Protein AF-0000000068111901 (afdb_homodimer)

Radius of gyration: 33.85 Å; Cα contacts (8 Å, |Δi|>4): 1714; chains: 2; bounding box: 136×102×77 Å

Sequence (1048 aa):
MKSIALYFLLSIFGVESARILGVFPMPSISHQVVFRALSMELARRGHELVIITTDPALPKNRPKDNITEIDISRSYQLLRKFDEYAEKTQPIQKRGVISGVEIMISEHAAGAMFMLMAEVFNSEEVNQLLQDKNQKFDLIISEAIMSFHLIIGKIFNAPVILFSSLYGLPETFETVGAVTRHPILYPHLFRNKFTDLTLFEKIREVYYEARLTLLYWGLQNAENNYLKSRFGENAPTVQQLRENVCMVFLNSFPLFDNNRPVPPNVVYLGALHLQPVKELPEDLKTYLDNSKRGVVYASLGTNVRASAMSKEFLETFIKAFEALPYDILWKIDGDDIKAFPKNVRVQKWFPQRDLLVHPNIVAFVTQGGLQSTDEAIDAGVPLVGIPLIADQWYNVNKYKELGIGISLDSFTVNAEELAQAVKTVATDKSFKNNIAKIKTLMHDQPLKPLERAVWWTEHVLRNGGSKHLRSPAANMNYSEYLMLDVVLALLFLFFTVISILALIAYKLFGILKKMTFSGKLKSSMKSIALYFLLSIFGVESARILGVFPMPSISHQVVFRALSMELARRGHELVIITTDPALPKNRPKDNITEIDISRSYQLLRKFDEYAEKTQPIQKRGVISGVEIMISEHAAGAMFMLMAEVFNSEEVNQLLQDKNQKFDLIISEAIMSFHLIIGKIFNAPVILFSSLYGLPETFETVGAVTRHPILYPHLFRNKFTDLTLFEKIREVYYEARLTLLYWGLQNAENNYLKSRFGENAPTVQQLRENVCMVFLNSFPLFDNNRPVPPNVVYLGALHLQPVKELPEDLKTYLDNSKRGVVYASLGTNVRASAMSKEFLETFIKAFEALPYDILWKIDGDDIKAFPKNVRVQKWFPQRDLLVHPNIVAFVTQGGLQSTDEAIDAGVPLVGIPLIADQWYNVNKYKELGIGISLDSFTVNAEELAQAVKTVATDKSFKNNIAKIKTLMHDQPLKPLERAVWWTEHVLRNGGSKHLRSPAANMNYSEYLMLDVVLALLFLFFTVISILALIAYKLFGILKKMTFSGKLKSS

Structure (mmCIF, N/CA/C/O backbone):
data_AF-0000000068111901-model_v1
#
loop_
_entity.id
_entity.type
_entity.pdbx_description
1 polymer UDP-glucuronosyltransferase
#
loop_
_atom_site.group_PDB
_atom_site.id
_atom_site.type_symbol
_atom_site.label_atom_id
_atom_site.label_alt_id
_atom_site.label_comp_id
_atom_site.label_asym_id
_atom_site.label_entity_id
_atom_site.label_seq_id
_atom_site.pdbx_PDB_ins_code
_atom_site.Cartn_x
_atom_site.Cartn_y
_atom_site.Cartn_z
_atom_site.occupancy
_atom_site.B_iso_or_equiv
_atom_site.auth_seq_id
_atom_site.auth_comp_id
_atom_site.auth_asym_id
_atom_site.auth_atom_id
_atom_site.pdbx_PDB_model_num
ATOM 1 N N . MET A 1 1 ? -57.781 -4.523 -1.981 1 27.86 1 MET A N 1
ATOM 2 C CA . MET A 1 1 ? -56.781 -3.498 -1.782 1 27.86 1 MET A CA 1
ATOM 3 C C . MET A 1 1 ? -55.719 -3.953 -0.757 1 27.86 1 MET A C 1
ATOM 5 O O . MET A 1 1 ? -55.781 -3.559 0.409 1 27.86 1 MET A O 1
ATOM 9 N N . LYS A 1 2 ? -55.312 -5.25 -0.807 1 28.86 2 LYS A N 1
ATOM 10 C CA . LYS A 1 2 ? -54.438 -5.887 0.169 1 28.86 2 LYS A CA 1
ATOM 11 C C . LYS A 1 2 ? -53.062 -5.219 0.192 1 28.86 2 LYS A C 1
ATOM 13 O O . LYS A 1 2 ? -52.469 -4.988 -0.858 1 28.86 2 LYS A O 1
ATOM 18 N N . SER A 1 3 ? -52.781 -4.379 1.289 1 30.41 3 SER A N 1
ATOM 19 C CA . SER A 1 3 ? -51.562 -3.674 1.663 1 30.41 3 SER A CA 1
ATOM 20 C C . SER A 1 3 ? -50.344 -4.598 1.612 1 30.41 3 SER A C 1
ATOM 22 O O . SER A 1 3 ? -50.312 -5.633 2.281 1 30.41 3 SER A O 1
ATOM 24 N N . ILE A 1 4 ? -49.688 -4.785 0.5 1 35.38 4 ILE A N 1
ATOM 25 C CA . ILE A 1 4 ? -48.438 -5.512 0.408 1 35.38 4 ILE A CA 1
ATOM 26 C C . ILE A 1 4 ? -47.406 -4.863 1.326 1 35.38 4 ILE A C 1
ATOM 28 O O . ILE A 1 4 ? -47 -3.721 1.104 1 35.38 4 ILE A O 1
ATOM 32 N N . ALA A 1 5 ? -47.406 -5.211 2.621 1 32.06 5 ALA A N 1
ATOM 33 C CA . ALA A 1 5 ? -46.344 -4.871 3.574 1 32.06 5 ALA A CA 1
ATOM 34 C C . ALA A 1 5 ? -45 -5.273 3.045 1 32.06 5 ALA A C 1
ATOM 36 O O . ALA A 1 5 ? -44.719 -6.461 2.861 1 32.06 5 ALA A O 1
ATOM 37 N N . LEU A 1 6 ? -44.406 -4.5 2.199 1 33.16 6 LEU A N 1
ATOM 38 C CA . LEU A 1 6 ? -43 -4.672 1.882 1 33.16 6 LEU A CA 1
ATOM 39 C C . LEU A 1 6 ? -42.156 -4.715 3.152 1 33.16 6 LEU A C 1
ATOM 41 O O . LEU A 1 6 ? -42.062 -3.717 3.871 1 33.16 6 LEU A O 1
ATOM 45 N N . TYR A 1 7 ? -42.031 -5.809 3.801 1 31.53 7 TYR A N 1
ATOM 46 C CA . TYR A 1 7 ? -41.031 -6.031 4.844 1 31.53 7 TYR A CA 1
ATOM 47 C C . TYR A 1 7 ? -39.625 -5.695 4.344 1 31.53 7 TYR A C 1
ATOM 49 O O . TYR A 1 7 ? -39.094 -6.359 3.443 1 31.53 7 TYR A O 1
ATOM 57 N N . PHE A 1 8 ? -39.312 -4.418 4.285 1 33.5 8 PHE A N 1
ATOM 58 C CA . PHE A 1 8 ? -37.906 -4.062 4.246 1 33.5 8 PHE A CA 1
ATOM 59 C C . PHE A 1 8 ? -37.125 -4.848 5.293 1 33.5 8 PHE A C 1
ATOM 61 O O . PHE A 1 8 ? -37.281 -4.613 6.492 1 33.5 8 PHE A O 1
ATOM 68 N N . LEU A 1 9 ? -36.875 -6.043 5.012 1 31.91 9 LEU A N 1
ATOM 69 C CA . LEU A 1 9 ? -35.844 -6.719 5.793 1 31.91 9 LEU A CA 1
ATOM 70 C C . LEU A 1 9 ? -34.562 -5.887 5.844 1 31.91 9 LEU A C 1
ATOM 72 O O . LEU A 1 9 ? -33.875 -5.773 4.844 1 31.91 9 LEU A O 1
ATOM 76 N N . LEU A 1 10 ? -34.531 -4.793 6.504 1 34.78 10 LEU A N 1
ATOM 77 C CA . LEU A 1 10 ? -33.281 -4.246 6.965 1 34.78 10 LEU A CA 1
ATOM 78 C C . LEU A 1 10 ? -32.344 -5.355 7.461 1 34.78 10 LEU A C 1
ATOM 80 O O . LEU A 1 10 ? -32.656 -6.027 8.453 1 34.78 10 LEU A O 1
ATOM 84 N N . SER A 1 11 ? -31.797 -6.086 6.641 1 36.03 11 SER A N 1
ATOM 85 C CA . SER A 1 11 ? -30.656 -6.863 7.133 1 36.03 11 SER A CA 1
ATOM 86 C C . SER A 1 11 ? -29.844 -6.062 8.133 1 36.03 11 SER A C 1
ATOM 88 O O . SER A 1 11 ? -29.109 -5.145 7.754 1 36.03 11 SER A O 1
ATOM 90 N N . ILE A 1 12 ? -30.344 -5.73 9.242 1 39.5 12 ILE A N 1
ATOM 91 C CA . ILE A 1 12 ? -29.578 -5.32 10.414 1 39.5 12 ILE A CA 1
ATOM 92 C C . ILE A 1 12 ? -28.344 -6.203 10.562 1 39.5 12 ILE A C 1
ATOM 94 O O . ILE A 1 12 ? -28.453 -7.387 10.891 1 39.5 12 ILE A O 1
ATOM 98 N N . PHE A 1 13 ? -27.422 -6.195 9.695 1 44.31 13 PHE A N 1
ATOM 99 C CA . PHE A 1 13 ? -26.156 -6.727 10.172 1 44.31 13 PHE A CA 1
ATOM 100 C C . PHE A 1 13 ? -25.906 -6.32 11.617 1 44.31 13 PHE A C 1
ATOM 102 O O . PHE A 1 13 ? -25.719 -5.137 11.914 1 44.31 13 PHE A O 1
ATOM 109 N N . GLY A 1 14 ? -26.625 -6.789 12.539 1 48.72 14 GLY A N 1
ATOM 110 C CA . GLY A 1 14 ? -26.406 -6.629 13.969 1 48.72 14 GLY A CA 1
ATOM 111 C C . GLY A 1 14 ? -24.938 -6.473 14.32 1 48.72 14 GLY A C 1
ATOM 112 O O . GLY A 1 14 ? -24.172 -7.445 14.305 1 48.72 14 GLY A O 1
ATOM 113 N N . VAL A 1 15 ? -24.328 -5.453 13.945 1 58.22 15 VAL A N 1
ATOM 114 C CA . VAL A 1 15 ? -23 -5.238 14.492 1 58.22 15 VAL A CA 1
ATOM 115 C C . VAL A 1 15 ? -23.031 -5.395 16.016 1 58.22 15 VAL A C 1
ATOM 117 O O . VAL A 1 15 ? -23.906 -4.836 16.672 1 58.22 15 VAL A O 1
ATOM 120 N N . GLU A 1 16 ? -22.516 -6.414 16.5 1 74.31 16 GLU A N 1
ATOM 121 C CA . GLU A 1 16 ? -22.312 -6.582 17.938 1 74.31 16 GLU A CA 1
ATOM 122 C C . GLU A 1 16 ? -21.625 -5.363 18.547 1 74.31 16 GLU A C 1
ATOM 124 O O . GLU A 1 16 ? -20.625 -4.887 18.031 1 74.31 16 GLU A O 1
ATOM 129 N N . SER A 1 17 ? -22.266 -4.629 19.359 1 91.25 17 SER A N 1
ATOM 130 C CA . SER A 1 17 ? -21.797 -3.449 20.078 1 91.25 17 SER A CA 1
ATOM 131 C C . SER A 1 17 ? -20.484 -3.742 20.812 1 91.25 17 SER A C 1
ATOM 133 O O . SER A 1 17 ? -20.375 -4.766 21.5 1 91.25 17 SER A O 1
ATOM 135 N N . ALA A 1 18 ? -19.453 -3.043 20.469 1 97.56 18 ALA A N 1
ATOM 136 C CA . ALA A 1 18 ? -18.156 -3.188 21.125 1 97.56 18 ALA A CA 1
ATOM 137 C C . ALA A 1 18 ? -17.875 -2.008 22.047 1 97.56 18 ALA A C 1
ATOM 139 O O . ALA A 1 18 ? -18.5 -0.955 21.938 1 97.56 18 ALA A O 1
ATOM 140 N N . ARG A 1 19 ? -17.109 -2.23 23.047 1 98.19 19 ARG A N 1
ATOM 141 C CA . ARG A 1 19 ? -16.609 -1.166 23.906 1 98.19 19 ARG A CA 1
ATOM 142 C C . ARG A 1 19 ? -15.211 -0.723 23.469 1 98.19 19 ARG A C 1
ATOM 144 O O . ARG A 1 19 ? -14.266 -1.516 23.5 1 98.19 19 ARG A O 1
ATOM 151 N N . ILE A 1 20 ? -15.047 0.535 23.062 1 98.69 20 ILE A N 1
ATOM 152 C CA . ILE A 1 20 ? -13.828 1.056 22.453 1 98.69 20 ILE A CA 1
ATOM 153 C C . ILE A 1 20 ? -13.266 2.191 23.297 1 98.69 20 ILE A C 1
ATOM 155 O O . ILE A 1 20 ? -14.008 3.061 23.766 1 98.69 20 ILE A O 1
ATOM 159 N N . LEU A 1 21 ? -11.969 2.16 23.562 1 98.75 21 LEU A N 1
ATOM 160 C CA . LEU A 1 21 ? -11.281 3.229 24.281 1 98.75 21 LEU A CA 1
ATOM 161 C C . LEU A 1 21 ? -10.461 4.086 23.312 1 98.75 21 LEU A C 1
ATOM 163 O O . LEU A 1 21 ? -9.602 3.57 22.594 1 98.75 21 LEU A O 1
ATOM 167 N N . GLY A 1 22 ? -10.781 5.359 23.25 1 98.62 22 GLY A N 1
ATOM 168 C CA . GLY A 1 22 ? -9.969 6.316 22.516 1 98.62 22 GLY A CA 1
ATOM 169 C C . GLY A 1 22 ? -8.977 7.059 23.391 1 98.62 22 GLY A C 1
ATOM 170 O O . GLY A 1 22 ? -9.344 7.57 24.453 1 98.62 22 GLY A O 1
ATOM 171 N N . VAL A 1 23 ? -7.688 7.09 23 1 98.56 23 VAL A N 1
ATOM 172 C CA . VAL A 1 23 ? -6.633 7.773 23.75 1 98.56 23 VAL A CA 1
ATOM 173 C C . VAL A 1 23 ? -6.02 8.875 22.875 1 98.56 23 VAL A C 1
ATOM 175 O O . VAL A 1 23 ? -5.109 8.609 22.094 1 98.56 23 VAL A O 1
ATOM 178 N N . PHE A 1 24 ? -6.438 10.109 23.141 1 98.19 24 PHE A N 1
ATOM 179 C CA . PHE A 1 24 ? -6.035 11.234 22.297 1 98.19 24 PHE A CA 1
ATOM 180 C C . PHE A 1 24 ? -5.469 12.367 23.141 1 98.19 24 PHE A C 1
ATOM 182 O O . PHE A 1 24 ? -6.133 13.383 23.344 1 98.19 24 PHE A O 1
ATOM 189 N N . PRO A 1 25 ? -4.195 12.328 23.469 1 97.06 25 PRO A N 1
ATOM 190 C CA . PRO A 1 25 ? -3.656 13.195 24.516 1 97.06 25 PRO A CA 1
ATOM 191 C C . PRO A 1 25 ? -3.154 14.531 23.984 1 97.06 25 PRO A C 1
ATOM 193 O O . PRO A 1 25 ? -2.891 15.453 24.766 1 97.06 25 PRO A O 1
ATOM 196 N N . MET A 1 26 ? -2.938 14.695 22.734 1 95.06 26 MET A N 1
ATOM 197 C CA . MET A 1 26 ? -2.355 15.93 22.234 1 95.06 26 MET A CA 1
ATOM 198 C C . MET A 1 26 ? -3.295 17.109 22.453 1 95.06 26 MET A C 1
ATOM 200 O O . MET A 1 26 ? -4.457 17.062 22.047 1 95.06 26 MET A O 1
ATOM 204 N N . PRO A 1 27 ? -2.803 18.156 23.156 1 94 27 PRO A N 1
ATOM 205 C CA . PRO A 1 27 ? -3.639 19.344 23.359 1 94 27 PRO A CA 1
ATOM 206 C C . PRO A 1 27 ? -3.707 20.234 22.109 1 94 27 PRO A C 1
ATOM 208 O O . PRO A 1 27 ? -3.098 21.297 22.078 1 94 27 PRO A O 1
ATOM 211 N N . SER A 1 28 ? -4.418 19.844 21.188 1 92.19 28 SER A N 1
ATOM 212 C CA . SER A 1 28 ? -4.656 20.516 19.922 1 92.19 28 SER A CA 1
ATOM 213 C C . SER A 1 28 ? -6.074 20.266 19.422 1 92.19 28 SER A C 1
ATOM 215 O O . SER A 1 28 ? -6.453 19.125 19.156 1 92.19 28 SER A O 1
ATOM 217 N N . ILE A 1 29 ? -6.758 21.344 19.281 1 91.12 29 ILE A N 1
ATOM 218 C CA . ILE A 1 29 ? -8.148 21.25 18.859 1 91.12 29 ILE A CA 1
ATOM 219 C C . ILE A 1 29 ? -8.234 20.609 17.484 1 91.12 29 ILE A C 1
ATOM 221 O O . ILE A 1 29 ? -9.125 19.797 17.219 1 91.12 29 ILE A O 1
ATOM 225 N N . SER A 1 30 ? -7.324 20.984 16.625 1 91.44 30 SER A N 1
ATOM 226 C CA . SER A 1 30 ? -7.324 20.453 15.258 1 91.44 30 SER A CA 1
ATOM 227 C C . SER A 1 30 ? -7.168 18.938 15.258 1 91.44 30 SER A C 1
ATOM 229 O O . SER A 1 30 ? -7.715 18.25 14.391 1 91.44 30 SER A O 1
ATOM 231 N N . HIS A 1 31 ? -6.438 18.375 16.219 1 95.56 31 HIS A N 1
ATOM 232 C CA . HIS A 1 31 ? -6.328 16.922 16.344 1 95.56 31 HIS A CA 1
ATOM 233 C C . HIS A 1 31 ? -7.641 16.312 16.828 1 95.56 31 HIS A C 1
ATOM 235 O O . HIS A 1 31 ? -8.133 15.344 16.234 1 95.56 31 HIS A O 1
ATOM 241 N N . GLN A 1 32 ? -8.156 16.953 17.828 1 96.31 32 GLN A N 1
ATOM 242 C CA . GLN A 1 32 ? -9.297 16.375 18.531 1 96.31 32 GLN A CA 1
ATOM 243 C C . GLN A 1 32 ? -10.531 16.328 17.641 1 96.31 32 GLN A C 1
ATOM 245 O O . GLN A 1 32 ? -11.344 15.406 17.75 1 96.31 32 GLN A O 1
ATOM 250 N N . VAL A 1 33 ? -10.688 17.297 16.719 1 95.25 33 VAL A N 1
ATOM 251 C CA . VAL A 1 33 ? -11.867 17.328 15.859 1 95.25 33 VAL A CA 1
ATOM 252 C C . VAL A 1 33 ? -11.859 16.109 14.945 1 95.25 33 VAL A C 1
ATOM 254 O O . VAL A 1 33 ? -12.914 15.562 14.617 1 95.25 33 VAL A O 1
ATOM 257 N N . VAL A 1 34 ? -10.727 15.656 14.547 1 97.69 34 VAL A N 1
ATOM 258 C CA . VAL A 1 34 ? -10.594 14.477 13.695 1 97.69 34 VAL A CA 1
ATOM 259 C C . VAL A 1 34 ? -10.992 13.227 14.477 1 97.69 34 VAL A C 1
ATOM 261 O O . VAL A 1 34 ? -11.789 12.422 14 1 97.69 34 VAL A O 1
ATOM 264 N N . PHE A 1 35 ? -10.469 13.078 15.656 1 98.38 35 PHE A N 1
ATOM 265 C CA . PHE A 1 35 ? -10.758 11.914 16.484 1 98.38 35 PHE A CA 1
ATOM 266 C C . PHE A 1 35 ? -12.234 11.875 16.859 1 98.38 35 PHE A C 1
ATOM 268 O O . PHE A 1 35 ? -12.844 10.797 16.891 1 98.38 35 PHE A O 1
ATOM 275 N N . ARG A 1 36 ? -12.773 13.031 17.078 1 97.12 36 ARG A N 1
ATOM 276 C CA . ARG A 1 36 ? -14.172 13.141 17.469 1 97.12 36 ARG A CA 1
ATOM 277 C C . ARG A 1 36 ? -15.094 12.672 16.359 1 97.12 36 ARG A C 1
ATOM 279 O O . ARG A 1 36 ? -16.109 12.031 16.609 1 97.12 36 ARG A O 1
ATOM 286 N N . ALA A 1 37 ? -14.766 12.992 15.148 1 97.06 37 ALA A N 1
ATOM 287 C CA . ALA A 1 37 ? -15.586 12.578 14.016 1 97.06 37 ALA A CA 1
ATOM 288 C C . ALA A 1 37 ? -15.773 11.062 13.992 1 97.06 37 ALA A C 1
ATOM 290 O O . ALA A 1 37 ? -16.891 10.57 13.867 1 97.06 37 ALA A O 1
ATOM 291 N N . LEU A 1 38 ? -14.719 10.32 14.141 1 98 38 LEU A N 1
ATOM 292 C CA . LEU A 1 38 ? -14.812 8.859 14.125 1 98 38 LEU A CA 1
ATOM 293 C C . LEU A 1 38 ? -15.516 8.352 15.375 1 98 38 LEU A C 1
ATOM 295 O O . LEU A 1 38 ? -16.375 7.461 15.289 1 98 38 LEU A O 1
ATOM 299 N N . SER A 1 39 ? -15.156 8.93 16.562 1 97.5 39 SER A N 1
ATOM 300 C CA . SER A 1 39 ? -15.742 8.469 17.828 1 97.5 39 SER A CA 1
ATOM 301 C C . SER A 1 39 ? -17.25 8.641 17.828 1 97.5 39 SER A C 1
ATOM 303 O O . SER A 1 39 ? -17.984 7.73 18.219 1 97.5 39 SER A O 1
ATOM 305 N N . MET A 1 40 ? -17.672 9.766 17.359 1 95.31 40 MET A N 1
ATOM 306 C CA . MET A 1 40 ? -19.094 10.031 17.344 1 95.31 40 MET A CA 1
ATOM 307 C C . MET A 1 40 ? -19.812 9.102 16.359 1 95.31 40 MET A C 1
ATOM 309 O O . MET A 1 40 ? -20.922 8.641 16.641 1 95.31 40 MET A O 1
ATOM 313 N N . GLU A 1 41 ? -19.219 8.852 15.211 1 96.25 41 GLU A N 1
ATOM 314 C CA . GLU A 1 41 ? -19.844 7.961 14.234 1 96.25 41 GLU A CA 1
ATOM 315 C C . GLU A 1 41 ? -19.922 6.531 14.758 1 96.25 41 GLU A C 1
ATOM 317 O O . GLU A 1 41 ? -20.922 5.844 14.555 1 96.25 41 GLU A O 1
ATOM 322 N N . LEU A 1 42 ? -18.875 6.047 15.438 1 97.75 42 LEU A N 1
ATOM 323 C CA . LEU A 1 42 ? -18.891 4.711 16.031 1 97.75 42 LEU A CA 1
ATOM 324 C C . LEU A 1 42 ? -19.969 4.605 17.094 1 97.75 42 LEU A C 1
ATOM 326 O O . LEU A 1 42 ? -20.656 3.584 17.203 1 97.75 42 LEU A O 1
ATOM 330 N N . ALA A 1 43 ? -20.156 5.676 17.891 1 96.38 43 ALA A N 1
ATOM 331 C CA . ALA A 1 43 ? -21.203 5.703 18.891 1 96.38 43 ALA A CA 1
ATOM 332 C C . ALA A 1 43 ? -22.594 5.652 18.25 1 96.38 43 ALA A C 1
ATOM 334 O O . ALA A 1 43 ? -23.484 4.945 18.719 1 96.38 43 ALA A O 1
ATOM 335 N N . ARG A 1 44 ? -22.734 6.438 17.234 1 95.19 44 ARG A N 1
ATOM 336 C CA . ARG A 1 44 ? -24 6.465 16.5 1 95.19 44 ARG A CA 1
ATOM 337 C C . ARG A 1 44 ? -24.359 5.082 15.977 1 95.19 44 ARG A C 1
ATOM 339 O O . ARG A 1 44 ? -25.531 4.727 15.898 1 95.19 44 ARG A O 1
ATOM 346 N N . ARG A 1 45 ? -23.375 4.297 15.68 1 94.81 45 ARG A N 1
ATOM 347 C CA . ARG A 1 45 ? -23.594 2.965 15.125 1 94.81 45 ARG A CA 1
ATOM 348 C C . ARG A 1 45 ? -23.781 1.934 16.234 1 94.81 45 ARG A C 1
ATOM 350 O O . ARG A 1 45 ? -23.875 0.735 15.961 1 94.81 45 ARG A O 1
ATOM 357 N N . GLY A 1 46 ? -23.688 2.32 17.453 1 95.62 46 GLY A N 1
ATOM 358 C CA . GLY A 1 46 ? -24.109 1.443 18.547 1 95.62 46 GLY A CA 1
ATOM 359 C C . GLY A 1 46 ? -22.953 1.007 19.438 1 95.62 46 GLY A C 1
ATOM 360 O O . GLY A 1 46 ? -23.172 0.317 20.438 1 95.62 46 GLY A O 1
ATOM 361 N N . HIS A 1 47 ? -21.75 1.447 19.203 1 97.81 47 HIS A N 1
ATOM 362 C CA . HIS A 1 47 ? -20.609 1.094 20.047 1 97.81 47 HIS A CA 1
ATOM 363 C C . HIS A 1 47 ? -20.562 1.973 21.297 1 97.81 47 HIS A C 1
ATOM 365 O O . HIS A 1 47 ? -21.094 3.082 21.297 1 97.81 47 HIS A O 1
ATOM 371 N N . GLU A 1 48 ? -20.031 1.428 22.359 1 97.69 48 GLU A N 1
ATOM 372 C CA . GLU A 1 48 ? -19.734 2.219 23.562 1 97.69 48 GLU A CA 1
ATOM 373 C C . GLU A 1 48 ? -18.328 2.803 23.516 1 97.69 48 GLU A C 1
ATOM 375 O O . GLU A 1 48 ? -17.359 2.076 23.297 1 97.69 48 GLU A O 1
ATOM 380 N N . LEU A 1 49 ? -18.266 4.09 23.734 1 97.62 49 LEU A N 1
ATOM 381 C CA . LEU A 1 49 ? -16.984 4.758 23.625 1 97.62 49 LEU A CA 1
ATOM 382 C C . LEU A 1 49 ? -16.578 5.391 24.953 1 97.62 49 LEU A C 1
ATOM 384 O O . LEU A 1 49 ? -17.391 6.055 25.594 1 97.62 49 LEU A O 1
ATOM 388 N N . VAL A 1 50 ? -15.398 5.125 25.406 1 97.69 50 VAL A N 1
ATOM 389 C CA . VAL A 1 50 ? -14.703 5.902 26.422 1 97.69 50 VAL A CA 1
ATOM 390 C C . VAL A 1 50 ? -13.539 6.664 25.781 1 97.69 50 VAL A C 1
ATOM 392 O O . VAL A 1 50 ? -12.633 6.055 25.203 1 97.69 50 VAL A O 1
ATOM 395 N N . ILE A 1 51 ? -13.555 7.973 25.891 1 98.19 51 ILE A N 1
ATOM 396 C CA . ILE A 1 51 ? -12.594 8.781 25.156 1 98.19 51 ILE A CA 1
ATOM 397 C C . ILE A 1 51 ? -11.781 9.633 26.109 1 98.19 51 ILE A C 1
ATOM 399 O O . ILE A 1 51 ? -12.328 10.492 26.812 1 98.19 51 ILE A O 1
ATOM 403 N N . ILE A 1 52 ? -10.516 9.398 26.156 1 98.19 52 ILE A N 1
ATOM 404 C CA . ILE A 1 52 ? -9.578 10.297 26.812 1 98.19 52 ILE A CA 1
ATOM 405 C C . ILE A 1 52 ? -9.195 11.43 25.875 1 98.19 52 ILE A C 1
ATOM 407 O O . ILE A 1 52 ? -8.555 11.203 24.844 1 98.19 52 ILE A O 1
ATOM 411 N N . THR A 1 53 ? -9.57 12.633 26.188 1 97.62 53 THR A N 1
ATOM 412 C CA . THR A 1 53 ? -9.453 13.727 25.234 1 97.62 53 THR A CA 1
ATOM 413 C C . THR A 1 53 ? -9.086 15.031 25.938 1 97.62 53 THR A C 1
ATOM 415 O O . THR A 1 53 ? -9.344 15.188 27.141 1 97.62 53 THR A O 1
ATOM 418 N N . THR A 1 54 ? -8.445 15.898 25.219 1 96.69 54 THR A N 1
ATOM 419 C CA . THR A 1 54 ? -8.109 17.219 25.75 1 96.69 54 THR A CA 1
ATOM 420 C C . THR A 1 54 ? -9.188 18.234 25.391 1 96.69 54 THR A C 1
ATOM 422 O O . THR A 1 54 ? -9.086 19.406 25.766 1 96.69 54 THR A O 1
ATOM 425 N N . ASP A 1 55 ? -10.18 17.797 24.672 1 95.06 55 ASP A N 1
ATOM 426 C CA . ASP A 1 55 ? -11.234 18.688 24.219 1 95.06 55 ASP A CA 1
ATOM 427 C C . ASP A 1 55 ? -12.602 18.016 24.312 1 95.06 55 ASP A C 1
ATOM 429 O O . ASP A 1 55 ? -13.258 17.766 23.297 1 95.06 55 ASP A O 1
ATOM 433 N N . PRO A 1 56 ? -13.047 17.875 25.516 1 94.38 56 PRO A N 1
ATOM 434 C CA . PRO A 1 56 ? -14.391 17.297 25.625 1 94.38 56 PRO A CA 1
ATOM 435 C C . PRO A 1 56 ? -15.453 18.125 24.922 1 94.38 56 PRO A C 1
ATOM 437 O O . PRO A 1 56 ? -15.414 19.359 24.969 1 94.38 56 PRO A O 1
ATOM 440 N N . ALA A 1 57 ? -16.281 17.469 24.234 1 88 57 ALA A N 1
ATOM 441 C CA . ALA A 1 57 ? -17.25 18.172 23.406 1 88 57 ALA A CA 1
ATOM 442 C C . ALA A 1 57 ? -18.656 18.016 23.953 1 88 57 ALA A C 1
ATOM 444 O O . ALA A 1 57 ? -19.562 18.766 23.594 1 88 57 ALA A O 1
ATOM 445 N N . LEU A 1 58 ? -18.875 17.047 24.797 1 86.38 58 LEU A N 1
ATOM 446 C CA . LEU A 1 58 ? -20.219 16.75 25.297 1 86.38 58 LEU A CA 1
ATOM 447 C C . LEU A 1 58 ? -20.438 17.375 26.672 1 86.38 58 LEU A C 1
ATOM 449 O O . LEU A 1 58 ? -19.531 17.375 27.516 1 86.38 58 LEU A O 1
ATOM 453 N N . PRO A 1 59 ? -21.656 17.828 26.75 1 81.25 59 PRO A N 1
ATOM 454 C CA . PRO A 1 59 ? -21.938 18.391 28.078 1 81.25 59 PRO A CA 1
ATOM 455 C C . PRO A 1 59 ? -21.875 17.328 29.172 1 81.25 59 PRO A C 1
ATOM 457 O O . PRO A 1 59 ? -22.297 16.188 28.969 1 81.25 59 PRO A O 1
ATOM 460 N N . LYS A 1 60 ? -21.359 17.719 30.234 1 74 60 LYS A N 1
ATOM 461 C CA . LYS A 1 60 ? -21.172 16.781 31.344 1 74 60 LYS A CA 1
ATOM 462 C C . LYS A 1 60 ? -22.5 16.344 31.922 1 74 60 LYS A C 1
ATOM 464 O O . LYS A 1 60 ? -22.641 15.211 32.406 1 74 60 LYS A O 1
ATOM 469 N N . ASN A 1 61 ? -23.5 17.203 31.844 1 75.38 61 ASN A N 1
ATOM 470 C CA . ASN A 1 61 ? -24.781 16.938 32.469 1 75.38 61 ASN A CA 1
ATOM 471 C C . ASN A 1 61 ? -25.75 16.266 31.5 1 75.38 61 ASN A C 1
ATOM 473 O O . ASN A 1 61 ? -26.953 16.172 31.781 1 75.38 61 ASN A O 1
ATOM 477 N N . ARG A 1 62 ? -25.219 15.703 30.5 1 77.12 62 ARG A N 1
ATOM 478 C CA . ARG A 1 62 ? -26.094 15.07 29.516 1 77.12 62 ARG A CA 1
ATOM 479 C C . ARG A 1 62 ? -26.531 13.688 29.984 1 77.12 62 ARG A C 1
ATOM 481 O O . ARG A 1 62 ? -25.875 13.086 30.844 1 77.12 62 ARG A O 1
ATOM 488 N N . PRO A 1 63 ? -27.703 13.227 29.562 1 74.75 63 PRO A N 1
ATOM 489 C CA . PRO A 1 63 ? -28.078 11.852 29.875 1 74.75 63 PRO A CA 1
ATOM 490 C C . PRO A 1 63 ? -27.031 10.828 29.469 1 74.75 63 PRO A C 1
ATOM 492 O O . PRO A 1 63 ? -26.344 11.016 28.453 1 74.75 63 PRO A O 1
ATOM 495 N N . LYS A 1 64 ? -27 9.938 30.438 1 76.25 64 LYS A N 1
ATOM 496 C CA . LYS A 1 64 ? -26.031 8.883 30.156 1 76.25 64 LYS A CA 1
ATOM 497 C C . LYS A 1 64 ? -26.312 8.219 28.797 1 76.25 64 LYS A C 1
ATOM 499 O O . LYS A 1 64 ? -27.469 7.918 28.484 1 76.25 64 LYS A O 1
ATOM 504 N N . ASP A 1 65 ? -25.266 8.188 27.969 1 87.62 65 ASP A N 1
ATOM 505 C CA . ASP A 1 65 ? -25.328 7.504 26.688 1 87.62 65 ASP A CA 1
ATOM 506 C C . ASP A 1 65 ? -24.125 6.566 26.516 1 87.62 65 ASP A C 1
ATOM 508 O O . ASP A 1 65 ? -23.578 6.055 27.5 1 87.62 65 ASP A O 1
ATOM 512 N N . ASN A 1 66 ? -23.875 6.242 25.375 1 93.19 66 ASN A N 1
ATOM 513 C CA . ASN A 1 66 ? -22.828 5.254 25.125 1 93.19 66 ASN A CA 1
ATOM 514 C C . ASN A 1 66 ? -21.469 5.914 24.906 1 93.19 66 ASN A C 1
ATOM 516 O O . ASN A 1 66 ? -20.547 5.293 24.375 1 93.19 66 ASN A O 1
ATOM 520 N N . ILE A 1 67 ? -21.328 7.238 25.328 1 95.5 67 ILE A N 1
ATOM 521 C CA . ILE A 1 67 ? -20.047 7.918 25.219 1 95.5 67 ILE A CA 1
ATOM 522 C C . ILE A 1 67 ? -19.641 8.477 26.578 1 95.5 67 ILE A C 1
ATOM 524 O O . ILE A 1 67 ? -20.406 9.203 27.219 1 95.5 67 ILE A O 1
ATOM 528 N N . THR A 1 68 ? -18.531 8.164 27.062 1 95.5 68 THR A N 1
ATOM 529 C CA . THR A 1 68 ? -17.906 8.742 28.25 1 95.5 68 THR A CA 1
ATOM 530 C C . THR A 1 68 ? -16.609 9.461 27.891 1 95.5 68 THR A C 1
ATOM 532 O O . THR A 1 68 ? -15.727 8.883 27.266 1 95.5 68 THR A O 1
ATOM 535 N N . GLU A 1 69 ? -16.5 10.703 28.234 1 96.62 69 GLU A N 1
ATOM 536 C CA . GLU A 1 69 ? -15.289 11.469 27.984 1 96.62 69 GLU A CA 1
ATOM 537 C C . GLU A 1 69 ? -14.5 11.695 29.266 1 96.62 69 GLU A C 1
ATOM 539 O O . GLU A 1 69 ? -15.07 12.07 30.297 1 96.62 69 GLU A O 1
ATOM 544 N N . ILE A 1 70 ? -13.289 11.375 29.234 1 96.38 70 ILE A N 1
ATOM 545 C CA . ILE A 1 70 ? -12.352 11.688 30.312 1 96.38 70 ILE A CA 1
ATOM 546 C C . ILE A 1 70 ? -11.516 12.906 29.938 1 96.38 70 ILE A C 1
ATOM 548 O O . ILE A 1 70 ? -10.742 12.852 28.969 1 96.38 70 ILE A O 1
ATOM 552 N N . ASP A 1 71 ? -11.656 13.945 30.734 1 96.06 71 ASP A N 1
ATOM 553 C CA . ASP A 1 71 ? -11.062 15.242 30.422 1 96.06 71 ASP A CA 1
ATOM 554 C C . ASP A 1 71 ? -9.617 15.32 30.906 1 96.06 71 ASP A C 1
ATOM 556 O O . ASP A 1 71 ? -9.359 15.25 32.094 1 96.06 71 ASP A O 1
ATOM 560 N N . ILE A 1 72 ? -8.688 15.508 29.969 1 96.5 72 ILE A N 1
ATOM 561 C CA . ILE A 1 72 ? -7.293 15.703 30.344 1 96.5 72 ILE A CA 1
ATOM 562 C C . ILE A 1 72 ? -6.793 17.031 29.766 1 96.5 72 ILE A C 1
ATOM 564 O O . ILE A 1 72 ? -5.656 17.125 29.297 1 96.5 72 ILE A O 1
ATOM 568 N N . SER A 1 73 ? -7.609 18.047 29.734 1 94.25 73 SER A N 1
ATOM 569 C CA . SER A 1 73 ? -7.332 19.344 29.094 1 94.25 73 SER A CA 1
ATOM 570 C C . SER A 1 73 ? -6.301 20.141 29.906 1 94.25 73 SER A C 1
ATOM 572 O O . SER A 1 73 ? -5.848 21.188 29.453 1 94.25 73 SER A O 1
ATOM 574 N N . ARG A 1 74 ? -5.867 19.625 31.078 1 91.44 74 ARG A N 1
ATOM 575 C CA . ARG A 1 74 ? -4.824 20.281 31.875 1 91.44 74 ARG A CA 1
ATOM 576 C C . ARG A 1 74 ? -3.549 20.453 31.047 1 91.44 74 ARG A C 1
ATOM 578 O O . ARG A 1 74 ? -2.752 21.359 31.312 1 91.44 74 ARG A O 1
ATOM 585 N N . SER A 1 75 ? -3.408 19.609 30.078 1 91.44 75 SER A N 1
ATOM 586 C CA . SER A 1 75 ? -2.223 19.656 29.219 1 91.44 75 SER A CA 1
ATOM 587 C C . SER A 1 75 ? -2.139 20.984 28.469 1 91.44 75 SER A C 1
ATOM 589 O O . SER A 1 75 ? -1.049 21.422 28.094 1 91.44 75 SER A O 1
ATOM 591 N N . TYR A 1 76 ? -3.26 21.672 28.297 1 90.5 76 TYR A N 1
ATOM 592 C CA . TYR A 1 76 ? -3.234 22.984 27.656 1 90.5 76 TYR A CA 1
ATOM 593 C C . TYR A 1 76 ? -2.504 24 28.531 1 90.5 76 TYR A C 1
ATOM 595 O O . TYR A 1 76 ? -1.853 24.922 28.016 1 90.5 76 TYR A O 1
ATOM 603 N N . GLN A 1 77 ? -2.65 23.844 29.812 1 89.44 77 GLN A N 1
ATOM 604 C CA . GLN A 1 77 ? -1.928 24.719 30.719 1 89.44 77 GLN A CA 1
ATOM 605 C C . GLN A 1 77 ? -0.42 24.531 30.594 1 89.44 77 GLN A C 1
ATOM 607 O O . GLN A 1 77 ? 0.341 25.5 30.594 1 89.44 77 GLN A O 1
ATOM 612 N N . LEU A 1 78 ? -0.053 23.328 30.516 1 88.06 78 LEU A N 1
ATOM 613 C CA . LEU A 1 78 ? 1.36 23.031 30.312 1 88.06 78 LEU A CA 1
ATOM 614 C C . LEU A 1 78 ? 1.855 23.594 29 1 88.06 78 LEU A C 1
ATOM 616 O O . LEU A 1 78 ? 2.973 24.109 28.906 1 88.06 78 LEU A O 1
ATOM 620 N N . LEU A 1 79 ? 1.072 23.469 28 1 86.44 79 LEU A N 1
ATOM 621 C CA . LEU A 1 79 ? 1.417 24.016 26.688 1 86.44 79 LEU A CA 1
ATOM 622 C C . LEU A 1 79 ? 1.632 25.516 26.766 1 86.44 79 LEU A C 1
ATOM 624 O O . LEU A 1 79 ? 2.58 26.047 26.172 1 86.44 79 LEU A O 1
ATOM 628 N N . ARG A 1 80 ? 0.776 26.156 27.453 1 83.38 80 ARG A N 1
ATOM 629 C CA . ARG A 1 80 ? 0.898 27.594 27.625 1 83.38 80 ARG A CA 1
ATOM 630 C C . ARG A 1 80 ? 2.199 27.953 28.328 1 83.38 80 ARG A C 1
ATOM 632 O O . ARG A 1 80 ? 2.854 28.938 27.969 1 83.38 80 ARG A O 1
ATOM 639 N N . LYS A 1 81 ? 2.559 27.203 29.266 1 82.19 81 LYS A N 1
ATOM 640 C CA . LYS A 1 81 ? 3.803 27.438 29.984 1 82.19 81 LYS A CA 1
ATOM 641 C C . LYS A 1 81 ? 5.016 27.25 29.078 1 82.19 81 LYS A C 1
ATOM 643 O O . LYS A 1 81 ? 5.969 28.031 29.141 1 82.19 81 LYS A O 1
ATOM 648 N N . PHE A 1 82 ? 4.926 26.266 28.281 1 77.75 82 PHE A N 1
ATOM 649 C CA . PHE A 1 82 ? 6.016 26.031 27.344 1 77.75 82 PHE A CA 1
ATOM 650 C C . PHE A 1 82 ? 6.129 27.172 26.328 1 77.75 82 PHE A C 1
ATOM 652 O O . PHE A 1 82 ? 7.234 27.578 25.984 1 77.75 82 PHE A O 1
ATOM 659 N N . ASP A 1 83 ? 5.012 27.641 25.891 1 75.25 83 ASP A N 1
ATOM 660 C CA . ASP A 1 83 ? 4.992 28.75 24.938 1 75.25 83 ASP A CA 1
ATOM 661 C C . ASP A 1 83 ? 5.586 30.016 25.562 1 75.25 83 ASP A C 1
ATOM 663 O O . ASP A 1 83 ? 6.348 30.719 24.906 1 75.25 83 ASP A O 1
ATOM 667 N N . GLU A 1 84 ? 5.223 30.203 26.734 1 74.75 84 GLU A N 1
ATOM 668 C CA . GLU A 1 84 ? 5.734 31.359 27.453 1 74.75 84 GLU A CA 1
ATOM 669 C C . GLU A 1 84 ? 7.246 31.266 27.641 1 74.75 84 GLU A C 1
ATOM 671 O O . GLU A 1 84 ? 7.957 32.25 27.5 1 74.75 84 GLU A O 1
ATOM 676 N N . TYR A 1 85 ? 7.629 30.125 27.984 1 71 85 TYR A N 1
ATOM 677 C CA . TYR A 1 85 ? 9.062 29.906 28.172 1 71 85 TYR A CA 1
ATOM 678 C C . TYR A 1 85 ? 9.82 30.094 26.875 1 71 85 TYR A C 1
ATOM 680 O O . TYR A 1 85 ? 10.891 30.703 26.844 1 71 85 TYR A O 1
ATOM 688 N N . ALA A 1 86 ? 9.297 29.562 25.828 1 69.75 86 ALA A N 1
ATOM 689 C CA . ALA A 1 86 ? 9.93 29.688 24.531 1 69.75 86 ALA A CA 1
ATOM 690 C C . ALA A 1 86 ? 10.016 31.141 24.094 1 69.75 86 ALA A C 1
ATOM 692 O O . ALA A 1 86 ? 11.008 31.578 23.516 1 69.75 86 ALA A O 1
ATOM 693 N N . GLU A 1 87 ? 8.984 31.844 24.328 1 68.5 87 GLU A N 1
ATOM 694 C CA . GLU A 1 87 ? 8.945 33.281 23.984 1 68.5 87 GLU A CA 1
ATOM 695 C C . GLU A 1 87 ? 10.039 34.031 24.719 1 68.5 87 GLU A C 1
ATOM 697 O O . GLU A 1 87 ? 10.617 34.969 24.172 1 68.5 87 GLU A O 1
ATOM 702 N N . LYS A 1 88 ? 10.305 33.562 25.875 1 65.81 88 LYS A N 1
ATOM 703 C CA . LYS A 1 88 ? 11.258 34.25 26.719 1 65.81 88 LYS A CA 1
ATOM 704 C C . LYS A 1 88 ? 12.695 33.844 26.422 1 65.81 88 LYS A C 1
ATOM 706 O O . LYS A 1 88 ? 13.625 34.625 26.516 1 65.81 88 LYS A O 1
ATOM 711 N N . THR A 1 89 ? 12.891 32.625 26.234 1 60.06 89 THR A N 1
ATOM 712 C CA . THR A 1 89 ? 14.25 32.094 26.234 1 60.06 89 THR A CA 1
ATOM 713 C C . THR A 1 89 ? 14.75 31.906 24.797 1 60.06 89 THR A C 1
ATOM 715 O O . THR A 1 89 ? 15.961 31.859 24.562 1 60.06 89 THR A O 1
ATOM 718 N N . GLN A 1 90 ? 13.938 31.531 23.984 1 56.31 90 GLN A N 1
ATOM 719 C CA . GLN A 1 90 ? 14.391 31.203 22.625 1 56.31 90 GLN A CA 1
ATOM 720 C C . GLN A 1 90 ? 13.75 32.125 21.594 1 56.31 90 GLN A C 1
ATOM 722 O O . GLN A 1 90 ? 12.836 31.734 20.875 1 56.31 90 GLN A O 1
ATOM 727 N N . PRO A 1 91 ? 14.055 33.281 21.875 1 58.75 91 PRO A N 1
ATOM 728 C CA . PRO A 1 91 ? 13.539 34.188 20.859 1 58.75 91 PRO A CA 1
ATOM 729 C C . PRO A 1 91 ? 13.82 33.719 19.438 1 58.75 91 PRO A C 1
ATOM 731 O O . PRO A 1 91 ? 14.328 34.469 18.625 1 58.75 91 PRO A O 1
ATOM 734 N N . ILE A 1 92 ? 13.797 32.344 19.328 1 61.88 92 ILE A N 1
ATOM 735 C CA . ILE A 1 92 ? 14.344 31.688 18.141 1 61.88 92 ILE A CA 1
ATOM 736 C C . ILE A 1 92 ? 13.289 31.688 17.031 1 61.88 92 ILE A C 1
ATOM 738 O O . ILE A 1 92 ? 13.625 31.516 15.852 1 61.88 92 ILE A O 1
ATOM 742 N N . GLN A 1 93 ? 12.086 32.094 17.5 1 76.38 93 GLN A N 1
ATOM 743 C CA . GLN A 1 93 ? 11.125 32.156 16.406 1 76.38 93 GLN A CA 1
ATOM 744 C C . GLN A 1 93 ? 11.391 33.375 15.516 1 76.38 93 GLN A C 1
ATOM 746 O O . GLN A 1 93 ? 11.469 34.5 15.992 1 76.38 93 GLN A O 1
ATOM 751 N N . LYS A 1 94 ? 11.539 33 14.391 1 80.31 94 LYS A N 1
ATOM 752 C CA . LYS A 1 94 ? 11.75 34.062 13.43 1 80.31 94 LYS A CA 1
ATOM 753 C C . LYS A 1 94 ? 10.453 34.844 13.172 1 80.31 94 LYS A C 1
ATOM 755 O O . LYS A 1 94 ? 9.375 34.25 13.133 1 80.31 94 LYS A O 1
ATOM 760 N N . ARG A 1 95 ? 10.609 36.094 13.156 1 88.06 95 ARG A N 1
ATOM 761 C CA . ARG A 1 95 ? 9.5 37 12.922 1 88.06 95 ARG A CA 1
ATOM 762 C C . ARG A 1 95 ? 8.398 36.812 13.969 1 88.06 95 ARG A C 1
ATOM 764 O O . ARG A 1 95 ? 7.219 37.031 13.68 1 88.06 95 ARG A O 1
ATOM 771 N N . GLY A 1 96 ? 8.797 36.188 15.078 1 81 96 GLY A N 1
ATOM 772 C CA . GLY A 1 96 ? 7.957 36.062 16.266 1 81 96 GLY A CA 1
ATOM 773 C C . GLY A 1 96 ? 7.145 34.781 16.281 1 81 96 GLY A C 1
ATOM 774 O O . GLY A 1 96 ? 6.727 34.312 17.344 1 81 96 GLY A O 1
ATOM 775 N N . VAL A 1 97 ? 6.855 34.219 15.156 1 84.38 97 VAL A N 1
ATOM 776 C CA . VAL A 1 97 ? 5.871 33.156 15.164 1 84.38 97 VAL A CA 1
ATOM 777 C C . VAL A 1 97 ? 6.395 31.969 14.352 1 84.38 97 VAL A C 1
ATOM 779 O O . VAL A 1 97 ? 5.793 30.891 14.359 1 84.38 97 VAL A O 1
ATOM 782 N N . ILE A 1 98 ? 7.516 32.156 13.641 1 83.56 98 ILE A N 1
ATOM 783 C CA . ILE A 1 98 ? 7.969 31.109 12.727 1 83.56 98 ILE A CA 1
ATOM 784 C C . ILE A 1 98 ? 8.867 30.125 13.461 1 83.56 98 ILE A C 1
ATOM 786 O O . ILE A 1 98 ? 9.906 30.516 14 1 83.56 98 ILE A O 1
ATOM 790 N N . SER A 1 99 ? 8.469 28.859 13.523 1 83.94 99 SER A N 1
ATOM 791 C CA . SER A 1 99 ? 9.273 27.766 14.055 1 83.94 99 SER A CA 1
ATOM 792 C C . SER A 1 99 ? 9.742 26.844 12.93 1 83.94 99 SER A C 1
ATOM 794 O O . SER A 1 99 ? 9.102 25.828 12.641 1 83.94 99 SER A O 1
ATOM 796 N N . GLY A 1 100 ? 10.867 27.156 12.438 1 80.38 100 GLY A N 1
ATOM 797 C CA . GLY A 1 100 ? 11.414 26.406 11.32 1 80.38 100 GLY A CA 1
ATOM 798 C C . GLY A 1 100 ? 11.969 25.047 11.719 1 80.38 100 GLY A C 1
ATOM 799 O O . GLY A 1 100 ? 11.688 24.562 12.812 1 80.38 100 GLY A O 1
ATOM 800 N N . VAL A 1 101 ? 12.719 24.375 10.852 1 84.75 101 VAL A N 1
ATOM 801 C CA . VAL A 1 101 ? 13.203 23.016 10.977 1 84.75 101 VAL A CA 1
ATOM 802 C C . VAL A 1 101 ? 14.133 22.906 12.18 1 84.75 101 VAL A C 1
ATOM 804 O O . VAL A 1 101 ? 14.117 21.906 12.898 1 84.75 101 VAL A O 1
ATOM 807 N N . GLU A 1 102 ? 14.867 23.906 12.477 1 84.19 102 GLU A N 1
ATOM 808 C CA . GLU A 1 102 ? 15.844 23.875 13.562 1 84.19 102 GLU A CA 1
ATOM 809 C C . GLU A 1 102 ? 15.164 23.703 14.914 1 84.19 102 GLU A C 1
ATOM 811 O O . GLU A 1 102 ? 15.703 23.062 15.82 1 84.19 102 GLU A O 1
ATOM 816 N N . ILE A 1 103 ? 14.031 24.328 15.031 1 82.69 103 ILE A N 1
ATOM 817 C CA . ILE A 1 103 ? 13.266 24.203 16.266 1 82.69 103 ILE A CA 1
ATOM 818 C C . ILE A 1 103 ? 12.648 22.812 16.359 1 82.69 103 ILE A C 1
ATOM 820 O O . ILE A 1 103 ? 12.688 22.172 17.406 1 82.69 103 ILE A O 1
ATOM 824 N N . MET A 1 104 ? 12.188 22.344 15.258 1 82.69 104 MET A N 1
ATOM 825 C CA . MET A 1 104 ? 11.484 21.062 15.234 1 82.69 104 MET A CA 1
ATOM 826 C C . MET A 1 104 ? 12.445 19.906 15.516 1 82.69 104 MET A C 1
ATOM 828 O O . MET A 1 104 ? 12.039 18.875 16.062 1 82.69 104 MET A O 1
ATOM 832 N N . ILE A 1 105 ? 13.719 20.094 15.18 1 85.19 105 ILE A N 1
ATOM 833 C CA . ILE A 1 105 ? 14.68 19.016 15.359 1 85.19 105 ILE A CA 1
ATOM 834 C C . ILE A 1 105 ? 15.422 19.203 16.688 1 85.19 105 ILE A C 1
ATOM 836 O O . ILE A 1 105 ? 16.422 18.531 16.938 1 85.19 105 ILE A O 1
ATOM 840 N N . SER A 1 106 ? 14.945 20.094 17.469 1 86.19 106 SER A N 1
ATOM 841 C CA . SER A 1 106 ? 15.617 20.328 18.75 1 86.19 106 SER A CA 1
ATOM 842 C C . SER A 1 106 ? 15.133 19.359 19.812 1 86.19 106 SER A C 1
ATOM 844 O O . SER A 1 106 ? 13.961 18.953 19.828 1 86.19 106 SER A O 1
ATOM 846 N N . GLU A 1 107 ? 16 19.016 20.719 1 86.25 107 GLU A N 1
ATOM 847 C CA . GLU A 1 107 ? 15.664 18.172 21.859 1 86.25 107 GLU A CA 1
ATOM 848 C C . GLU A 1 107 ? 14.641 18.828 22.766 1 86.25 107 GLU A C 1
ATOM 850 O O . GLU A 1 107 ? 13.812 18.156 23.375 1 86.25 107 GLU A O 1
ATOM 855 N N . HIS A 1 108 ? 14.703 20.109 22.766 1 83.88 108 HIS A N 1
ATOM 856 C CA . HIS A 1 108 ? 13.773 20.859 23.594 1 83.88 108 HIS A CA 1
ATOM 857 C C . HIS A 1 108 ? 12.336 20.672 23.109 1 83.88 108 HIS A C 1
ATOM 859 O O . HIS A 1 108 ? 11.43 20.453 23.906 1 83.88 108 HIS A O 1
ATOM 865 N N . ALA A 1 109 ? 12.172 20.844 21.844 1 84.56 109 ALA A N 1
ATOM 866 C CA . ALA A 1 109 ? 10.836 20.672 21.281 1 84.56 109 ALA A CA 1
ATOM 867 C C . ALA A 1 109 ? 10.344 19.234 21.484 1 84.56 109 ALA A C 1
ATOM 869 O O . ALA A 1 109 ? 9.18 19.016 21.828 1 84.56 109 ALA A O 1
ATOM 870 N N . ALA A 1 110 ? 11.219 18.312 21.266 1 87.62 110 ALA A N 1
ATOM 871 C CA . ALA A 1 110 ? 10.867 16.906 21.453 1 87.62 110 ALA A CA 1
ATOM 872 C C . ALA A 1 110 ? 10.531 16.625 22.906 1 87.62 110 ALA A C 1
ATOM 874 O O . ALA A 1 110 ? 9.578 15.891 23.203 1 87.62 110 ALA A O 1
ATOM 875 N N . GLY A 1 111 ? 11.352 17.156 23.781 1 87.31 111 GLY A N 1
ATOM 876 C CA . GLY A 1 111 ? 11.102 16.984 25.203 1 87.31 111 GLY A CA 1
ATOM 877 C C . GLY A 1 111 ? 9.781 17.578 25.656 1 87.31 111 GLY A C 1
ATOM 878 O O . GLY A 1 111 ? 9.07 16.984 26.484 1 87.31 111 GLY A O 1
ATOM 879 N N . ALA A 1 112 ? 9.461 18.75 25.156 1 87.06 112 ALA A N 1
ATOM 880 C CA . ALA A 1 112 ? 8.188 19.406 25.469 1 87.06 112 ALA A CA 1
ATOM 881 C C . ALA A 1 112 ? 7.008 18.547 25 1 87.06 112 ALA A C 1
ATOM 883 O O . ALA A 1 112 ? 6.035 18.375 25.734 1 87.06 112 ALA A O 1
ATOM 884 N N . MET A 1 113 ? 7.129 18.094 23.797 1 89 113 MET A N 1
ATOM 885 C CA . MET A 1 113 ? 6.078 17.219 23.266 1 89 113 MET A CA 1
ATOM 886 C C . MET A 1 113 ? 5.895 15.984 24.141 1 89 113 MET A C 1
ATOM 888 O O . MET A 1 113 ? 4.766 15.578 24.422 1 89 113 MET A O 1
ATOM 892 N N . PHE A 1 114 ? 6.969 15.406 24.547 1 92.31 114 PHE A N 1
ATOM 893 C CA . PHE A 1 114 ? 6.949 14.234 25.422 1 92.31 114 PHE A CA 1
ATOM 894 C C . PHE A 1 114 ? 6.207 14.547 26.719 1 92.31 114 PHE A C 1
ATOM 896 O O . PHE A 1 114 ? 5.34 13.781 27.141 1 92.31 114 PHE A O 1
ATOM 903 N N . MET A 1 115 ? 6.52 15.664 27.297 1 91 115 MET A N 1
ATOM 904 C CA . MET A 1 115 ? 5.91 16.047 28.578 1 91 115 MET A CA 1
ATOM 905 C C . MET A 1 115 ? 4.418 16.297 28.406 1 91 115 MET A C 1
ATOM 907 O O . MET A 1 115 ? 3.619 15.922 29.266 1 91 115 MET A O 1
ATOM 911 N N . LEU A 1 116 ? 4.07 16.938 27.328 1 92.75 116 LEU A N 1
ATOM 912 C CA . LEU A 1 116 ? 2.666 17.203 27.047 1 92.75 116 LEU A CA 1
ATOM 913 C C . LEU A 1 116 ? 1.87 15.914 26.938 1 92.75 116 LEU A C 1
ATOM 915 O O . LEU A 1 116 ? 0.795 15.789 27.516 1 92.75 116 LEU A O 1
ATOM 919 N N . MET A 1 117 ? 2.387 14.984 26.266 1 93.31 117 MET A N 1
ATOM 920 C CA . MET A 1 117 ? 1.679 13.734 26.016 1 93.31 117 MET A CA 1
ATOM 921 C C . MET A 1 117 ? 1.658 12.867 27.266 1 93.31 117 MET A C 1
ATOM 923 O O . MET A 1 117 ? 0.688 12.148 27.516 1 93.31 117 MET A O 1
ATOM 927 N N . ALA A 1 118 ? 2.693 12.977 28.062 1 93.81 118 ALA A N 1
ATOM 928 C CA . ALA A 1 118 ? 2.799 12.172 29.281 1 93.81 118 ALA A CA 1
ATOM 929 C C . ALA A 1 118 ? 1.76 12.602 30.312 1 93.81 118 ALA A C 1
ATOM 931 O O . ALA A 1 118 ? 1.464 11.859 31.25 1 93.81 118 ALA A O 1
ATOM 932 N N . GLU A 1 119 ? 1.154 13.734 30.094 1 93.5 119 GLU A N 1
ATOM 933 C CA . GLU A 1 119 ? 0.155 14.258 31.031 1 93.5 119 GLU A CA 1
ATOM 934 C C . GLU A 1 119 ? -1.042 13.312 31.141 1 93.5 119 GLU A C 1
ATOM 936 O O . GLU A 1 119 ? -1.758 13.328 32.125 1 93.5 119 GLU A O 1
ATOM 941 N N . VAL A 1 120 ? -1.22 12.508 30.141 1 95.25 120 VAL A N 1
ATOM 942 C CA . VAL A 1 120 ? -2.322 11.555 30.125 1 95.25 120 VAL A CA 1
ATOM 943 C C . VAL A 1 120 ? -2.25 10.672 31.375 1 95.25 120 VAL A C 1
ATOM 945 O O . VAL A 1 120 ? -3.275 10.367 31.984 1 95.25 120 VAL A O 1
ATOM 948 N N . PHE A 1 121 ? -1.097 10.32 31.844 1 96.25 121 PHE A N 1
ATOM 949 C CA . PHE A 1 121 ? -0.926 9.391 32.969 1 96.25 121 PHE A CA 1
ATOM 950 C C . PHE A 1 121 ? -0.899 10.133 34.281 1 96.25 121 PHE A C 1
ATOM 952 O O . PHE A 1 121 ? -0.808 9.516 35.344 1 96.25 121 PHE A O 1
ATOM 959 N N . ASN A 1 122 ? -1.007 11.438 34.281 1 95.12 122 ASN A N 1
ATOM 960 C CA . ASN A 1 122 ? -1.098 12.211 35.5 1 95.12 122 ASN A CA 1
ATOM 961 C C . ASN A 1 122 ? -2.549 12.477 35.906 1 95.12 122 ASN A C 1
ATOM 963 O O . ASN A 1 122 ? -2.822 12.992 36.969 1 95.12 122 ASN A O 1
ATOM 967 N N . SER A 1 123 ? -3.424 12.148 35.031 1 95.75 123 SER A N 1
ATOM 968 C CA . SER A 1 123 ? -4.848 12.281 35.312 1 95.75 123 SER A CA 1
ATOM 969 C C . SER A 1 123 ? -5.316 11.219 36.312 1 95.75 123 SER A C 1
ATOM 971 O O . SER A 1 123 ? -5.113 10.023 36.062 1 95.75 123 SER A O 1
ATOM 973 N N . GLU A 1 124 ? -6.023 11.672 37.344 1 96.62 124 GLU A N 1
ATOM 974 C CA . GLU A 1 124 ? -6.559 10.742 38.344 1 96.62 124 GLU A CA 1
ATOM 975 C C . GLU A 1 124 ? -7.613 9.828 37.719 1 96.62 124 GLU A C 1
ATOM 977 O O . GLU A 1 124 ? -7.648 8.625 38 1 96.62 124 GLU A O 1
ATOM 982 N N . GLU A 1 125 ? -8.406 10.398 36.906 1 96.5 125 GLU A N 1
ATOM 983 C CA . GLU A 1 125 ? -9.469 9.625 36.281 1 96.5 125 GLU A CA 1
ATOM 984 C C . GLU A 1 125 ? -8.898 8.555 35.344 1 96.5 125 GLU A C 1
ATOM 986 O O . GLU A 1 125 ? -9.414 7.441 35.281 1 96.5 125 GLU A O 1
ATOM 991 N N . VAL A 1 126 ? -7.875 8.891 34.625 1 97.75 126 VAL A N 1
ATOM 992 C CA . VAL A 1 126 ? -7.227 7.918 33.75 1 97.75 126 VAL A CA 1
ATOM 993 C C . VAL A 1 126 ? -6.613 6.793 34.562 1 97.75 126 VAL A C 1
ATOM 995 O O . VAL A 1 126 ? -6.754 5.617 34.25 1 97.75 126 VAL A O 1
ATOM 998 N N . ASN A 1 127 ? -5.969 7.191 35.656 1 97.12 127 ASN A N 1
ATOM 999 C CA . ASN A 1 127 ? -5.352 6.184 36.531 1 97.12 127 ASN A CA 1
ATOM 1000 C C . ASN A 1 127 ? -6.395 5.254 37.125 1 97.12 127 ASN A C 1
ATOM 1002 O O . ASN A 1 127 ? -6.16 4.051 37.25 1 97.12 127 ASN A O 1
ATOM 1006 N N . GLN A 1 128 ? -7.469 5.809 37.5 1 97.44 128 GLN A N 1
ATOM 1007 C CA . GLN A 1 128 ? -8.555 4.984 38.031 1 97.44 128 GLN A CA 1
ATOM 1008 C C . GLN A 1 128 ? -9.047 3.994 36.969 1 97.44 128 GLN A C 1
ATOM 1010 O O . GLN A 1 128 ? -9.289 2.824 37.281 1 97.44 128 GLN A O 1
ATOM 1015 N N . LEU A 1 129 ? -9.195 4.469 35.781 1 97.31 129 LEU A N 1
ATOM 1016 C CA . LEU A 1 129 ? -9.617 3.609 34.688 1 97.31 129 LEU A CA 1
ATOM 1017 C C . LEU A 1 129 ? -8.625 2.473 34.469 1 97.31 129 LEU A C 1
ATOM 1019 O O . LEU A 1 129 ? -9.023 1.317 34.312 1 97.31 129 LEU A O 1
ATOM 1023 N N . LEU A 1 130 ? -7.324 2.734 34.5 1 96.75 130 LEU A N 1
ATOM 1024 C CA . LEU A 1 130 ? -6.273 1.767 34.219 1 96.75 130 LEU A CA 1
ATOM 1025 C C . LEU A 1 130 ? -6.16 0.724 35.312 1 96.75 130 LEU A C 1
ATOM 1027 O O . LEU A 1 130 ? -5.738 -0.408 35.062 1 96.75 130 LEU A O 1
ATOM 1031 N N . GLN A 1 131 ? -6.586 1.1 36.5 1 95.44 131 GLN A N 1
ATOM 1032 C CA . GLN A 1 131 ? -6.441 0.214 37.656 1 95.44 131 GLN A CA 1
ATOM 1033 C C . GLN A 1 131 ? -7.703 -0.616 37.875 1 95.44 131 GLN A C 1
ATOM 1035 O O . GLN A 1 131 ? -7.688 -1.598 38.625 1 95.44 131 GLN A O 1
ATOM 1040 N N . ASP A 1 132 ? -8.742 -0.181 37.219 1 95.5 132 ASP A N 1
ATOM 1041 C CA . ASP A 1 132 ? -10.008 -0.891 37.375 1 95.5 132 ASP A CA 1
ATOM 1042 C C . ASP A 1 132 ? -10 -2.201 36.594 1 95.5 132 ASP A C 1
ATOM 1044 O O . ASP A 1 132 ? -10.227 -2.207 35.375 1 95.5 132 ASP A O 1
ATOM 1048 N N . LYS A 1 133 ? -9.93 -3.246 37.219 1 91.69 133 LYS A N 1
ATOM 1049 C CA . LYS A 1 133 ? -9.82 -4.57 36.594 1 91.69 133 LYS A CA 1
ATOM 1050 C C . LYS A 1 133 ? -11.141 -5 35.969 1 91.69 133 LYS A C 1
ATOM 1052 O O . LYS A 1 133 ? -11.18 -5.949 35.188 1 91.69 133 LYS A O 1
ATOM 1057 N N . ASN A 1 134 ? -12.141 -4.336 36.281 1 93.56 134 ASN A N 1
ATOM 1058 C CA . ASN A 1 134 ? -13.453 -4.676 35.719 1 93.56 134 ASN A CA 1
ATOM 1059 C C . ASN A 1 134 ? -13.664 -4.055 34.344 1 93.56 134 ASN A C 1
ATOM 1061 O O . ASN A 1 134 ? -14.586 -4.43 33.625 1 93.56 134 ASN A O 1
ATOM 1065 N N . GLN A 1 135 ? -12.82 -3.188 34.031 1 94.06 135 GLN A N 1
ATOM 1066 C CA . GLN A 1 135 ? -12.93 -2.535 32.719 1 94.06 135 GLN A CA 1
ATOM 1067 C C . GLN A 1 135 ? -12.367 -3.418 31.609 1 94.06 135 GLN A C 1
ATOM 1069 O O . GLN A 1 135 ? -11.258 -3.941 31.734 1 94.06 135 GLN A O 1
ATOM 1074 N N . LYS A 1 136 ? -13.18 -3.617 30.656 1 96.25 136 LYS A N 1
ATOM 1075 C CA . LYS A 1 136 ? -12.75 -4.355 29.469 1 96.25 136 LYS A CA 1
ATOM 1076 C C . LYS A 1 136 ? -13.039 -3.57 28.203 1 96.25 136 LYS A C 1
ATOM 1078 O O . LYS A 1 136 ? -14.086 -2.932 28.078 1 96.25 136 LYS A O 1
ATOM 1083 N N . PHE A 1 137 ? -12.109 -3.617 27.328 1 98.19 137 PHE A N 1
ATOM 1084 C CA . PHE A 1 137 ? -12.273 -2.969 26.031 1 98.19 137 PHE A CA 1
ATOM 1085 C C . PHE A 1 137 ? -11.953 -3.939 24.891 1 98.19 137 PHE A C 1
ATOM 1087 O O . PHE A 1 137 ? -11.031 -4.746 25 1 98.19 137 PHE A O 1
ATOM 1094 N N . ASP A 1 138 ? -12.695 -3.805 23.828 1 98 138 ASP A N 1
ATOM 1095 C CA . ASP A 1 138 ? -12.523 -4.676 22.672 1 98 138 ASP A CA 1
ATOM 1096 C C . ASP A 1 138 ? -11.492 -4.098 21.703 1 98 138 ASP A C 1
ATOM 1098 O O . ASP A 1 138 ? -10.969 -4.816 20.844 1 98 138 ASP A O 1
ATOM 1102 N N . LEU A 1 139 ? -11.211 -2.836 21.828 1 98.44 139 LEU A N 1
ATOM 1103 C CA . LEU A 1 139 ? -10.328 -2.123 20.906 1 98.44 139 LEU A CA 1
ATOM 1104 C C . LEU A 1 139 ? -9.844 -0.818 21.531 1 98.44 139 LEU A C 1
ATOM 1106 O O . LEU A 1 139 ? -10.602 -0.131 22.219 1 98.44 139 LEU A O 1
ATOM 1110 N N . ILE A 1 140 ? -8.609 -0.51 21.312 1 98.62 140 ILE A N 1
ATOM 1111 C CA . ILE A 1 140 ? -8.039 0.783 21.688 1 98.62 140 ILE A CA 1
ATOM 1112 C C . ILE A 1 140 ? -7.664 1.558 20.422 1 98.62 140 ILE A C 1
ATOM 1114 O O . ILE A 1 140 ? -6.992 1.024 19.547 1 98.62 140 ILE A O 1
ATOM 1118 N N . ILE A 1 141 ? -8.125 2.768 20.297 1 98.75 141 ILE A N 1
ATOM 1119 C CA . ILE A 1 141 ? -7.684 3.686 19.25 1 98.75 141 ILE A CA 1
ATOM 1120 C C . ILE A 1 141 ? -6.785 4.762 19.844 1 98.75 141 ILE A C 1
ATOM 1122 O O . ILE A 1 141 ? -7.242 5.59 20.641 1 98.75 141 ILE A O 1
ATOM 1126 N N . SER A 1 142 ? -5.527 4.738 19.453 1 98.44 142 SER A N 1
ATOM 1127 C CA . SER A 1 142 ? -4.523 5.59 20.078 1 98.44 142 SER A CA 1
ATOM 1128 C C . SER A 1 142 ? -3.938 6.582 19.078 1 98.44 142 SER A C 1
ATOM 1130 O O . SER A 1 142 ? -3.65 6.223 17.938 1 98.44 142 SER A O 1
ATOM 1132 N N . GLU A 1 143 ? -3.74 7.797 19.531 1 98.19 143 GLU A N 1
ATOM 1133 C CA . GLU A 1 143 ? -3.127 8.82 18.688 1 98.19 143 GLU A CA 1
ATOM 1134 C C . GLU A 1 143 ? -1.698 8.438 18.312 1 98.19 143 GLU A C 1
ATOM 1136 O O . GLU A 1 143 ? -0.947 7.926 19.141 1 98.19 143 GLU A O 1
ATOM 1141 N N . ALA A 1 144 ? -1.398 8.727 17.031 1 96.38 144 ALA A N 1
ATOM 1142 C CA . ALA A 1 144 ? -0.122 8.281 16.484 1 96.38 144 ALA A CA 1
ATOM 1143 C C . ALA A 1 144 ? 0.917 9.398 16.547 1 96.38 144 ALA A C 1
ATOM 1145 O O . ALA A 1 144 ? 1.268 9.984 15.516 1 96.38 144 ALA A O 1
ATOM 1146 N N . ILE A 1 145 ? 1.483 9.773 17.609 1 91.19 145 ILE A N 1
ATOM 1147 C CA . ILE A 1 145 ? 2.562 10.75 17.734 1 91.19 145 ILE A CA 1
ATOM 1148 C C . ILE A 1 145 ? 3.717 10.141 18.531 1 91.19 145 ILE A C 1
ATOM 1150 O O . ILE A 1 145 ? 4.848 10.07 18.047 1 91.19 145 ILE A O 1
ATOM 1154 N N . MET A 1 146 ? 3.387 9.672 19.719 1 93.5 146 MET A N 1
ATOM 1155 C CA . MET A 1 146 ? 4.328 8.922 20.531 1 93.5 146 MET A CA 1
ATOM 1156 C C . MET A 1 146 ? 3.818 7.512 20.797 1 93.5 146 MET A C 1
ATOM 1158 O O . MET A 1 146 ? 2.715 7.156 20.375 1 93.5 146 MET A O 1
ATOM 1162 N N . SER A 1 147 ? 4.648 6.723 21.438 1 95.5 147 SER A N 1
ATOM 1163 C CA . SER A 1 147 ? 4.285 5.309 21.453 1 95.5 147 SER A CA 1
ATOM 1164 C C . SER A 1 147 ? 4.082 4.812 22.891 1 95.5 147 SER A C 1
ATOM 1166 O O . SER A 1 147 ? 3.518 3.736 23.094 1 95.5 147 SER A O 1
ATOM 1168 N N . PHE A 1 148 ? 4.52 5.578 23.938 1 95.81 148 PHE A N 1
ATOM 1169 C CA . PHE A 1 148 ? 4.484 5.039 25.281 1 95.81 148 PHE A CA 1
ATOM 1170 C C . PHE A 1 148 ? 3.049 4.785 25.734 1 95.81 148 PHE A C 1
ATOM 1172 O O . PHE A 1 148 ? 2.793 3.889 26.531 1 95.81 148 PHE A O 1
ATOM 1179 N N . HIS A 1 149 ? 2.08 5.496 25.266 1 95.62 149 HIS A N 1
ATOM 1180 C CA . HIS A 1 149 ? 0.697 5.305 25.688 1 95.62 149 HIS A CA 1
ATOM 1181 C C . HIS A 1 149 ? 0.11 4.031 25.094 1 95.62 149 HIS A C 1
ATOM 1183 O O . HIS A 1 149 ? -0.989 3.613 25.469 1 95.62 149 HIS A O 1
ATOM 1189 N N . LEU A 1 150 ? 0.822 3.377 24.156 1 97.56 150 LEU A N 1
ATOM 1190 C CA . LEU A 1 150 ? 0.417 2.074 23.641 1 97.56 150 LEU A CA 1
ATOM 1191 C C . LEU A 1 150 ? 0.378 1.034 24.766 1 97.56 150 LEU A C 1
ATOM 1193 O O . LEU A 1 150 ? -0.2 -0.042 24.594 1 97.56 150 LEU A O 1
ATOM 1197 N N . ILE A 1 151 ? 0.967 1.348 25.922 1 98 151 ILE A N 1
ATOM 1198 C CA . ILE A 1 151 ? 0.937 0.444 27.078 1 98 151 ILE A CA 1
ATOM 1199 C C . ILE A 1 151 ? -0.51 0.186 27.484 1 98 151 ILE A C 1
ATOM 1201 O O . ILE A 1 151 ? -0.821 -0.859 28.062 1 98 151 ILE A O 1
ATOM 1205 N N . ILE A 1 152 ? -1.409 1.125 27.188 1 97.88 152 ILE A N 1
ATOM 1206 C CA . ILE A 1 152 ? -2.822 0.984 27.531 1 97.88 152 ILE A CA 1
ATOM 1207 C C . ILE A 1 152 ? -3.41 -0.217 26.797 1 97.88 152 ILE A C 1
ATOM 1209 O O . ILE A 1 152 ? -4.246 -0.94 27.344 1 97.88 152 ILE A O 1
ATOM 1213 N N . GLY A 1 153 ? -3.012 -0.455 25.531 1 96.94 153 GLY A N 1
ATOM 1214 C CA . GLY A 1 153 ? -3.418 -1.659 24.828 1 96.94 153 GLY A CA 1
ATOM 1215 C C . GLY A 1 153 ? -2.998 -2.936 25.531 1 96.94 153 GLY A C 1
ATOM 1216 O O . GLY A 1 153 ? -3.752 -3.912 25.562 1 96.94 153 GLY A O 1
ATOM 1217 N N . LYS A 1 154 ? -1.829 -2.908 26.062 1 96.19 154 LYS A N 1
ATOM 1218 C CA . LYS A 1 154 ? -1.321 -4.066 26.797 1 96.19 154 LYS A CA 1
ATOM 1219 C C . LYS A 1 154 ? -2.082 -4.27 28.109 1 96.19 154 LYS A C 1
ATOM 1221 O O . LYS A 1 154 ? -2.418 -5.398 28.469 1 96.19 154 LYS A O 1
ATOM 1226 N N . ILE A 1 155 ? -2.309 -3.203 28.828 1 96.88 155 ILE A N 1
ATOM 1227 C CA . ILE A 1 155 ? -3.002 -3.258 30.109 1 96.88 155 ILE A CA 1
ATOM 1228 C C . ILE A 1 155 ? -4.375 -3.9 29.922 1 96.88 155 ILE A C 1
ATOM 1230 O O . ILE A 1 155 ? -4.777 -4.754 30.719 1 96.88 155 ILE A O 1
ATOM 1234 N N . PHE A 1 156 ? -5.074 -3.596 28.891 1 97.62 156 PHE A N 1
ATOM 1235 C CA . PHE A 1 156 ? -6.434 -4.086 28.688 1 97.62 156 PHE A CA 1
ATOM 1236 C C . PHE A 1 156 ? -6.445 -5.297 27.766 1 97.62 156 PHE A C 1
ATOM 1238 O O . PHE A 1 156 ? -7.508 -5.84 27.453 1 97.62 156 PHE A O 1
ATOM 1245 N N . ASN A 1 157 ? -5.277 -5.703 27.266 1 96.25 157 ASN A N 1
ATOM 1246 C CA . ASN A 1 157 ? -5.129 -6.84 26.375 1 96.25 157 ASN A CA 1
ATOM 1247 C C . ASN A 1 157 ? -6.066 -6.73 25.172 1 96.25 157 ASN A C 1
ATOM 1249 O O . ASN A 1 157 ? -6.832 -7.648 24.891 1 96.25 157 ASN A O 1
ATOM 1253 N N . ALA A 1 158 ? -6.035 -5.602 24.516 1 97.44 158 ALA A N 1
ATOM 1254 C CA . ALA A 1 158 ? -6.891 -5.309 23.375 1 97.44 158 ALA A CA 1
ATOM 1255 C C . ALA A 1 158 ? -6.059 -4.883 22.172 1 97.44 158 ALA A C 1
ATOM 1257 O O . ALA A 1 158 ? -4.965 -4.332 22.312 1 97.44 158 ALA A O 1
ATOM 1258 N N . PRO A 1 159 ? -6.547 -5.207 20.922 1 97.19 159 PRO A N 1
ATOM 1259 C CA . PRO A 1 159 ? -5.848 -4.703 19.734 1 97.19 159 PRO A CA 1
ATOM 1260 C C . PRO A 1 159 ? -5.844 -3.178 19.656 1 97.19 159 PRO A C 1
ATOM 1262 O O . PRO A 1 159 ? -6.715 -2.523 20.234 1 97.19 159 PRO A O 1
ATOM 1265 N N . VAL A 1 160 ? -4.848 -2.643 18.938 1 98.38 160 VAL A N 1
ATOM 1266 C CA . VAL A 1 160 ? -4.668 -1.196 18.906 1 98.38 160 VAL A CA 1
ATOM 1267 C C . VAL A 1 160 ? -4.699 -0.702 17.453 1 98.38 160 VAL A C 1
ATOM 1269 O O . VAL A 1 160 ? -4.051 -1.28 16.578 1 98.38 160 VAL A O 1
ATOM 1272 N N . ILE A 1 161 ? -5.473 0.293 17.188 1 98.62 161 ILE A N 1
ATOM 1273 C CA . ILE A 1 161 ? -5.387 1.098 15.969 1 98.62 161 ILE A CA 1
ATOM 1274 C C . ILE A 1 161 ? -4.637 2.396 16.266 1 98.62 161 ILE A C 1
ATOM 1276 O O . ILE A 1 161 ? -5 3.135 17.188 1 98.62 161 ILE A O 1
ATOM 1280 N N . LEU A 1 162 ? -3.527 2.602 15.578 1 98.38 162 LEU A N 1
ATOM 1281 C CA . LEU A 1 162 ? -2.84 3.887 15.633 1 98.38 162 LEU A CA 1
ATOM 1282 C C . LEU A 1 162 ? -3.508 4.898 14.703 1 98.38 162 LEU A C 1
ATOM 1284 O O . LEU A 1 162 ? -3.654 4.645 13.508 1 98.38 162 LEU A O 1
ATOM 1288 N N . PHE A 1 163 ? -3.941 6.027 15.242 1 98.69 163 PHE A N 1
ATOM 1289 C CA . PHE A 1 163 ? -4.738 6.992 14.5 1 98.69 163 PHE A CA 1
ATOM 1290 C C . PHE A 1 163 ? -4.051 8.352 14.469 1 98.69 163 PHE A C 1
ATOM 1292 O O . PHE A 1 163 ? -3.867 8.984 15.508 1 98.69 163 PHE A O 1
ATOM 1299 N N . SER A 1 164 ? -3.633 8.797 13.281 1 98.5 164 SER A N 1
ATOM 1300 C CA . SER A 1 164 ? -3.035 10.117 13.117 1 98.5 164 SER A CA 1
ATOM 1301 C C . SER A 1 164 ? -4.051 11.125 12.578 1 98.5 164 SER A C 1
ATOM 1303 O O . SER A 1 164 ? -4.766 10.836 11.617 1 98.5 164 SER A O 1
ATOM 1305 N N . SER A 1 165 ? -4.105 12.289 13.203 1 97.44 165 SER A N 1
ATOM 1306 C CA . SER A 1 165 ? -5.008 13.336 12.742 1 97.44 165 SER A CA 1
ATOM 1307 C C . SER A 1 165 ? -4.469 14.023 11.492 1 97.44 165 SER A C 1
ATOM 1309 O O . SER A 1 165 ? -5.137 14.883 10.914 1 97.44 165 SER A O 1
ATOM 1311 N N . LEU A 1 166 ? -3.264 13.695 11.055 1 96.5 166 LEU A N 1
ATOM 1312 C CA . LEU A 1 166 ? -2.615 14.211 9.859 1 96.5 166 LEU A CA 1
ATOM 1313 C C . LEU A 1 166 ? -1.976 13.086 9.055 1 96.5 166 LEU A C 1
ATOM 1315 O O . LEU A 1 166 ? -2.648 12.117 8.688 1 96.5 166 LEU A O 1
ATOM 1319 N N . TYR A 1 167 ? -0.63 13.211 8.789 1 96.56 167 TYR A N 1
ATOM 1320 C CA . TYR A 1 167 ? 0.148 12.188 8.094 1 96.56 167 TYR A CA 1
ATOM 1321 C C . TYR A 1 167 ? 0.763 11.203 9.078 1 96.56 167 TYR A C 1
ATOM 1323 O O . TYR A 1 167 ? 0.66 11.391 10.297 1 96.56 167 TYR A O 1
ATOM 1331 N N . GLY A 1 168 ? 1.286 10.188 8.555 1 96.38 168 GLY A N 1
ATOM 1332 C CA . GLY A 1 168 ? 2.154 9.359 9.375 1 96.38 168 GLY A CA 1
ATOM 1333 C C . GLY A 1 168 ? 3.561 9.914 9.508 1 96.38 168 GLY A C 1
ATOM 1334 O O . GLY A 1 168 ? 4.062 10.562 8.586 1 96.38 168 GLY A O 1
ATOM 1335 N N . LEU A 1 169 ? 4.16 9.719 10.672 1 95.94 169 LEU A N 1
ATOM 1336 C CA . LEU A 1 169 ? 5.594 9.93 10.828 1 95.94 169 LEU A CA 1
ATOM 1337 C C . LEU A 1 169 ? 6.375 8.664 10.469 1 95.94 169 LEU A C 1
ATOM 1339 O O . LEU A 1 169 ? 5.793 7.586 10.352 1 95.94 169 LEU A O 1
ATOM 1343 N N . PRO A 1 170 ? 7.676 8.805 10.211 1 96.06 170 PRO A N 1
ATOM 1344 C CA . PRO A 1 170 ? 8.445 7.613 9.859 1 96.06 170 PRO A CA 1
ATOM 1345 C C . PRO A 1 170 ? 8.258 6.473 10.859 1 96.06 170 PRO A C 1
ATOM 1347 O O . PRO A 1 170 ? 8.125 5.312 10.461 1 96.06 170 PRO A O 1
ATOM 1350 N N . GLU A 1 171 ? 8.172 6.797 12.125 1 95.31 171 GLU A N 1
ATOM 1351 C CA . GLU A 1 171 ? 8 5.781 13.164 1 95.31 171 GLU A CA 1
ATOM 1352 C C . GLU A 1 171 ? 6.645 5.094 13.047 1 95.31 171 GLU A C 1
ATOM 1354 O O . GLU A 1 171 ? 6.516 3.906 13.344 1 95.31 171 GLU A O 1
ATOM 1359 N N . THR A 1 172 ? 5.617 5.879 12.633 1 97 172 THR A N 1
ATOM 1360 C CA . THR A 1 172 ? 4.297 5.309 12.383 1 97 172 THR A CA 1
ATOM 1361 C C . THR A 1 172 ? 4.367 4.258 11.281 1 97 172 THR A C 1
ATOM 1363 O O . THR A 1 172 ? 3.836 3.152 11.43 1 97 172 THR A O 1
ATOM 1366 N N . PHE A 1 173 ? 5.039 4.551 10.219 1 97.69 173 PHE A N 1
ATOM 1367 C CA . PHE A 1 173 ? 5.148 3.66 9.07 1 97.69 173 PHE A CA 1
ATOM 1368 C C . PHE A 1 173 ? 6.023 2.455 9.398 1 97.69 173 PHE A C 1
ATOM 1370 O O . PHE A 1 173 ? 5.742 1.338 8.961 1 97.69 173 PHE A O 1
ATOM 1377 N N . GLU A 1 174 ? 7.055 2.678 10.18 1 96.69 174 GLU A N 1
ATOM 1378 C CA . GLU A 1 174 ? 7.922 1.58 10.602 1 96.69 174 GLU A CA 1
ATOM 1379 C C . GLU A 1 174 ? 7.16 0.568 11.453 1 96.69 174 GLU A C 1
ATOM 1381 O O . GLU A 1 174 ? 7.414 -0.636 11.367 1 96.69 174 GLU A O 1
ATOM 1386 N N . THR A 1 175 ? 6.242 1.05 12.219 1 97.06 175 THR A N 1
ATOM 1387 C CA . THR A 1 175 ? 5.445 0.206 13.102 1 97.06 175 THR A CA 1
ATOM 1388 C C . THR A 1 175 ? 4.703 -0.863 12.305 1 97.06 175 THR A C 1
ATOM 1390 O O . THR A 1 175 ? 4.5 -1.979 12.789 1 97.06 175 THR A O 1
ATOM 1393 N N . VAL A 1 176 ? 4.402 -0.567 11.023 1 96.69 176 VAL A N 1
ATOM 1394 C CA . VAL A 1 176 ? 3.566 -1.494 10.273 1 96.69 176 VAL A CA 1
ATOM 1395 C C . VAL A 1 176 ? 4.316 -1.976 9.031 1 96.69 176 VAL A C 1
ATOM 1397 O O . VAL A 1 176 ? 3.74 -2.645 8.172 1 96.69 176 VAL A O 1
ATOM 1400 N N . GLY A 1 177 ? 5.527 -1.614 8.859 1 96.06 177 GLY A N 1
ATOM 1401 C CA . GLY A 1 177 ? 6.379 -2.141 7.805 1 96.06 177 GLY A CA 1
ATOM 1402 C C . GLY A 1 177 ? 6.145 -1.471 6.465 1 96.06 177 GLY A C 1
ATOM 1403 O O . GLY A 1 177 ? 6.258 -2.111 5.418 1 96.06 177 GLY A O 1
ATOM 1404 N N . ALA A 1 178 ? 5.781 -0.171 6.414 1 97 178 ALA A N 1
ATOM 1405 C CA . ALA A 1 178 ? 5.625 0.616 5.191 1 97 178 ALA A CA 1
ATOM 1406 C C . ALA A 1 178 ? 6.953 1.234 4.766 1 97 178 ALA A C 1
ATOM 1408 O O . ALA A 1 178 ? 7.953 1.123 5.48 1 97 178 ALA A O 1
ATOM 1409 N N . VAL A 1 179 ? 6.941 1.792 3.531 1 93.81 179 VAL A N 1
ATOM 1410 C CA . VAL A 1 179 ? 8.07 2.619 3.131 1 93.81 179 VAL A CA 1
ATOM 1411 C C . VAL A 1 179 ? 8.141 3.867 4.008 1 93.81 179 VAL A C 1
ATOM 1413 O O . VAL A 1 179 ? 7.148 4.59 4.145 1 93.81 179 VAL A O 1
ATOM 1416 N N . THR A 1 180 ? 9.344 4.043 4.551 1 90.38 180 THR A N 1
ATOM 1417 C CA . THR A 1 180 ? 9.359 5.016 5.637 1 90.38 180 THR A CA 1
ATOM 1418 C C . THR A 1 180 ? 10.195 6.238 5.262 1 90.38 180 THR A C 1
ATOM 1420 O O . THR A 1 180 ? 9.664 7.344 5.129 1 90.38 180 THR A O 1
ATOM 1423 N N . ARG A 1 181 ? 11.5 5.969 5 1 89.69 181 ARG A N 1
ATOM 1424 C CA . ARG A 1 181 ? 12.406 7.109 5.016 1 89.69 181 ARG A CA 1
ATOM 1425 C C . ARG A 1 181 ? 13.133 7.246 3.682 1 89.69 181 ARG A C 1
ATOM 1427 O O . ARG A 1 181 ? 14.008 6.441 3.361 1 89.69 181 ARG A O 1
ATOM 1434 N N . HIS A 1 182 ? 12.641 7.82 2.641 1 94.25 182 HIS A N 1
ATOM 1435 C CA . HIS A 1 182 ? 13.383 8.328 1.489 1 94.25 182 HIS A CA 1
ATOM 1436 C C . HIS A 1 182 ? 13.492 9.852 1.537 1 94.25 182 HIS A C 1
ATOM 1438 O O . HIS A 1 182 ? 12.477 10.555 1.559 1 94.25 182 HIS A O 1
ATOM 1444 N N . PRO A 1 183 ? 14.672 10.328 1.548 1 94.5 183 PRO A N 1
ATOM 1445 C CA . PRO A 1 183 ? 14.844 11.75 1.833 1 94.5 183 PRO A CA 1
ATOM 1446 C C . PRO A 1 183 ? 14.133 12.641 0.818 1 94.5 183 PRO A C 1
ATOM 1448 O O . PRO A 1 183 ? 13.742 13.766 1.145 1 94.5 183 PRO A O 1
ATOM 1451 N N . ILE A 1 184 ? 13.914 12.125 -0.347 1 95.75 184 ILE A N 1
ATOM 1452 C CA . ILE A 1 184 ? 13.367 12.984 -1.392 1 95.75 184 ILE A CA 1
ATOM 1453 C C . ILE A 1 184 ? 11.945 12.547 -1.727 1 95.75 184 ILE A C 1
ATOM 1455 O O . ILE A 1 184 ? 11.023 13.367 -1.775 1 95.75 184 ILE A O 1
ATOM 1459 N N . LEU A 1 185 ? 11.688 11.273 -1.843 1 97.19 185 LEU A N 1
ATOM 1460 C CA . LEU A 1 185 ? 10.414 10.766 -2.322 1 97.19 185 LEU A CA 1
ATOM 1461 C C . LEU A 1 185 ? 9.375 10.742 -1.2 1 97.19 185 LEU A C 1
ATOM 1463 O O . LEU A 1 185 ? 8.195 10.992 -1.437 1 97.19 185 LEU A O 1
ATOM 1467 N N . TYR A 1 186 ? 9.797 10.422 -0.024 1 97.56 186 TYR A N 1
ATOM 1468 C CA . TYR A 1 186 ? 8.945 10.336 1.155 1 97.56 186 TYR A CA 1
ATOM 1469 C C . TYR A 1 186 ? 9.586 11.047 2.344 1 97.56 186 TYR A C 1
ATOM 1471 O O . TYR A 1 186 ? 9.906 10.414 3.352 1 97.56 186 TYR A O 1
ATOM 1479 N N . PRO A 1 187 ? 9.688 12.336 2.287 1 96.62 187 PRO A N 1
ATOM 1480 C CA . PRO A 1 187 ? 10.438 13.125 3.268 1 96.62 187 PRO A CA 1
ATOM 1481 C C . PRO A 1 187 ? 9.703 13.273 4.598 1 96.62 187 PRO A C 1
ATOM 1483 O O . PRO A 1 187 ? 8.477 13.164 4.641 1 96.62 187 PRO A O 1
ATOM 1486 N N . HIS A 1 188 ? 10.5 13.469 5.602 1 96.31 188 HIS A N 1
ATOM 1487 C CA . HIS A 1 188 ? 9.906 13.828 6.883 1 96.31 188 HIS A CA 1
ATOM 1488 C C . HIS A 1 188 ? 9.125 15.133 6.785 1 96.31 188 HIS A C 1
ATOM 1490 O O . HIS A 1 188 ? 9.594 16.094 6.16 1 96.31 188 HIS A O 1
ATOM 1496 N N . LEU A 1 189 ? 8.07 15.258 7.461 1 94.75 189 LEU A N 1
ATOM 1497 C CA . LEU A 1 189 ? 7.109 16.344 7.309 1 94.75 189 LEU A CA 1
ATOM 1498 C C . LEU A 1 189 ? 7.617 17.625 7.977 1 94.75 189 LEU A C 1
ATOM 1500 O O . LEU A 1 189 ? 7.133 18.719 7.688 1 94.75 189 LEU A O 1
ATOM 1504 N N . PHE A 1 190 ? 8.609 17.516 8.836 1 93 190 PHE A N 1
ATOM 1505 C CA . PHE A 1 190 ? 9.055 18.656 9.625 1 93 190 PHE A CA 1
ATOM 1506 C C . PHE A 1 190 ? 10.172 19.422 8.914 1 93 190 PHE A C 1
ATOM 1508 O O . PHE A 1 190 ? 10.656 20.422 9.414 1 93 190 PHE A O 1
ATOM 1515 N N . ARG A 1 191 ? 10.469 18.984 7.738 1 93.38 191 ARG A N 1
ATOM 1516 C CA . ARG A 1 191 ? 11.445 19.734 6.953 1 93.38 191 ARG A CA 1
ATOM 1517 C C . ARG A 1 191 ? 10.797 20.922 6.262 1 93.38 191 ARG A C 1
ATOM 1519 O O . ARG A 1 191 ? 9.609 21.188 6.445 1 93.38 191 ARG A O 1
ATOM 1526 N N . ASN A 1 192 ? 11.68 21.734 5.504 1 91.88 192 ASN A N 1
ATOM 1527 C CA . ASN A 1 192 ? 11.094 22.969 5.004 1 91.88 192 ASN A CA 1
ATOM 1528 C C . ASN A 1 192 ? 11.352 23.141 3.51 1 91.88 192 ASN A C 1
ATOM 1530 O O . ASN A 1 192 ? 10.969 24.156 2.926 1 91.88 192 ASN A O 1
ATOM 1534 N N . LYS A 1 193 ? 12.016 22.234 2.924 1 93.56 193 LYS A N 1
ATOM 1535 C CA . LYS A 1 193 ? 12.219 22.266 1.479 1 93.56 193 LYS A CA 1
ATOM 1536 C C . LYS A 1 193 ? 12.109 20.875 0.877 1 93.56 193 LYS A C 1
ATOM 1538 O O . LYS A 1 193 ? 12.727 19.922 1.372 1 93.56 193 LYS A O 1
ATOM 1543 N N . PHE A 1 194 ? 11.398 20.75 -0.298 1 95.69 194 PHE A N 1
ATOM 1544 C CA . PHE A 1 194 ? 11.039 19.406 -0.745 1 95.69 194 PHE A CA 1
ATOM 1545 C C . PHE A 1 194 ? 11.273 19.266 -2.244 1 95.69 194 PHE A C 1
ATOM 1547 O O . PHE A 1 194 ? 11.453 18.141 -2.74 1 95.69 194 PHE A O 1
ATOM 1554 N N . THR A 1 195 ? 11.227 20.297 -3.035 1 94.25 195 THR A N 1
ATOM 1555 C CA . THR A 1 195 ? 11.312 20.203 -4.488 1 94.25 195 THR A CA 1
ATOM 1556 C C . THR A 1 195 ? 12.375 21.141 -5.035 1 94.25 195 THR A C 1
ATOM 1558 O O . THR A 1 195 ? 12.867 22.016 -4.312 1 94.25 195 THR A O 1
ATOM 1561 N N . ASP A 1 196 ? 12.75 20.938 -6.293 1 94.19 196 ASP A N 1
ATOM 1562 C CA . ASP A 1 196 ? 13.703 21.781 -7 1 94.19 196 ASP A CA 1
ATOM 1563 C C . ASP A 1 196 ? 15.008 21.922 -6.211 1 94.19 196 ASP A C 1
ATOM 1565 O O . ASP A 1 196 ? 15.5 23.031 -6.012 1 94.19 196 ASP A O 1
ATOM 1569 N N . LEU A 1 197 ? 15.469 20.844 -5.836 1 96.25 197 LEU A N 1
ATOM 1570 C CA . LEU A 1 197 ? 16.641 20.844 -4.969 1 96.25 197 LEU A CA 1
ATOM 1571 C C . LEU A 1 197 ? 17.922 20.781 -5.793 1 96.25 197 LEU A C 1
ATOM 1573 O O . LEU A 1 197 ? 18.016 20 -6.734 1 96.25 197 LEU A O 1
ATOM 1577 N N . THR A 1 198 ? 18.859 21.625 -5.461 1 96.31 198 THR A N 1
ATOM 1578 C CA . THR A 1 198 ? 20.219 21.484 -5.961 1 96.31 198 THR A CA 1
ATOM 1579 C C . THR A 1 198 ? 20.922 20.328 -5.27 1 96.31 198 THR A C 1
ATOM 1581 O O . THR A 1 198 ? 20.406 19.75 -4.312 1 96.31 198 THR A O 1
ATOM 1584 N N . LEU A 1 199 ? 22.078 19.984 -5.762 1 95.88 199 LEU A N 1
ATOM 1585 C CA . LEU A 1 199 ? 22.844 18.906 -5.145 1 95.88 199 LEU A CA 1
ATOM 1586 C C . LEU A 1 199 ? 23.141 19.219 -3.682 1 95.88 199 LEU A C 1
ATOM 1588 O O . LEU A 1 199 ? 23 18.344 -2.816 1 95.88 199 LEU A O 1
ATOM 1592 N N . PHE A 1 200 ? 23.516 20.438 -3.459 1 95.5 200 PHE A N 1
ATOM 1593 C CA . PHE A 1 200 ? 23.828 20.844 -2.098 1 95.5 200 PHE A CA 1
ATOM 1594 C C . PHE A 1 200 ? 22.594 20.781 -1.212 1 95.5 200 PHE A C 1
ATOM 1596 O O . PHE A 1 200 ? 22.672 20.375 -0.052 1 95.5 200 PHE A O 1
ATOM 1603 N N . GLU A 1 201 ? 21.484 21.172 -1.714 1 96.12 201 GLU A N 1
ATOM 1604 C CA . GLU A 1 201 ? 20.234 21.125 -0.954 1 96.12 201 GLU A CA 1
ATOM 1605 C C . GLU A 1 201 ? 19.797 19.688 -0.684 1 96.12 201 GLU A C 1
ATOM 1607 O O . GLU A 1 201 ? 19.266 19.391 0.383 1 96.12 201 GLU A O 1
ATOM 1612 N N . LYS A 1 202 ? 20.062 18.828 -1.659 1 97.06 202 LYS A N 1
ATOM 1613 C CA . LYS A 1 202 ? 19.781 17.406 -1.435 1 97.06 202 LYS A CA 1
ATOM 1614 C C . LYS A 1 202 ? 20.594 16.875 -0.267 1 97.06 202 LYS A C 1
ATOM 1616 O O . LYS A 1 202 ? 20.078 16.125 0.571 1 97.06 202 LYS A O 1
ATOM 1621 N N . ILE A 1 203 ? 21.844 17.219 -0.255 1 96.12 203 ILE A N 1
ATOM 1622 C CA . ILE A 1 203 ? 22.719 16.766 0.822 1 96.12 203 ILE A CA 1
ATOM 1623 C C . ILE A 1 203 ? 22.203 17.312 2.158 1 96.12 203 ILE A C 1
ATOM 1625 O O . ILE A 1 203 ? 22.188 16.594 3.158 1 96.12 203 ILE A O 1
ATOM 1629 N N . ARG A 1 204 ? 21.812 18.578 2.18 1 95.25 204 ARG A N 1
ATOM 1630 C CA . ARG A 1 204 ? 21.25 19.188 3.383 1 95.25 204 ARG A CA 1
ATOM 1631 C C . ARG A 1 204 ? 20 18.438 3.844 1 95.25 204 ARG A C 1
ATOM 1633 O O . ARG A 1 204 ? 19.828 18.203 5.039 1 95.25 204 ARG A O 1
ATOM 1640 N N . GLU A 1 205 ? 19.188 18.078 2.895 1 95.12 205 GLU A N 1
ATOM 1641 C CA . GLU A 1 205 ? 17.969 17.359 3.24 1 95.12 205 GLU A CA 1
ATOM 1642 C C . GLU A 1 205 ? 18.281 15.969 3.803 1 95.12 205 GLU A C 1
ATOM 1644 O O . GLU A 1 205 ? 17.594 15.5 4.719 1 95.12 205 GLU A O 1
ATOM 1649 N N . VAL A 1 206 ? 19.25 15.32 3.266 1 95.25 206 VAL A N 1
ATOM 1650 C CA . VAL A 1 206 ? 19.688 14.039 3.803 1 95.25 206 VAL A CA 1
ATOM 1651 C C . VAL A 1 206 ? 20.188 14.219 5.234 1 95.25 206 VAL A C 1
ATOM 1653 O O . VAL A 1 206 ? 19.922 13.391 6.102 1 95.25 206 VAL A O 1
ATOM 1656 N N . TYR A 1 207 ? 20.938 15.312 5.457 1 94.94 207 TYR A N 1
ATOM 1657 C CA . TYR A 1 207 ? 21.422 15.641 6.789 1 94.94 207 TYR A CA 1
ATOM 1658 C C . TYR A 1 207 ? 20.266 15.812 7.77 1 94.94 207 TYR A C 1
ATOM 1660 O O . TYR A 1 207 ? 20.297 15.258 8.875 1 94.94 207 TYR A O 1
ATOM 1668 N N . TYR A 1 208 ? 19.203 16.562 7.375 1 94.88 208 TYR A N 1
ATOM 1669 C CA . TYR A 1 208 ? 18.047 16.781 8.242 1 94.88 208 TYR A CA 1
ATOM 1670 C C . TYR A 1 208 ? 17.328 15.461 8.523 1 94.88 208 TYR A C 1
ATOM 1672 O O . TYR A 1 208 ? 16.859 15.234 9.641 1 94.88 208 TYR A O 1
ATOM 1680 N N . GLU A 1 209 ? 17.25 14.641 7.48 1 95.12 209 GLU A N 1
ATOM 1681 C CA . GLU A 1 209 ? 16.625 13.336 7.68 1 95.12 209 GLU A CA 1
ATOM 1682 C C . GLU A 1 209 ? 17.391 12.508 8.703 1 95.12 209 GLU A C 1
ATOM 1684 O O . GLU A 1 209 ? 16.797 11.836 9.547 1 95.12 209 GLU A O 1
ATOM 1689 N N . ALA A 1 210 ? 18.672 12.516 8.617 1 94.62 210 ALA A N 1
ATOM 1690 C CA . ALA A 1 210 ? 19.5 11.781 9.562 1 94.62 210 ALA A CA 1
ATOM 1691 C C . ALA A 1 210 ? 19.344 12.336 10.977 1 94.62 210 ALA A C 1
ATOM 1693 O O . ALA A 1 210 ? 19.25 11.57 11.938 1 94.62 210 ALA A O 1
ATOM 1694 N N . ARG A 1 211 ? 19.312 13.609 11.102 1 95.06 211 ARG A N 1
ATOM 1695 C CA . ARG A 1 211 ? 19.172 14.242 12.406 1 95.06 211 ARG A CA 1
ATOM 1696 C C . ARG A 1 211 ? 17.828 13.891 13.039 1 95.06 211 ARG A C 1
ATOM 1698 O O . ARG A 1 211 ? 17.75 13.641 14.242 1 95.06 211 ARG A O 1
ATOM 1705 N N . LEU A 1 212 ? 16.859 13.969 12.227 1 94.94 212 LEU A N 1
ATOM 1706 C CA . LEU A 1 212 ? 15.523 13.625 12.719 1 94.94 212 LEU A CA 1
ATOM 1707 C C . LEU A 1 212 ? 15.461 12.156 13.133 1 94.94 212 LEU A C 1
ATOM 1709 O O . LEU A 1 212 ? 14.828 11.82 14.133 1 94.94 212 LEU A O 1
ATOM 1713 N N . THR A 1 213 ? 16.094 11.266 12.375 1 94.56 213 THR A N 1
ATOM 1714 C CA . THR A 1 213 ? 16.156 9.852 12.734 1 94.56 213 THR A CA 1
ATOM 1715 C C . THR A 1 213 ? 16.797 9.664 14.102 1 94.56 213 THR A C 1
ATOM 1717 O O . THR A 1 213 ? 16.266 8.953 14.953 1 94.56 213 THR A O 1
ATOM 1720 N N . LEU A 1 214 ? 17.875 10.32 14.297 1 94.81 214 LEU A N 1
ATOM 1721 C CA . LEU A 1 214 ? 18.609 10.203 15.555 1 94.81 214 LEU A CA 1
ATOM 1722 C C . LEU A 1 214 ? 17.797 10.789 16.703 1 94.81 214 LEU A C 1
ATOM 1724 O O . LEU A 1 214 ? 17.812 10.242 17.812 1 94.81 214 LEU A O 1
ATOM 1728 N N . LEU A 1 215 ? 17.172 11.883 16.453 1 94.38 215 LEU A N 1
ATOM 1729 C CA . LEU A 1 215 ? 16.328 12.508 17.469 1 94.38 215 LEU A CA 1
ATOM 1730 C C . LEU A 1 215 ? 15.227 11.547 17.938 1 94.38 215 LEU A C 1
ATOM 1732 O O . LEU A 1 215 ? 14.992 11.406 19.141 1 94.38 215 LEU A O 1
ATOM 1736 N N . TYR A 1 216 ? 14.625 10.867 17.031 1 92.81 216 TYR A N 1
ATOM 1737 C CA . TYR A 1 216 ? 13.516 9.992 17.391 1 92.81 216 TYR A CA 1
ATOM 1738 C C . TYR A 1 216 ? 14.023 8.711 18.031 1 92.81 216 TYR A C 1
ATOM 1740 O O . TYR A 1 216 ? 13.32 8.102 18.844 1 92.81 216 TYR A O 1
ATOM 1748 N N . TRP A 1 217 ? 15.211 8.297 17.703 1 93.06 217 TRP A N 1
ATOM 1749 C CA . TRP A 1 217 ? 15.82 7.191 18.438 1 93.06 217 TRP A CA 1
ATOM 1750 C C . TRP A 1 217 ? 16.047 7.566 19.906 1 93.06 217 TRP A C 1
ATOM 1752 O O . TRP A 1 217 ? 15.828 6.75 20.797 1 93.06 217 TRP A O 1
ATOM 1762 N N . GLY A 1 218 ? 16.5 8.789 20.047 1 94.12 218 GLY A N 1
ATOM 1763 C CA . GLY A 1 218 ? 16.641 9.289 21.391 1 94.12 218 GLY A CA 1
ATOM 1764 C C . GLY A 1 218 ? 15.328 9.375 22.141 1 94.12 218 GLY A C 1
ATOM 1765 O O . GLY A 1 218 ? 15.258 9.047 23.328 1 94.12 218 GLY A O 1
ATOM 1766 N N . LEU A 1 219 ? 14.375 9.82 21.469 1 94.19 219 LEU A N 1
ATOM 1767 C CA . LEU A 1 219 ? 13.047 9.922 22.047 1 94.19 219 LEU A CA 1
ATOM 1768 C C . LEU A 1 219 ? 12.516 8.547 22.453 1 94.19 219 LEU A C 1
ATOM 1770 O O . LEU A 1 219 ? 11.852 8.406 23.469 1 94.19 219 LEU A O 1
ATOM 1774 N N . GLN A 1 220 ? 12.703 7.582 21.625 1 94.75 220 GLN A N 1
ATOM 1775 C CA . GLN A 1 220 ? 12.305 6.219 21.938 1 94.75 220 GLN A CA 1
ATOM 1776 C C . GLN A 1 220 ? 12.953 5.742 23.234 1 94.75 220 GLN A C 1
ATOM 1778 O O . GLN A 1 220 ? 12.305 5.086 24.062 1 94.75 220 GLN A O 1
ATOM 1783 N N . ASN A 1 221 ? 14.195 6.055 23.375 1 95.81 221 ASN A N 1
ATOM 1784 C CA . ASN A 1 221 ? 14.883 5.719 24.625 1 95.81 221 ASN A CA 1
ATOM 1785 C C . ASN A 1 221 ? 14.242 6.414 25.812 1 95.81 221 ASN A C 1
ATOM 1787 O O . ASN A 1 221 ? 14.078 5.809 26.875 1 95.81 221 ASN A O 1
ATOM 1791 N N . ALA A 1 222 ? 13.93 7.668 25.625 1 96.06 222 ALA A N 1
ATOM 1792 C CA . ALA A 1 222 ? 13.266 8.422 26.688 1 96.06 222 ALA A CA 1
ATOM 1793 C C . ALA A 1 222 ? 11.914 7.801 27.031 1 96.06 222 ALA A C 1
ATOM 1795 O O . ALA A 1 222 ? 11.555 7.719 28.203 1 96.06 222 ALA A O 1
ATOM 1796 N N . GLU A 1 223 ? 11.18 7.375 26.062 1 97.31 223 GLU A N 1
ATOM 1797 C CA . GLU A 1 223 ? 9.891 6.727 26.281 1 97.31 223 GLU A CA 1
ATOM 1798 C C . GLU A 1 223 ? 10.055 5.418 27.047 1 97.31 223 GLU A C 1
ATOM 1800 O O . GLU A 1 223 ? 9.258 5.117 27.938 1 97.31 223 GLU A O 1
ATOM 1805 N N . ASN A 1 224 ? 11.047 4.66 26.672 1 97.88 224 ASN A N 1
ATOM 1806 C CA . ASN A 1 224 ? 11.32 3.412 27.375 1 97.88 224 ASN A CA 1
ATOM 1807 C C . ASN A 1 224 ? 11.633 3.654 28.844 1 97.88 224 ASN A C 1
ATOM 1809 O O . ASN A 1 224 ? 11.141 2.939 29.719 1 97.88 224 ASN A O 1
ATOM 1813 N N . ASN A 1 225 ? 12.477 4.633 29.094 1 97.44 225 ASN A N 1
ATOM 1814 C CA . ASN A 1 225 ? 12.812 4.98 30.469 1 97.44 225 ASN A CA 1
ATOM 1815 C C . ASN A 1 225 ? 11.586 5.441 31.25 1 97.44 225 ASN A C 1
ATOM 1817 O O . ASN A 1 225 ? 11.422 5.102 32.406 1 97.44 225 ASN A O 1
ATOM 1821 N N . TYR A 1 226 ? 10.789 6.215 30.625 1 97.5 226 TYR A N 1
ATOM 1822 C CA . TYR A 1 226 ? 9.555 6.691 31.25 1 97.5 226 TYR A CA 1
ATOM 1823 C C . TYR A 1 226 ? 8.641 5.523 31.594 1 97.5 226 TYR A C 1
ATOM 1825 O O . TYR A 1 226 ? 8.07 5.484 32.688 1 97.5 226 TYR A O 1
ATOM 1833 N N . LEU A 1 227 ? 8.484 4.559 30.672 1 98.12 227 LEU A N 1
ATOM 1834 C CA . LEU A 1 227 ? 7.664 3.379 30.906 1 98.12 227 LEU A CA 1
ATOM 1835 C C . LEU A 1 227 ? 8.172 2.59 32.094 1 98.12 227 LEU A C 1
ATOM 1837 O O . LEU A 1 227 ? 7.387 2.146 32.938 1 98.12 227 LEU A O 1
ATOM 1841 N N . LYS A 1 228 ? 9.469 2.465 32.219 1 97.81 228 LYS A N 1
ATOM 1842 C CA . LYS A 1 228 ? 10.062 1.771 33.375 1 97.81 228 LYS A CA 1
ATOM 1843 C C . LYS A 1 228 ? 9.766 2.504 34.688 1 97.81 228 LYS A C 1
ATOM 1845 O O . LYS A 1 228 ? 9.422 1.879 35.688 1 97.81 228 LYS A O 1
ATOM 1850 N N . SER A 1 229 ? 9.898 3.758 34.656 1 97.25 229 SER A N 1
ATOM 1851 C CA . SER A 1 229 ? 9.711 4.562 35.844 1 97.25 229 SER A CA 1
ATOM 1852 C C . SER A 1 229 ? 8.25 4.539 36.312 1 97.25 229 SER A C 1
ATOM 1854 O O . SER A 1 229 ? 7.969 4.5 37.5 1 97.25 229 SER A O 1
ATOM 1856 N N . ARG A 1 230 ? 7.332 4.551 35.406 1 96 230 ARG A N 1
ATOM 1857 C CA . ARG A 1 230 ? 5.914 4.719 35.719 1 96 230 ARG A CA 1
ATOM 1858 C C . ARG A 1 230 ? 5.242 3.371 35.938 1 96 230 ARG A C 1
ATOM 1860 O O . ARG A 1 230 ? 4.332 3.262 36.781 1 96 230 ARG A O 1
ATOM 1867 N N . PHE A 1 231 ? 5.68 2.338 35.219 1 96.44 231 PHE A N 1
ATOM 1868 C CA . PHE A 1 231 ? 4.93 1.085 35.25 1 96.44 231 PHE A CA 1
ATOM 1869 C C . PHE A 1 231 ? 5.809 -0.056 35.75 1 96.44 231 PHE A C 1
ATOM 1871 O O . PHE A 1 231 ? 5.371 -1.21 35.781 1 96.44 231 PHE A O 1
ATOM 1878 N N . GLY A 1 232 ? 7.039 0.27 36.094 1 96.62 232 GLY A N 1
ATOM 1879 C CA . GLY A 1 232 ? 7.91 -0.735 36.656 1 96.62 232 GLY A CA 1
ATOM 1880 C C . GLY A 1 232 ? 9.031 -1.171 35.75 1 96.62 232 GLY A C 1
ATOM 1881 O O . GLY A 1 232 ? 8.961 -0.945 34.531 1 96.62 232 GLY A O 1
ATOM 1882 N N . GLU A 1 233 ? 10.008 -1.836 36.188 1 96.25 233 GLU A N 1
ATOM 1883 C CA . GLU A 1 233 ? 11.227 -2.23 35.5 1 96.25 233 GLU A CA 1
ATOM 1884 C C . GLU A 1 233 ? 10.922 -3.238 34.375 1 96.25 233 GLU A C 1
ATOM 1886 O O . GLU A 1 233 ? 11.656 -3.32 33.406 1 96.25 233 GLU A O 1
ATOM 1891 N N . ASN A 1 234 ? 9.852 -3.912 34.594 1 96.19 234 ASN A N 1
ATOM 1892 C CA . ASN A 1 234 ? 9.516 -4.941 33.594 1 96.19 234 ASN A CA 1
ATOM 1893 C C . ASN A 1 234 ? 8.508 -4.43 32.562 1 96.19 234 ASN A C 1
ATOM 1895 O O . ASN A 1 234 ? 7.949 -5.211 31.797 1 96.19 234 ASN A O 1
ATOM 1899 N N . ALA A 1 235 ? 8.289 -3.137 32.594 1 97.25 235 ALA A N 1
ATOM 1900 C CA . ALA A 1 235 ? 7.391 -2.572 31.609 1 97.25 235 ALA A CA 1
ATOM 1901 C C . ALA A 1 235 ? 7.891 -2.861 30.188 1 97.25 235 ALA A C 1
ATOM 1903 O O . ALA A 1 235 ? 9.094 -2.826 29.938 1 97.25 235 ALA A O 1
ATOM 1904 N N . PRO A 1 236 ? 6.961 -3.209 29.281 1 97.62 236 PRO A N 1
ATOM 1905 C CA . PRO A 1 236 ? 7.391 -3.43 27.891 1 97.62 236 PRO A CA 1
ATOM 1906 C C . PRO A 1 236 ? 8.016 -2.186 27.266 1 97.62 236 PRO A C 1
ATOM 1908 O O . PRO A 1 236 ? 7.672 -1.062 27.641 1 97.62 236 PRO A O 1
ATOM 1911 N N . THR A 1 237 ? 8.922 -2.381 26.359 1 97.25 237 THR A N 1
ATOM 1912 C CA . THR A 1 237 ? 9.5 -1.29 25.578 1 97.25 237 THR A CA 1
ATOM 1913 C C . THR A 1 237 ? 8.516 -0.801 24.516 1 97.25 237 THR A C 1
ATOM 1915 O O . THR A 1 237 ? 7.52 -1.472 24.234 1 97.25 237 THR A O 1
ATOM 1918 N N . VAL A 1 238 ? 8.82 0.358 24.016 1 96.44 238 VAL A N 1
ATOM 1919 C CA . VAL A 1 238 ? 8.023 0.925 22.938 1 96.44 238 VAL A CA 1
ATOM 1920 C C . VAL A 1 238 ? 8.008 -0.036 21.75 1 96.44 238 VAL A C 1
ATOM 1922 O O . VAL A 1 238 ? 6.977 -0.201 21.094 1 96.44 238 VAL A O 1
ATOM 1925 N N . GLN A 1 239 ? 9.086 -0.676 21.453 1 95.19 239 GLN A N 1
ATOM 1926 C CA . GLN A 1 239 ? 9.172 -1.638 20.359 1 95.19 239 GLN A CA 1
ATOM 1927 C C . GLN A 1 239 ? 8.219 -2.807 20.578 1 95.19 239 GLN A C 1
ATOM 1929 O O . GLN A 1 239 ? 7.531 -3.238 19.656 1 95.19 239 GLN A O 1
ATOM 1934 N N . GLN A 1 240 ? 8.211 -3.291 21.75 1 96.5 240 GLN A N 1
ATOM 1935 C CA . GLN A 1 240 ? 7.312 -4.387 22.078 1 96.5 240 GLN A CA 1
ATOM 1936 C C . GLN A 1 240 ? 5.852 -3.951 21.984 1 96.5 240 GLN A C 1
ATOM 1938 O O . GLN A 1 240 ? 5.004 -4.711 21.516 1 96.5 240 GLN A O 1
ATOM 1943 N N . LEU A 1 241 ? 5.602 -2.746 22.438 1 97.62 241 LEU A N 1
ATOM 1944 C CA . LEU A 1 241 ? 4.238 -2.23 22.422 1 97.62 241 LEU A CA 1
ATOM 1945 C C . LEU A 1 241 ? 3.748 -2.047 20.984 1 97.62 241 LEU A C 1
ATOM 1947 O O . LEU A 1 241 ? 2.568 -2.266 20.688 1 97.62 241 LEU A O 1
ATOM 1951 N N . ARG A 1 242 ? 4.586 -1.65 20.094 1 97 242 ARG A N 1
ATOM 1952 C CA . ARG A 1 242 ? 4.238 -1.433 18.688 1 97 242 ARG A CA 1
ATOM 1953 C C . ARG A 1 242 ? 3.824 -2.738 18.016 1 97 242 ARG A C 1
ATOM 1955 O O . ARG A 1 242 ? 3.111 -2.725 17.016 1 97 242 ARG A O 1
ATOM 1962 N N . GLU A 1 243 ? 4.211 -3.857 18.562 1 94.94 243 GLU A N 1
ATOM 1963 C CA . GLU A 1 243 ? 3.83 -5.156 18.016 1 94.94 243 GLU A CA 1
ATOM 1964 C C . GLU A 1 243 ? 2.324 -5.379 18.109 1 94.94 243 GLU A C 1
ATOM 1966 O O . GLU A 1 243 ? 1.753 -6.152 17.344 1 94.94 243 GLU A O 1
ATOM 1971 N N . ASN A 1 244 ? 1.716 -4.691 18.984 1 94.31 244 ASN A N 1
ATOM 1972 C CA . ASN A 1 244 ? 0.286 -4.867 19.219 1 94.31 244 ASN A CA 1
ATOM 1973 C C . ASN A 1 244 ? -0.542 -3.977 18.297 1 94.31 244 ASN A C 1
ATOM 1975 O O . ASN A 1 244 ? -1.769 -4.09 18.25 1 94.31 244 ASN A O 1
ATOM 1979 N N . VAL A 1 245 ? 0.088 -3.107 17.531 1 97.56 245 VAL A N 1
ATOM 1980 C CA . VAL A 1 245 ? -0.624 -2.256 16.594 1 97.56 245 VAL A CA 1
ATOM 1981 C C . VAL A 1 245 ? -1.065 -3.08 15.383 1 97.56 245 VAL A C 1
ATOM 1983 O O . VAL A 1 245 ? -0.232 -3.652 14.68 1 97.56 245 VAL A O 1
ATOM 1986 N N . CYS A 1 246 ? -2.322 -3.117 15.156 1 96.88 246 CYS A N 1
ATOM 1987 C CA . CYS A 1 246 ? -2.803 -3.992 14.094 1 96.88 246 CYS A CA 1
ATOM 1988 C C . CYS A 1 246 ? -3.199 -3.186 12.859 1 96.88 246 CYS A C 1
ATOM 1990 O O . CYS A 1 246 ? -3.332 -3.74 11.766 1 96.88 246 CYS A O 1
ATOM 1992 N N . MET A 1 247 ? -3.387 -1.874 13.039 1 97.94 247 MET A N 1
ATOM 1993 C CA . MET A 1 247 ? -3.834 -1.029 11.938 1 97.94 247 MET A CA 1
ATOM 1994 C C . MET A 1 247 ? -3.445 0.426 12.172 1 97.94 247 MET A C 1
ATOM 1996 O O . MET A 1 247 ? -3.268 0.848 13.32 1 97.94 247 MET A O 1
ATOM 2000 N N . VAL A 1 248 ? -3.252 1.161 11.07 1 98.44 248 VAL A N 1
ATOM 2001 C CA . VAL A 1 248 ? -2.932 2.584 11.133 1 98.44 248 VAL A CA 1
ATOM 2002 C C . VAL A 1 248 ? -3.951 3.377 10.32 1 98.44 248 VAL A C 1
ATOM 2004 O O . VAL A 1 248 ? -4.227 3.045 9.164 1 98.44 248 VAL A O 1
ATOM 2007 N N . PHE A 1 249 ? -4.527 4.379 10.938 1 98.75 249 PHE A N 1
ATOM 2008 C CA . PHE A 1 249 ? -5.387 5.348 10.266 1 98.75 249 PHE A CA 1
ATOM 2009 C C . PHE A 1 249 ? -4.652 6.668 10.055 1 98.75 249 PHE A C 1
ATOM 2011 O O . PHE A 1 249 ? -4.043 7.203 10.984 1 98.75 249 PHE A O 1
ATOM 2018 N N . LEU A 1 250 ? -4.695 7.148 8.867 1 98.62 250 LEU A N 1
ATOM 2019 C CA . LEU A 1 250 ? -4.098 8.438 8.547 1 98.62 250 LEU A CA 1
ATOM 2020 C C . LEU A 1 250 ? -5.145 9.406 8 1 98.62 250 LEU A C 1
ATOM 2022 O O . LEU A 1 250 ? -5.816 9.102 7.016 1 98.62 250 LEU A O 1
ATOM 2026 N N . ASN A 1 251 ? -5.281 10.547 8.609 1 98.25 251 ASN A N 1
ATOM 2027 C CA . ASN A 1 251 ? -6.258 11.539 8.164 1 98.25 251 ASN A CA 1
ATOM 2028 C C . ASN A 1 251 ? -5.742 12.344 6.973 1 98.25 251 ASN A C 1
ATOM 2030 O O . ASN A 1 251 ? -5.867 13.562 6.945 1 98.25 251 ASN A O 1
ATOM 2034 N N . SER A 1 252 ? -5.078 11.742 6.051 1 97.69 252 SER A N 1
ATOM 2035 C CA . SER A 1 252 ? -4.605 12.328 4.801 1 97.69 252 SER A CA 1
ATOM 2036 C C . SER A 1 252 ? -4.996 11.461 3.605 1 97.69 252 SER A C 1
ATOM 2038 O O . SER A 1 252 ? -5.195 10.258 3.744 1 97.69 252 SER A O 1
ATOM 2040 N N . PHE A 1 253 ? -5.18 12.109 2.488 1 97.19 253 PHE A N 1
ATOM 2041 C CA . PHE A 1 253 ? -5.309 11.375 1.237 1 97.19 253 PHE A CA 1
ATOM 2042 C C . PHE A 1 253 ? -3.947 10.875 0.762 1 97.19 253 PHE A C 1
ATOM 2044 O O . PHE A 1 253 ? -2.926 11.523 0.992 1 97.19 253 PHE A O 1
ATOM 2051 N N . PRO A 1 254 ? -3.924 9.727 0.09 1 97.19 254 PRO A N 1
ATOM 2052 C CA . PRO A 1 254 ? -2.641 9.195 -0.372 1 97.19 254 PRO A CA 1
ATOM 2053 C C . PRO A 1 254 ? -1.871 10.18 -1.249 1 97.19 254 PRO A C 1
ATOM 2055 O O . PRO A 1 254 ? -0.644 10.266 -1.155 1 97.19 254 PRO A O 1
ATOM 2058 N N . LEU A 1 255 ? -2.594 10.938 -2.033 1 96.88 255 LEU A N 1
ATOM 2059 C CA . LEU A 1 255 ? -1.997 11.898 -2.957 1 96.88 255 LEU A CA 1
ATOM 2060 C C . LEU A 1 255 ? -1.109 12.891 -2.213 1 96.88 255 LEU A C 1
ATOM 2062 O O . LEU A 1 255 ? -0.039 13.258 -2.703 1 96.88 255 LEU A O 1
ATOM 2066 N N . PHE A 1 256 ? -1.478 13.25 -1.043 1 97.06 256 PHE A N 1
ATOM 2067 C CA . PHE A 1 256 ? -0.741 14.234 -0.261 1 97.06 256 PHE A CA 1
ATOM 2068 C C . PHE A 1 256 ? 0.46 13.594 0.425 1 97.06 256 PHE A C 1
ATOM 2070 O O . PHE A 1 256 ? 1.366 14.297 0.881 1 97.06 256 PHE A O 1
ATOM 2077 N N . ASP A 1 257 ? 0.438 12.32 0.537 1 97.44 257 ASP A N 1
ATOM 2078 C CA . ASP A 1 257 ? 1.568 11.594 1.11 1 97.44 257 ASP A CA 1
ATOM 2079 C C . ASP A 1 257 ? 2.422 10.953 0.018 1 97.44 257 ASP A C 1
ATOM 2081 O O . ASP A 1 257 ? 3.023 9.898 0.229 1 97.44 257 ASP A O 1
ATOM 2085 N N . ASN A 1 258 ? 2.373 11.516 -1.177 1 97.31 258 ASN A N 1
ATOM 2086 C CA . ASN A 1 258 ? 3.154 11.094 -2.332 1 97.31 258 ASN A CA 1
ATOM 2087 C C . ASN A 1 258 ? 2.85 9.648 -2.715 1 97.31 258 ASN A C 1
ATOM 2089 O O . ASN A 1 258 ? 3.746 8.906 -3.119 1 97.31 258 ASN A O 1
ATOM 2093 N N . ASN A 1 259 ? 1.625 9.227 -2.471 1 97.94 259 ASN A N 1
ATOM 2094 C CA . ASN A 1 259 ? 1.233 7.871 -2.83 1 97.94 259 ASN A CA 1
ATOM 2095 C C . ASN A 1 259 ? 2.236 6.844 -2.312 1 97.94 259 ASN A C 1
ATOM 2097 O O . ASN A 1 259 ? 2.627 5.93 -3.039 1 97.94 259 ASN A O 1
ATOM 2101 N N . ARG A 1 260 ? 2.609 7.016 -1.082 1 98.38 260 ARG A N 1
ATOM 2102 C CA . ARG A 1 260 ? 3.568 6.16 -0.393 1 98.38 260 ARG A CA 1
ATOM 2103 C C . ARG A 1 260 ? 3.125 4.703 -0.43 1 98.38 260 ARG A C 1
ATOM 2105 O O . ARG A 1 260 ? 1.95 4.398 -0.209 1 98.38 260 ARG A O 1
ATOM 2112 N N . PRO A 1 261 ? 4.062 3.768 -0.768 1 98.56 261 PRO A N 1
ATOM 2113 C CA . PRO A 1 261 ? 3.715 2.352 -0.623 1 98.56 261 PRO A CA 1
ATOM 2114 C C . PRO A 1 261 ? 3.5 1.943 0.833 1 98.56 261 PRO A C 1
ATOM 2116 O O . PRO A 1 261 ? 4.352 2.211 1.685 1 98.56 261 PRO A O 1
ATOM 2119 N N . VAL A 1 262 ? 2.426 1.323 1.083 1 98.69 262 VAL A N 1
ATOM 2120 C CA . VAL A 1 262 ? 2.082 0.888 2.434 1 98.69 262 VAL A CA 1
ATOM 2121 C C . VAL A 1 262 ? 1.468 -0.508 2.387 1 98.69 262 VAL A C 1
ATOM 2123 O O . VAL A 1 262 ? 0.998 -0.952 1.335 1 98.69 262 VAL A O 1
ATOM 2126 N N . PRO A 1 263 ? 1.594 -1.277 3.512 1 98.31 263 PRO A N 1
ATOM 2127 C CA . PRO A 1 263 ? 0.841 -2.531 3.588 1 98.31 263 PRO A CA 1
ATOM 2128 C C . PRO A 1 263 ? -0.665 -2.309 3.711 1 98.31 263 PRO A C 1
ATOM 2130 O O . PRO A 1 263 ? -1.113 -1.171 3.873 1 98.31 263 PRO A O 1
ATOM 2133 N N . PRO A 1 264 ? -1.443 -3.357 3.646 1 97.75 264 PRO A N 1
ATOM 2134 C CA . PRO A 1 264 ? -2.898 -3.203 3.602 1 97.75 264 PRO A CA 1
ATOM 2135 C C . PRO A 1 264 ? -3.475 -2.662 4.906 1 97.75 264 PRO A C 1
ATOM 2137 O O . PRO A 1 264 ? -4.605 -2.172 4.93 1 97.75 264 PRO A O 1
ATOM 2140 N N . ASN A 1 265 ? -2.758 -2.752 5.988 1 98 265 ASN A N 1
ATOM 2141 C CA . ASN A 1 265 ? -3.318 -2.324 7.266 1 98 265 ASN A CA 1
ATOM 2142 C C . ASN A 1 265 ? -3.055 -0.843 7.523 1 98 265 ASN A C 1
ATOM 2144 O O . ASN A 1 265 ? -3.191 -0.372 8.656 1 98 265 ASN A O 1
ATOM 2148 N N . VAL A 1 266 ? -2.594 -0.099 6.566 1 98.5 266 VAL A N 1
ATOM 2149 C CA . VAL A 1 266 ? -2.586 1.359 6.605 1 98.5 266 VAL A CA 1
ATOM 2150 C C . VAL A 1 266 ? -3.766 1.904 5.805 1 98.5 266 VAL A C 1
ATOM 2152 O O . VAL A 1 266 ? -3.869 1.668 4.598 1 98.5 266 VAL A O 1
ATOM 2155 N N . VAL A 1 267 ? -4.605 2.621 6.465 1 98.44 267 VAL A N 1
ATOM 2156 C CA . VAL A 1 267 ? -5.816 3.131 5.828 1 98.44 267 VAL A CA 1
ATOM 2157 C C . VAL A 1 267 ? -5.754 4.652 5.75 1 98.44 267 VAL A C 1
ATOM 2159 O O . VAL A 1 267 ? -5.785 5.34 6.773 1 98.44 267 VAL A O 1
ATOM 2162 N N . TYR A 1 268 ? -5.605 5.125 4.527 1 98.25 268 TYR A N 1
ATOM 2163 C CA . TYR A 1 268 ? -5.742 6.559 4.293 1 98.25 268 TYR A CA 1
ATOM 2164 C C . TYR A 1 268 ? -7.207 6.98 4.312 1 98.25 268 TYR A C 1
ATOM 2166 O O . TYR A 1 268 ? -8.016 6.457 3.543 1 98.25 268 TYR A O 1
ATOM 2174 N N . LEU A 1 269 ? -7.562 7.859 5.141 1 97.38 269 LEU A N 1
ATOM 2175 C CA . LEU A 1 269 ? -8.945 8.312 5.277 1 97.38 269 LEU A CA 1
ATOM 2176 C C . LEU A 1 269 ? -9.148 9.648 4.578 1 97.38 269 LEU A C 1
ATOM 2178 O O . LEU A 1 269 ? -9.883 9.734 3.586 1 97.38 269 LEU A O 1
ATOM 2182 N N . GLY A 1 270 ? -8.5 10.648 5.035 1 94.62 270 GLY A N 1
ATOM 2183 C CA . GLY A 1 270 ? -8.602 11.969 4.43 1 94.62 270 GLY A CA 1
ATOM 2184 C C . GLY A 1 270 ? -9.789 12.766 4.934 1 94.62 270 GLY A C 1
ATOM 2185 O O . GLY A 1 270 ? -10.938 12.328 4.828 1 94.62 270 GLY A O 1
ATOM 2186 N N . ALA A 1 271 ? -9.617 13.797 5.508 1 95.12 271 ALA A N 1
ATOM 2187 C CA . ALA A 1 271 ? -10.555 14.883 5.766 1 95.12 271 ALA A CA 1
ATOM 2188 C C . ALA A 1 271 ? -11.727 14.406 6.625 1 95.12 271 ALA A C 1
ATOM 2190 O O . ALA A 1 271 ? -12.883 14.711 6.328 1 95.12 271 ALA A O 1
ATOM 2191 N N . LEU A 1 272 ? -11.484 13.703 7.613 1 96.56 272 LEU A N 1
ATOM 2192 C CA . LEU A 1 272 ? -12.531 13.211 8.5 1 96.56 272 LEU A CA 1
ATOM 2193 C C . LEU A 1 272 ? -13.219 14.367 9.219 1 96.56 272 LEU A C 1
ATOM 2195 O O . LEU A 1 272 ? -14.375 14.242 9.648 1 96.56 272 LEU A O 1
ATOM 2199 N N . HIS A 1 273 ? -12.586 15.5 9.328 1 93.81 273 HIS A N 1
ATOM 2200 C CA . HIS A 1 273 ? -13.078 16.641 10.102 1 93.81 273 HIS A CA 1
ATOM 2201 C C . HIS A 1 273 ? -14.141 17.406 9.328 1 93.81 273 HIS A C 1
ATOM 2203 O O . HIS A 1 273 ? -14.797 18.281 9.883 1 93.81 273 HIS A O 1
ATOM 2209 N N . LEU A 1 274 ? -14.289 17.109 8.047 1 93.81 274 LEU A N 1
ATOM 2210 C CA . LEU A 1 274 ? -15.25 17.859 7.246 1 93.81 274 LEU A CA 1
ATOM 2211 C C . LEU A 1 274 ? -16.672 17.547 7.684 1 93.81 274 LEU A C 1
ATOM 2213 O O . LEU A 1 274 ? -17.172 16.438 7.438 1 93.81 274 LEU A O 1
ATOM 2217 N N . GLN A 1 275 ? -17.266 18.484 8.312 1 87 275 GLN A N 1
ATOM 2218 C CA . GLN A 1 275 ? -18.656 18.422 8.719 1 87 275 GLN A CA 1
ATOM 2219 C C . GLN A 1 275 ? -19.578 18.984 7.633 1 87 275 GLN A C 1
ATOM 2221 O O . GLN A 1 275 ? -19.125 19.688 6.73 1 87 275 GLN A O 1
ATOM 2226 N N . PRO A 1 276 ? -20.828 18.625 7.742 1 92 276 PRO A N 1
ATOM 2227 C CA . PRO A 1 276 ? -21.766 19.266 6.809 1 92 276 PRO A CA 1
ATOM 2228 C C . PRO A 1 276 ? -21.734 20.797 6.898 1 92 276 PRO A C 1
ATOM 2230 O O . PRO A 1 276 ? -21.60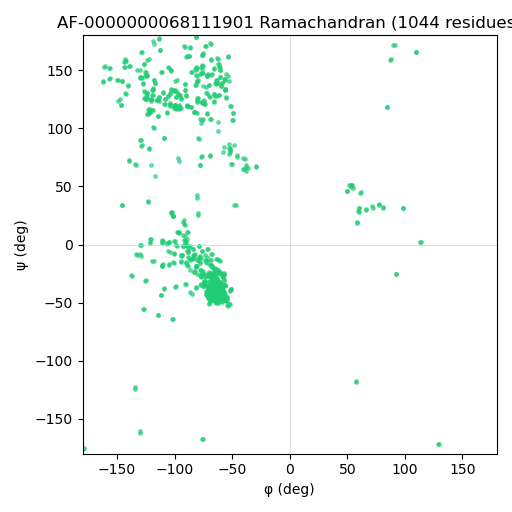9 21.344 7.992 1 92 276 PRO A O 1
ATOM 2233 N N . VAL A 1 277 ? -21.859 21.406 5.801 1 95.81 277 VAL A N 1
ATOM 2234 C CA . VAL A 1 277 ? -21.812 22.859 5.73 1 95.81 277 VAL A CA 1
ATOM 2235 C C . VAL A 1 277 ? -23.078 23.438 6.363 1 95.81 277 VAL A C 1
ATOM 2237 O O . VAL A 1 277 ? -24.188 22.953 6.117 1 95.81 277 VAL A O 1
ATOM 2240 N N . LYS A 1 278 ? -22.906 24.469 7.133 1 96.12 278 LYS A N 1
ATOM 2241 C CA . LYS A 1 278 ? -24.016 25.172 7.781 1 96.12 278 LYS A CA 1
ATOM 2242 C C . LYS A 1 278 ? -24.188 26.578 7.207 1 96.12 278 LYS A C 1
ATOM 2244 O O . LYS A 1 278 ? -23.297 27.094 6.527 1 96.12 278 LYS A O 1
ATOM 2249 N N . GLU A 1 279 ? -25.359 27.109 7.59 1 96.56 279 GLU A N 1
ATOM 2250 C CA . GLU A 1 279 ? -25.625 28.469 7.16 1 96.56 279 GLU A CA 1
ATOM 2251 C C . GLU A 1 279 ? -24.75 29.469 7.918 1 96.56 279 GLU A C 1
ATOM 2253 O O . GLU A 1 279 ? -24.531 29.328 9.117 1 96.56 279 GLU A O 1
ATOM 2258 N N . LEU A 1 280 ? -24.391 30.469 7.203 1 97.5 280 LEU A N 1
ATOM 2259 C CA . LEU A 1 280 ? -23.562 31.5 7.816 1 97.5 280 LEU A CA 1
ATOM 2260 C C . LEU A 1 280 ? -24.406 32.406 8.703 1 97.5 280 LEU A C 1
ATOM 2262 O O . LEU A 1 280 ? -25.594 32.625 8.438 1 97.5 280 LEU A O 1
ATOM 2266 N N . PRO A 1 281 ? -23.719 33 9.758 1 96.69 281 PRO A N 1
ATOM 2267 C CA . PRO A 1 281 ? -24.422 34.094 10.453 1 96.69 281 PRO A CA 1
ATOM 2268 C C . PRO A 1 281 ? -24.859 35.188 9.516 1 96.69 281 PRO A C 1
ATOM 2270 O O . PRO A 1 281 ? -24.141 35.531 8.578 1 96.69 281 PRO A O 1
ATOM 2273 N N . GLU A 1 282 ? -25.984 35.812 9.812 1 96.69 282 GLU A N 1
ATOM 2274 C CA . GLU A 1 282 ? -26.641 36.75 8.914 1 96.69 282 GLU A CA 1
ATOM 2275 C C . GLU A 1 282 ? -25.703 37.938 8.562 1 96.69 282 GLU A C 1
ATOM 2277 O O . GLU A 1 282 ? -25.656 38.375 7.418 1 96.69 282 GLU A O 1
ATOM 2282 N N . ASP A 1 283 ? -25.031 38.375 9.477 1 96.31 283 ASP A N 1
ATOM 2283 C CA . ASP A 1 283 ? -24.125 39.531 9.258 1 96.31 283 ASP A CA 1
ATOM 2284 C C . ASP A 1 283 ? -23.031 39.156 8.266 1 96.31 283 ASP A C 1
ATOM 2286 O O . ASP A 1 283 ? -22.734 39.938 7.352 1 96.31 283 ASP A O 1
ATOM 2290 N N . LEU A 1 284 ? -22.438 38 8.445 1 97.25 284 LEU A N 1
ATOM 2291 C CA . LEU A 1 284 ? -21.375 37.531 7.559 1 97.25 284 LEU A CA 1
ATOM 2292 C C . LEU A 1 284 ? -21.922 37.219 6.172 1 97.25 284 LEU A C 1
ATOM 2294 O O . LEU A 1 284 ? -21.281 37.531 5.164 1 97.25 284 LEU A O 1
ATOM 2298 N N . LYS A 1 285 ? -23.047 36.594 6.145 1 97.44 285 LYS A N 1
ATOM 2299 C CA . LYS A 1 285 ? -23.688 36.281 4.871 1 97.44 285 LYS A CA 1
ATOM 2300 C C . LYS A 1 285 ? -23.953 37.562 4.062 1 97.44 285 LYS A C 1
ATOM 2302 O O . LYS A 1 285 ? -23.688 37.594 2.863 1 97.44 285 LYS A O 1
ATOM 2307 N N . THR A 1 286 ? -24.5 38.531 4.73 1 97.31 286 THR A N 1
ATOM 2308 C CA . THR A 1 286 ? -24.812 39.812 4.078 1 97.31 286 THR A CA 1
ATOM 2309 C C . THR A 1 286 ? -23.547 40.469 3.562 1 97.31 286 THR A C 1
ATOM 2311 O O . THR A 1 286 ? -23.516 41 2.445 1 97.31 286 THR A O 1
ATOM 2314 N N . TYR A 1 287 ? -22.578 40.406 4.41 1 97.31 287 TYR A N 1
ATOM 2315 C CA . TYR A 1 287 ? -21.297 41 4.035 1 97.31 287 TYR A CA 1
ATOM 2316 C C . TYR A 1 287 ? -20.75 40.344 2.764 1 97.31 287 TYR A C 1
ATOM 2318 O O . TYR A 1 287 ? -20.312 41.031 1.844 1 97.31 287 TYR A O 1
ATOM 2326 N N . LEU A 1 288 ? -20.797 39.062 2.664 1 98.06 288 LEU A N 1
ATOM 2327 C CA . LEU A 1 288 ? -20.281 38.312 1.533 1 98.06 288 LEU A CA 1
ATOM 2328 C C . LEU A 1 288 ? -21.141 38.531 0.296 1 98.06 288 LEU A C 1
ATOM 2330 O O . LEU A 1 288 ? -20.625 38.719 -0.802 1 98.06 288 LEU A O 1
ATOM 2334 N N . ASP A 1 289 ? -22.453 38.5 0.48 1 97.44 289 ASP A N 1
ATOM 2335 C CA . ASP A 1 289 ? -23.375 38.656 -0.629 1 97.44 289 ASP A CA 1
ATOM 2336 C C . ASP A 1 289 ? -23.219 40.031 -1.284 1 97.44 289 ASP A C 1
ATOM 2338 O O . ASP A 1 289 ? -23.422 40.156 -2.492 1 97.44 289 ASP A O 1
ATOM 2342 N N . ASN A 1 290 ? -22.891 40.969 -0.513 1 96.62 290 ASN A N 1
ATOM 2343 C CA . ASN A 1 290 ? -22.875 42.344 -0.993 1 96.62 290 ASN A CA 1
ATOM 2344 C C . ASN A 1 290 ? -21.531 42.719 -1.609 1 96.62 290 ASN A C 1
ATOM 2346 O O . ASN A 1 290 ? -21.391 43.75 -2.232 1 96.62 290 ASN A O 1
ATOM 2350 N N . SER A 1 291 ? -20.578 41.812 -1.386 1 97.06 291 SER A N 1
ATOM 2351 C CA . SER A 1 291 ? -19.297 42.125 -1.98 1 97.06 291 SER A CA 1
ATOM 2352 C C . SER A 1 291 ? -19.328 42.031 -3.5 1 97.06 291 SER A C 1
ATOM 2354 O O . SER A 1 291 ? -19.703 40.969 -4.035 1 97.06 291 SER A O 1
ATOM 2356 N N . LYS A 1 292 ? -18.906 43.062 -4.219 1 95.12 292 LYS A N 1
ATOM 2357 C CA . LYS A 1 292 ? -18.891 43.062 -5.68 1 95.12 292 LYS A CA 1
ATOM 2358 C C . LYS A 1 292 ? -17.484 42.812 -6.219 1 95.12 292 LYS A C 1
ATOM 2360 O O . LYS A 1 292 ? -17.328 42.5 -7.398 1 95.12 292 LYS A O 1
ATOM 2365 N N . ARG A 1 293 ? -16.562 42.938 -5.418 1 95.75 293 ARG A N 1
ATOM 2366 C CA . ARG A 1 293 ? -15.18 42.781 -5.875 1 95.75 293 ARG A CA 1
ATOM 2367 C C . ARG A 1 293 ? -14.578 41.469 -5.445 1 95.75 293 ARG A C 1
ATOM 2369 O O . ARG A 1 293 ? -13.43 41.156 -5.758 1 95.75 293 ARG A O 1
ATOM 2376 N N . GLY A 1 294 ? -15.32 40.594 -4.766 1 97.81 294 GLY A N 1
ATOM 2377 C CA . GLY A 1 294 ? -14.797 39.312 -4.258 1 97.81 294 GLY A CA 1
ATOM 2378 C C . GLY A 1 294 ? -14.18 39.469 -2.877 1 97.81 294 GLY A C 1
ATOM 2379 O O . GLY A 1 294 ? -13.812 40.562 -2.455 1 97.81 294 GLY A O 1
ATOM 2380 N N . VAL A 1 295 ? -14.078 38.344 -2.164 1 98.75 295 VAL A N 1
ATOM 2381 C CA . VAL A 1 295 ? -13.586 38.344 -0.79 1 98.75 295 VAL A CA 1
ATOM 2382 C C . VAL A 1 295 ? -12.422 37.375 -0.642 1 98.75 295 VAL A C 1
ATOM 2384 O O . VAL A 1 295 ? -12.477 36.25 -1.149 1 98.75 295 VAL A O 1
ATOM 2387 N N . VAL A 1 296 ? -11.367 37.812 -0.061 1 98.81 296 VAL A N 1
ATOM 2388 C CA . VAL A 1 296 ? -10.242 36.969 0.349 1 98.81 296 VAL A CA 1
ATOM 2389 C C . VAL A 1 296 ? -10.359 36.656 1.838 1 98.81 296 VAL A C 1
ATOM 2391 O O . VAL A 1 296 ? -10.555 37.562 2.658 1 98.81 296 VAL A O 1
ATOM 2394 N N . TYR A 1 297 ? -10.305 35.375 2.146 1 98.75 297 TYR A N 1
ATOM 2395 C CA . TYR A 1 297 ? -10.266 34.969 3.545 1 98.75 297 TYR A CA 1
ATOM 2396 C C . TYR A 1 297 ? -8.836 34.688 3.994 1 98.75 297 TYR A C 1
ATOM 2398 O O . TYR A 1 297 ? -8.094 34 3.307 1 98.75 297 TYR A O 1
ATOM 2406 N N . ALA A 1 298 ? -8.484 35.25 5.102 1 98.12 298 ALA A N 1
ATOM 2407 C CA . ALA A 1 298 ? -7.133 35.062 5.637 1 98.12 298 ALA A CA 1
ATOM 2408 C C . ALA A 1 298 ? -7.18 34.562 7.074 1 98.12 298 ALA A C 1
ATOM 2410 O O . ALA A 1 298 ? -7.848 35.156 7.926 1 98.12 298 ALA A O 1
ATOM 2411 N N . SER A 1 299 ? -6.496 33.469 7.301 1 96.25 299 SER A N 1
ATOM 2412 C CA . SER A 1 299 ? -6.359 32.875 8.625 1 96.25 299 SER A CA 1
ATOM 2413 C C . SER A 1 299 ? -5.02 32.156 8.781 1 96.25 299 SER A C 1
ATOM 2415 O O . SER A 1 299 ? -4.684 31.281 7.98 1 96.25 299 SER A O 1
ATOM 2417 N N . LEU A 1 300 ? -4.258 32.531 9.766 1 90.25 300 LEU A N 1
ATOM 2418 C CA . LEU A 1 300 ? -2.965 31.891 10 1 90.25 300 LEU A CA 1
ATOM 2419 C C . LEU A 1 300 ? -3.055 30.875 11.141 1 90.25 300 LEU A C 1
ATOM 2421 O O . LEU A 1 300 ? -2.082 30.672 11.875 1 90.25 300 LEU A O 1
ATOM 2425 N N . GLY A 1 301 ? -4.266 30.359 11.367 1 82.62 301 GLY A N 1
ATOM 2426 C CA . GLY A 1 301 ? -4.461 29.281 12.336 1 82.62 301 GLY A CA 1
ATOM 2427 C C . GLY A 1 301 ? -4.785 29.797 13.727 1 82.62 301 GLY A C 1
ATOM 2428 O O . GLY A 1 301 ? -4.648 30.984 14.008 1 82.62 301 GLY A O 1
ATOM 2429 N N . THR A 1 302 ? -5.137 28.938 14.625 1 70.56 302 THR A N 1
ATOM 2430 C CA . THR A 1 302 ? -5.641 29.266 15.953 1 70.56 302 THR A CA 1
ATOM 2431 C C . THR A 1 302 ? -4.496 29.656 16.891 1 70.56 302 THR A C 1
ATOM 2433 O O . THR A 1 302 ? -4.715 30.359 17.875 1 70.56 302 THR A O 1
ATOM 2436 N N . ASN A 1 303 ? -3.365 29.438 16.422 1 66.62 303 ASN A N 1
ATOM 2437 C CA . ASN A 1 303 ? -2.279 29.594 17.375 1 66.62 303 ASN A CA 1
ATOM 2438 C C . ASN A 1 303 ? -1.497 30.875 17.141 1 66.62 303 ASN A C 1
ATOM 2440 O O . ASN A 1 303 ? -0.606 31.219 17.922 1 66.62 303 ASN A O 1
ATOM 2444 N N . VAL A 1 304 ? -1.854 31.547 16.078 1 76.44 304 VAL A N 1
ATOM 2445 C CA . VAL A 1 304 ? -1.073 32.719 15.773 1 76.44 304 VAL A CA 1
ATOM 2446 C C . VAL A 1 304 ? -1.757 33.969 16.375 1 76.44 304 VAL A C 1
ATOM 2448 O O . VAL A 1 304 ? -2.902 34.281 16.031 1 76.44 304 VAL A O 1
ATOM 2451 N N . ARG A 1 305 ? -1.117 34.656 17.297 1 77.06 305 ARG A N 1
ATOM 2452 C CA . ARG A 1 305 ? -1.545 35.938 17.891 1 77.06 305 ARG A CA 1
ATOM 2453 C C . ARG A 1 305 ? -0.804 37.094 17.25 1 77.06 305 ARG A C 1
ATOM 2455 O O . ARG A 1 305 ? 0.413 37.031 17.062 1 77.06 305 ARG A O 1
ATOM 2462 N N . ALA A 1 306 ? -1.584 37.969 16.938 1 80.19 306 ALA A N 1
ATOM 2463 C CA . ALA A 1 306 ? -0.983 39.156 16.359 1 80.19 306 ALA A CA 1
ATOM 2464 C C . ALA A 1 306 ? 0.137 39.688 17.25 1 80.19 306 ALA A C 1
ATOM 2466 O O . ALA A 1 306 ? 1.159 40.188 16.75 1 80.19 306 ALA A O 1
ATOM 2467 N N . SER A 1 307 ? -0.093 39.625 18.5 1 80.5 307 SER A N 1
ATOM 2468 C CA . SER A 1 307 ? 0.871 40.156 19.453 1 80.5 307 SER A CA 1
ATOM 2469 C C . SER A 1 307 ? 2.193 39.406 19.391 1 80.5 307 SER A C 1
ATOM 2471 O O . SER A 1 307 ? 3.234 39.938 19.797 1 80.5 307 SER A O 1
ATOM 2473 N N . ALA A 1 308 ? 2.133 38.219 18.969 1 81.56 308 ALA A N 1
ATOM 2474 C CA . ALA A 1 308 ? 3.344 37.406 18.891 1 81.56 308 ALA A CA 1
ATOM 2475 C C . ALA A 1 308 ? 4.074 37.625 17.578 1 81.56 308 ALA A C 1
ATOM 2477 O O . ALA A 1 308 ? 5.254 37.281 17.438 1 81.56 308 ALA A O 1
ATOM 2478 N N . MET A 1 309 ? 3.398 38.281 16.609 1 88 309 MET A N 1
ATOM 2479 C CA . MET A 1 309 ? 4.016 38.562 15.32 1 88 309 MET A CA 1
ATOM 2480 C C . MET A 1 309 ? 4.93 39.781 15.406 1 88 309 MET A C 1
ATOM 2482 O O . MET A 1 309 ? 4.625 40.719 16.109 1 88 309 MET A O 1
ATOM 2486 N N . SER A 1 310 ? 6.02 39.656 14.711 1 89.69 310 SER A N 1
ATOM 2487 C CA . SER A 1 310 ? 6.82 40.875 14.602 1 89.69 310 SER A CA 1
ATOM 2488 C C . SER A 1 310 ? 6.047 42 13.898 1 89.69 310 SER A C 1
ATOM 2490 O O . SER A 1 310 ? 5.168 41.719 13.078 1 89.69 310 SER A O 1
ATOM 2492 N N . LYS A 1 311 ? 6.383 43.188 14.211 1 90.06 311 LYS A N 1
ATOM 2493 C CA . LYS A 1 311 ? 5.727 44.344 13.594 1 90.06 311 LYS A CA 1
ATOM 2494 C C . LYS A 1 311 ? 5.875 44.312 12.078 1 90.06 311 LYS A C 1
ATOM 2496 O O . LYS A 1 311 ? 4.93 44.594 11.344 1 90.06 311 LYS A O 1
ATOM 2501 N N . GLU A 1 312 ? 7.051 43.938 11.703 1 93.38 312 GLU A N 1
ATOM 2502 C CA . GLU A 1 312 ? 7.336 43.906 10.273 1 93.38 312 GLU A CA 1
ATOM 2503 C C . GLU A 1 312 ? 6.453 42.875 9.57 1 93.38 312 GLU A C 1
ATOM 2505 O O . GLU A 1 312 ? 5.934 43.125 8.484 1 93.38 312 GLU A O 1
ATOM 2510 N N . PHE A 1 313 ? 6.352 41.75 10.172 1 93.62 313 PHE A N 1
ATOM 2511 C CA . PHE A 1 313 ? 5.555 40.688 9.578 1 93.62 313 PHE A CA 1
ATOM 2512 C C . PHE A 1 313 ? 4.082 41.062 9.539 1 93.62 313 PHE A C 1
ATOM 2514 O O . PHE A 1 313 ? 3.41 40.844 8.523 1 93.62 313 PHE A O 1
ATOM 2521 N N . LEU A 1 314 ? 3.555 41.625 10.578 1 93.06 314 LEU A N 1
ATOM 2522 C CA . LEU A 1 314 ? 2.172 42.094 10.641 1 93.06 314 LEU A CA 1
ATOM 2523 C C . LEU A 1 314 ? 1.908 43.156 9.578 1 93.06 314 LEU A C 1
ATOM 2525 O O . LEU A 1 314 ? 0.876 43.125 8.906 1 93.06 314 LEU A O 1
ATOM 2529 N N . GLU A 1 315 ? 2.83 44.094 9.461 1 93.81 315 GLU A N 1
ATOM 2530 C CA . GLU A 1 315 ? 2.707 45.156 8.492 1 93.81 315 GLU A CA 1
ATOM 2531 C C . GLU A 1 315 ? 2.688 44.625 7.062 1 93.81 315 GLU A C 1
ATOM 2533 O O . GLU A 1 315 ? 2.023 45.188 6.191 1 93.81 315 GLU A O 1
ATOM 2538 N N . THR A 1 316 ? 3.41 43.5 6.84 1 96.25 316 THR A N 1
ATOM 2539 C CA . THR A 1 316 ? 3.404 42.844 5.535 1 96.25 316 THR A CA 1
ATOM 2540 C C . THR A 1 316 ? 1.983 42.469 5.121 1 96.25 316 THR A C 1
ATOM 2542 O O . THR A 1 316 ? 1.575 42.719 3.986 1 96.25 316 THR A O 1
ATOM 2545 N N . PHE A 1 317 ? 1.203 41.969 6.008 1 96.31 317 PHE A N 1
ATOM 2546 C CA . PHE A 1 317 ? -0.17 41.562 5.719 1 96.31 317 PHE A CA 1
ATOM 2547 C C . PHE A 1 317 ? -1.057 42.781 5.52 1 96.31 317 PHE A C 1
ATOM 2549 O O . PHE A 1 317 ? -1.831 42.844 4.562 1 96.31 317 PHE A O 1
ATOM 2556 N N . ILE A 1 318 ? -0.908 43.75 6.391 1 95.56 318 ILE A N 1
ATOM 2557 C CA . ILE A 1 318 ? -1.747 44.938 6.348 1 95.56 318 ILE A CA 1
ATOM 2558 C C . ILE A 1 318 ? -1.553 45.656 5.012 1 95.56 318 ILE A C 1
ATOM 2560 O O . ILE A 1 318 ? -2.525 46 4.328 1 95.56 318 ILE A O 1
ATOM 2564 N N . LYS A 1 319 ? -0.32 45.844 4.676 1 97.31 319 LYS A N 1
ATOM 2565 C CA . LYS A 1 319 ? 0.001 46.562 3.438 1 97.31 319 LYS A CA 1
ATOM 2566 C C . LYS A 1 319 ? -0.456 45.75 2.219 1 97.31 319 LYS A C 1
ATOM 2568 O O . LYS A 1 319 ? -0.965 46.344 1.252 1 97.31 319 LYS A O 1
ATOM 2573 N N . ALA A 1 320 ? -0.25 44.469 2.244 1 98.38 320 ALA A N 1
ATOM 2574 C CA . ALA A 1 320 ? -0.684 43.625 1.137 1 98.38 320 ALA A CA 1
ATOM 2575 C C . ALA A 1 320 ? -2.201 43.688 0.97 1 98.38 320 ALA A C 1
ATOM 2577 O O . ALA A 1 320 ? -2.703 43.812 -0.145 1 98.38 320 ALA A O 1
ATOM 2578 N N . PHE A 1 321 ? -2.941 43.594 2.07 1 98.12 321 PHE A N 1
ATOM 2579 C CA . PHE A 1 321 ? -4.398 43.562 2.037 1 98.12 321 PHE A CA 1
ATOM 2580 C C . PHE A 1 321 ? -4.961 44.906 1.571 1 98.12 321 PHE A C 1
ATOM 2582 O O . PHE A 1 321 ? -5.945 44.938 0.831 1 98.12 321 PHE A O 1
ATOM 2589 N N . GLU A 1 322 ? -4.32 45.906 1.99 1 97.38 322 GLU A N 1
ATOM 2590 C CA . GLU A 1 322 ? -4.742 47.25 1.569 1 97.38 322 GLU A CA 1
ATOM 2591 C C . GLU A 1 322 ? -4.641 47.406 0.056 1 97.38 322 GLU A C 1
ATOM 2593 O O . GLU A 1 322 ? -5.5 48.031 -0.568 1 97.38 322 GLU A O 1
ATOM 2598 N N . ALA A 1 323 ? -3.676 46.844 -0.471 1 97.81 323 ALA A N 1
ATOM 2599 C CA . ALA A 1 323 ? -3.365 47.031 -1.887 1 97.81 323 ALA A CA 1
ATOM 2600 C C . ALA A 1 323 ? -4.258 46.156 -2.76 1 97.81 323 ALA A C 1
ATOM 2602 O O . ALA A 1 323 ? -4.355 46.375 -3.971 1 97.81 323 ALA A O 1
ATOM 2603 N N . LEU A 1 324 ? -4.969 45.188 -2.232 1 98.25 324 LEU A N 1
ATOM 2604 C CA . LEU A 1 324 ? -5.754 44.219 -2.996 1 98.25 324 LEU A CA 1
ATOM 2605 C C . LEU A 1 324 ? -7.09 44.812 -3.42 1 98.25 324 LEU A C 1
ATOM 2607 O O . LEU A 1 324 ? -7.707 45.562 -2.658 1 98.25 324 LEU A O 1
ATOM 2611 N N . PRO A 1 325 ? -7.516 44.531 -4.617 1 97.62 325 PRO A N 1
ATOM 2612 C CA . PRO A 1 325 ? -8.812 45.031 -5.086 1 97.62 325 PRO A CA 1
ATOM 2613 C C . PRO A 1 325 ? -9.984 44.219 -4.566 1 97.62 325 PRO A C 1
ATOM 2615 O O . PRO A 1 325 ? -10.977 44.031 -5.273 1 97.62 325 PRO A O 1
ATOM 2618 N N . TYR A 1 326 ? -9.844 43.531 -3.402 1 98.56 326 TYR A N 1
ATOM 2619 C CA . TYR A 1 326 ? -10.828 42.656 -2.799 1 98.56 326 TYR A CA 1
ATOM 2620 C C . TYR A 1 326 ? -11.188 43.094 -1.392 1 98.56 326 TYR A C 1
ATOM 2622 O O . TYR A 1 326 ? -10.461 43.906 -0.782 1 98.56 326 TYR A O 1
ATOM 2630 N N . ASP A 1 327 ? -12.32 42.656 -0.933 1 98.5 327 ASP A N 1
ATOM 2631 C CA . ASP A 1 327 ? -12.578 42.719 0.503 1 98.5 327 ASP A CA 1
ATOM 2632 C C . ASP A 1 327 ? -11.836 41.594 1.232 1 98.5 327 ASP A C 1
ATOM 2634 O O . ASP A 1 327 ? -11.609 40.531 0.669 1 98.5 327 ASP A O 1
ATOM 2638 N N . ILE A 1 328 ? -11.438 41.906 2.428 1 98.31 328 ILE A N 1
ATOM 2639 C CA . ILE A 1 328 ? -10.633 40.938 3.174 1 98.31 328 ILE A CA 1
ATOM 2640 C C . ILE A 1 328 ? -11.344 40.562 4.477 1 98.31 328 ILE A C 1
ATOM 2642 O O . ILE A 1 328 ? -11.719 41.469 5.254 1 98.31 328 ILE A O 1
ATOM 2646 N N . LEU A 1 329 ? -11.562 39.344 4.707 1 97.88 329 LEU A N 1
ATOM 2647 C CA . LEU A 1 329 ? -11.875 38.812 6.027 1 97.88 329 LEU A CA 1
ATOM 2648 C C . LEU A 1 329 ? -10.633 38.188 6.672 1 97.88 329 LEU A C 1
ATOM 2650 O O . LEU A 1 329 ? -10.078 37.219 6.16 1 97.88 329 LEU A O 1
ATOM 2654 N N . TRP A 1 330 ? -10.227 38.75 7.762 1 96.19 330 TRP A N 1
ATOM 2655 C CA . TRP A 1 330 ? -8.977 38.344 8.383 1 96.19 330 TRP A CA 1
ATOM 2656 C C . TRP A 1 330 ? -9.211 37.875 9.812 1 96.19 330 TRP A C 1
ATOM 2658 O O . TRP A 1 330 ? -9.609 38.656 10.68 1 96.19 330 TRP A O 1
ATOM 2668 N N . LYS A 1 331 ? -8.992 36.562 10.047 1 95.5 331 LYS A N 1
ATOM 2669 C CA . LYS A 1 331 ? -9.031 36.031 11.398 1 95.5 331 LYS A CA 1
ATOM 2670 C C . LYS A 1 331 ? -7.746 36.344 12.156 1 95.5 331 LYS A C 1
ATOM 2672 O O . LYS A 1 331 ? -6.707 35.719 11.93 1 95.5 331 LYS A O 1
ATOM 2677 N N . ILE A 1 332 ? -7.848 37.219 13.055 1 89.31 332 ILE A N 1
ATOM 2678 C CA . ILE A 1 332 ? -6.695 37.625 13.852 1 89.31 332 ILE A CA 1
ATOM 2679 C C . ILE A 1 332 ? -7.168 38.219 15.172 1 89.31 332 ILE A C 1
ATOM 2681 O O . ILE A 1 332 ? -8.258 38.812 15.242 1 89.31 332 ILE A O 1
ATOM 2685 N N . ASP A 1 333 ? -6.398 37.906 16.188 1 82.06 333 ASP A N 1
ATOM 2686 C CA . ASP A 1 333 ? -6.633 38.625 17.422 1 82.06 333 ASP A CA 1
ATOM 2687 C C . ASP A 1 333 ? -5.98 40 17.375 1 82.06 333 ASP A C 1
ATOM 2689 O O . ASP A 1 333 ? -4.801 40.156 17.688 1 82.06 333 ASP A O 1
ATOM 2693 N N . GLY A 1 334 ? -6.676 41.031 16.938 1 71.12 334 GLY A N 1
ATOM 2694 C CA . GLY A 1 334 ? -6.113 42.344 16.609 1 71.12 334 GLY A CA 1
ATOM 2695 C C . GLY A 1 334 ? -6.371 43.375 17.672 1 71.12 334 GLY A C 1
ATOM 2696 O O . GLY A 1 334 ? -6.445 44.594 17.375 1 71.12 334 GLY A O 1
ATOM 2697 N N . ASP A 1 335 ? -6.492 42.969 18.797 1 72.62 335 ASP A N 1
ATOM 2698 C CA . ASP A 1 335 ? -6.887 43.906 19.828 1 72.62 335 ASP A CA 1
ATOM 2699 C C . ASP A 1 335 ? -5.902 45.094 19.906 1 72.62 335 ASP A C 1
ATOM 2701 O O . ASP A 1 335 ? -6.289 46.219 20.234 1 72.62 335 ASP A O 1
ATOM 2705 N N . ASP A 1 336 ? -4.793 44.844 19.531 1 70.44 336 ASP A N 1
ATOM 2706 C CA . ASP A 1 336 ? -3.768 45.875 19.703 1 70.44 336 ASP A CA 1
ATOM 2707 C C . ASP A 1 336 ? -3.535 46.625 18.391 1 70.44 336 ASP A C 1
ATOM 2709 O O . ASP A 1 336 ? -2.645 47.469 18.328 1 70.44 336 ASP A O 1
ATOM 2713 N N . ILE A 1 337 ? -4.273 46.281 17.453 1 75.38 337 ILE A N 1
ATOM 2714 C CA . ILE A 1 337 ? -4.07 46.938 16.156 1 75.38 337 ILE A CA 1
ATOM 2715 C C . ILE A 1 337 ? -5.047 48.094 16.016 1 75.38 337 ILE A C 1
ATOM 2717 O O . ILE A 1 337 ? -6.262 47.906 16.125 1 75.38 337 ILE A O 1
ATOM 2721 N N . LYS A 1 338 ? -4.543 49.219 15.875 1 69.44 338 LYS A N 1
ATOM 2722 C CA . LYS A 1 338 ? -5.285 50.5 15.953 1 69.44 338 LYS A CA 1
ATOM 2723 C C . LYS A 1 338 ? -6.203 50.656 14.742 1 69.44 338 LYS A C 1
ATOM 2725 O O . LYS A 1 338 ? -7.359 51.062 14.883 1 69.44 338 LYS A O 1
ATOM 2730 N N . ALA A 1 339 ? -5.578 50.438 13.547 1 80.38 339 ALA A N 1
ATOM 2731 C CA . ALA A 1 339 ? -6.414 50.719 12.375 1 80.38 339 ALA A CA 1
ATOM 2732 C C . ALA A 1 339 ? -6.141 49.719 11.258 1 80.38 339 ALA A C 1
ATOM 2734 O O . ALA A 1 339 ? -4.988 49.375 10.992 1 80.38 339 ALA A O 1
ATOM 2735 N N . PHE A 1 340 ? -7.246 49.219 10.812 1 90.31 340 PHE A N 1
ATOM 2736 C CA . PHE A 1 340 ? -7.168 48.375 9.617 1 90.31 340 PHE A CA 1
ATOM 2737 C C . PHE A 1 340 ? -7.652 49.156 8.391 1 90.31 340 PHE A C 1
ATOM 2739 O O . PHE A 1 340 ? -8.438 50.094 8.508 1 90.31 340 PHE A O 1
ATOM 2746 N N . PRO A 1 341 ? -7.102 48.812 7.281 1 94.62 341 PRO A N 1
ATOM 2747 C CA . PRO A 1 341 ? -7.625 49.406 6.051 1 94.62 341 PRO A CA 1
ATOM 2748 C C . PRO A 1 341 ? -9.133 49.219 5.906 1 94.62 341 PRO A C 1
ATOM 2750 O O . PRO A 1 341 ? -9.711 48.312 6.496 1 94.62 341 PRO A O 1
ATOM 2753 N N . LYS A 1 342 ? -9.781 50.031 5.047 1 94.31 342 LYS A N 1
ATOM 2754 C CA . LYS A 1 342 ? -11.234 50.062 4.891 1 94.31 342 LYS A CA 1
ATOM 2755 C C . LYS A 1 342 ? -11.766 48.75 4.328 1 94.31 342 LYS A C 1
ATOM 2757 O O . LYS A 1 342 ? -12.898 48.344 4.621 1 94.31 342 LYS A O 1
ATOM 2762 N N . ASN A 1 343 ? -10.984 48.094 3.592 1 96.69 343 ASN A N 1
ATOM 2763 C CA . ASN A 1 343 ? -11.461 46.906 2.938 1 96.69 343 ASN A CA 1
ATOM 2764 C C . ASN A 1 343 ? -11.188 45.656 3.789 1 96.69 343 ASN A C 1
ATOM 2766 O O . ASN A 1 343 ? -11.359 44.531 3.324 1 96.69 343 ASN A O 1
ATOM 2770 N N . VAL A 1 344 ? -10.727 45.844 5.051 1 96.44 344 VAL A N 1
ATOM 2771 C CA . VAL A 1 344 ? -10.367 44.688 5.887 1 96.44 344 VAL A CA 1
ATOM 2772 C C . VAL A 1 344 ? -11.32 44.594 7.078 1 96.44 344 VAL A C 1
ATOM 2774 O O . VAL A 1 344 ? -11.438 45.562 7.859 1 96.44 344 VAL A O 1
ATOM 2777 N N . ARG A 1 345 ? -11.922 43.5 7.203 1 94.38 345 ARG A N 1
ATOM 2778 C CA . ARG A 1 345 ? -12.719 43.156 8.375 1 94.38 345 ARG A CA 1
ATOM 2779 C C . ARG A 1 345 ? -12.047 42.062 9.195 1 94.38 345 ARG A C 1
ATOM 2781 O O . ARG A 1 345 ? -11.68 41 8.656 1 94.38 345 ARG A O 1
ATOM 2788 N N . VAL A 1 346 ? -11.938 42.281 10.508 1 93.06 346 VAL A N 1
ATOM 2789 C CA . VAL A 1 346 ? -11.211 41.344 11.367 1 93.06 346 VAL A CA 1
ATOM 2790 C C . VAL A 1 346 ? -12.156 40.75 12.406 1 93.06 346 VAL A C 1
ATOM 2792 O O . VAL A 1 346 ? -13.07 41.438 12.883 1 93.06 346 VAL A O 1
ATOM 2795 N N . GLN A 1 347 ? -11.945 39.5 12.641 1 91.31 347 GLN A N 1
ATOM 2796 C CA . GLN A 1 347 ? -12.609 38.812 13.75 1 91.31 347 GLN A CA 1
ATOM 2797 C C . GLN A 1 347 ? -11.688 37.781 14.391 1 91.31 347 GLN A C 1
ATOM 2799 O O . GLN A 1 347 ? -10.734 37.312 13.758 1 91.31 347 GLN A O 1
ATOM 2804 N N . LYS A 1 348 ? -12.008 37.5 15.602 1 89.56 348 LYS A N 1
ATOM 2805 C CA . LYS A 1 348 ? -11.219 36.5 16.312 1 89.56 348 LYS A CA 1
ATOM 2806 C C . LYS A 1 348 ? -11.555 35.094 15.844 1 89.56 348 LYS A C 1
ATOM 2808 O O . LYS A 1 348 ? -10.742 34.156 15.984 1 89.56 348 LYS A O 1
ATOM 2813 N N . TRP A 1 349 ? -12.766 35 15.375 1 90.88 349 TRP A N 1
ATOM 2814 C CA . TRP A 1 349 ? -13.203 33.688 14.906 1 90.88 349 TRP A CA 1
ATOM 2815 C C . TRP A 1 349 ? -14.148 33.812 13.719 1 90.88 349 TRP A C 1
ATOM 2817 O O . TRP A 1 349 ? -14.961 34.75 13.664 1 90.88 349 TRP A O 1
ATOM 2827 N N . PHE A 1 350 ? -14.016 32.906 12.734 1 95.12 350 PHE A N 1
ATOM 2828 C CA . PHE A 1 350 ? -14.93 32.75 11.617 1 95.12 350 PHE A CA 1
ATOM 2829 C C . PHE A 1 350 ? -15.336 31.281 11.461 1 95.12 350 PHE A C 1
ATOM 2831 O O . PHE A 1 350 ? -14.555 30.375 11.781 1 95.12 350 PHE A O 1
ATOM 2838 N N . PRO A 1 351 ? -16.578 31 11.086 1 95.62 351 PRO A N 1
ATOM 2839 C CA . PRO A 1 351 ? -16.906 29.641 10.672 1 95.62 351 PRO A CA 1
ATOM 2840 C C . PRO A 1 351 ? -16.25 29.266 9.344 1 95.62 351 PRO A C 1
ATOM 2842 O O . PRO A 1 351 ? -16.938 29.156 8.32 1 95.62 351 PRO A O 1
ATOM 2845 N N . GLN A 1 352 ? -14.992 28.969 9.375 1 95.94 352 GLN A N 1
ATOM 2846 C CA . GLN A 1 352 ? -14.109 28.859 8.219 1 95.94 352 GLN A CA 1
ATOM 2847 C C . GLN A 1 352 ? -14.695 27.922 7.168 1 95.94 352 GLN A C 1
ATOM 2849 O O . GLN A 1 352 ? -14.75 28.266 5.988 1 95.94 352 GLN A O 1
ATOM 2854 N N . ARG A 1 353 ? -15.102 26.703 7.562 1 95.44 353 ARG A N 1
ATOM 2855 C CA . ARG A 1 353 ? -15.617 25.719 6.621 1 95.44 353 ARG A CA 1
ATOM 2856 C C . ARG A 1 353 ? -16.828 26.266 5.863 1 95.44 353 ARG A C 1
ATOM 2858 O O . ARG A 1 353 ? -16.891 26.156 4.641 1 95.44 353 ARG A O 1
ATOM 2865 N N . ASP A 1 354 ? -17.719 26.875 6.625 1 97.38 354 ASP A N 1
ATOM 2866 C CA . ASP A 1 354 ? -18.938 27.422 6.039 1 97.38 354 ASP A CA 1
ATOM 2867 C C . ASP A 1 354 ? -18.641 28.656 5.191 1 97.38 354 ASP A C 1
ATOM 2869 O O . ASP A 1 354 ? -19.297 28.891 4.172 1 97.38 354 ASP A O 1
ATOM 2873 N N . LEU A 1 355 ? -17.734 29.328 5.668 1 97.56 355 LEU A N 1
ATOM 2874 C CA . LEU A 1 355 ? -17.328 30.562 4.996 1 97.56 355 LEU A CA 1
ATOM 2875 C C . LEU A 1 355 ? -16.688 30.266 3.646 1 97.56 355 LEU A C 1
ATOM 2877 O O . LEU A 1 355 ? -16.984 30.922 2.65 1 97.56 355 LEU A O 1
ATOM 2881 N N . LEU A 1 356 ? -15.859 29.281 3.541 1 98.12 356 LEU A N 1
ATOM 2882 C CA . LEU A 1 356 ? -15.062 28.984 2.357 1 98.12 356 LEU A CA 1
ATOM 2883 C C . LEU A 1 356 ? -15.953 28.547 1.201 1 98.12 356 LEU A C 1
ATOM 2885 O O . LEU A 1 356 ? -15.594 28.719 0.034 1 98.12 356 LEU A O 1
ATOM 2889 N N . VAL A 1 357 ? -17.125 28.031 1.532 1 97.56 357 VAL A N 1
ATOM 2890 C CA . VAL A 1 357 ? -17.953 27.484 0.473 1 97.56 357 VAL A CA 1
ATOM 2891 C C . VAL A 1 357 ? -18.75 28.594 -0.199 1 97.56 357 VAL A C 1
ATOM 2893 O O . VAL A 1 357 ? -19.391 28.375 -1.23 1 97.56 357 VAL A O 1
ATOM 2896 N N . HIS A 1 358 ? -18.75 29.828 0.329 1 98 358 HIS A N 1
ATOM 2897 C CA . HIS A 1 358 ? -19.469 30.938 -0.272 1 98 358 HIS A CA 1
ATOM 2898 C C . HIS A 1 358 ? -18.906 31.281 -1.645 1 98 358 HIS A C 1
ATOM 2900 O O . HIS A 1 358 ? -17.688 31.359 -1.816 1 98 358 HIS A O 1
ATOM 2906 N N . PRO A 1 359 ? -19.703 31.547 -2.611 1 96.88 359 PRO A N 1
ATOM 2907 C CA . PRO A 1 359 ? -19.234 31.719 -3.992 1 96.88 359 PRO A CA 1
ATOM 2908 C C . PRO A 1 359 ? -18.375 32.969 -4.176 1 96.88 359 PRO A C 1
ATOM 2910 O O . PRO A 1 359 ? -17.609 33.062 -5.133 1 96.88 359 PRO A O 1
ATOM 2913 N N . ASN A 1 360 ? -18.469 33.906 -3.23 1 98.12 360 ASN A N 1
ATOM 2914 C CA . ASN A 1 360 ? -17.719 35.156 -3.396 1 98.12 360 ASN A CA 1
ATOM 2915 C C . ASN A 1 360 ? -16.312 35.062 -2.811 1 98.12 360 ASN A C 1
ATOM 2917 O O . ASN A 1 360 ? -15.508 35.969 -2.951 1 98.12 360 ASN A O 1
ATOM 2921 N N . ILE A 1 361 ? -15.992 33.938 -2.152 1 98.69 361 ILE A N 1
ATOM 2922 C CA . ILE A 1 361 ? -14.625 33.75 -1.697 1 98.69 361 ILE A CA 1
ATOM 2923 C C . ILE A 1 361 ? -13.734 33.375 -2.885 1 98.69 361 ILE A C 1
ATOM 2925 O O . ILE A 1 361 ? -13.938 32.344 -3.527 1 98.69 361 ILE A O 1
ATOM 2929 N N . VAL A 1 362 ? -12.703 34.188 -3.105 1 98.44 362 VAL A N 1
ATOM 2930 C CA . VAL A 1 362 ? -11.953 34 -4.344 1 98.44 362 VAL A CA 1
ATOM 2931 C C . VAL A 1 362 ? -10.57 33.438 -4.035 1 98.44 362 VAL A C 1
ATOM 2933 O O . VAL A 1 362 ? -9.898 32.938 -4.922 1 98.44 362 VAL A O 1
ATOM 2936 N N . ALA A 1 363 ? -10.141 33.531 -2.773 1 98.81 363 ALA A N 1
ATOM 2937 C CA . ALA A 1 363 ? -8.844 33 -2.354 1 98.81 363 ALA A CA 1
ATOM 2938 C C . ALA A 1 363 ? -8.797 32.812 -0.841 1 98.81 363 ALA A C 1
ATOM 2940 O O . ALA A 1 363 ? -9.508 33.5 -0.099 1 98.81 363 ALA A O 1
ATOM 2941 N N . PHE A 1 364 ? -8 31.906 -0.398 1 98.88 364 PHE A N 1
ATOM 2942 C CA . PHE A 1 364 ? -7.773 31.625 1.015 1 98.88 364 PHE A CA 1
ATOM 2943 C C . PHE A 1 364 ? -6.293 31.734 1.354 1 98.88 364 PHE A C 1
ATOM 2945 O O . PHE A 1 364 ? -5.48 30.938 0.863 1 98.88 364 PHE A O 1
ATOM 2952 N N . VAL A 1 365 ? -5.926 32.719 2.143 1 98.75 365 VAL A N 1
ATOM 2953 C CA . VAL A 1 365 ? -4.574 32.875 2.672 1 98.75 365 VAL A CA 1
ATOM 2954 C C . VAL A 1 365 ? -4.453 32.125 3.998 1 98.75 365 VAL A C 1
ATOM 2956 O O . VAL A 1 365 ? -5.164 32.438 4.961 1 98.75 365 VAL A O 1
ATOM 2959 N N . THR A 1 366 ? -3.553 31.125 4.066 1 97.94 366 THR A N 1
ATOM 2960 C CA . THR A 1 366 ? -3.494 30.25 5.23 1 97.94 366 THR A CA 1
ATOM 2961 C C . THR A 1 366 ? -2.049 29.891 5.566 1 97.94 366 THR A C 1
ATOM 2963 O O . THR A 1 366 ? -1.151 30.078 4.742 1 97.94 366 THR A O 1
ATOM 2966 N N . GLN A 1 367 ? -1.819 29.5 6.785 1 96.19 367 GLN A N 1
ATOM 2967 C CA . GLN A 1 367 ? -0.509 29 7.191 1 96.19 367 GLN A CA 1
ATOM 2968 C C . GLN A 1 367 ? -0.234 27.625 6.598 1 96.19 367 GLN A C 1
ATOM 2970 O O . GLN A 1 367 ? 0.905 27.156 6.613 1 96.19 367 GLN A O 1
ATOM 2975 N N . GLY A 1 368 ? -1.274 26.953 6.105 1 96.31 368 GLY A N 1
ATOM 2976 C CA . GLY A 1 368 ? -1.054 25.719 5.387 1 96.31 368 GLY A CA 1
ATOM 2977 C C . GLY A 1 368 ? -1.271 24.484 6.242 1 96.31 368 GLY A C 1
ATOM 2978 O O . GLY A 1 368 ? -0.592 23.469 6.066 1 96.31 368 GLY A O 1
ATOM 2979 N N . GLY A 1 369 ? -2.188 24.547 7.23 1 95.56 369 GLY A N 1
ATOM 2980 C CA . GLY A 1 369 ? -2.576 23.328 7.941 1 95.56 369 GLY A CA 1
ATOM 2981 C C . GLY A 1 369 ? -3.299 22.328 7.062 1 95.56 369 GLY A C 1
ATOM 2982 O O . GLY A 1 369 ? -4.004 22.703 6.129 1 95.56 369 GLY A O 1
ATOM 2983 N N . LEU A 1 370 ? -3.174 21.094 7.41 1 96.44 370 LEU A N 1
ATOM 2984 C CA . LEU A 1 370 ? -3.781 20.047 6.598 1 96.44 370 LEU A CA 1
ATOM 2985 C C . LEU A 1 370 ? -5.301 20.188 6.574 1 96.44 370 LEU A C 1
ATOM 2987 O O . LEU A 1 370 ? -5.926 20.047 5.523 1 96.44 370 LEU A O 1
ATOM 2991 N N . GLN A 1 371 ? -5.934 20.453 7.699 1 95.56 371 GLN A N 1
ATOM 2992 C CA . GLN A 1 371 ? -7.391 20.547 7.773 1 95.56 371 GLN A CA 1
ATOM 2993 C C . GLN A 1 371 ? -7.906 21.734 6.98 1 95.56 371 GLN A C 1
ATOM 2995 O O . GLN A 1 371 ? -8.922 21.641 6.293 1 95.56 371 GLN A O 1
ATOM 3000 N N . SER A 1 372 ? -7.207 22.844 7.109 1 96.38 372 SER A N 1
ATOM 3001 C CA . SER A 1 372 ? -7.566 24.016 6.312 1 96.38 372 SER A CA 1
ATOM 3002 C C . SER A 1 372 ? -7.434 23.734 4.82 1 96.38 372 SER A C 1
ATOM 3004 O O . SER A 1 372 ? -8.258 24.172 4.02 1 96.38 372 SER A O 1
ATOM 3006 N N . THR A 1 373 ? -6.391 23.031 4.508 1 97.88 373 THR A N 1
ATOM 3007 C CA . THR A 1 373 ? -6.168 22.641 3.121 1 97.88 373 THR A CA 1
ATOM 3008 C C . THR A 1 373 ? -7.324 21.781 2.613 1 97.88 373 THR A C 1
ATOM 3010 O O . THR A 1 373 ? -7.852 22.031 1.524 1 97.88 373 THR A O 1
ATOM 3013 N N . ASP A 1 374 ? -7.719 20.812 3.383 1 97.69 374 ASP A N 1
ATOM 3014 C CA . ASP A 1 374 ? -8.844 19.953 3.016 1 97.69 374 ASP A CA 1
ATOM 3015 C C . ASP A 1 374 ? -10.117 20.766 2.818 1 97.69 374 ASP A C 1
ATOM 3017 O O . ASP A 1 374 ? -10.875 20.516 1.881 1 97.69 374 ASP A O 1
ATOM 3021 N N . GLU A 1 375 ? -10.375 21.703 3.705 1 97.56 375 GLU A N 1
ATOM 3022 C CA . GLU A 1 375 ? -11.57 22.531 3.621 1 97.56 375 GLU A CA 1
ATOM 3023 C C . GLU A 1 375 ? -11.562 23.375 2.346 1 97.56 375 GLU A C 1
ATOM 3025 O O . GLU A 1 375 ? -12.602 23.516 1.69 1 97.56 375 GLU A O 1
ATOM 3030 N N . ALA A 1 376 ? -10.406 23.906 2.061 1 98.44 376 ALA A N 1
ATOM 3031 C CA . ALA A 1 376 ? -10.289 24.734 0.86 1 98.44 376 ALA A CA 1
ATOM 3032 C C . ALA A 1 376 ? -10.531 23.906 -0.399 1 98.44 376 ALA A C 1
ATOM 3034 O O . ALA A 1 376 ? -11.219 24.344 -1.318 1 98.44 376 ALA A O 1
ATOM 3035 N N . ILE A 1 377 ? -9.953 22.703 -0.436 1 98.44 377 ILE A N 1
ATOM 3036 C CA . ILE A 1 377 ? -10.125 21.828 -1.59 1 98.44 377 ILE A CA 1
ATOM 3037 C C . ILE A 1 377 ? -11.602 21.453 -1.734 1 98.44 377 ILE A C 1
ATOM 3039 O O . ILE A 1 377 ? -12.156 21.516 -2.832 1 98.44 377 ILE A O 1
ATOM 3043 N N . ASP A 1 378 ? -12.18 21.109 -0.651 1 97.62 378 ASP A N 1
ATOM 3044 C CA . ASP A 1 378 ? -13.586 20.734 -0.679 1 97.62 378 ASP A CA 1
ATOM 3045 C C . ASP A 1 378 ? -14.453 21.906 -1.159 1 97.62 378 ASP A C 1
ATOM 3047 O O . ASP A 1 378 ? -15.445 21.703 -1.863 1 97.62 378 ASP A O 1
ATOM 3051 N N . ALA A 1 379 ? -14.109 23.109 -0.799 1 97.94 379 ALA A N 1
ATOM 3052 C CA . ALA A 1 379 ? -14.859 24.312 -1.142 1 97.94 379 ALA A CA 1
ATOM 3053 C C . ALA A 1 379 ? -14.516 24.781 -2.551 1 97.94 379 ALA A C 1
ATOM 3055 O O . ALA A 1 379 ? -15.242 25.594 -3.131 1 97.94 379 ALA A O 1
ATOM 3056 N N . GLY A 1 380 ? -13.391 24.328 -3.09 1 98.19 380 GLY A N 1
ATOM 3057 C CA . GLY A 1 380 ? -12.945 24.75 -4.406 1 98.19 380 GLY A CA 1
ATOM 3058 C C . GLY A 1 380 ? -12.312 26.125 -4.41 1 98.19 380 GLY A C 1
ATOM 3059 O O . GLY A 1 380 ? -12.453 26.891 -5.371 1 98.19 380 GLY A O 1
ATOM 3060 N N . VAL A 1 381 ? -11.617 26.484 -3.328 1 98.75 381 VAL A N 1
ATOM 3061 C CA . VAL A 1 381 ? -11.047 27.828 -3.191 1 98.75 381 VAL A CA 1
ATOM 3062 C C . VAL A 1 381 ? -9.523 27.766 -3.338 1 98.75 381 VAL A C 1
ATOM 3064 O O . VAL A 1 381 ? -8.859 27.047 -2.594 1 98.75 381 VAL A O 1
ATOM 3067 N N . PRO A 1 382 ? -8.93 28.516 -4.219 1 98.75 382 PRO A N 1
ATOM 3068 C CA . PRO A 1 382 ? -7.473 28.547 -4.375 1 98.75 382 PRO A CA 1
ATOM 3069 C C . PRO A 1 382 ? -6.754 29.047 -3.125 1 98.75 382 PRO A C 1
ATOM 3071 O O . PRO A 1 382 ? -7.324 29.812 -2.35 1 98.75 382 PRO A O 1
ATOM 3074 N N . LEU A 1 383 ? -5.434 28.688 -3.045 1 98.88 383 LEU A N 1
ATOM 3075 C CA . LEU A 1 383 ? -4.754 28.891 -1.771 1 98.88 383 LEU A CA 1
ATOM 3076 C C . LEU A 1 383 ? -3.492 29.734 -1.951 1 98.88 383 LEU A C 1
ATOM 3078 O O . LEU A 1 383 ? -2.832 29.641 -2.99 1 98.88 383 LEU A O 1
ATOM 3082 N N . VAL A 1 384 ? -3.193 30.516 -1 1 98.88 384 VAL A N 1
ATOM 3083 C CA . VAL A 1 384 ? -1.876 31.094 -0.762 1 98.88 384 VAL A CA 1
ATOM 3084 C C . VAL A 1 384 ? -1.354 30.656 0.603 1 98.88 384 VAL A C 1
ATOM 3086 O O . VAL A 1 384 ? -1.945 30.984 1.636 1 98.88 384 VAL A O 1
ATOM 3089 N N . GLY A 1 385 ? -0.268 29.906 0.563 1 98.56 385 GLY A N 1
ATOM 3090 C CA . GLY A 1 385 ? 0.253 29.328 1.794 1 98.56 385 GLY A CA 1
ATOM 3091 C C . GLY A 1 385 ? 1.471 30.062 2.324 1 98.56 385 GLY A C 1
ATOM 3092 O O . GLY A 1 385 ? 2.393 30.375 1.567 1 98.56 385 GLY A O 1
ATOM 3093 N N . ILE A 1 386 ? 1.477 30.359 3.623 1 97.56 386 ILE A N 1
ATOM 3094 C CA . ILE A 1 386 ? 2.592 30.938 4.367 1 97.56 386 ILE A CA 1
ATOM 3095 C C . ILE A 1 386 ? 2.863 30.094 5.617 1 97.56 386 ILE A C 1
ATOM 3097 O O . ILE A 1 386 ? 2.367 30.422 6.699 1 97.56 386 ILE A O 1
ATOM 3101 N N . PRO A 1 387 ? 3.734 29.094 5.488 1 96.06 387 PRO A N 1
ATOM 3102 C CA . PRO A 1 387 ? 3.916 28.141 6.594 1 96.06 387 PRO A CA 1
ATOM 3103 C C . PRO A 1 387 ? 4.648 28.766 7.781 1 96.06 387 PRO A C 1
ATOM 3105 O O . PRO A 1 387 ? 5.562 29.562 7.598 1 96.06 387 PRO A O 1
ATOM 3108 N N . LEU A 1 388 ? 4.285 28.344 8.977 1 92.31 388 LEU A N 1
ATOM 3109 C CA . LEU A 1 388 ? 4.863 28.922 10.188 1 92.31 388 LEU A CA 1
ATOM 3110 C C . LEU A 1 388 ? 5.48 27.844 11.07 1 92.31 388 LEU A C 1
ATOM 3112 O O . LEU A 1 388 ? 6.43 28.109 11.805 1 92.31 388 LEU A O 1
ATOM 3116 N N . ILE A 1 389 ? 4.867 26.656 10.969 1 88.69 389 ILE A N 1
ATOM 3117 C CA . ILE A 1 389 ? 5.328 25.656 11.93 1 88.69 389 ILE A CA 1
ATOM 3118 C C . ILE A 1 389 ? 5.188 24.25 11.328 1 88.69 389 ILE A C 1
ATOM 3120 O O . ILE A 1 389 ? 4.25 23.984 10.57 1 88.69 389 ILE A O 1
ATOM 3124 N N . ALA A 1 390 ? 6.137 23.375 11.578 1 89.69 390 ALA A N 1
ATOM 3125 C CA . ALA A 1 390 ? 6.082 21.922 11.453 1 89.69 390 ALA A CA 1
ATOM 3126 C C . ALA A 1 390 ? 5.707 21.5 10.039 1 89.69 390 ALA A C 1
ATOM 3128 O O . ALA A 1 390 ? 6.383 21.875 9.07 1 89.69 390 ALA A O 1
ATOM 3129 N N . ASP A 1 391 ? 4.48 20.766 9.859 1 93.69 391 ASP A N 1
ATOM 3130 C CA . ASP A 1 391 ? 4.117 20.109 8.609 1 93.69 391 ASP A CA 1
ATOM 3131 C C . ASP A 1 391 ? 3.576 21.109 7.598 1 93.69 391 ASP A C 1
ATOM 3133 O O . ASP A 1 391 ? 3.307 20.766 6.445 1 93.69 391 ASP A O 1
ATOM 3137 N N . GLN A 1 392 ? 3.494 22.344 7.977 1 96.12 392 GLN A N 1
ATOM 3138 C CA . GLN A 1 392 ? 2.867 23.359 7.129 1 96.12 392 GLN A CA 1
ATOM 3139 C C . GLN A 1 392 ? 3.697 23.609 5.871 1 96.12 392 GLN A C 1
ATOM 3141 O O . GLN A 1 392 ? 3.146 23.875 4.801 1 96.12 392 GLN A O 1
ATOM 3146 N N . TRP A 1 393 ? 5.047 23.484 6.012 1 96.69 393 TRP A N 1
ATOM 3147 C CA . TRP A 1 393 ? 5.891 23.625 4.832 1 96.69 393 TRP A CA 1
ATOM 3148 C C . TRP A 1 393 ? 5.594 22.547 3.807 1 96.69 393 TRP A C 1
ATOM 3150 O O . TRP A 1 393 ? 5.602 22.797 2.602 1 96.69 393 TRP A O 1
ATOM 3160 N N . TYR A 1 394 ? 5.395 21.391 4.289 1 97.44 394 TYR A N 1
ATOM 3161 C CA . TYR A 1 394 ? 5.078 20.266 3.408 1 97.44 394 TYR A CA 1
ATOM 3162 C C . TYR A 1 394 ? 3.75 20.5 2.697 1 97.44 394 TYR A C 1
ATOM 3164 O O . TYR A 1 394 ? 3.65 20.312 1.481 1 97.44 394 TYR A O 1
ATOM 3172 N N . ASN A 1 395 ? 2.729 20.844 3.439 1 97.62 395 ASN A N 1
ATOM 3173 C CA . ASN A 1 395 ? 1.407 21.094 2.875 1 97.62 395 ASN A CA 1
ATOM 3174 C C . ASN A 1 395 ? 1.455 22.188 1.805 1 97.62 395 ASN A C 1
ATOM 3176 O O . ASN A 1 395 ? 0.86 22.031 0.736 1 97.62 395 ASN A O 1
ATOM 3180 N N . VAL A 1 396 ? 2.137 23.219 2.137 1 97.88 396 VAL A N 1
ATOM 3181 C CA . VAL A 1 396 ? 2.186 24.375 1.233 1 97.88 396 VAL A CA 1
ATOM 3182 C C . VAL A 1 396 ? 2.977 24 -0.021 1 97.88 396 VAL A C 1
ATOM 3184 O O . VAL A 1 396 ? 2.662 24.469 -1.118 1 97.88 396 VAL A O 1
ATOM 3187 N N . ASN A 1 397 ? 3.969 23.188 0.159 1 97.62 397 ASN A N 1
ATOM 3188 C CA . ASN A 1 397 ? 4.672 22.672 -1.015 1 97.62 397 ASN A CA 1
ATOM 3189 C C . ASN A 1 397 ? 3.729 21.906 -1.94 1 97.62 397 ASN A C 1
ATOM 3191 O O . ASN A 1 397 ? 3.869 21.969 -3.164 1 97.62 397 ASN A O 1
ATOM 3195 N N . LYS A 1 398 ? 2.807 21.203 -1.426 1 97.75 398 LYS A N 1
ATOM 3196 C CA . LYS A 1 398 ? 1.831 20.453 -2.205 1 97.75 398 LYS A CA 1
ATOM 3197 C C . LYS A 1 398 ? 0.934 21.391 -3.014 1 97.75 398 LYS A C 1
ATOM 3199 O O . LYS A 1 398 ? 0.453 21.016 -4.086 1 97.75 398 LYS A O 1
ATOM 3204 N N . TYR A 1 399 ? 0.706 22.656 -2.479 1 98.38 399 TYR A N 1
ATOM 3205 C CA . TYR A 1 399 ? -0.085 23.609 -3.244 1 98.38 399 TYR A CA 1
ATOM 3206 C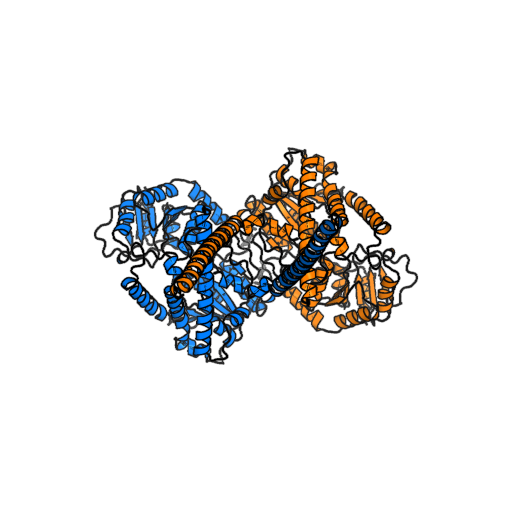 C . TYR A 1 399 ? 0.523 23.844 -4.621 1 98.38 399 TYR A C 1
ATOM 3208 O O . TYR A 1 399 ? -0.187 23.844 -5.629 1 98.38 399 TYR A O 1
ATOM 3216 N N . LYS A 1 400 ? 1.812 24.016 -4.562 1 97 400 LYS A N 1
ATOM 3217 C CA . LYS A 1 400 ? 2.553 24.266 -5.797 1 97 400 LYS A CA 1
ATOM 3218 C C . LYS A 1 400 ? 2.553 23.031 -6.691 1 97 400 LYS A C 1
ATOM 3220 O O . LYS A 1 400 ? 2.262 23.125 -7.887 1 97 400 LYS A O 1
ATOM 3225 N N . GLU A 1 401 ? 2.816 21.922 -6.152 1 96.5 401 GLU A N 1
ATOM 3226 C CA . GLU A 1 401 ? 2.916 20.672 -6.91 1 96.5 401 GLU A CA 1
ATOM 3227 C C . GLU A 1 401 ? 1.599 20.344 -7.605 1 96.5 401 GLU A C 1
ATOM 3229 O O . GLU A 1 401 ? 1.596 19.844 -8.734 1 96.5 401 GLU A O 1
ATOM 3234 N N . LEU A 1 402 ? 0.501 20.641 -6.953 1 97.38 402 LEU A N 1
ATOM 3235 C CA . LEU A 1 402 ? -0.811 20.25 -7.457 1 97.38 402 LEU A CA 1
ATOM 3236 C C . LEU A 1 402 ? -1.441 21.375 -8.266 1 97.38 402 LEU A C 1
ATOM 3238 O O . LEU A 1 402 ? -2.49 21.203 -8.883 1 97.38 402 LEU A O 1
ATOM 3242 N N . GLY A 1 403 ? -0.832 22.547 -8.219 1 98.25 403 GLY A N 1
ATOM 3243 C CA . GLY A 1 403 ? -1.351 23.688 -8.938 1 98.25 403 GLY A CA 1
ATOM 3244 C C . GLY A 1 403 ? -2.607 24.266 -8.32 1 98.25 403 GLY A C 1
ATOM 3245 O O . GLY A 1 403 ? -3.484 24.766 -9.023 1 98.25 403 GLY A O 1
ATOM 3246 N N . ILE A 1 404 ? -2.686 24.156 -6.996 1 98.75 404 ILE A N 1
ATOM 3247 C CA . ILE A 1 404 ? -3.926 24.594 -6.367 1 98.75 404 ILE A CA 1
ATOM 3248 C C . ILE A 1 404 ? -3.67 25.859 -5.547 1 98.75 404 ILE A C 1
ATOM 3250 O O . ILE A 1 404 ? -4.586 26.391 -4.922 1 98.75 404 ILE A O 1
ATOM 3254 N N . GLY A 1 405 ? -2.475 26.344 -5.57 1 98.81 405 GLY A N 1
ATOM 3255 C CA . GLY A 1 405 ? -2.115 27.547 -4.84 1 98.81 405 GLY A CA 1
ATOM 3256 C C . GLY A 1 405 ? -0.664 27.938 -5.027 1 98.81 405 GLY A C 1
ATOM 3257 O O . GLY A 1 405 ? 0.042 27.375 -5.859 1 98.81 405 GLY A O 1
ATOM 3258 N N . ILE A 1 406 ? -0.31 29 -4.285 1 98.75 406 ILE A N 1
ATOM 3259 C CA . ILE A 1 406 ? 1.048 29.516 -4.328 1 98.75 406 ILE A CA 1
ATOM 3260 C C . ILE A 1 406 ? 1.688 29.422 -2.945 1 98.75 406 ILE A C 1
ATOM 3262 O O . ILE A 1 406 ? 1.03 29.656 -1.929 1 98.75 406 ILE A O 1
ATOM 3266 N N . SER A 1 407 ? 2.896 28.953 -2.926 1 98.06 407 SER A N 1
ATOM 3267 C CA . SER A 1 407 ? 3.693 28.875 -1.707 1 98.06 407 SER A CA 1
ATOM 3268 C C . SER A 1 407 ? 4.582 30.094 -1.538 1 98.06 407 SER A C 1
ATOM 3270 O O . SER A 1 407 ? 5.348 30.438 -2.439 1 98.06 407 SER A O 1
ATOM 3272 N N . LEU A 1 408 ? 4.477 30.766 -0.406 1 98 408 LEU A N 1
ATOM 3273 C CA . LEU A 1 408 ? 5.34 31.891 -0.087 1 98 408 LEU A CA 1
ATOM 3274 C C . LEU A 1 408 ? 6.293 31.547 1.053 1 98 408 LEU A C 1
ATOM 3276 O O . LEU A 1 408 ? 5.953 30.75 1.93 1 98 408 LEU A O 1
ATOM 3280 N N . ASP A 1 409 ? 7.469 32.125 1.028 1 95.75 409 ASP A N 1
ATOM 3281 C CA . ASP A 1 409 ? 8.461 31.906 2.08 1 95.75 409 ASP A CA 1
ATOM 3282 C C . ASP A 1 409 ? 8.172 32.812 3.287 1 95.75 409 ASP A C 1
ATOM 3284 O O . ASP A 1 409 ? 8.328 34.031 3.221 1 95.75 409 ASP A O 1
ATOM 3288 N N . SER A 1 410 ? 7.832 32.219 4.355 1 94.56 410 SER A N 1
ATOM 3289 C CA . SER A 1 410 ? 7.441 32.969 5.551 1 94.56 410 SER A CA 1
ATOM 3290 C C . SER A 1 410 ? 8.594 33.812 6.086 1 94.56 410 SER A C 1
ATOM 3292 O O . SER A 1 410 ? 8.383 34.812 6.754 1 94.56 410 SER A O 1
ATOM 3294 N N . PHE A 1 411 ? 9.758 33.469 5.762 1 92.31 411 PHE A N 1
ATOM 3295 C CA . PHE A 1 411 ? 10.93 34.156 6.289 1 92.31 411 PHE A CA 1
ATOM 3296 C C . PHE A 1 411 ? 11.188 35.438 5.539 1 92.31 411 PHE A C 1
ATOM 3298 O O . PHE A 1 411 ? 11.75 36.375 6.094 1 92.31 411 PHE A O 1
ATOM 3305 N N . THR A 1 412 ? 10.727 35.5 4.27 1 95.5 412 THR A N 1
ATOM 3306 C CA . THR A 1 412 ? 11.172 36.625 3.465 1 95.5 412 THR A CA 1
ATOM 3307 C C . THR A 1 412 ? 9.992 37.312 2.803 1 95.5 412 THR A C 1
ATOM 3309 O O . THR A 1 412 ? 10.141 38.406 2.254 1 95.5 412 THR A O 1
ATOM 3312 N N . VAL A 1 413 ? 8.812 36.781 2.873 1 97.69 413 VAL A N 1
ATOM 3313 C CA . VAL A 1 413 ? 7.664 37.281 2.133 1 97.69 413 VAL A CA 1
ATOM 3314 C C . VAL A 1 413 ? 7.453 38.75 2.475 1 97.69 413 VAL A C 1
ATOM 3316 O O . VAL A 1 413 ? 7.574 39.156 3.635 1 97.69 413 VAL A O 1
ATOM 3319 N N . ASN A 1 414 ? 7.254 39.594 1.462 1 98.06 414 ASN A N 1
ATOM 3320 C CA . ASN A 1 414 ? 6.891 41 1.638 1 98.06 414 ASN A CA 1
ATOM 3321 C C . ASN A 1 414 ? 5.484 41.281 1.126 1 98.06 414 ASN A C 1
ATOM 3323 O O . ASN A 1 414 ? 4.805 40.375 0.628 1 98.06 414 ASN A O 1
ATOM 3327 N N . ALA A 1 415 ? 5.07 42.5 1.303 1 98.44 415 ALA A N 1
ATOM 3328 C CA . ALA A 1 415 ? 3.691 42.875 1.008 1 98.44 415 ALA A CA 1
ATOM 3329 C C . ALA A 1 415 ? 3.381 42.719 -0.477 1 98.44 415 ALA A C 1
ATOM 3331 O O . ALA A 1 415 ? 2.297 42.25 -0.843 1 98.44 415 ALA A O 1
ATOM 3332 N N . GLU A 1 416 ? 4.305 43.094 -1.303 1 98.56 416 GLU A N 1
ATOM 3333 C CA . GLU A 1 416 ? 4.102 43 -2.746 1 98.56 416 GLU A CA 1
ATOM 3334 C C . GLU A 1 416 ? 3.951 41.562 -3.199 1 98.56 416 GLU A C 1
ATOM 3336 O O . GLU A 1 416 ? 3.086 41.25 -4.02 1 98.56 416 GLU A O 1
ATOM 3341 N N . GLU A 1 417 ? 4.789 40.688 -2.686 1 98.69 417 GLU A N 1
ATOM 3342 C CA . GLU A 1 417 ? 4.73 39.281 -3.023 1 98.69 417 GLU A CA 1
ATOM 3343 C C . GLU A 1 417 ? 3.396 38.656 -2.605 1 98.69 417 GLU A C 1
ATOM 3345 O O . GLU A 1 417 ? 2.797 37.875 -3.361 1 98.69 417 GLU A O 1
ATOM 3350 N N . LEU A 1 418 ? 2.996 38.969 -1.399 1 98.81 418 LEU A N 1
ATOM 3351 C CA . LEU A 1 418 ? 1.735 38.438 -0.887 1 98.81 418 LEU A CA 1
ATOM 3352 C C . LEU A 1 418 ? 0.56 38.906 -1.725 1 98.81 418 LEU A C 1
ATOM 3354 O O . LEU A 1 418 ? -0.309 38.125 -2.105 1 98.81 418 LEU A O 1
ATOM 3358 N N . ALA A 1 419 ? 0.534 40.25 -2.004 1 98.81 419 ALA A N 1
ATOM 3359 C CA . ALA A 1 419 ? -0.548 40.812 -2.801 1 98.81 419 ALA A CA 1
ATOM 3360 C C . ALA A 1 419 ? -0.587 40.188 -4.195 1 98.81 419 ALA A C 1
ATOM 3362 O O . ALA A 1 419 ? -1.66 39.844 -4.699 1 98.81 419 ALA A O 1
ATOM 3363 N N . GLN A 1 420 ? 0.565 40.031 -4.781 1 98.75 420 GLN A N 1
ATOM 3364 C CA . GLN A 1 420 ? 0.645 39.469 -6.121 1 98.75 420 GLN A CA 1
ATOM 3365 C C . GLN A 1 420 ? 0.18 38 -6.129 1 98.75 420 GLN A C 1
ATOM 3367 O O . GLN A 1 420 ? -0.497 37.562 -7.066 1 98.75 420 GLN A O 1
ATOM 3372 N N . ALA A 1 421 ? 0.569 37.219 -5.133 1 98.88 421 ALA A N 1
ATOM 3373 C CA . ALA A 1 421 ? 0.158 35.844 -5.031 1 98.88 421 ALA A CA 1
ATOM 3374 C C . ALA A 1 421 ? -1.361 35.719 -4.945 1 98.88 421 ALA A C 1
ATOM 3376 O O . ALA A 1 421 ? -1.964 34.875 -5.629 1 98.88 421 ALA A O 1
ATOM 3377 N N . VAL A 1 422 ? -1.972 36.562 -4.121 1 98.88 422 VAL A N 1
ATOM 3378 C CA . VAL A 1 422 ? -3.42 36.531 -3.938 1 98.88 422 VAL A CA 1
ATOM 3379 C C . VAL A 1 422 ? -4.113 36.906 -5.25 1 98.88 422 VAL A C 1
ATOM 3381 O O . VAL A 1 422 ? -5.051 36.219 -5.668 1 98.88 422 VAL A O 1
ATOM 3384 N N . LYS A 1 423 ? -3.65 37.938 -5.879 1 98.69 423 LYS A N 1
ATOM 3385 C CA . LYS A 1 423 ? -4.234 38.344 -7.152 1 98.69 423 LYS A CA 1
ATOM 3386 C C . LYS A 1 423 ? -4.133 37.25 -8.188 1 98.69 423 LYS A C 1
ATOM 3388 O O . LYS A 1 423 ? -5.09 36.969 -8.922 1 98.69 423 LYS A O 1
ATOM 3393 N N . THR A 1 424 ? -3.002 36.625 -8.211 1 98.75 424 THR A N 1
ATOM 3394 C CA . THR A 1 424 ? -2.742 35.562 -9.195 1 98.75 424 THR A CA 1
ATOM 3395 C C . THR A 1 424 ? -3.693 34.375 -8.992 1 98.75 424 THR A C 1
ATOM 3397 O O . THR A 1 424 ? -4.352 33.938 -9.938 1 98.75 424 THR A O 1
ATOM 3400 N N . VAL A 1 425 ? -3.842 33.875 -7.773 1 98.69 425 VAL A N 1
ATOM 3401 C CA . VAL A 1 425 ? -4.652 32.656 -7.562 1 98.69 425 VAL A CA 1
ATOM 3402 C C . VAL A 1 425 ? -6.129 33 -7.73 1 98.69 425 VAL A C 1
ATOM 3404 O O . VAL A 1 425 ? -6.934 32.156 -8.109 1 98.69 425 VAL A O 1
ATOM 3407 N N . ALA A 1 426 ? -6.484 34.281 -7.469 1 98.31 426 ALA A N 1
ATOM 3408 C CA . ALA A 1 426 ? -7.879 34.719 -7.566 1 98.31 426 ALA A CA 1
ATOM 3409 C C . ALA A 1 426 ? -8.297 34.875 -9.023 1 98.31 426 ALA A C 1
ATOM 3411 O O . ALA A 1 426 ? -9.477 34.719 -9.352 1 98.31 426 ALA A O 1
ATOM 3412 N N . THR A 1 427 ? -7.344 35.125 -9.898 1 97.94 427 THR A N 1
ATOM 3413 C CA . THR A 1 427 ? -7.711 35.5 -11.266 1 97.94 427 THR A CA 1
ATOM 3414 C C . THR A 1 427 ? -7.379 34.375 -12.234 1 97.94 427 THR A C 1
ATOM 3416 O O . THR A 1 427 ? -8.062 34.188 -13.242 1 97.94 427 THR A O 1
ATOM 3419 N N . ASP A 1 428 ? -6.277 33.688 -12.023 1 98.31 428 ASP A N 1
ATOM 3420 C CA . ASP A 1 428 ? -5.887 32.594 -12.891 1 98.31 428 ASP A CA 1
ATOM 3421 C C . ASP A 1 428 ? -6.801 31.375 -12.68 1 98.31 428 ASP A C 1
ATOM 3423 O O . ASP A 1 428 ? -6.699 30.688 -11.664 1 98.31 428 ASP A O 1
ATOM 3427 N N . LYS A 1 429 ? -7.551 31.062 -13.633 1 98.06 429 LYS A N 1
ATOM 3428 C CA . LYS A 1 429 ? -8.594 30.047 -13.539 1 98.06 429 LYS A CA 1
ATOM 3429 C C . LYS A 1 429 ? -7.984 28.656 -13.398 1 98.06 429 LYS A C 1
ATOM 3431 O O . LYS A 1 429 ? -8.68 27.703 -13.016 1 98.06 429 LYS A O 1
ATOM 3436 N N . SER A 1 430 ? -6.723 28.531 -13.727 1 98.5 430 SER A N 1
ATOM 3437 C CA . SER A 1 430 ? -6.09 27.219 -13.633 1 98.5 430 SER A CA 1
ATOM 3438 C C . SER A 1 430 ? -6.09 26.703 -12.195 1 98.5 430 SER A C 1
ATOM 3440 O O . SER A 1 430 ? -6.23 25.5 -11.961 1 98.5 430 SER A O 1
ATOM 3442 N N . PHE A 1 431 ? -5.984 27.594 -11.234 1 98.69 431 PHE A N 1
ATOM 3443 C CA . PHE A 1 431 ? -5.992 27.188 -9.836 1 98.69 431 PHE A CA 1
ATOM 3444 C C . PHE A 1 431 ? -7.348 26.594 -9.453 1 98.69 431 PHE A C 1
ATOM 3446 O O . PHE A 1 431 ? -7.418 25.531 -8.836 1 98.69 431 PHE A O 1
ATOM 3453 N N . LYS A 1 432 ? -8.383 27.281 -9.812 1 98 432 LYS A N 1
ATOM 3454 C CA . LYS A 1 432 ? -9.727 26.797 -9.508 1 98 432 LYS A CA 1
ATOM 3455 C C . LYS A 1 432 ? -10.016 25.484 -10.227 1 98 432 LYS A C 1
ATOM 3457 O O . LYS A 1 432 ? -10.609 24.578 -9.641 1 98 432 LYS A O 1
ATOM 3462 N N . ASN A 1 433 ? -9.617 25.406 -11.445 1 98.25 433 ASN A N 1
ATOM 3463 C CA . ASN A 1 433 ? -9.82 24.188 -12.219 1 98.25 433 ASN A CA 1
ATOM 3464 C C . ASN A 1 433 ? -9.062 23.016 -11.609 1 98.25 433 ASN A C 1
ATOM 3466 O O . ASN A 1 433 ? -9.602 21.906 -11.531 1 98.25 433 ASN A O 1
ATOM 3470 N N . ASN A 1 434 ? -7.863 23.281 -11.203 1 98.38 434 ASN A N 1
ATOM 3471 C CA . ASN A 1 434 ? -7.055 22.219 -10.602 1 98.38 434 ASN A CA 1
ATOM 3472 C C . ASN A 1 434 ? -7.633 21.766 -9.266 1 98.38 434 ASN A C 1
ATOM 3474 O O . ASN A 1 434 ? -7.617 20.562 -8.953 1 98.38 434 ASN A O 1
ATOM 3478 N N . ILE A 1 435 ? -8.102 22.656 -8.5 1 98.31 435 ILE A N 1
ATOM 3479 C CA . ILE A 1 435 ? -8.68 22.297 -7.215 1 98.31 435 ILE A CA 1
ATOM 3480 C C . ILE A 1 435 ? -9.914 21.422 -7.426 1 98.31 435 ILE A C 1
ATOM 3482 O O . ILE A 1 435 ? -10.125 20.453 -6.691 1 98.31 435 ILE A O 1
ATOM 3486 N N . ALA A 1 436 ? -10.68 21.797 -8.383 1 97.88 436 ALA A N 1
ATOM 3487 C CA . ALA A 1 436 ? -11.859 21 -8.703 1 97.88 436 ALA A CA 1
ATOM 3488 C C . ALA A 1 436 ? -11.469 19.594 -9.133 1 97.88 436 ALA A C 1
ATOM 3490 O O . ALA A 1 436 ? -12.102 18.609 -8.727 1 97.88 436 ALA A O 1
ATOM 3491 N N . LYS A 1 437 ? -10.5 19.531 -9.945 1 97.38 437 LYS A N 1
ATOM 3492 C CA . LYS A 1 437 ? -10.008 18.25 -10.398 1 97.38 437 LYS A CA 1
ATOM 3493 C C . LYS A 1 437 ? -9.5 17.406 -9.227 1 97.38 437 LYS A C 1
ATOM 3495 O O . LYS A 1 437 ? -9.828 16.219 -9.117 1 97.38 437 LYS A O 1
ATOM 3500 N N . ILE A 1 438 ? -8.727 18.016 -8.375 1 97.19 438 ILE A N 1
ATOM 3501 C CA . ILE A 1 438 ? -8.148 17.312 -7.227 1 97.19 438 ILE A CA 1
ATOM 3502 C C . ILE A 1 438 ? -9.258 16.844 -6.297 1 97.19 438 ILE A C 1
ATOM 3504 O O . ILE A 1 438 ? -9.219 15.719 -5.785 1 97.19 438 ILE A O 1
ATOM 3508 N N . LYS A 1 439 ? -10.203 17.703 -6.059 1 97.12 439 LYS A N 1
ATOM 3509 C CA . LYS A 1 439 ? -11.352 17.344 -5.242 1 97.12 439 LYS A CA 1
ATOM 3510 C C . LYS A 1 439 ? -12.031 16.094 -5.789 1 97.12 439 LYS A C 1
ATOM 3512 O O . LYS A 1 439 ? -12.32 15.148 -5.043 1 97.12 439 LYS A O 1
ATOM 3517 N N . THR A 1 440 ? -12.234 16.062 -7.066 1 96.5 440 THR A N 1
ATOM 3518 C CA . THR A 1 440 ? -12.891 14.938 -7.723 1 96.5 440 THR A CA 1
ATOM 3519 C C . THR A 1 440 ? -12.055 13.664 -7.57 1 96.5 440 THR A C 1
ATOM 3521 O O . THR A 1 440 ? -12.586 12.609 -7.215 1 96.5 440 THR A O 1
ATOM 3524 N N . LEU A 1 441 ? -10.812 13.773 -7.812 1 95.75 441 LEU A N 1
ATOM 3525 C CA . LEU A 1 441 ? -9.922 12.625 -7.754 1 95.75 441 LEU A CA 1
ATOM 3526 C C . LEU A 1 441 ? -9.852 12.062 -6.336 1 95.75 441 LEU A C 1
ATOM 3528 O O . LEU A 1 441 ? -9.883 10.844 -6.141 1 95.75 441 LEU A O 1
ATOM 3532 N N . MET A 1 442 ? -9.773 12.922 -5.371 1 94.44 442 MET A N 1
ATOM 3533 C CA . MET A 1 442 ? -9.648 12.508 -3.977 1 94.44 442 MET A CA 1
ATOM 3534 C C . MET A 1 442 ? -10.898 11.781 -3.504 1 94.44 442 MET A C 1
ATOM 3536 O O . MET A 1 442 ? -10.812 10.867 -2.684 1 94.44 442 MET A O 1
ATOM 3540 N N . HIS A 1 443 ? -12.008 12.102 -4.086 1 93.38 443 HIS A N 1
ATOM 3541 C CA . HIS A 1 443 ? -13.266 11.555 -3.586 1 93.38 443 HIS A CA 1
ATOM 3542 C C . HIS A 1 443 ? -13.727 10.383 -4.441 1 93.38 443 HIS A C 1
ATOM 3544 O O . HIS A 1 443 ? -14.68 9.688 -4.078 1 93.38 443 HIS A O 1
ATOM 3550 N N . ASP A 1 444 ? -13.047 10.148 -5.555 1 95.75 444 ASP A N 1
ATOM 3551 C CA . ASP A 1 444 ? -13.398 9 -6.383 1 95.75 444 ASP A CA 1
ATOM 3552 C C . ASP A 1 444 ? -12.852 7.703 -5.777 1 95.75 444 ASP A C 1
ATOM 3554 O O . ASP A 1 444 ? -11.969 7.066 -6.352 1 95.75 444 ASP A O 1
ATOM 3558 N N . GLN A 1 445 ? -13.398 7.324 -4.68 1 95 445 GLN A N 1
ATOM 3559 C CA . GLN A 1 445 ? -13.094 6.133 -3.895 1 95 445 GLN A CA 1
ATOM 3560 C C . GLN A 1 445 ? -14.352 5.312 -3.627 1 95 445 GLN A C 1
ATOM 3562 O O . GLN A 1 445 ? -15.461 5.848 -3.631 1 95 445 GLN A O 1
ATOM 3567 N N . PRO A 1 446 ? -14.148 4.043 -3.4 1 94.75 446 PRO A N 1
ATOM 3568 C CA . PRO A 1 446 ? -15.32 3.195 -3.193 1 94.75 446 PRO A CA 1
ATOM 3569 C C . PRO A 1 446 ? -16.109 3.578 -1.944 1 94.75 446 PRO A C 1
ATOM 3571 O O . PRO A 1 446 ? -17.344 3.422 -1.911 1 94.75 446 PRO A O 1
ATOM 3574 N N . LEU A 1 447 ? -15.43 4.027 -0.891 1 96 447 LEU A N 1
ATOM 3575 C CA . LEU A 1 447 ? -16.062 4.445 0.355 1 96 447 LEU A CA 1
ATOM 3576 C C . LEU A 1 447 ? -15.672 5.875 0.71 1 96 447 LEU A C 1
ATOM 3578 O O . LEU A 1 447 ? -14.531 6.289 0.47 1 96 447 LEU A O 1
ATOM 3582 N N . LYS A 1 448 ? -16.641 6.562 1.315 1 95.38 448 LYS A N 1
ATOM 3583 C CA . LYS A 1 448 ? -16.312 7.867 1.88 1 95.38 448 LYS A CA 1
ATOM 3584 C C . LYS A 1 448 ? -15.383 7.727 3.084 1 95.38 448 LYS A C 1
ATOM 3586 O O . LYS A 1 448 ? -15.328 6.664 3.713 1 95.38 448 LYS A O 1
ATOM 3591 N N . PRO A 1 449 ? -14.688 8.75 3.428 1 96.25 449 PRO A N 1
ATOM 3592 C CA . PRO A 1 449 ? -13.664 8.672 4.473 1 96.25 449 PRO A CA 1
ATOM 3593 C C . PRO A 1 449 ? -14.203 8.102 5.785 1 96.25 449 PRO A C 1
ATOM 3595 O O . PRO A 1 449 ? -13.633 7.156 6.332 1 96.25 449 PRO A O 1
ATOM 3598 N N . LEU A 1 450 ? -15.25 8.648 6.289 1 96.81 450 LEU A N 1
ATOM 3599 C CA . LEU A 1 450 ? -15.781 8.227 7.582 1 96.81 450 LEU A CA 1
ATOM 3600 C C . LEU A 1 450 ? -16.312 6.797 7.504 1 96.81 450 LEU A C 1
ATOM 3602 O O . LEU A 1 450 ? -16.125 6.016 8.438 1 96.81 450 LEU A O 1
ATOM 3606 N N . GLU A 1 451 ? -16.984 6.434 6.418 1 96.81 451 GLU A N 1
ATOM 3607 C CA . GLU A 1 451 ? -17.438 5.062 6.207 1 96.81 451 GLU A CA 1
ATOM 3608 C C . GLU A 1 451 ? -16.266 4.086 6.184 1 96.81 451 GLU A C 1
ATOM 3610 O O . GLU A 1 451 ? -16.359 2.99 6.738 1 96.81 451 GLU A O 1
ATOM 3615 N N . ARG A 1 452 ? -15.266 4.469 5.512 1 97.62 452 ARG A N 1
ATOM 3616 C CA . ARG A 1 452 ? -14.062 3.646 5.43 1 97.62 452 ARG A CA 1
ATOM 3617 C C . ARG A 1 452 ? -13.453 3.426 6.809 1 97.62 452 ARG A C 1
ATOM 3619 O O . ARG A 1 452 ? -13.062 2.309 7.152 1 97.62 452 ARG A O 1
ATOM 3626 N N . ALA A 1 453 ? -13.352 4.5 7.586 1 98.44 453 ALA A N 1
ATOM 3627 C CA . ALA A 1 453 ? -12.82 4.402 8.938 1 98.44 453 ALA A CA 1
ATOM 3628 C C . ALA A 1 453 ? -13.648 3.436 9.789 1 98.44 453 ALA A C 1
ATOM 3630 O O . ALA A 1 453 ? -13.086 2.594 10.5 1 98.44 453 ALA A O 1
ATOM 3631 N N . VAL A 1 454 ? -14.906 3.551 9.688 1 98.06 454 VAL A N 1
ATOM 3632 C CA . VAL A 1 454 ? -15.805 2.703 10.469 1 98.06 454 VAL A CA 1
ATOM 3633 C C . VAL A 1 454 ? -15.672 1.253 10.008 1 98.06 454 VAL A C 1
ATOM 3635 O O . VAL A 1 454 ? -15.562 0.34 10.828 1 98.06 454 VAL A O 1
ATOM 3638 N N . TRP A 1 455 ? -15.703 1.036 8.734 1 98.06 455 TRP A N 1
ATOM 3639 C CA . TRP A 1 455 ? -15.641 -0.319 8.195 1 98.06 455 TRP A CA 1
ATOM 3640 C C . TRP A 1 455 ? -14.398 -1.045 8.688 1 98.06 455 TRP A C 1
ATOM 3642 O O . TRP A 1 455 ? -14.477 -2.186 9.148 1 98.06 455 TRP A O 1
ATOM 3652 N N . TRP A 1 456 ? -13.281 -0.404 8.648 1 98.25 456 TRP A N 1
ATOM 3653 C CA . TRP A 1 456 ? -12.031 -1.046 9.023 1 98.25 456 TRP A CA 1
ATOM 3654 C C . TRP A 1 456 ? -11.93 -1.197 10.539 1 98.25 456 TRP A C 1
ATOM 3656 O O . TRP A 1 456 ? -11.336 -2.158 11.039 1 98.25 456 TRP A O 1
ATOM 3666 N N . THR A 1 457 ? -12.469 -0.186 11.273 1 98.56 457 THR A N 1
ATOM 3667 C CA . THR A 1 457 ? -12.562 -0.377 12.711 1 98.56 457 THR A CA 1
ATOM 3668 C C . THR A 1 457 ? -13.344 -1.647 13.039 1 98.56 457 THR A C 1
ATOM 3670 O O . THR A 1 457 ? -12.898 -2.461 13.852 1 98.56 457 THR A O 1
ATOM 3673 N N . GLU A 1 458 ? -14.43 -1.822 12.406 1 98 458 GLU A N 1
ATOM 3674 C CA . GLU A 1 458 ? -15.273 -2.992 12.648 1 98 458 GLU A CA 1
ATOM 3675 C C . GLU A 1 458 ? -14.609 -4.262 12.125 1 98 458 GLU A C 1
ATOM 3677 O O . GLU A 1 458 ? -14.828 -5.352 12.656 1 98 458 GLU A O 1
ATOM 3682 N N . HIS A 1 459 ? -13.844 -4.117 11.039 1 97.5 459 HIS A N 1
ATOM 3683 C CA . HIS A 1 459 ? -13.023 -5.242 10.594 1 97.5 459 HIS A CA 1
ATOM 3684 C C . HIS A 1 459 ? -12.125 -5.75 11.711 1 97.5 459 HIS A C 1
ATOM 3686 O O . HIS A 1 459 ? -12.008 -6.961 11.922 1 97.5 459 HIS A O 1
ATOM 3692 N N . VAL A 1 460 ? -11.422 -4.82 12.398 1 97.62 460 VAL A N 1
ATOM 3693 C CA . VAL A 1 460 ? -10.547 -5.176 13.508 1 97.62 460 VAL A CA 1
ATOM 3694 C C . VAL A 1 460 ? -11.352 -5.863 14.609 1 97.62 460 VAL A C 1
ATOM 3696 O O . VAL A 1 460 ? -10.922 -6.871 15.172 1 97.62 460 VAL A O 1
ATOM 3699 N N . LEU A 1 461 ? -12.523 -5.375 14.867 1 97.25 461 LEU A N 1
ATOM 3700 C CA . LEU A 1 461 ? -13.375 -5.918 15.922 1 97.25 461 LEU A CA 1
ATOM 3701 C C . LEU A 1 461 ? -13.867 -7.312 15.555 1 97.25 461 LEU A C 1
ATOM 3703 O O . LEU A 1 461 ? -13.805 -8.234 16.375 1 97.25 461 LEU A O 1
ATOM 3707 N N . ARG A 1 462 ? -14.273 -7.492 14.289 1 94.81 462 ARG A N 1
ATOM 3708 C CA . ARG A 1 462 ? -14.844 -8.766 13.867 1 94.81 462 ARG A CA 1
ATOM 3709 C C . ARG A 1 462 ? -13.781 -9.859 13.844 1 94.81 462 ARG A C 1
ATOM 3711 O O . ARG A 1 462 ? -14.086 -11.031 14.062 1 94.81 462 ARG A O 1
ATOM 3718 N N . ASN A 1 463 ? -12.562 -9.461 13.688 1 94.62 463 ASN A N 1
ATOM 3719 C CA . ASN A 1 463 ? -11.516 -10.461 13.5 1 94.62 463 ASN A CA 1
ATOM 3720 C C . ASN A 1 463 ? -10.586 -10.539 14.703 1 94.62 463 ASN A C 1
ATOM 3722 O O . ASN A 1 463 ? -9.617 -11.289 14.695 1 94.62 463 ASN A O 1
ATOM 3726 N N . GLY A 1 464 ? -10.844 -9.781 15.789 1 91.75 464 GLY A N 1
ATOM 3727 C CA . GLY A 1 464 ? -9.992 -9.781 16.969 1 91.75 464 GLY A CA 1
ATOM 3728 C C . GLY A 1 464 ? -8.609 -9.203 16.703 1 91.75 464 GLY A C 1
ATOM 3729 O O . GLY A 1 464 ? -7.617 -9.664 17.25 1 91.75 464 GLY A O 1
ATOM 3730 N N . GLY A 1 465 ? -8.609 -8.312 15.781 1 91.75 465 GLY A N 1
ATOM 3731 C CA . GLY A 1 465 ? -7.379 -7.688 15.32 1 91.75 465 GLY A CA 1
ATOM 3732 C C . GLY A 1 465 ? -7.227 -7.711 13.812 1 91.75 465 GLY A C 1
ATOM 3733 O O . GLY A 1 465 ? -8.188 -7.984 13.086 1 91.75 465 GLY A O 1
ATOM 3734 N N . SER A 1 466 ? -6.09 -7.328 13.32 1 88.62 466 SER A N 1
ATOM 3735 C CA . SER A 1 466 ? -5.805 -7.34 11.891 1 88.62 466 SER A CA 1
ATOM 3736 C C . SER A 1 466 ? -4.344 -7.68 11.617 1 88.62 466 SER A C 1
ATOM 3738 O O . SER A 1 466 ? -3.744 -7.156 10.68 1 88.62 466 SER A O 1
ATOM 3740 N N . LYS A 1 467 ? -3.84 -8.477 12.422 1 89.06 467 LYS A N 1
ATOM 3741 C CA . LYS A 1 467 ? -2.436 -8.844 12.281 1 89.06 467 LYS A CA 1
ATOM 3742 C C . LYS A 1 467 ? -2.191 -9.57 10.961 1 89.06 467 LYS A C 1
ATOM 3744 O O . LYS A 1 467 ? -1.072 -9.57 10.438 1 89.06 467 LYS A O 1
ATOM 3749 N N . HIS A 1 468 ? -3.277 -10.164 10.414 1 94.06 468 HIS A N 1
ATOM 3750 C CA . HIS A 1 468 ? -3.172 -10.867 9.141 1 94.06 468 HIS A CA 1
ATOM 3751 C C . HIS A 1 468 ? -2.9 -9.898 7.992 1 94.06 468 HIS A C 1
ATOM 3753 O O . HIS A 1 468 ? -2.557 -10.32 6.887 1 94.06 468 HIS A O 1
ATOM 3759 N N . LEU A 1 469 ? -2.963 -8.586 8.258 1 96.75 469 LEU A N 1
ATOM 3760 C CA . LEU A 1 469 ? -2.719 -7.578 7.238 1 96.75 469 LEU A CA 1
ATOM 3761 C C . LEU A 1 469 ? -1.364 -6.91 7.445 1 96.75 469 LEU A C 1
ATOM 3763 O O . LEU A 1 469 ? -0.968 -6.043 6.664 1 96.75 469 LEU A O 1
ATOM 3767 N N . ARG A 1 470 ? -0.627 -7.316 8.445 1 95.94 470 ARG A N 1
ATOM 3768 C CA . ARG A 1 470 ? 0.66 -6.711 8.766 1 95.94 470 ARG A CA 1
ATOM 3769 C C . ARG A 1 470 ? 1.766 -7.266 7.875 1 95.94 470 ARG A C 1
ATOM 3771 O O . ARG A 1 470 ? 1.801 -8.469 7.598 1 95.94 470 ARG A O 1
ATOM 3778 N N . SER A 1 471 ? 2.607 -6.387 7.414 1 97.06 471 SER A N 1
ATOM 3779 C CA . SER A 1 471 ? 3.803 -6.793 6.684 1 97.06 471 SER A CA 1
ATOM 3780 C C . SER A 1 471 ? 4.793 -7.512 7.594 1 97.06 471 SER A C 1
ATOM 3782 O O . SER A 1 471 ? 4.906 -7.184 8.773 1 97.06 471 SER A O 1
ATOM 3784 N N . PRO A 1 472 ? 5.516 -8.461 7.062 1 96.5 472 PRO A N 1
A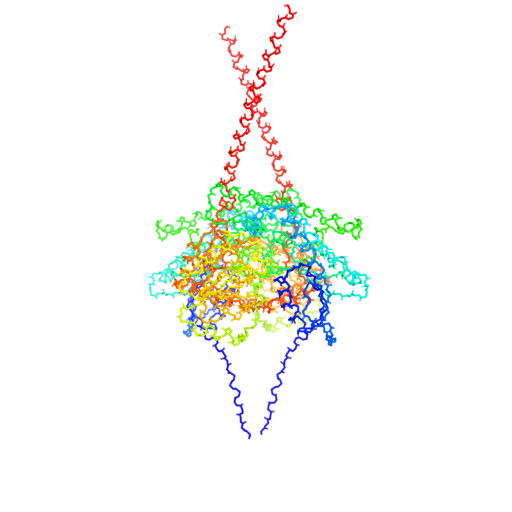TOM 3785 C CA . PRO A 1 472 ? 6.574 -9.07 7.875 1 96.5 472 PRO A CA 1
ATOM 3786 C C . PRO A 1 472 ? 7.676 -8.078 8.242 1 96.5 472 PRO A C 1
ATOM 3788 O O . PRO A 1 472 ? 8.484 -8.352 9.133 1 96.5 472 PRO A O 1
ATOM 3791 N N . ALA A 1 473 ? 7.66 -6.922 7.578 1 97.19 473 ALA A N 1
ATOM 3792 C CA . ALA A 1 473 ? 8.656 -5.895 7.863 1 97.19 473 ALA A CA 1
ATOM 3793 C C . ALA A 1 473 ? 8.234 -5.035 9.055 1 97.19 473 ALA A C 1
ATOM 3795 O O . ALA A 1 473 ? 9 -4.188 9.516 1 97.19 473 ALA A O 1
ATOM 3796 N N . ALA A 1 474 ? 7.078 -5.277 9.57 1 97.06 474 ALA A N 1
ATOM 3797 C CA . ALA A 1 474 ? 6.535 -4.449 10.641 1 97.06 474 ALA A CA 1
ATOM 3798 C C . ALA A 1 474 ? 7.426 -4.5 11.883 1 97.06 474 ALA A C 1
ATOM 3800 O O . ALA A 1 474 ? 7.812 -5.582 12.328 1 97.06 474 ALA A O 1
ATOM 3801 N N . ASN A 1 475 ? 7.73 -3.342 12.32 1 93.88 475 ASN A N 1
ATOM 3802 C CA . ASN A 1 475 ? 8.453 -3.186 13.57 1 93.88 475 ASN A CA 1
ATOM 3803 C C . ASN A 1 475 ? 9.812 -3.879 13.523 1 93.88 475 ASN A C 1
ATOM 3805 O O . ASN A 1 475 ? 10.32 -4.328 14.555 1 93.88 475 ASN A O 1
ATOM 3809 N N . MET A 1 476 ? 10.367 -3.984 12.367 1 94.19 476 MET A N 1
ATOM 3810 C CA . MET A 1 476 ? 11.664 -4.621 12.156 1 94.19 476 MET A CA 1
ATOM 3811 C C . MET A 1 476 ? 12.789 -3.6 12.25 1 94.19 476 MET A C 1
ATOM 3813 O O . MET A 1 476 ? 12.664 -2.48 11.75 1 94.19 476 MET A O 1
ATOM 3817 N N . ASN A 1 477 ? 13.875 -3.967 12.906 1 92 477 ASN A N 1
ATOM 3818 C CA . ASN A 1 477 ? 15.008 -3.051 12.961 1 92 477 ASN A CA 1
ATOM 3819 C C . ASN A 1 477 ? 15.781 -3.029 11.648 1 92 477 ASN A C 1
ATOM 3821 O O . ASN A 1 477 ? 15.641 -3.938 10.828 1 92 477 ASN A O 1
ATOM 3825 N N . TYR A 1 478 ? 16.578 -2.045 11.453 1 91.44 478 TYR A N 1
ATOM 3826 C CA . TYR A 1 478 ? 17.266 -1.832 10.188 1 91.44 478 TYR A CA 1
ATOM 3827 C C . TYR A 1 478 ? 18.312 -2.914 9.953 1 91.44 478 TYR A C 1
ATOM 3829 O O . TYR A 1 478 ? 18.562 -3.303 8.812 1 91.44 478 TYR A O 1
ATOM 3837 N N . SER A 1 479 ? 18.922 -3.387 11.023 1 94.19 479 SER A N 1
ATOM 3838 C CA . SER A 1 479 ? 19.922 -4.434 10.867 1 94.19 479 SER A CA 1
ATOM 3839 C C . SER A 1 479 ? 19.312 -5.703 10.281 1 94.19 479 SER A C 1
ATOM 3841 O O . SER A 1 479 ? 19.922 -6.352 9.43 1 94.19 479 SER A O 1
ATOM 3843 N N . GLU A 1 480 ? 18.141 -6 10.742 1 94.62 480 GLU A N 1
ATOM 3844 C CA . GLU A 1 480 ? 17.453 -7.18 10.234 1 94.62 480 GLU A CA 1
ATOM 3845 C C . GLU A 1 480 ? 16.938 -6.949 8.82 1 94.62 480 GLU A C 1
ATOM 3847 O O . GLU A 1 480 ? 17.062 -7.82 7.957 1 94.62 480 GLU A O 1
ATOM 3852 N N . TYR A 1 481 ? 16.391 -5.816 8.602 1 94.56 481 TYR A N 1
ATOM 3853 C CA . TYR A 1 481 ? 15.82 -5.512 7.293 1 94.56 481 TYR A CA 1
ATOM 3854 C C . TYR A 1 481 ? 16.906 -5.52 6.215 1 94.56 481 TYR A C 1
ATOM 3856 O O . TYR A 1 481 ? 16.672 -5.988 5.098 1 94.56 481 TYR A O 1
ATOM 3864 N N . LEU A 1 482 ? 18.094 -5.066 6.586 1 93.81 482 LEU A N 1
ATOM 3865 C CA . LEU A 1 482 ? 19.188 -4.957 5.625 1 93.81 482 LEU A CA 1
ATOM 3866 C C . LEU A 1 482 ? 20.016 -6.234 5.598 1 93.81 482 LEU A C 1
ATOM 3868 O O . LEU A 1 482 ? 21.016 -6.312 4.895 1 93.81 482 LEU A O 1
ATOM 3872 N N . MET A 1 483 ? 19.609 -7.223 6.406 1 96.06 483 MET A N 1
ATOM 3873 C CA . MET A 1 483 ? 20.281 -8.516 6.445 1 96.06 483 MET A CA 1
ATOM 3874 C C . MET A 1 483 ? 21.781 -8.336 6.684 1 96.06 483 MET A C 1
ATOM 3876 O O . MET A 1 483 ? 22.609 -8.867 5.926 1 96.06 483 MET A O 1
ATOM 3880 N N . LEU A 1 484 ? 22.109 -7.598 7.684 1 95.5 484 LEU A N 1
ATOM 3881 C CA . LEU A 1 484 ? 23.516 -7.273 7.957 1 95.5 484 LEU A CA 1
ATOM 3882 C C . LEU A 1 484 ? 24.297 -8.531 8.281 1 95.5 484 LEU A C 1
ATOM 3884 O O . LEU A 1 484 ? 25.531 -8.562 8.102 1 95.5 484 LEU A O 1
ATOM 3888 N N . ASP A 1 485 ? 23.641 -9.539 8.867 1 94.69 485 ASP A N 1
ATOM 3889 C CA . ASP A 1 485 ? 24.328 -10.805 9.086 1 94.69 485 ASP A CA 1
ATOM 3890 C C . ASP A 1 485 ? 24.875 -11.375 7.777 1 94.69 485 ASP A C 1
ATOM 3892 O O . ASP A 1 485 ? 26.016 -11.836 7.719 1 94.69 485 ASP A O 1
ATOM 3896 N N . VAL A 1 486 ? 24.078 -11.336 6.766 1 95.69 486 VAL A N 1
ATOM 3897 C CA . VAL A 1 486 ? 24.484 -11.812 5.449 1 95.69 486 VAL A CA 1
ATOM 3898 C C . VAL A 1 486 ? 25.547 -10.883 4.859 1 95.69 486 VAL A C 1
ATOM 3900 O O . VAL A 1 486 ? 26.562 -11.344 4.328 1 95.69 486 VAL A O 1
ATOM 3903 N N . VAL A 1 487 ? 25.328 -9.578 4.938 1 95.12 487 VAL A N 1
ATOM 3904 C CA . VAL A 1 487 ? 26.234 -8.594 4.379 1 95.12 487 VAL A CA 1
ATOM 3905 C C . VAL A 1 487 ? 27.609 -8.742 5.027 1 95.12 487 VAL A C 1
ATOM 3907 O O . VAL A 1 487 ? 28.641 -8.758 4.336 1 95.12 487 VAL A O 1
ATOM 3910 N N . LEU A 1 488 ? 27.641 -8.828 6.293 1 95.06 488 LEU A N 1
ATOM 3911 C CA . LEU A 1 488 ? 28.906 -8.93 7.02 1 95.06 488 LEU A CA 1
ATOM 3912 C C . LEU A 1 488 ? 29.609 -10.242 6.695 1 95.06 488 LEU A C 1
ATOM 3914 O O . LEU A 1 488 ? 30.844 -10.281 6.57 1 95.06 488 LEU A O 1
ATOM 3918 N N . ALA A 1 489 ? 28.812 -11.273 6.609 1 95 489 ALA A N 1
ATOM 3919 C CA . ALA A 1 489 ? 29.406 -12.555 6.227 1 95 489 ALA A CA 1
ATOM 3920 C C . ALA A 1 489 ? 30.031 -12.477 4.844 1 95 489 ALA A C 1
ATOM 3922 O O . ALA A 1 489 ? 31.141 -12.992 4.633 1 95 489 ALA A O 1
ATOM 3923 N N . LEU A 1 490 ? 29.391 -11.875 3.955 1 93.94 490 LEU A N 1
ATOM 3924 C CA . LEU A 1 490 ? 29.906 -11.742 2.594 1 93.94 490 LEU A CA 1
ATOM 3925 C C . LEU A 1 490 ? 31.125 -10.828 2.555 1 93.94 490 LEU A C 1
ATOM 3927 O O . LEU A 1 490 ? 32.062 -11.086 1.809 1 93.94 490 LEU A O 1
ATOM 3931 N N . LEU A 1 491 ? 31.062 -9.75 3.299 1 94.06 491 LEU A N 1
ATOM 3932 C CA . LEU A 1 491 ? 32.219 -8.859 3.377 1 94.06 491 LEU A CA 1
ATOM 3933 C C . LEU A 1 491 ? 33.406 -9.578 3.963 1 94.06 491 LEU A C 1
ATOM 3935 O O . LEU A 1 491 ? 34.531 -9.406 3.486 1 94.06 491 LEU A O 1
ATOM 3939 N N . PHE A 1 492 ? 33.188 -10.336 4.988 1 94.31 492 PHE A N 1
ATOM 3940 C CA . PHE A 1 492 ? 34.25 -11.117 5.594 1 94.31 492 PHE A CA 1
ATOM 3941 C C . PHE A 1 492 ? 34.875 -12.078 4.574 1 94.31 492 PHE A C 1
ATOM 3943 O O . PHE A 1 492 ? 36.094 -12.188 4.469 1 94.31 492 PHE A O 1
ATOM 3950 N N . LEU A 1 493 ? 34.031 -12.789 3.895 1 92.94 493 LEU A N 1
ATOM 3951 C CA . LEU A 1 493 ? 34.469 -13.711 2.859 1 92.94 493 LEU A CA 1
ATOM 3952 C C . LEU A 1 493 ? 35.25 -12.969 1.777 1 92.94 493 LEU A C 1
ATOM 3954 O O . LEU A 1 493 ? 36.312 -13.438 1.318 1 92.94 493 LEU A O 1
ATOM 3958 N N . PHE A 1 494 ? 34.688 -11.844 1.381 1 92.94 494 PHE A N 1
ATOM 3959 C CA . PHE A 1 494 ? 35.344 -11.031 0.359 1 92.94 494 PHE A CA 1
ATOM 3960 C C . PHE A 1 494 ? 36.75 -10.617 0.804 1 92.94 494 PHE A C 1
ATOM 3962 O O . PHE A 1 494 ? 37.719 -10.773 0.057 1 92.94 494 PHE A O 1
ATOM 3969 N N . PHE A 1 495 ? 36.844 -10.148 1.98 1 93.19 495 PHE A N 1
ATOM 3970 C CA . PHE A 1 495 ? 38.125 -9.672 2.482 1 93.19 495 PHE A CA 1
ATOM 3971 C C . PHE A 1 495 ? 39.094 -10.836 2.682 1 93.19 495 PHE A C 1
ATOM 3973 O O . PHE A 1 495 ? 40.312 -10.688 2.467 1 93.19 495 PHE A O 1
ATOM 3980 N N . THR A 1 496 ? 38.625 -11.953 3.094 1 94.75 496 THR A N 1
ATOM 3981 C CA . THR A 1 496 ? 39.438 -13.133 3.24 1 94.75 496 THR A CA 1
ATOM 3982 C C . THR A 1 496 ? 40.031 -13.562 1.893 1 94.75 496 THR A C 1
ATOM 3984 O O . THR A 1 496 ? 41.219 -13.852 1.78 1 94.75 496 THR A O 1
ATOM 3987 N N . VAL A 1 497 ? 39.188 -13.531 0.941 1 94 497 VAL A N 1
ATOM 3988 C CA . VAL A 1 497 ? 39.594 -13.922 -0.397 1 94 497 VAL A CA 1
ATOM 3989 C C . VAL A 1 497 ? 40.625 -12.93 -0.917 1 94 497 VAL A C 1
ATOM 3991 O O . VAL A 1 497 ? 41.656 -13.328 -1.469 1 94 497 VAL A O 1
ATOM 3994 N N . ILE A 1 498 ? 40.312 -11.695 -0.69 1 94 498 ILE A N 1
ATOM 3995 C CA . ILE A 1 498 ? 41.25 -10.664 -1.152 1 94 498 ILE A CA 1
ATOM 3996 C C . ILE A 1 498 ? 42.562 -10.789 -0.417 1 94 498 ILE A C 1
ATOM 3998 O O . ILE A 1 498 ? 43.625 -10.633 -1.019 1 94 498 ILE A O 1
ATOM 4002 N N . SER A 1 499 ? 42.531 -11.039 0.787 1 94.62 499 SER A N 1
ATOM 4003 C CA . SER A 1 499 ? 43.75 -11.203 1.584 1 94.62 499 SER A CA 1
ATOM 4004 C C . SER A 1 499 ? 44.562 -12.398 1.107 1 94.62 499 SER A C 1
ATOM 4006 O O . SER A 1 499 ? 45.812 -12.32 1.023 1 94.62 499 SER A O 1
ATOM 4008 N N . ILE A 1 500 ? 43.938 -13.445 0.808 1 95.31 500 ILE A N 1
ATOM 4009 C CA . ILE A 1 500 ? 44.625 -14.648 0.321 1 95.31 500 ILE A CA 1
ATOM 4010 C C . ILE A 1 500 ? 45.25 -14.367 -1.045 1 95.31 500 ILE A C 1
ATOM 4012 O O . ILE A 1 500 ? 46.375 -14.742 -1.294 1 95.31 500 ILE A O 1
ATOM 4016 N N . LEU A 1 501 ? 44.5 -13.734 -1.833 1 95.12 501 LEU A N 1
ATOM 4017 C CA . LEU A 1 501 ? 45 -13.391 -3.154 1 95.12 501 LEU A CA 1
ATOM 4018 C C . LEU A 1 501 ? 46.188 -12.453 -3.045 1 95.12 501 LEU A C 1
ATOM 4020 O O . LEU A 1 501 ? 47.156 -12.586 -3.797 1 95.12 501 LEU A O 1
ATOM 4024 N N . ALA A 1 502 ? 46.125 -11.516 -2.162 1 93.88 502 ALA A N 1
ATOM 4025 C CA . ALA A 1 502 ? 47.25 -10.594 -1.929 1 93.88 502 ALA A CA 1
ATOM 4026 C C . ALA A 1 502 ? 48.469 -11.336 -1.421 1 93.88 502 ALA A C 1
ATOM 4028 O O . ALA A 1 502 ? 49.594 -11.039 -1.833 1 93.88 502 ALA A O 1
ATOM 4029 N N . LEU A 1 503 ? 48.281 -12.234 -0.591 1 94.12 503 LEU A N 1
ATOM 4030 C CA . LEU A 1 503 ? 49.406 -13.039 -0.064 1 94.12 503 LEU A CA 1
ATOM 4031 C C . LEU A 1 503 ? 50.031 -13.875 -1.168 1 94.12 503 LEU A C 1
ATOM 4033 O O . LEU A 1 503 ? 51.25 -14.008 -1.225 1 94.12 503 LEU A O 1
ATOM 4037 N N . ILE A 1 504 ? 49.156 -14.422 -1.96 1 95.19 504 ILE A N 1
ATOM 4038 C CA . ILE A 1 504 ? 49.656 -15.203 -3.084 1 95.19 504 ILE A CA 1
ATOM 4039 C C . ILE A 1 504 ? 50.469 -14.312 -4.023 1 95.19 504 ILE A C 1
ATOM 4041 O O . ILE A 1 504 ? 51.562 -14.688 -4.453 1 95.19 504 ILE A O 1
ATOM 4045 N N . ALA A 1 505 ? 49.906 -13.219 -4.309 1 94.56 505 ALA A N 1
ATOM 4046 C CA . ALA A 1 505 ? 50.594 -12.266 -5.164 1 94.56 505 ALA A CA 1
ATOM 4047 C C . ALA A 1 505 ? 51.938 -11.836 -4.543 1 94.56 505 ALA A C 1
ATOM 4049 O O . ALA A 1 505 ? 52.938 -11.727 -5.238 1 94.56 505 ALA A O 1
ATOM 4050 N N . TYR A 1 506 ? 51.938 -11.625 -3.281 1 93.38 506 TYR A N 1
ATOM 4051 C CA . TYR A 1 506 ? 53.156 -11.234 -2.543 1 93.38 506 TYR A CA 1
ATOM 4052 C C . TYR A 1 506 ? 54.188 -12.328 -2.611 1 93.38 506 TYR A C 1
ATOM 4054 O O . TYR A 1 506 ? 55.375 -12.047 -2.85 1 93.38 506 TYR A O 1
ATOM 4062 N N . LYS A 1 507 ? 53.75 -13.508 -2.484 1 93.44 507 LYS A N 1
ATOM 4063 C CA . LYS A 1 507 ? 54.656 -14.648 -2.541 1 93.44 507 LYS A CA 1
ATOM 4064 C C . LYS A 1 507 ? 55.219 -14.852 -3.955 1 93.44 507 LYS A C 1
ATOM 4066 O O . LYS A 1 507 ? 56.375 -15.148 -4.141 1 93.44 507 LYS A O 1
ATOM 4071 N N . LEU A 1 508 ? 54.312 -14.695 -4.891 1 93.75 508 LEU A N 1
ATOM 4072 C CA . LEU A 1 508 ? 54.719 -14.836 -6.285 1 93.75 508 LEU A CA 1
ATOM 4073 C C . LEU A 1 508 ? 55.719 -13.75 -6.676 1 93.75 508 LEU A C 1
ATOM 4075 O O . LEU A 1 508 ? 56.688 -14.008 -7.391 1 93.75 508 LEU A O 1
ATOM 4079 N N . PHE A 1 509 ? 55.438 -12.555 -6.199 1 92.25 509 PHE A N 1
ATOM 4080 C CA . PHE A 1 509 ? 56.344 -11.445 -6.449 1 92.25 509 PHE A CA 1
ATOM 4081 C C . PHE A 1 509 ? 57.688 -11.695 -5.785 1 92.25 509 PHE A C 1
ATOM 4083 O O . PHE A 1 509 ? 58.75 -11.367 -6.352 1 92.25 509 PHE A O 1
ATOM 4090 N N . GLY A 1 510 ? 57.719 -12.297 -4.695 1 90.69 510 GLY A N 1
ATOM 4091 C CA . GLY A 1 510 ? 58.938 -12.68 -4.023 1 90.69 510 GLY A CA 1
ATOM 4092 C C . GLY A 1 510 ? 59.75 -13.727 -4.781 1 90.69 510 GLY A C 1
ATOM 4093 O O . GLY A 1 510 ? 60.969 -13.633 -4.887 1 90.69 510 GLY A O 1
ATOM 4094 N N . ILE A 1 511 ? 59.094 -14.641 -5.371 1 91.5 511 ILE A N 1
ATOM 4095 C CA . ILE A 1 511 ? 59.719 -15.703 -6.148 1 91.5 511 ILE A CA 1
ATOM 4096 C C . ILE A 1 511 ? 60.312 -15.117 -7.426 1 91.5 511 ILE A C 1
ATOM 4098 O O . ILE A 1 511 ? 61.438 -15.43 -7.793 1 91.5 511 ILE A O 1
ATOM 4102 N N . LEU A 1 512 ? 59.625 -14.234 -8.031 1 90.88 512 LEU A N 1
ATOM 4103 C CA . LEU A 1 512 ? 60.094 -13.609 -9.266 1 90.88 512 LEU A CA 1
ATOM 4104 C C . LEU A 1 512 ? 61.312 -12.719 -9 1 90.88 512 LEU A C 1
ATOM 4106 O O . LEU A 1 512 ? 62.25 -12.695 -9.805 1 90.88 512 LEU A O 1
ATOM 4110 N N . LYS A 1 513 ? 61.312 -12.062 -7.895 1 89.88 513 LYS A N 1
ATOM 4111 C CA . LYS A 1 513 ? 62.438 -11.219 -7.512 1 89.88 513 LYS A CA 1
ATOM 4112 C C . LYS A 1 513 ? 63.688 -12.055 -7.246 1 89.88 513 LYS A C 1
ATOM 4114 O O . LYS A 1 513 ? 64.812 -11.672 -7.637 1 89.88 513 LYS A O 1
ATOM 4119 N N . LYS A 1 514 ? 63.562 -13.195 -6.75 1 88.94 514 LYS A N 1
ATOM 4120 C CA . LYS A 1 514 ? 64.688 -14.094 -6.469 1 88.94 514 LYS A CA 1
ATOM 4121 C C . LYS A 1 514 ? 65.25 -14.711 -7.754 1 88.94 514 LYS A C 1
ATOM 4123 O O . LYS A 1 514 ? 66.438 -14.898 -7.891 1 88.94 514 LYS A O 1
ATOM 4128 N N . MET A 1 515 ? 64.438 -14.914 -8.648 1 87 515 MET A N 1
ATOM 4129 C CA . MET A 1 515 ? 64.875 -15.484 -9.922 1 87 515 MET A CA 1
ATOM 4130 C C . MET A 1 515 ? 65.625 -14.461 -10.758 1 87 515 MET A C 1
ATOM 4132 O O . MET A 1 515 ? 66.562 -14.805 -11.438 1 87 515 MET A O 1
ATOM 4136 N N . THR A 1 516 ? 65.25 -13.266 -10.688 1 84.19 516 THR A N 1
ATOM 4137 C CA . THR A 1 516 ? 65.938 -12.211 -11.438 1 84.19 516 THR A CA 1
ATOM 4138 C C . THR A 1 516 ? 67.25 -11.883 -10.797 1 84.19 516 THR A C 1
ATOM 4140 O O . THR A 1 516 ? 68.25 -11.586 -11.5 1 84.19 516 THR A O 1
ATOM 4143 N N . PHE A 1 517 ? 67.375 -11.961 -9.578 1 79.12 517 PHE A N 1
ATOM 4144 C CA . PHE A 1 517 ? 68.625 -11.688 -8.914 1 79.12 517 PHE A CA 1
ATOM 4145 C C . PHE A 1 517 ? 69.562 -12.867 -9.07 1 79.12 517 PHE A C 1
ATOM 4147 O O . PHE A 1 517 ? 70.812 -12.688 -9.188 1 79.12 517 PHE A O 1
ATOM 4154 N N . SER A 1 518 ? 69.188 -14.031 -9.109 1 73.06 518 SER A N 1
ATOM 4155 C CA . SER A 1 518 ? 70.062 -15.172 -9.312 1 73.06 518 SER A CA 1
ATOM 4156 C C . SER A 1 518 ? 70.5 -15.273 -10.766 1 73.06 518 SER A C 1
ATOM 4158 O O . SER A 1 518 ? 71.625 -15.727 -11.047 1 73.06 518 SER A O 1
ATOM 4160 N N . GLY A 1 519 ? 69.875 -14.789 -11.641 1 61.72 519 GLY A N 1
ATOM 4161 C CA . GLY A 1 519 ? 70.312 -14.773 -13.023 1 61.72 519 GLY A CA 1
ATOM 4162 C C . GLY A 1 519 ? 71.375 -13.727 -13.281 1 61.72 519 GLY A C 1
ATOM 4163 O O . GLY A 1 519 ? 72.188 -13.875 -14.195 1 61.72 519 GLY A O 1
ATOM 4164 N N . LYS A 1 520 ? 71.438 -12.68 -12.555 1 60.84 520 LYS A N 1
ATOM 4165 C CA . LYS A 1 520 ? 72.5 -11.719 -12.773 1 60.84 520 LYS A CA 1
ATOM 4166 C C . LYS A 1 520 ? 73.812 -12.219 -12.164 1 60.84 520 LYS A C 1
ATOM 4168 O O . LYS A 1 520 ? 74.938 -11.883 -12.656 1 60.84 520 LYS A O 1
ATOM 4173 N N . LEU A 1 521 ? 74 -12.992 -11.328 1 55.62 521 LEU A N 1
ATOM 4174 C CA . LEU A 1 521 ? 75.25 -13.5 -10.781 1 55.62 521 LEU A CA 1
ATOM 4175 C C . LEU A 1 521 ? 75.812 -14.617 -11.656 1 55.62 521 LEU A C 1
ATOM 4177 O O . LEU A 1 521 ? 77 -14.82 -11.703 1 55.62 521 LEU A O 1
ATOM 4181 N N . LYS A 1 522 ? 75.125 -15.234 -12.391 1 57.97 522 LYS A N 1
ATOM 4182 C CA . LYS A 1 522 ? 75.75 -16.234 -13.242 1 57.97 522 LYS A CA 1
ATOM 4183 C C . LYS A 1 522 ? 76.25 -15.609 -14.523 1 57.97 522 LYS A C 1
ATOM 4185 O O . LYS A 1 522 ? 77.062 -16.219 -15.227 1 57.97 522 LYS A O 1
ATOM 4190 N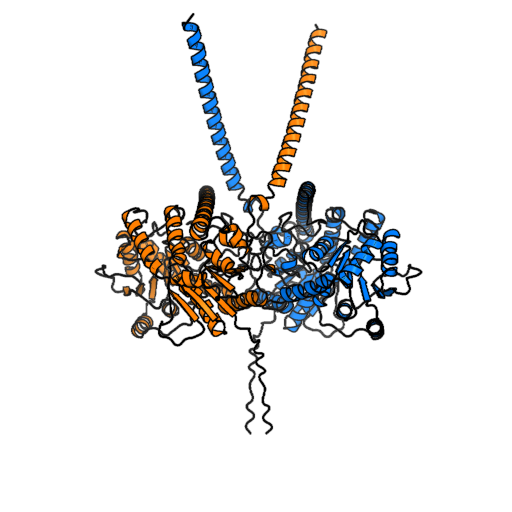 N . SER A 1 523 ? 75.812 -14.578 -14.945 1 60.91 523 SER A N 1
ATOM 4191 C CA . SER A 1 523 ? 76.375 -13.977 -16.156 1 60.91 523 SER A CA 1
ATOM 4192 C C . SER A 1 523 ? 77.5 -13.055 -15.844 1 60.91 523 SER A C 1
ATOM 4194 O O . SER A 1 523 ? 78.188 -12.523 -16.75 1 60.91 523 SER A O 1
ATOM 4196 N N . SER A 1 524 ? 77.938 -12.883 -14.57 1 42.41 524 SER A N 1
ATOM 4197 C CA . SER A 1 524 ? 79.25 -12.281 -14.367 1 42.41 524 SER A CA 1
ATOM 4198 C C . SER A 1 524 ? 80.312 -13.344 -14.078 1 42.41 524 SER A C 1
ATOM 4200 O O . SER A 1 524 ? 80.062 -14.328 -13.383 1 42.41 524 SER A O 1
ATOM 4202 N N . MET B 1 1 ? -57.438 3.648 -2.621 1 26.03 1 MET B N 1
ATOM 4203 C CA . MET B 1 1 ? -56.375 2.68 -2.912 1 26.03 1 MET B CA 1
ATOM 4204 C C . MET B 1 1 ? -55.312 3.303 -3.787 1 26.03 1 MET B C 1
ATOM 4206 O O . MET B 1 1 ? -55.375 3.234 -5.016 1 26.03 1 MET B O 1
ATOM 4210 N N . LYS B 1 2 ? -54.812 4.477 -3.451 1 28.84 2 LYS B N 1
ATOM 4211 C CA . LYS B 1 2 ? -53.812 5.27 -4.188 1 28.84 2 LYS B CA 1
ATOM 4212 C C . LYS B 1 2 ? -52.5 4.535 -4.301 1 28.84 2 LYS B C 1
ATOM 4214 O O . LYS B 1 2 ? -51.906 4.109 -3.293 1 28.84 2 LYS B O 1
ATOM 4219 N N . SER B 1 3 ? -52.25 3.871 -5.422 1 29.3 3 SER B N 1
ATOM 4220 C CA . SER B 1 3 ? -51.062 3.131 -5.816 1 29.3 3 SER B CA 1
ATOM 4221 C C . SER B 1 3 ? -49.812 3.988 -5.676 1 29.3 3 SER B C 1
ATOM 4223 O O . SER B 1 3 ? -49.719 5.059 -6.281 1 29.3 3 SER B O 1
ATOM 4225 N N . ILE B 1 4 ? -49.188 4.051 -4.531 1 33.91 4 ILE B N 1
ATOM 4226 C CA . ILE B 1 4 ? -47.906 4.684 -4.348 1 33.91 4 ILE B CA 1
ATOM 4227 C C . ILE B 1 4 ? -46.875 4.027 -5.266 1 33.91 4 ILE B C 1
ATOM 4229 O O . ILE B 1 4 ? -46.531 2.852 -5.09 1 33.91 4 ILE B O 1
ATOM 4233 N N . ALA B 1 5 ? -46.812 4.355 -6.551 1 30.92 5 ALA B N 1
ATOM 4234 C CA . ALA B 1 5 ? -45.719 4.031 -7.457 1 30.92 5 ALA B CA 1
ATOM 4235 C C . ALA B 1 5 ? -44.375 4.461 -6.867 1 30.92 5 ALA B C 1
ATOM 4237 O O . ALA B 1 5 ? -44.125 5.652 -6.684 1 30.92 5 ALA B O 1
ATOM 4238 N N . LEU B 1 6 ? -43.844 3.664 -6.02 1 32.56 6 LEU B N 1
ATOM 4239 C CA . LEU B 1 6 ? -42.438 3.824 -5.648 1 32.56 6 LEU B CA 1
ATOM 4240 C C . LEU B 1 6 ? -41.562 3.857 -6.883 1 32.56 6 LEU B C 1
ATOM 4242 O O . LEU B 1 6 ? -41.438 2.857 -7.598 1 32.56 6 LEU B O 1
ATOM 4246 N N . TYR B 1 7 ? -41.406 4.949 -7.543 1 31.77 7 TYR B N 1
ATOM 4247 C CA . TYR B 1 7 ? -40.344 5.152 -8.531 1 31.77 7 TYR B CA 1
ATOM 4248 C C . TYR B 1 7 ? -38.969 4.812 -7.941 1 31.77 7 TYR B C 1
ATOM 4250 O O . TYR B 1 7 ? -38.5 5.488 -7.023 1 31.77 7 TYR B O 1
ATOM 4258 N N . PHE B 1 8 ? -38.688 3.545 -7.895 1 33.56 8 PHE B N 1
ATOM 4259 C CA . PHE B 1 8 ? -37.281 3.176 -7.785 1 33.56 8 PHE B CA 1
ATOM 4260 C C . PHE B 1 8 ? -36.438 3.977 -8.766 1 33.56 8 PHE B C 1
ATOM 4262 O O . PHE B 1 8 ? -36.5 3.76 -9.977 1 33.56 8 PHE B O 1
ATOM 4269 N N . LEU B 1 9 ? -36.219 5.172 -8.461 1 32.06 9 LEU B N 1
ATOM 4270 C CA . LEU B 1 9 ? -35.125 5.84 -9.164 1 32.06 9 LEU B CA 1
ATOM 4271 C C . LEU B 1 9 ? -33.875 5.004 -9.117 1 32.06 9 LEU B C 1
ATOM 4273 O O . LEU B 1 9 ? -33.219 4.902 -8.07 1 32.06 9 LEU B O 1
ATOM 4277 N N . LEU B 1 10 ? -33.812 3.896 -9.773 1 34.88 10 LEU B N 1
ATOM 4278 C CA . LEU B 1 10 ? -32.5 3.354 -10.148 1 34.88 10 LEU B CA 1
ATOM 4279 C C . LEU B 1 10 ? -31.562 4.465 -10.602 1 34.88 10 LEU B C 1
ATOM 4281 O O . LEU B 1 10 ? -31.812 5.113 -11.617 1 34.88 10 LEU B O 1
ATOM 4285 N N . SER B 1 11 ? -31.078 5.207 -9.75 1 36.16 11 SER B N 1
ATOM 4286 C CA . SER B 1 11 ? -29.906 5.98 -10.18 1 36.16 11 SER B CA 1
ATOM 4287 C C . SER B 1 11 ? -29 5.16 -11.094 1 36.16 11 SER B C 1
ATOM 4289 O O . SER B 1 11 ? -28.281 4.27 -10.625 1 36.16 11 SER B O 1
ATOM 4291 N N . ILE B 1 12 ? -29.438 4.77 -12.211 1 39.72 12 ILE B N 1
ATOM 4292 C CA . ILE B 1 12 ? -28.562 4.352 -13.312 1 39.72 12 ILE B CA 1
ATOM 4293 C C . ILE B 1 12 ? -27.344 5.27 -13.391 1 39.72 12 ILE B C 1
ATOM 4295 O O . ILE B 1 12 ? -27.469 6.438 -13.766 1 39.72 12 ILE B O 1
ATOM 4299 N N . PHE B 1 13 ? -26.516 5.293 -12.461 1 44.25 13 PHE B N 1
ATOM 4300 C CA . PHE B 1 13 ? -25.219 5.852 -12.844 1 44.25 13 PHE B CA 1
ATOM 4301 C C . PHE B 1 13 ? -24.844 5.418 -14.258 1 44.25 13 PHE B C 1
ATOM 4303 O O . PHE B 1 13 ? -24.609 4.23 -14.508 1 44.25 13 PHE B O 1
ATOM 4310 N N . GLY B 1 14 ? -25.5 5.824 -15.242 1 48.72 14 GLY B N 1
ATOM 4311 C CA . GLY B 1 14 ? -25.141 5.641 -16.641 1 48.72 14 GLY B CA 1
ATOM 4312 C C . GLY B 1 14 ? -23.641 5.547 -16.875 1 48.72 14 GLY B C 1
ATOM 4313 O O . GLY B 1 14 ? -22.938 6.555 -16.797 1 48.72 14 GLY B O 1
ATOM 4314 N N . VAL B 1 15 ? -23.047 4.555 -16.438 1 58.25 15 VAL B N 1
ATOM 4315 C CA . VAL B 1 15 ? -21.656 4.398 -16.859 1 58.25 15 VAL B CA 1
ATOM 4316 C C . VAL B 1 15 ? -21.562 4.539 -18.375 1 58.25 15 VAL B C 1
ATOM 4318 O O . VAL B 1 15 ? -22.344 3.934 -19.109 1 58.25 15 VAL B O 1
ATOM 4321 N N . GLU B 1 16 ? -21.047 5.586 -18.844 1 74.19 16 GLU B N 1
ATOM 4322 C CA . GLU B 1 16 ? -20.719 5.754 -20.266 1 74.19 16 GLU B CA 1
ATOM 4323 C C . GLU B 1 16 ? -19.938 4.559 -20.797 1 74.19 16 GLU B C 1
ATOM 4325 O O . GLU B 1 16 ? -18.969 4.117 -20.172 1 74.19 16 GLU B O 1
ATOM 4330 N N . SER B 1 17 ? -20.484 3.793 -21.672 1 91.25 17 SER B N 1
ATOM 4331 C CA . SER B 1 17 ? -19.891 2.633 -22.328 1 91.25 17 SER B CA 1
ATOM 4332 C C . SER B 1 17 ? -18.547 2.973 -22.953 1 91.25 17 SER B C 1
ATOM 4334 O O . SER B 1 17 ? -18.406 3.998 -23.609 1 91.25 17 SER B O 1
ATOM 4336 N N . ALA B 1 18 ? -17.516 2.311 -22.5 1 97.56 18 ALA B N 1
ATOM 4337 C CA . ALA B 1 18 ? -16.172 2.502 -23.031 1 97.56 18 ALA B CA 1
ATOM 4338 C C . ALA B 1 18 ? -15.758 1.333 -23.922 1 97.56 18 ALA B C 1
ATOM 4340 O O . ALA B 1 18 ? -16.359 0.258 -23.859 1 97.56 18 ALA B O 1
ATOM 4341 N N . ARG B 1 19 ? -14.914 1.586 -24.844 1 98.19 19 ARG B N 1
ATOM 4342 C CA . ARG B 1 19 ? -14.297 0.542 -25.641 1 98.19 19 ARG B CA 1
ATOM 4343 C C . ARG B 1 19 ? -12.938 0.145 -25.094 1 98.19 19 ARG B C 1
ATOM 4345 O O . ARG B 1 19 ? -12.016 0.969 -25.031 1 98.19 19 ARG B O 1
ATOM 4352 N N . ILE B 1 20 ? -12.773 -1.109 -24.656 1 98.69 20 ILE B N 1
ATOM 4353 C CA . ILE B 1 20 ? -11.609 -1.586 -23.938 1 98.69 20 ILE B CA 1
ATOM 4354 C C . ILE B 1 20 ? -10.922 -2.701 -24.719 1 98.69 20 ILE B C 1
ATOM 4356 O O . ILE B 1 20 ? -11.586 -3.596 -25.25 1 98.69 20 ILE B O 1
ATOM 4360 N N . LEU B 1 21 ? -9.609 -2.619 -24.859 1 98.75 21 LEU B N 1
ATOM 4361 C CA . LEU B 1 21 ? -8.82 -3.662 -25.5 1 98.75 21 LEU B CA 1
ATOM 4362 C C . LEU B 1 21 ? -8.07 -4.492 -24.469 1 98.75 21 LEU B C 1
ATOM 4364 O O . LEU B 1 21 ? -7.312 -3.949 -23.656 1 98.75 21 LEU B O 1
ATOM 4368 N N . GLY B 1 22 ? -8.352 -5.789 -24.422 1 98.62 22 GLY B N 1
ATOM 4369 C CA . GLY B 1 22 ? -7.582 -6.723 -23.625 1 98.62 22 GLY B CA 1
ATOM 4370 C C . GLY B 1 22 ? -6.488 -7.426 -24.406 1 98.62 22 GLY B C 1
ATOM 4371 O O . GLY B 1 22 ? -6.738 -7.945 -25.5 1 98.62 22 GLY B O 1
ATOM 4372 N N . VAL B 1 23 ? -5.238 -7.402 -23.891 1 98.62 23 VAL B N 1
ATOM 4373 C CA . VAL B 1 23 ? -4.094 -8.047 -24.531 1 98.62 23 VAL B CA 1
ATOM 4374 C C . VAL B 1 23 ? -3.535 -9.133 -23.609 1 98.62 23 VAL B C 1
ATOM 4376 O O . VAL B 1 23 ? -2.717 -8.844 -22.734 1 98.62 23 VAL B O 1
ATOM 4379 N N . PHE B 1 24 ? -3.887 -10.383 -23.891 1 98.19 24 PHE B N 1
ATOM 4380 C CA . PHE B 1 24 ? -3.529 -11.492 -23.016 1 98.19 24 PHE B CA 1
ATOM 4381 C C . PHE B 1 24 ? -2.854 -12.609 -23.812 1 98.19 24 PHE B C 1
ATOM 4383 O O . PHE B 1 24 ? -3.465 -13.648 -24.078 1 98.19 24 PHE B O 1
ATOM 4390 N N . PRO B 1 25 ? -1.55 -12.531 -24.016 1 97 25 PRO B N 1
ATOM 4391 C CA . PRO B 1 25 ? -0.889 -13.375 -25 1 97 25 PRO B CA 1
ATOM 4392 C C . PRO B 1 25 ? -0.398 -14.695 -24.422 1 97 25 PRO B C 1
ATOM 4394 O O . PRO B 1 25 ? -0.03 -15.609 -25.172 1 97 25 PRO B O 1
ATOM 4397 N N . MET B 1 26 ? -0.309 -14.859 -23.156 1 95.06 26 MET B N 1
ATOM 4398 C CA . MET B 1 26 ? 0.263 -16.078 -22.578 1 95.06 26 MET B CA 1
ATOM 4399 C C . MET B 1 26 ? -0.61 -17.281 -22.891 1 95.06 26 MET B C 1
ATOM 4401 O O . MET B 1 26 ? -1.805 -17.281 -22.594 1 95.06 26 MET B O 1
ATOM 4405 N N . PRO B 1 27 ? -0.004 -18.312 -23.562 1 94 27 PRO B N 1
ATOM 4406 C CA . PRO B 1 27 ? -0.775 -19.531 -23.828 1 94 27 PRO B CA 1
ATOM 4407 C C . PRO B 1 27 ? -0.927 -20.406 -22.578 1 94 27 PRO B C 1
ATOM 4409 O O . PRO B 1 27 ? -0.279 -21.453 -22.484 1 94 27 PRO B O 1
ATOM 4412 N N . SER B 1 28 ? -1.731 -20.047 -21.734 1 92.19 28 SER B N 1
ATOM 4413 C CA . SER B 1 28 ? -2.062 -20.734 -20.5 1 92.19 28 SER B CA 1
ATOM 4414 C C . SER B 1 28 ? -3.529 -20.547 -20.125 1 92.19 28 SER B C 1
ATOM 4416 O O . SER B 1 28 ? -3.967 -19.406 -19.891 1 92.19 28 SER B O 1
ATOM 4418 N N . ILE B 1 29 ? -4.188 -21.641 -20.047 1 91.19 29 ILE B N 1
ATOM 4419 C CA . ILE B 1 29 ? -5.621 -21.594 -19.766 1 91.19 29 ILE B CA 1
ATOM 4420 C C . ILE B 1 29 ? -5.855 -20.953 -18.406 1 91.19 29 ILE B C 1
ATOM 4422 O O . ILE B 1 29 ? -6.793 -20.172 -18.234 1 91.19 29 ILE B O 1
ATOM 4426 N N . SER B 1 30 ? -5.008 -21.297 -17.469 1 91.38 30 SER B N 1
ATOM 4427 C CA . SER B 1 30 ? -5.156 -20.766 -16.109 1 91.38 30 SER B CA 1
ATOM 4428 C C . SER B 1 30 ? -5.051 -19.25 -16.094 1 91.38 30 SER B C 1
ATOM 4430 O O . SER B 1 30 ? -5.695 -18.578 -15.281 1 91.38 30 SER B O 1
ATOM 4432 N N . HIS B 1 31 ? -4.262 -18.656 -16.984 1 95.56 31 HIS B N 1
ATOM 4433 C CA . HIS B 1 31 ? -4.188 -17.203 -17.109 1 95.56 31 HIS B CA 1
ATOM 4434 C C . HIS B 1 31 ? -5.469 -16.641 -17.703 1 95.56 31 HIS B C 1
ATOM 4436 O O . HIS B 1 31 ? -6.043 -15.688 -17.172 1 95.56 31 HIS B O 1
ATOM 4442 N N . GLN B 1 32 ? -5.863 -17.312 -18.75 1 96.38 32 GLN B N 1
ATOM 4443 C CA . GLN B 1 32 ? -6.945 -16.766 -19.562 1 96.38 32 GLN B CA 1
ATOM 4444 C C . GLN B 1 32 ? -8.266 -16.75 -18.797 1 96.38 32 GLN B C 1
ATOM 4446 O O . GLN B 1 32 ? -9.094 -15.867 -19 1 96.38 32 GLN B O 1
ATOM 4451 N N . VAL B 1 33 ? -8.477 -17.734 -17.891 1 95.25 33 VAL B N 1
ATOM 4452 C CA . VAL B 1 33 ? -9.734 -17.797 -17.156 1 95.25 33 VAL B CA 1
ATOM 4453 C C . VAL B 1 33 ? -9.859 -16.578 -16.234 1 95.25 33 VAL B C 1
ATOM 4455 O O . VAL B 1 33 ? -10.961 -16.078 -16.016 1 95.25 33 VAL B O 1
ATOM 4458 N N . VAL B 1 34 ? -8.773 -16.094 -15.742 1 97.69 34 VAL B N 1
ATOM 4459 C CA . VAL B 1 34 ? -8.766 -14.914 -14.883 1 97.69 34 VAL B CA 1
ATOM 4460 C C . VAL B 1 34 ? -9.125 -13.672 -15.703 1 97.69 34 VAL B C 1
ATOM 4462 O O . VAL B 1 34 ? -10 -12.891 -15.312 1 97.69 34 VAL B O 1
ATOM 4465 N N . PHE B 1 35 ? -8.492 -13.5 -16.828 1 98.38 35 PHE B N 1
ATOM 4466 C CA . PHE B 1 35 ? -8.75 -12.352 -17.688 1 98.38 35 PHE B CA 1
ATOM 4467 C C . PHE B 1 35 ? -10.18 -12.359 -18.188 1 98.38 35 PHE B C 1
ATOM 4469 O O . PHE B 1 35 ? -10.82 -11.305 -18.297 1 98.38 35 PHE B O 1
ATOM 4476 N N . ARG B 1 36 ? -10.648 -13.531 -18.469 1 97.19 36 ARG B N 1
ATOM 4477 C CA . ARG B 1 36 ? -12 -13.695 -18.984 1 97.19 36 ARG B CA 1
ATOM 4478 C C . ARG B 1 36 ? -13.047 -13.258 -17.953 1 97.19 36 ARG B C 1
ATOM 4480 O O . ARG B 1 36 ? -14.055 -12.648 -18.312 1 97.19 36 ARG B O 1
ATOM 4487 N N . ALA B 1 37 ? -12.82 -13.57 -16.734 1 97.06 37 ALA B N 1
ATOM 4488 C CA . ALA B 1 37 ? -13.758 -13.188 -15.68 1 97.06 37 ALA B CA 1
ATOM 4489 C C . ALA B 1 37 ? -14 -11.68 -15.68 1 97.06 37 ALA B C 1
ATOM 4491 O O . ALA B 1 37 ? -15.148 -11.227 -15.664 1 97.06 37 ALA B O 1
ATOM 4492 N N . LEU B 1 38 ? -12.945 -10.898 -15.719 1 98.06 38 LEU B N 1
ATOM 4493 C CA . LEU B 1 38 ? -13.086 -9.445 -15.719 1 98.06 38 LEU B CA 1
ATOM 4494 C C . LEU B 1 38 ? -13.695 -8.953 -17.031 1 98.06 38 LEU B C 1
ATOM 4496 O O . LEU B 1 38 ? -14.578 -8.102 -17.031 1 98.06 38 LEU B O 1
ATOM 4500 N N . SER B 1 39 ? -13.211 -9.523 -18.172 1 97.5 39 SER B N 1
ATOM 4501 C CA . SER B 1 39 ? -13.688 -9.086 -19.484 1 97.5 39 SER B CA 1
ATOM 4502 C C . SER B 1 39 ? -15.188 -9.297 -19.625 1 97.5 39 SER B C 1
ATOM 4504 O O . SER B 1 39 ? -15.914 -8.414 -20.094 1 97.5 39 SER B O 1
ATOM 4506 N N . MET B 1 40 ? -15.602 -10.445 -19.203 1 95.44 40 MET B N 1
ATOM 4507 C CA . MET B 1 40 ? -17.016 -10.766 -19.328 1 95.44 40 MET B CA 1
ATOM 4508 C C . MET B 1 40 ? -17.859 -9.867 -18.422 1 95.44 40 MET B C 1
ATOM 4510 O O . MET B 1 40 ? -18.953 -9.438 -18.812 1 95.44 40 MET B O 1
ATOM 4514 N N . GLU B 1 41 ? -17.375 -9.594 -17.219 1 96.31 41 GLU B N 1
ATOM 4515 C CA . GLU B 1 41 ? -18.125 -8.727 -16.312 1 96.31 41 GLU B CA 1
ATOM 4516 C C . GLU B 1 41 ? -18.203 -7.301 -16.844 1 96.31 41 GLU B C 1
ATOM 4518 O O . GLU B 1 41 ? -19.234 -6.645 -16.719 1 96.31 41 GLU B O 1
ATOM 4523 N N . LEU B 1 42 ? -17.109 -6.77 -17.406 1 97.81 42 LEU B N 1
ATOM 4524 C CA . LEU B 1 42 ? -17.125 -5.438 -18 1 97.81 42 LEU B CA 1
ATOM 4525 C C . LEU B 1 42 ? -18.094 -5.363 -19.172 1 97.81 42 LEU B C 1
ATOM 4527 O O . LEU B 1 42 ? -18.812 -4.367 -19.328 1 97.81 42 LEU B O 1
ATOM 4531 N N . ALA B 1 43 ? -18.156 -6.434 -19.969 1 96.44 43 ALA B N 1
ATOM 4532 C CA . ALA B 1 43 ? -19.109 -6.5 -21.078 1 96.44 43 ALA B CA 1
ATOM 4533 C C . ALA B 1 43 ? -20.547 -6.504 -20.547 1 96.44 43 ALA B C 1
ATOM 4535 O O . ALA B 1 43 ? -21.422 -5.824 -21.109 1 96.44 43 ALA B O 1
ATOM 4536 N N . ARG B 1 44 ? -20.766 -7.293 -19.562 1 95.19 44 ARG B N 1
ATOM 4537 C CA . ARG B 1 44 ? -22.094 -7.371 -18.953 1 95.19 44 ARG B CA 1
ATOM 4538 C C . ARG B 1 44 ? -22.547 -6 -18.469 1 95.19 44 ARG B C 1
ATOM 4540 O O . ARG B 1 44 ? -23.734 -5.688 -18.484 1 95.19 44 ARG B O 1
ATOM 4547 N N . ARG B 1 45 ? -21.609 -5.18 -18.078 1 94.75 45 ARG B N 1
ATOM 4548 C CA . ARG B 1 45 ? -21.922 -3.857 -17.547 1 94.75 45 ARG B CA 1
ATOM 4549 C C . ARG B 1 45 ? -22.047 -2.83 -18.672 1 94.75 45 ARG B C 1
ATOM 4551 O O . ARG B 1 45 ? -22.203 -1.636 -18.406 1 94.75 45 ARG B O 1
ATOM 4558 N N . GLY B 1 46 ? -21.844 -3.215 -19.875 1 95.62 46 GLY B N 1
ATOM 4559 C CA . GLY B 1 46 ? -22.188 -2.35 -21 1 95.62 46 GLY B CA 1
ATOM 4560 C C . GLY B 1 46 ? -20.969 -1.873 -21.781 1 95.62 46 GLY B C 1
ATOM 4561 O O . GLY B 1 46 ? -21.109 -1.187 -22.797 1 95.62 46 GLY B O 1
ATOM 4562 N N . HIS B 1 47 ? -19.766 -2.271 -21.453 1 97.81 47 HIS B N 1
ATOM 4563 C CA . HIS B 1 47 ? -18.578 -1.877 -22.188 1 97.81 47 HIS B CA 1
ATOM 4564 C C . HIS B 1 47 ? -18.375 -2.752 -23.422 1 97.81 47 HIS B C 1
ATOM 4566 O O . HIS B 1 47 ? -18.875 -3.879 -23.469 1 97.81 47 HIS B O 1
ATOM 4572 N N . GLU B 1 48 ? -17.766 -2.18 -24.422 1 97.69 48 GLU B N 1
ATOM 4573 C CA . GLU B 1 48 ? -17.344 -2.959 -25.594 1 97.69 48 GLU B CA 1
ATOM 4574 C C . GLU B 1 48 ? -15.922 -3.496 -25.406 1 97.69 48 GLU B C 1
ATOM 4576 O O . GLU B 1 48 ? -15 -2.734 -25.109 1 97.69 48 GLU B O 1
ATOM 4581 N N . LEU B 1 49 ? -15.797 -4.777 -25.625 1 97.69 49 LEU B N 1
ATOM 4582 C CA . LEU B 1 49 ? -14.5 -5.395 -25.391 1 97.69 49 LEU B CA 1
ATOM 4583 C C . LEU B 1 49 ? -13.953 -6.016 -26.672 1 97.69 49 LEU B C 1
ATOM 4585 O O . LEU B 1 49 ? -14.672 -6.707 -27.391 1 97.69 49 LEU B O 1
ATOM 4589 N N . VAL B 1 50 ? -12.75 -5.707 -27.016 1 97.69 50 VAL B N 1
ATOM 4590 C CA . VAL B 1 50 ? -11.93 -6.457 -27.953 1 97.69 50 VAL B CA 1
ATOM 4591 C C . VAL B 1 50 ? -10.812 -7.176 -27.203 1 97.69 50 VAL B C 1
ATOM 4593 O O . VAL B 1 50 ? -9.984 -6.539 -26.547 1 97.69 50 VAL B O 1
ATOM 4596 N N . ILE B 1 51 ? -10.781 -8.484 -27.312 1 98.19 51 ILE B N 1
ATOM 4597 C CA . ILE B 1 51 ? -9.867 -9.258 -26.484 1 98.19 51 ILE B CA 1
ATOM 4598 C C . ILE B 1 51 ? -8.938 -10.086 -27.359 1 98.19 51 ILE B C 1
ATOM 4600 O O . ILE B 1 51 ? -9.391 -10.953 -28.109 1 98.19 51 ILE B O 1
ATOM 4604 N N . ILE B 1 52 ? -7.68 -9.797 -27.281 1 98.19 52 ILE B N 1
ATOM 4605 C CA . ILE B 1 52 ? -6.656 -10.664 -27.859 1 98.19 52 ILE B CA 1
ATOM 4606 C C . ILE B 1 52 ? -6.328 -11.789 -26.875 1 98.19 52 ILE B C 1
ATOM 4608 O O . ILE B 1 52 ? -5.785 -11.547 -25.797 1 98.19 52 ILE B O 1
ATOM 4612 N N . THR B 1 53 ? -6.637 -13.008 -27.219 1 97.69 53 THR B N 1
ATOM 4613 C CA . THR B 1 53 ? -6.578 -14.102 -26.266 1 97.69 53 THR B CA 1
ATOM 4614 C C . THR B 1 53 ? -6.098 -15.383 -26.922 1 97.69 53 THR B C 1
ATOM 4616 O O . THR B 1 53 ? -6.238 -15.547 -28.141 1 97.69 53 THR B O 1
ATOM 4619 N N . THR B 1 54 ? -5.488 -16.234 -26.141 1 96.69 54 THR B N 1
ATOM 4620 C CA . THR B 1 54 ? -5.059 -17.531 -26.641 1 96.69 54 THR B CA 1
ATOM 4621 C C . THR B 1 54 ? -6.125 -18.594 -26.391 1 96.69 54 THR B C 1
ATOM 4623 O O . THR B 1 54 ? -5.949 -19.75 -26.734 1 96.69 54 THR B O 1
ATOM 4626 N N . ASP B 1 55 ? -7.203 -18.172 -25.766 1 94.94 55 ASP B N 1
ATOM 4627 C CA . ASP B 1 55 ? -8.266 -19.109 -25.406 1 94.94 55 ASP B CA 1
ATOM 4628 C C . ASP B 1 55 ? -9.641 -18.484 -25.641 1 94.94 55 ASP B C 1
ATOM 4630 O O . ASP B 1 55 ? -10.391 -18.266 -24.688 1 94.94 55 ASP B O 1
ATOM 4634 N N . PRO B 1 56 ? -9.984 -18.344 -26.875 1 94.38 56 PRO B N 1
ATOM 4635 C CA . PRO B 1 56 ? -11.328 -17.812 -27.109 1 94.38 56 PRO B CA 1
ATOM 4636 C C . PRO B 1 56 ? -12.422 -18.688 -26.5 1 94.38 56 PRO B C 1
ATOM 4638 O O . PRO B 1 56 ? -12.344 -19.922 -26.547 1 94.38 56 PRO B O 1
ATOM 4641 N N . ALA B 1 57 ? -13.328 -18.062 -25.891 1 88.06 57 ALA B N 1
ATOM 4642 C CA . ALA B 1 57 ? -14.344 -18.797 -25.156 1 88.06 57 ALA B CA 1
ATOM 4643 C C . ALA B 1 57 ? -15.703 -18.688 -25.828 1 88.06 57 ALA B C 1
ATOM 4645 O O . ALA B 1 57 ? -16.609 -19.484 -25.562 1 88.06 57 ALA B O 1
ATOM 4646 N N . LEU B 1 58 ? -15.883 -17.734 -26.703 1 86.44 58 LEU B N 1
ATOM 4647 C CA . LEU B 1 58 ? -17.188 -17.484 -27.312 1 86.44 58 LEU B CA 1
ATOM 4648 C C . LEU B 1 58 ? -17.25 -18.109 -28.703 1 86.44 58 LEU B C 1
ATOM 4650 O O . LEU B 1 58 ? -16.266 -18.094 -29.453 1 86.44 58 LEU B O 1
ATOM 4654 N N . PRO B 1 59 ? -18.438 -18.625 -28.891 1 81.44 59 PRO B N 1
ATOM 4655 C CA . PRO B 1 59 ? -18.562 -19.188 -30.219 1 81.44 59 PRO B CA 1
ATOM 4656 C C . PRO B 1 59 ? -18.438 -18.141 -31.328 1 81.44 59 PRO B C 1
ATOM 4658 O O . PRO B 1 59 ? -18.906 -17.016 -31.172 1 81.44 59 PRO B O 1
ATOM 4661 N N . LYS B 1 60 ? -17.812 -18.531 -32.344 1 74.31 60 LYS B N 1
ATOM 4662 C CA . LYS B 1 60 ? -17.547 -17.609 -33.438 1 74.31 60 LYS B CA 1
ATOM 4663 C C . LYS B 1 60 ? -18.828 -17.203 -34.125 1 74.31 60 LYS B C 1
ATOM 4665 O O . LYS B 1 60 ? -18.953 -16.078 -34.625 1 74.31 60 LYS B O 1
ATOM 4670 N N . ASN B 1 61 ? -19.797 -18.094 -34.156 1 75.38 61 ASN B N 1
ATOM 4671 C CA . ASN B 1 61 ? -21.031 -17.859 -34.906 1 75.38 61 ASN B CA 1
ATOM 4672 C C . ASN B 1 61 ? -22.109 -17.219 -34.031 1 75.38 61 ASN B C 1
ATOM 4674 O O . ASN B 1 61 ? -23.266 -17.156 -34.438 1 75.38 61 ASN B O 1
ATOM 4678 N N . ARG B 1 62 ? -21.656 -16.625 -33 1 76.62 62 ARG B N 1
ATOM 4679 C CA . ARG B 1 62 ? -22.641 -16.016 -32.094 1 76.62 62 ARG B CA 1
ATOM 4680 C C . ARG B 1 62 ? -23.094 -14.648 -32.625 1 76.62 62 ARG B C 1
ATOM 4682 O O . ARG B 1 62 ? -22.391 -14.031 -33.438 1 76.62 62 ARG B O 1
ATOM 4689 N N . PRO B 1 63 ? -24.312 -14.227 -32.281 1 74.75 63 PRO B N 1
ATOM 4690 C CA . PRO B 1 63 ? -24.719 -12.867 -32.656 1 74.75 63 PRO B CA 1
ATOM 4691 C C . PRO B 1 63 ? -23.734 -11.805 -32.125 1 74.75 63 PRO B C 1
ATOM 4693 O O . PRO B 1 63 ? -23.125 -11.977 -31.078 1 74.75 63 PRO B O 1
ATOM 4696 N N . LYS B 1 64 ? -23.672 -10.898 -33.125 1 76.38 64 LYS B N 1
ATOM 4697 C CA . LYS B 1 64 ? -22.781 -9.805 -32.75 1 76.38 64 LYS B CA 1
ATOM 4698 C C . LYS B 1 64 ? -23.203 -9.172 -31.438 1 76.38 64 LYS B C 1
ATOM 4700 O O . LYS B 1 64 ? -24.391 -8.914 -31.203 1 76.38 64 LYS B O 1
ATOM 4705 N N . ASP B 1 65 ? -22.234 -9.109 -30.516 1 87.44 65 ASP B N 1
ATOM 4706 C CA . ASP B 1 65 ? -22.422 -8.453 -29.219 1 87.44 65 ASP B CA 1
ATOM 4707 C C . ASP B 1 65 ? -21.281 -7.465 -28.938 1 87.44 65 ASP B C 1
ATOM 4709 O O . ASP B 1 65 ? -20.688 -6.922 -29.875 1 87.44 65 ASP B O 1
ATOM 4713 N N . ASN B 1 66 ? -21.156 -7.125 -27.781 1 93.12 66 ASN B N 1
ATOM 4714 C CA . ASN B 1 66 ? -20.188 -6.102 -27.438 1 93.12 66 ASN B CA 1
ATOM 4715 C C . ASN B 1 66 ? -18.828 -6.711 -27.094 1 93.12 66 ASN B C 1
ATOM 4717 O O . ASN B 1 66 ? -17.984 -6.059 -26.469 1 93.12 66 ASN B O 1
ATOM 4721 N N . ILE B 1 67 ? -18.594 -8.023 -27.484 1 95.56 67 ILE B N 1
ATOM 4722 C CA . ILE B 1 67 ? -17.312 -8.656 -27.25 1 95.56 67 ILE B CA 1
ATOM 4723 C C . ILE B 1 67 ? -16.75 -9.203 -28.578 1 95.56 67 ILE B C 1
ATOM 4725 O O . ILE B 1 67 ? -17.438 -9.953 -29.281 1 95.56 67 ILE B O 1
ATOM 4729 N N . THR B 1 68 ? -15.617 -8.852 -28.953 1 95.5 68 THR B N 1
ATOM 4730 C CA . THR B 1 68 ? -14.859 -9.398 -30.062 1 95.5 68 THR B CA 1
ATOM 4731 C C . THR B 1 68 ? -13.586 -10.078 -29.578 1 95.5 68 THR B C 1
ATOM 4733 O O . THR B 1 68 ? -12.773 -9.461 -28.891 1 95.5 68 THR B O 1
ATOM 4736 N N . GLU B 1 69 ? -13.398 -11.312 -29.906 1 96.62 69 GLU B N 1
ATOM 4737 C CA . GLU B 1 69 ? -12.188 -12.031 -29.547 1 96.62 69 GLU B CA 1
ATOM 4738 C C . GLU B 1 69 ? -11.273 -12.234 -30.75 1 96.62 69 GLU B C 1
ATOM 4740 O O . GLU B 1 69 ? -11.734 -12.633 -31.828 1 96.62 69 GLU B O 1
ATOM 4745 N N . ILE B 1 70 ? -10.086 -11.867 -30.625 1 96.38 70 ILE B N 1
ATOM 4746 C CA . ILE B 1 70 ? -9.047 -12.148 -31.609 1 96.38 70 ILE B CA 1
ATOM 4747 C C . ILE B 1 70 ? -8.203 -13.336 -31.141 1 96.38 70 ILE B C 1
ATOM 4749 O O . ILE B 1 70 ? -7.523 -13.258 -30.125 1 96.38 70 ILE B O 1
ATOM 4753 N N . ASP B 1 71 ? -8.242 -14.391 -31.938 1 96.12 71 ASP B N 1
ATOM 4754 C CA . ASP B 1 71 ? -7.633 -15.664 -31.562 1 96.12 71 ASP B CA 1
ATOM 4755 C C . ASP B 1 71 ? -6.148 -15.688 -31.922 1 96.12 71 ASP B C 1
ATOM 4757 O O . ASP B 1 71 ? -5.781 -15.602 -33.094 1 96.12 71 ASP B O 1
ATOM 4761 N N . ILE B 1 72 ? -5.305 -15.836 -30.906 1 96.44 72 ILE B N 1
ATOM 4762 C CA . ILE B 1 72 ? -3.875 -15.992 -31.141 1 96.44 72 ILE B CA 1
ATOM 4763 C C . ILE B 1 72 ? -3.389 -17.297 -30.516 1 96.44 72 ILE B C 1
ATOM 4765 O O . ILE B 1 72 ? -2.301 -17.344 -29.938 1 96.44 72 ILE B O 1
ATOM 4769 N N . SER B 1 73 ? -4.172 -18.344 -30.547 1 94.12 73 SER B N 1
ATOM 4770 C CA . SER B 1 73 ? -3.91 -19.625 -29.891 1 94.12 73 SER B CA 1
ATOM 4771 C C . SER B 1 73 ? -2.783 -20.391 -30.594 1 94.12 73 SER B C 1
ATOM 4773 O O . SER B 1 73 ? -2.332 -21.422 -30.094 1 94.12 73 SER B O 1
ATOM 4775 N N . ARG B 1 74 ? -2.25 -19.859 -31.734 1 91.38 74 ARG B N 1
ATOM 4776 C CA . ARG B 1 74 ? -1.117 -20.469 -32.406 1 91.38 74 ARG B CA 1
ATOM 4777 C C . ARG B 1 74 ? 0.081 -20.594 -31.469 1 91.38 74 ARG B C 1
ATOM 4779 O O . ARG B 1 74 ? 0.936 -21.469 -31.672 1 91.38 74 ARG B O 1
ATOM 4786 N N . SER B 1 75 ? 0.091 -19.75 -30.484 1 91.12 75 SER B N 1
ATOM 4787 C CA . SER B 1 75 ? 1.192 -19.766 -29.531 1 91.12 75 SER B CA 1
ATOM 4788 C C . SER B 1 75 ? 1.255 -21.094 -28.766 1 91.12 75 SER B C 1
ATOM 4790 O O . SER B 1 75 ? 2.318 -21.484 -28.297 1 91.12 75 SER B O 1
ATOM 4792 N N . TYR B 1 76 ? 0.146 -21.812 -28.703 1 90.31 76 TYR B N 1
ATOM 4793 C CA . TYR B 1 76 ? 0.16 -23.125 -28.062 1 90.31 76 TYR B CA 1
ATOM 4794 C C . TYR B 1 76 ? 1.008 -24.109 -28.859 1 90.31 76 TYR B C 1
ATOM 4796 O O . TYR B 1 76 ? 1.637 -25 -28.297 1 90.31 76 TYR B O 1
ATOM 4804 N N . GLN B 1 77 ? 0.975 -23.938 -30.156 1 89.06 77 GLN B N 1
ATOM 4805 C CA . GLN B 1 77 ? 1.813 -24.797 -30.984 1 89.06 77 GLN B CA 1
ATOM 4806 C C . GLN B 1 77 ? 3.295 -24.547 -30.719 1 89.06 77 GLN B C 1
ATOM 4808 O O . GLN B 1 77 ? 4.086 -25.484 -30.656 1 89.06 77 GLN B O 1
ATOM 4813 N N . LEU B 1 78 ? 3.615 -23.344 -30.609 1 87.75 78 LEU B N 1
ATOM 4814 C CA . LEU B 1 78 ? 4.988 -22.984 -30.266 1 87.75 78 LEU B CA 1
ATOM 4815 C C . LEU B 1 78 ? 5.375 -23.547 -28.906 1 87.75 78 LEU B C 1
ATOM 4817 O O . LEU B 1 78 ? 6.496 -24.016 -28.719 1 87.75 78 LEU B O 1
ATOM 4821 N N . LEU B 1 79 ? 4.5 -23.453 -28 1 86.25 79 LEU B N 1
ATOM 4822 C CA . LEU B 1 79 ? 4.738 -23.984 -26.656 1 86.25 79 LEU B CA 1
ATOM 4823 C C . LEU B 1 79 ? 5.012 -25.484 -26.703 1 86.25 79 LEU B C 1
ATOM 4825 O O . LEU B 1 79 ? 5.922 -25.984 -26.031 1 86.25 79 LEU B O 1
ATOM 4829 N N . ARG B 1 80 ? 4.25 -26.141 -27.484 1 83.44 80 ARG B N 1
ATOM 4830 C CA . ARG B 1 80 ? 4.438 -27.578 -27.641 1 83.44 80 ARG B CA 1
ATOM 4831 C C . ARG B 1 80 ? 5.809 -27.891 -28.219 1 83.44 80 ARG B C 1
ATOM 4833 O O . ARG B 1 80 ? 6.465 -28.859 -27.812 1 83.44 80 ARG B O 1
ATOM 4840 N N . LYS B 1 81 ? 6.223 -27.125 -29.125 1 82.12 81 LYS B N 1
ATOM 4841 C CA . LYS B 1 81 ? 7.531 -27.312 -29.734 1 82.12 81 LYS B CA 1
ATOM 4842 C C . LYS B 1 81 ? 8.648 -27.094 -28.719 1 82.12 81 LYS B C 1
ATOM 4844 O O . LYS B 1 81 ? 9.633 -27.844 -28.703 1 82.12 81 LYS B O 1
ATOM 4849 N N . PHE B 1 82 ? 8.445 -26.125 -27.938 1 77.75 82 PHE B N 1
ATOM 4850 C CA . PHE B 1 82 ? 9.445 -25.844 -26.906 1 77.75 82 PHE B CA 1
ATOM 4851 C C . PHE B 1 82 ? 9.508 -26.984 -25.891 1 77.75 82 PHE B C 1
ATOM 4853 O O . PHE B 1 82 ? 10.594 -27.359 -25.438 1 77.75 82 PHE B O 1
ATOM 4860 N N . ASP B 1 83 ? 8.375 -27.5 -25.547 1 75.25 83 ASP B N 1
ATOM 4861 C CA . ASP B 1 83 ? 8.312 -28.609 -24.609 1 75.25 83 ASP B CA 1
ATOM 4862 C C . ASP B 1 83 ? 9 -29.844 -25.172 1 75.25 83 ASP B C 1
ATOM 4864 O O . ASP B 1 83 ? 9.734 -30.531 -24.453 1 75.25 83 ASP B O 1
ATOM 4868 N N . GLU B 1 84 ? 8.75 -30.047 -26.375 1 74.69 84 GLU B N 1
ATOM 4869 C CA . GLU B 1 84 ? 9.359 -31.188 -27.031 1 74.69 84 GLU B CA 1
ATOM 4870 C C . GLU B 1 84 ? 10.875 -31.031 -27.109 1 74.69 84 GLU B C 1
ATOM 4872 O O . GLU B 1 84 ? 11.609 -32 -26.891 1 74.69 84 GLU B O 1
ATOM 4877 N N . TYR B 1 85 ? 11.242 -29.875 -27.406 1 71.12 85 TYR B N 1
ATOM 4878 C CA . TYR B 1 85 ? 12.672 -29.609 -27.484 1 71.12 85 TYR B CA 1
ATOM 4879 C C . TYR B 1 85 ? 13.336 -29.766 -26.109 1 71.12 85 TYR B C 1
ATOM 4881 O O . TYR B 1 85 ? 14.414 -30.344 -26.016 1 71.12 85 TYR B O 1
ATOM 4889 N N . ALA B 1 86 ? 12.711 -29.25 -25.125 1 70.06 86 ALA B N 1
ATOM 4890 C CA . ALA B 1 86 ? 13.234 -29.359 -23.766 1 70.06 86 ALA B CA 1
ATOM 4891 C C . ALA B 1 86 ? 13.328 -30.828 -23.328 1 70.06 86 ALA B C 1
ATOM 4893 O O . ALA B 1 86 ? 14.289 -31.219 -22.672 1 70.06 86 ALA B O 1
ATOM 4894 N N . GLU B 1 87 ? 12.352 -31.562 -23.641 1 68.56 87 GLU B N 1
ATOM 4895 C CA . GLU B 1 87 ? 12.336 -33 -23.312 1 68.56 87 GLU B CA 1
ATOM 4896 C C . GLU B 1 87 ? 13.5 -33.719 -23.953 1 68.56 87 GLU B C 1
ATOM 4898 O O . GLU B 1 87 ? 14.078 -34.625 -23.359 1 68.56 87 GLU B O 1
ATOM 4903 N N . LYS B 1 88 ? 13.82 -33.25 -25.094 1 65.81 88 LYS B N 1
ATOM 4904 C CA . LYS B 1 88 ? 14.852 -33.938 -25.859 1 65.81 88 LYS B CA 1
ATOM 4905 C C . LYS B 1 88 ? 16.25 -33.438 -25.469 1 65.81 88 LYS B C 1
ATOM 4907 O O . LYS B 1 88 ? 17.203 -34.219 -25.5 1 65.81 88 LYS B O 1
ATOM 4912 N N . THR B 1 89 ? 16.406 -32.219 -25.281 1 60.5 89 THR B N 1
ATOM 4913 C CA . THR B 1 89 ? 17.734 -31.656 -25.172 1 60.5 89 THR B CA 1
ATOM 4914 C C . THR B 1 89 ? 18.141 -31.453 -23.719 1 60.5 89 THR B C 1
ATOM 4916 O O . THR B 1 89 ? 19.328 -31.344 -23.391 1 60.5 89 THR B O 1
ATOM 4919 N N . GLN B 1 90 ? 17.266 -31.109 -22.906 1 56.78 90 GLN B N 1
ATOM 4920 C CA . GLN B 1 90 ? 17.641 -30.719 -21.547 1 56.78 90 GLN B CA 1
ATOM 4921 C C . GLN B 1 90 ? 16.969 -31.625 -20.516 1 56.78 90 GLN B C 1
ATOM 4923 O O . GLN B 1 90 ? 15.906 -31.297 -19.984 1 56.78 90 GLN B O 1
ATOM 4928 N N . PRO B 1 91 ? 17.391 -32.75 -20.547 1 58.88 91 PRO B N 1
ATOM 4929 C CA . PRO B 1 91 ? 16.828 -33.656 -19.547 1 58.88 91 PRO B CA 1
ATOM 4930 C C . PRO B 1 91 ? 16.844 -33.031 -18.141 1 58.88 91 PRO B C 1
ATOM 4932 O O . PRO B 1 91 ? 17.297 -33.688 -17.188 1 58.88 91 PRO B O 1
ATOM 4935 N N . ILE B 1 92 ? 16.656 -31.688 -18.125 1 62.56 92 ILE B N 1
ATOM 4936 C CA . ILE B 1 92 ? 16.969 -30.953 -16.906 1 62.56 92 ILE B CA 1
ATOM 4937 C C . ILE B 1 92 ? 15.789 -31.062 -15.93 1 62.56 92 ILE B C 1
ATOM 4939 O O . ILE B 1 92 ? 15.953 -30.844 -14.727 1 62.56 92 ILE B O 1
ATOM 4943 N N . GLN B 1 93 ? 14.734 -31.656 -16.531 1 76.56 93 GLN B N 1
ATOM 4944 C CA . GLN B 1 93 ? 13.648 -31.812 -15.57 1 76.56 93 GLN B CA 1
ATOM 4945 C C . GLN B 1 93 ? 13.898 -33.031 -14.656 1 76.56 93 GLN B C 1
ATOM 4947 O O . GLN B 1 93 ? 14.148 -34.125 -15.141 1 76.56 93 GLN B O 1
ATOM 4952 N N . LYS B 1 94 ? 13.883 -32.656 -13.5 1 80.31 94 LYS B N 1
ATOM 4953 C CA . LYS B 1 94 ? 14.047 -33.719 -12.523 1 80.31 94 LYS B CA 1
ATOM 4954 C C . LYS B 1 94 ? 12.766 -34.531 -12.383 1 80.31 94 LYS B C 1
ATOM 4956 O O . LYS B 1 94 ? 11.664 -34 -12.438 1 80.31 94 LYS B O 1
ATOM 4961 N N . ARG B 1 95 ? 12.969 -35.812 -12.336 1 88.5 95 ARG B N 1
ATOM 4962 C CA . ARG B 1 95 ? 11.867 -36.75 -12.203 1 88.5 95 ARG B CA 1
ATOM 4963 C C . ARG B 1 95 ? 10.867 -36.594 -13.344 1 88.5 95 ARG B C 1
ATOM 4965 O O . ARG B 1 95 ? 9.664 -36.812 -13.156 1 88.5 95 ARG B O 1
ATOM 4972 N N . GLY B 1 96 ? 11.344 -35.969 -14.414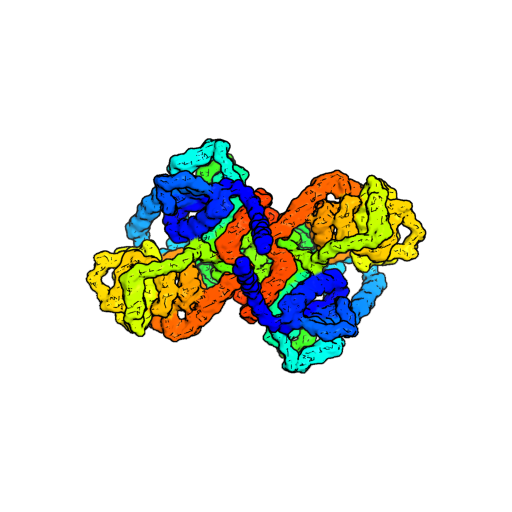 1 81 96 GLY B N 1
ATOM 4973 C CA . GLY B 1 96 ? 10.617 -35.875 -15.672 1 81 96 GLY B CA 1
ATOM 4974 C C . GLY B 1 96 ? 9.773 -34.625 -15.773 1 81 96 G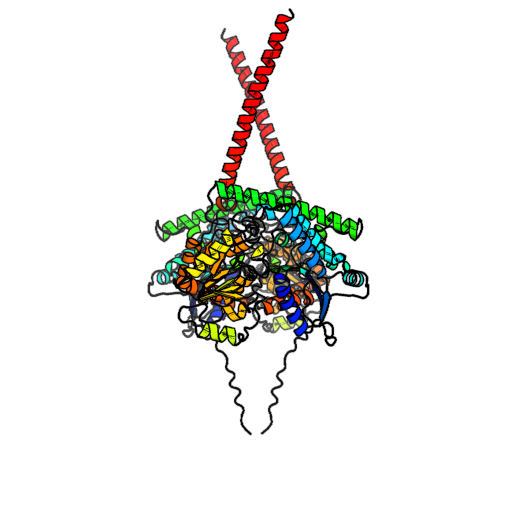LY B C 1
ATOM 4975 O O . GLY B 1 96 ? 9.438 -34.156 -16.875 1 81 96 GLY B O 1
ATOM 4976 N N . VAL B 1 97 ? 9.359 -34.062 -14.68 1 84.88 97 VAL B N 1
ATOM 4977 C CA . VAL B 1 97 ? 8.352 -33.031 -14.789 1 84.88 97 VAL B CA 1
ATOM 4978 C C . VAL B 1 97 ? 8.75 -31.828 -13.93 1 84.88 97 VAL B C 1
ATOM 4980 O O . VAL B 1 97 ? 8.117 -30.766 -13.992 1 84.88 97 VAL B O 1
ATOM 4983 N N . ILE B 1 98 ? 9.805 -31.969 -13.117 1 84.5 98 ILE B N 1
ATOM 4984 C CA . ILE B 1 98 ? 10.133 -30.922 -12.164 1 84.5 98 ILE B CA 1
ATOM 4985 C C . ILE B 1 98 ? 11.07 -29.906 -12.82 1 84.5 98 ILE B C 1
ATOM 4987 O O . ILE B 1 98 ? 12.164 -30.266 -13.266 1 84.5 98 ILE B O 1
ATOM 4991 N N . SER B 1 99 ? 10.641 -28.656 -12.906 1 84.38 99 SER B N 1
ATOM 4992 C CA . SER B 1 99 ? 11.453 -27.531 -13.359 1 84.38 99 SER B CA 1
ATOM 4993 C C . SER B 1 99 ? 11.781 -26.594 -12.203 1 84.38 99 SER B C 1
ATOM 4995 O O . SER B 1 99 ? 11.07 -25.609 -11.969 1 84.38 99 SER B O 1
ATOM 4997 N N . GLY B 1 100 ? 12.859 -26.844 -11.602 1 81.06 100 GLY B N 1
ATOM 4998 C CA . GLY B 1 100 ? 13.266 -26.078 -10.438 1 81.06 100 GLY B CA 1
ATOM 4999 C C . GLY B 1 100 ? 13.82 -24.703 -10.789 1 81.06 100 GLY B C 1
ATOM 5000 O O . GLY B 1 100 ? 13.633 -24.219 -11.906 1 81.06 100 GLY B O 1
ATOM 5001 N N . VAL B 1 101 ? 14.453 -24.016 -9.852 1 85.44 101 VAL B N 1
ATOM 5002 C CA . VAL B 1 101 ? 14.914 -22.641 -9.93 1 85.44 101 VAL B CA 1
ATOM 5003 C C . VAL B 1 101 ? 15.953 -22.5 -11.039 1 85.44 101 VAL B C 1
ATOM 5005 O O . VAL B 1 101 ? 15.984 -21.5 -11.75 1 85.44 101 VAL B O 1
ATOM 5008 N N . GLU B 1 102 ? 16.734 -23.484 -11.266 1 84.69 102 GLU B N 1
ATOM 5009 C CA . GLU B 1 102 ? 17.812 -23.422 -12.25 1 84.69 102 GLU B CA 1
ATOM 5010 C C . GLU B 1 102 ? 17.25 -23.266 -13.664 1 84.69 102 GLU B C 1
ATOM 5012 O O . GLU B 1 102 ? 17.859 -22.625 -14.508 1 84.69 102 GLU B O 1
ATOM 5017 N N . ILE B 1 103 ? 16.141 -23.922 -13.883 1 83 103 ILE B N 1
ATOM 5018 C CA . ILE B 1 103 ? 15.5 -23.797 -15.188 1 83 103 ILE B CA 1
ATOM 5019 C C . ILE B 1 103 ? 14.867 -22.422 -15.328 1 83 103 ILE B C 1
ATOM 5021 O O . ILE B 1 103 ? 14.984 -21.781 -16.375 1 83 103 ILE B O 1
ATOM 5025 N N . MET B 1 104 ? 14.281 -21.969 -14.289 1 83.5 104 MET B N 1
ATOM 5026 C CA . MET B 1 104 ? 13.555 -20.703 -14.328 1 83.5 104 MET B CA 1
ATOM 5027 C C . MET B 1 104 ? 14.508 -19.531 -14.516 1 83.5 104 MET B C 1
ATOM 5029 O O . MET B 1 104 ? 14.133 -18.5 -15.094 1 83.5 104 MET B O 1
ATOM 5033 N N . ILE B 1 105 ? 15.758 -19.688 -14.062 1 85.81 105 ILE B N 1
ATOM 5034 C CA . ILE B 1 105 ? 16.703 -18.594 -14.148 1 85.81 105 ILE B CA 1
ATOM 5035 C C . ILE B 1 105 ? 17.562 -18.75 -15.406 1 85.81 105 ILE B C 1
ATOM 5037 O O . ILE B 1 105 ? 18.562 -18.047 -15.57 1 85.81 105 ILE B O 1
ATOM 5041 N N . SER B 1 106 ? 17.188 -19.641 -16.234 1 86.62 106 SER B N 1
ATOM 5042 C CA . SER B 1 106 ? 17.969 -19.859 -17.438 1 86.62 106 SER B CA 1
ATOM 5043 C C . SER B 1 106 ? 17.562 -18.906 -18.547 1 86.62 106 SER B C 1
ATOM 5045 O O . SER B 1 106 ? 16.391 -18.547 -18.672 1 86.62 106 SER B O 1
ATOM 5047 N N . GLU B 1 107 ? 18.5 -18.547 -19.375 1 86.38 107 GLU B N 1
ATOM 5048 C CA . GLU B 1 107 ? 18.25 -17.703 -20.531 1 86.38 107 GLU B CA 1
ATOM 5049 C C . GLU B 1 107 ? 17.328 -18.406 -21.531 1 86.38 107 GLU B C 1
ATOM 5051 O O . GLU B 1 107 ? 16.547 -17.75 -22.219 1 86.38 107 GLU B O 1
ATOM 5056 N N . HIS B 1 108 ? 17.438 -19.656 -21.531 1 84 108 HIS B N 1
ATOM 5057 C CA . HIS B 1 108 ? 16.625 -20.438 -22.438 1 84 108 HIS B CA 1
ATOM 5058 C C . HIS B 1 108 ? 15.141 -20.312 -22.094 1 84 108 HIS B C 1
ATOM 5060 O O . HIS B 1 108 ? 14.305 -20.109 -22.969 1 84 108 HIS B O 1
ATOM 5066 N N . ALA B 1 109 ? 14.859 -20.5 -20.844 1 84.88 109 ALA B N 1
ATOM 5067 C CA . ALA B 1 109 ? 13.469 -20.359 -20.406 1 84.88 109 ALA B CA 1
ATOM 5068 C C . ALA B 1 109 ? 12.953 -18.938 -20.656 1 84.88 109 ALA B C 1
ATOM 5070 O O . ALA B 1 109 ? 11.828 -18.766 -21.125 1 84.88 109 ALA B O 1
ATOM 5071 N N . ALA B 1 110 ? 13.781 -18 -20.359 1 87.81 110 ALA B N 1
ATOM 5072 C CA . ALA B 1 110 ? 13.406 -16.594 -20.578 1 87.81 110 ALA B CA 1
ATOM 5073 C C . ALA B 1 110 ? 13.195 -16.312 -22.062 1 87.81 110 ALA B C 1
ATOM 5075 O O . ALA B 1 110 ? 12.25 -15.617 -22.438 1 87.81 110 ALA B O 1
ATOM 5076 N N . GLY B 1 111 ? 14.094 -16.828 -22.859 1 87.5 111 GLY B N 1
ATOM 5077 C CA . GLY B 1 111 ? 13.969 -16.672 -24.297 1 87.5 111 GLY B CA 1
ATOM 5078 C C . GLY B 1 111 ? 12.711 -17.312 -24.859 1 87.5 111 GLY B C 1
ATOM 5079 O O . GLY B 1 111 ? 12.07 -16.734 -25.75 1 87.5 111 GLY B O 1
ATOM 5080 N N . ALA B 1 112 ? 12.398 -18.5 -24.391 1 87.38 112 ALA B N 1
ATOM 5081 C CA . ALA B 1 112 ? 11.18 -19.172 -24.828 1 87.38 112 ALA B CA 1
ATOM 5082 C C . ALA B 1 112 ? 9.938 -18.359 -24.469 1 87.38 112 ALA B C 1
ATOM 5084 O O . ALA B 1 112 ? 9.031 -18.219 -25.297 1 87.38 112 ALA B O 1
ATOM 5085 N N . MET B 1 113 ? 9.938 -17.891 -23.266 1 89.12 113 MET B N 1
ATOM 5086 C CA . MET B 1 113 ? 8.82 -17.062 -22.828 1 89.12 113 MET B CA 1
ATOM 5087 C C . MET B 1 113 ? 8.68 -15.836 -23.719 1 89.12 113 MET B C 1
ATOM 5089 O O . MET B 1 113 ? 7.566 -15.469 -24.094 1 89.12 113 MET B O 1
ATOM 5093 N N . PHE B 1 114 ? 9.758 -15.219 -24.016 1 92.5 114 PHE B N 1
ATOM 5094 C CA . PHE B 1 114 ? 9.789 -14.055 -24.891 1 92.5 114 PHE B CA 1
ATOM 5095 C C . PHE B 1 114 ? 9.18 -14.383 -26.25 1 92.5 114 PHE B C 1
ATOM 5097 O O . PHE B 1 114 ? 8.328 -13.648 -26.75 1 92.5 114 PHE B O 1
ATOM 5104 N N . MET B 1 115 ? 9.578 -15.492 -26.812 1 91.12 115 MET B N 1
ATOM 5105 C CA . MET B 1 115 ? 9.102 -15.891 -28.141 1 91.12 115 MET B CA 1
ATOM 5106 C C . MET B 1 115 ? 7.609 -16.188 -28.109 1 91.12 115 MET B C 1
ATOM 5108 O O . MET B 1 115 ? 6.883 -15.844 -29.031 1 91.12 115 MET B O 1
ATOM 5112 N N . LEU B 1 116 ? 7.191 -16.844 -27.062 1 92.81 116 LEU B N 1
ATOM 5113 C CA . LEU B 1 116 ? 5.773 -17.172 -26.906 1 92.81 116 LEU B CA 1
ATOM 5114 C C . LEU B 1 116 ? 4.93 -15.898 -26.875 1 92.81 116 LEU B C 1
ATOM 5116 O O . LEU B 1 116 ? 3.908 -15.805 -27.547 1 92.81 116 LEU B O 1
ATOM 5120 N N . MET B 1 117 ? 5.355 -14.953 -26.141 1 93.38 117 MET B N 1
ATOM 5121 C CA . MET B 1 117 ? 4.59 -13.727 -25.969 1 93.38 117 MET B CA 1
ATOM 5122 C C . MET B 1 117 ? 4.656 -12.852 -27.219 1 93.38 117 MET B C 1
ATOM 5124 O O . MET B 1 117 ? 3.695 -12.148 -27.547 1 93.38 117 MET B O 1
ATOM 5128 N N . ALA B 1 118 ? 5.758 -12.93 -27.922 1 93.81 118 ALA B N 1
ATOM 5129 C CA . ALA B 1 118 ? 5.949 -12.117 -29.125 1 93.81 118 ALA B CA 1
ATOM 5130 C C . ALA B 1 118 ? 5.027 -12.578 -30.25 1 93.81 118 ALA B C 1
ATOM 5132 O O . ALA B 1 118 ? 4.793 -11.836 -31.203 1 93.81 118 ALA B O 1
ATOM 5133 N N . GLU B 1 119 ? 4.438 -13.727 -30.094 1 93.56 119 GLU B N 1
ATOM 5134 C CA . GLU B 1 119 ? 3.553 -14.289 -31.109 1 93.56 119 GLU B CA 1
ATOM 5135 C C . GLU B 1 119 ? 2.34 -13.391 -31.344 1 93.56 119 GLU B C 1
ATOM 5137 O O . GLU B 1 119 ? 1.726 -13.422 -32.406 1 93.56 119 GLU B O 1
ATOM 5142 N N . VAL B 1 120 ? 2.041 -12.594 -30.375 1 95.19 120 VAL B N 1
ATOM 5143 C CA . VAL B 1 120 ? 0.91 -11.68 -30.484 1 95.19 120 VAL B CA 1
ATOM 5144 C C . VAL B 1 120 ? 1.073 -10.789 -31.703 1 95.19 120 VAL B C 1
ATOM 5146 O O . VAL B 1 120 ? 0.103 -10.523 -32.406 1 95.19 120 VAL B O 1
ATOM 5149 N N . PHE B 1 121 ? 2.25 -10.391 -32.062 1 96.25 121 PHE B N 1
ATOM 5150 C CA . PHE B 1 121 ? 2.496 -9.461 -33.156 1 96.25 121 PHE B CA 1
ATOM 5151 C C . PHE B 1 121 ? 2.672 -10.203 -34.469 1 96.25 121 PHE B C 1
ATOM 5153 O O . PHE B 1 121 ? 2.838 -9.578 -35.531 1 96.25 121 PHE B O 1
ATOM 5160 N N . ASN B 1 122 ? 2.613 -11.508 -34.469 1 95.06 122 ASN B N 1
ATOM 5161 C CA . ASN B 1 122 ? 2.664 -12.281 -35.688 1 95.06 122 ASN B CA 1
ATOM 5162 C C . ASN B 1 122 ? 1.266 -12.594 -36.219 1 95.06 122 ASN B C 1
ATOM 5164 O O . ASN B 1 122 ? 1.114 -13.117 -37.312 1 95.06 122 ASN B O 1
ATOM 5168 N N . SER B 1 123 ? 0.298 -12.305 -35.438 1 95.69 123 SER B N 1
ATOM 5169 C CA . SER B 1 123 ? -1.088 -12.484 -35.875 1 95.69 123 SER B CA 1
ATOM 5170 C C . SER B 1 123 ? -1.495 -11.43 -36.906 1 95.69 123 SER B C 1
ATOM 5172 O O . SER B 1 123 ? -1.354 -10.227 -36.656 1 95.69 123 SER B O 1
ATOM 5174 N N . GLU B 1 124 ? -2.072 -11.898 -38 1 96.62 124 GLU B N 1
ATOM 5175 C CA . GLU B 1 124 ? -2.543 -10.984 -39.062 1 96.62 124 GLU B CA 1
ATOM 5176 C C . GLU B 1 124 ? -3.68 -10.109 -38.531 1 96.62 124 GLU B C 1
ATOM 5178 O O . GLU B 1 124 ? -3.729 -8.906 -38.812 1 96.62 124 GLU B O 1
ATOM 5183 N N . GLU B 1 125 ? -4.531 -10.719 -37.781 1 96.5 125 GLU B N 1
ATOM 5184 C CA . GLU B 1 125 ? -5.676 -9.984 -37.25 1 96.5 125 GLU B CA 1
ATOM 5185 C C . GLU B 1 125 ? -5.23 -8.898 -36.281 1 96.5 125 GLU B C 1
ATOM 5187 O O . GLU B 1 125 ? -5.789 -7.797 -36.281 1 96.5 125 GLU B O 1
ATOM 5192 N N . VAL B 1 126 ? -4.266 -9.195 -35.469 1 97.75 126 VAL B N 1
ATOM 5193 C CA . VAL B 1 126 ? -3.742 -8.211 -34.531 1 97.75 126 VAL B CA 1
ATOM 5194 C C . VAL B 1 126 ? -3.09 -7.062 -35.312 1 97.75 126 VAL B C 1
ATOM 5196 O O . VAL B 1 126 ? -3.301 -5.891 -35 1 97.75 126 VAL B O 1
ATOM 5199 N N . ASN B 1 127 ? -2.332 -7.422 -36.312 1 97.12 127 ASN B N 1
ATOM 5200 C CA . ASN B 1 127 ? -1.669 -6.395 -37.125 1 97.12 127 ASN B CA 1
ATOM 5201 C C . ASN B 1 127 ? -2.68 -5.5 -37.844 1 97.12 127 ASN B C 1
ATOM 5203 O O . ASN B 1 127 ? -2.477 -4.289 -37.938 1 97.12 127 ASN B O 1
ATOM 5207 N N . GLN B 1 128 ? -3.691 -6.094 -38.312 1 97.44 128 GLN B N 1
ATOM 5208 C CA . GLN B 1 128 ? -4.75 -5.305 -38.938 1 97.44 128 GLN B CA 1
ATOM 5209 C C . GLN B 1 128 ? -5.371 -4.332 -37.938 1 97.44 128 GLN B C 1
ATOM 5211 O O . GLN B 1 128 ? -5.625 -3.172 -38.281 1 97.44 128 GLN B O 1
ATOM 5216 N N . LEU B 1 129 ? -5.617 -4.809 -36.781 1 97.31 129 LEU B N 1
ATOM 5217 C CA . LEU B 1 129 ? -6.168 -3.971 -35.719 1 97.31 129 LEU B CA 1
ATOM 5218 C C . LEU B 1 129 ? -5.238 -2.801 -35.406 1 97.31 129 LEU B C 1
ATOM 5220 O O . LEU B 1 129 ? -5.691 -1.66 -35.281 1 97.31 129 LEU B O 1
ATOM 5224 N N . LEU B 1 130 ? -3.938 -3.025 -35.312 1 96.75 130 LEU B N 1
ATOM 5225 C CA . LEU B 1 130 ? -2.953 -2.025 -34.906 1 96.75 130 LEU B CA 1
ATOM 5226 C C . LEU B 1 130 ? -2.768 -0.978 -36 1 96.75 130 LEU B C 1
ATOM 5228 O O . LEU B 1 130 ? -2.41 0.167 -35.719 1 96.75 130 LEU B O 1
ATOM 5232 N N . GLN B 1 131 ? -3.068 -1.356 -37.219 1 95.44 131 GLN B N 1
ATOM 5233 C CA . GLN B 1 131 ? -2.846 -0.464 -38.344 1 95.44 131 GLN B CA 1
ATOM 5234 C C . GLN B 1 131 ? -4.109 0.325 -38.688 1 95.44 131 GLN B C 1
ATOM 5236 O O . GLN B 1 131 ? -4.055 1.31 -39.438 1 95.44 131 GLN B O 1
ATOM 5241 N N . ASP B 1 132 ? -5.188 -0.155 -38.125 1 95.5 132 ASP B N 1
ATOM 5242 C CA . ASP B 1 132 ? -6.453 0.513 -38.406 1 95.5 132 ASP B CA 1
ATOM 5243 C C . ASP B 1 132 ? -6.57 1.822 -37.625 1 95.5 132 ASP B C 1
ATOM 5245 O O . ASP B 1 132 ? -6.914 1.819 -36.469 1 95.5 132 ASP B O 1
ATOM 5249 N N . LYS B 1 133 ? -6.465 2.865 -38.25 1 91.56 133 LYS B N 1
ATOM 5250 C CA . LYS B 1 133 ? -6.453 4.191 -37.625 1 91.56 133 LYS B CA 1
ATOM 5251 C C . LYS B 1 133 ? -7.84 4.578 -37.125 1 91.56 133 LYS B C 1
ATOM 5253 O O . LYS B 1 133 ? -7.988 5.523 -36.344 1 91.56 133 LYS B O 1
ATOM 5258 N N . ASN B 1 134 ? -8.789 3.881 -37.531 1 93.5 134 ASN B N 1
ATOM 5259 C CA . ASN B 1 134 ? -10.156 4.176 -37.125 1 93.5 134 ASN B CA 1
ATOM 5260 C C . ASN B 1 134 ? -10.477 3.547 -35.781 1 93.5 134 ASN B C 1
ATOM 5262 O O . ASN B 1 134 ? -11.477 3.889 -35.125 1 93.5 134 ASN B O 1
ATOM 5266 N N . GLN B 1 135 ? -9.641 2.705 -35.344 1 94.06 135 GLN B N 1
ATOM 5267 C CA . GLN B 1 135 ? -9.852 2.047 -34.062 1 94.06 135 GLN B CA 1
ATOM 5268 C C . GLN B 1 135 ? -9.422 2.947 -32.906 1 94.06 135 GLN B C 1
ATOM 5270 O O . GLN B 1 135 ? -8.328 3.514 -32.938 1 94.06 135 GLN B O 1
ATOM 5275 N N . LYS B 1 136 ? -10.336 3.117 -32.031 1 96.19 136 LYS B N 1
ATOM 5276 C CA . LYS B 1 136 ? -10.047 3.867 -30.828 1 96.19 136 LYS B CA 1
ATOM 5277 C C . LYS B 1 136 ? -10.43 3.068 -29.578 1 96.19 136 LYS B C 1
ATOM 5279 O O . LYS B 1 136 ? -11.461 2.391 -29.562 1 96.19 136 LYS B O 1
ATOM 5284 N N . PHE B 1 137 ? -9.586 3.146 -28.625 1 98.12 137 PHE B N 1
ATOM 5285 C CA . PHE B 1 137 ? -9.844 2.492 -27.344 1 98.12 137 PHE B CA 1
ATOM 5286 C C . PHE B 1 137 ? -9.672 3.471 -26.188 1 98.12 137 PHE B C 1
ATOM 5288 O O . PHE B 1 137 ? -8.773 4.312 -26.203 1 98.12 137 PHE B O 1
ATOM 5295 N N . ASP B 1 138 ? -10.508 3.309 -25.203 1 98 138 ASP B N 1
ATOM 5296 C CA . ASP B 1 138 ? -10.477 4.18 -24.031 1 98 138 ASP B CA 1
ATOM 5297 C C . ASP B 1 138 ? -9.523 3.639 -22.969 1 98 138 ASP B C 1
ATOM 5299 O O . ASP B 1 138 ? -9.109 4.371 -22.078 1 98 138 ASP B O 1
ATOM 5303 N N . LEU B 1 139 ? -9.188 2.391 -23.062 1 98.44 139 LEU B N 1
ATOM 5304 C CA . LEU B 1 139 ? -8.367 1.707 -22.078 1 98.44 139 LEU B CA 1
ATOM 5305 C C . LEU B 1 139 ? -7.777 0.422 -22.641 1 98.44 139 LEU B C 1
ATOM 5307 O O . LEU B 1 139 ? -8.445 -0.291 -23.406 1 98.44 139 LEU B O 1
ATOM 5311 N N . ILE B 1 140 ? -6.562 0.157 -22.312 1 98.62 140 ILE B N 1
ATOM 5312 C CA . ILE B 1 140 ? -5.918 -1.115 -22.625 1 98.62 140 ILE B CA 1
ATOM 5313 C C . ILE B 1 140 ? -5.637 -1.877 -21.328 1 98.62 140 ILE B C 1
ATOM 5315 O O . ILE B 1 140 ? -5.074 -1.321 -20.375 1 98.62 140 ILE B O 1
ATOM 5319 N N . ILE B 1 141 ? -6.074 -3.105 -21.234 1 98.75 141 ILE B N 1
ATOM 5320 C CA . ILE B 1 141 ? -5.703 -4.008 -20.141 1 98.75 141 ILE B CA 1
ATOM 5321 C C . ILE B 1 141 ? -4.719 -5.055 -20.656 1 98.75 141 ILE B C 1
ATOM 5323 O O . ILE B 1 141 ? -5.07 -5.895 -21.5 1 98.75 141 ILE B O 1
ATOM 5327 N N . SER B 1 142 ? -3.494 -4.988 -20.156 1 98.44 142 SER B N 1
ATOM 5328 C CA . SER B 1 142 ? -2.41 -5.809 -20.688 1 98.44 142 SER B CA 1
ATOM 5329 C C . SER B 1 142 ? -1.89 -6.781 -19.625 1 98.44 142 SER B C 1
ATOM 5331 O O . SER B 1 142 ? -1.721 -6.414 -18.469 1 98.44 142 SER B O 1
ATOM 5333 N N . GLU B 1 143 ? -1.618 -7.996 -20.047 1 98.19 143 GLU B N 1
ATOM 5334 C CA . GLU B 1 143 ? -1.048 -9 -19.156 1 98.19 143 GLU B CA 1
ATOM 5335 C C . GLU B 1 143 ? 0.326 -8.562 -18.656 1 98.19 143 GLU B C 1
ATOM 5337 O O . GLU B 1 143 ? 1.131 -8.023 -19.406 1 98.19 143 GLU B O 1
ATOM 5342 N N . ALA B 1 144 ? 0.514 -8.828 -17.359 1 96.31 144 ALA B N 1
ATOM 5343 C CA . ALA B 1 144 ? 1.712 -8.336 -16.688 1 96.31 144 ALA B CA 1
ATOM 5344 C C . ALA B 1 144 ? 2.801 -9.398 -16.641 1 96.31 144 ALA B C 1
ATOM 5346 O O . ALA B 1 144 ? 3.096 -9.961 -15.586 1 96.31 144 ALA B O 1
ATOM 5347 N N . ILE B 1 145 ? 3.469 -9.766 -17.672 1 91.5 145 ILE B N 1
ATOM 5348 C CA . ILE B 1 145 ? 4.59 -10.703 -17.688 1 91.5 145 ILE B CA 1
ATOM 5349 C C . ILE B 1 145 ? 5.789 -10.047 -18.375 1 91.5 145 ILE B C 1
ATOM 5351 O O . ILE B 1 145 ? 6.863 -9.93 -17.781 1 91.5 145 ILE B O 1
ATOM 5355 N N . MET B 1 146 ? 5.555 -9.609 -19.578 1 93.69 146 MET B N 1
ATOM 5356 C CA . MET B 1 146 ? 6.543 -8.828 -20.328 1 93.69 146 MET B CA 1
ATOM 5357 C C . MET B 1 146 ? 6.016 -7.434 -20.641 1 93.69 146 MET B C 1
ATOM 5359 O O . MET B 1 146 ? 4.852 -7.129 -20.359 1 93.69 146 MET B O 1
ATOM 5363 N N . SER B 1 147 ? 6.883 -6.609 -21.172 1 95.5 147 SER B N 1
ATOM 5364 C CA . SER B 1 147 ? 6.477 -5.211 -21.219 1 95.5 147 SER B CA 1
ATOM 5365 C C . SER B 1 147 ? 6.391 -4.719 -22.672 1 95.5 147 SER B C 1
ATOM 5367 O O . SER B 1 147 ? 5.812 -3.66 -22.938 1 95.5 147 SER B O 1
ATOM 5369 N N . PHE B 1 148 ? 6.957 -5.469 -23.672 1 95.88 148 PHE B N 1
ATOM 5370 C CA . PHE B 1 148 ? 7.02 -4.934 -25.031 1 95.88 148 PHE B CA 1
ATOM 5371 C C . PHE B 1 148 ? 5.621 -4.742 -25.594 1 95.88 148 PHE B C 1
ATOM 5373 O O . PHE B 1 148 ? 5.406 -3.867 -26.438 1 95.88 148 PHE B O 1
ATOM 5380 N N . HIS B 1 149 ? 4.625 -5.488 -25.203 1 95.88 149 HIS B N 1
ATOM 5381 C CA . HIS B 1 149 ? 3.273 -5.352 -25.734 1 95.88 149 HIS B CA 1
ATOM 5382 C C . HIS B 1 149 ? 2.611 -4.074 -25.219 1 95.88 149 HIS B C 1
ATOM 5384 O O . HIS B 1 149 ? 1.554 -3.68 -25.719 1 95.88 149 HIS B O 1
ATOM 5390 N N . LEU B 1 150 ? 3.217 -3.393 -24.234 1 97.62 150 LEU B N 1
ATOM 5391 C CA . LEU B 1 150 ? 2.727 -2.102 -23.766 1 97.62 150 LEU B CA 1
ATOM 5392 C C . LEU B 1 150 ? 2.762 -1.066 -24.891 1 97.62 150 LEU B C 1
ATOM 5394 O O . LEU B 1 150 ? 2.141 -0.007 -24.781 1 97.62 150 LEU B O 1
ATOM 5398 N N . ILE B 1 151 ? 3.455 -1.364 -26 1 98 151 ILE B N 1
ATOM 5399 C CA . ILE B 1 151 ? 3.504 -0.465 -27.141 1 98 151 ILE B CA 1
ATOM 5400 C C . ILE B 1 151 ? 2.094 -0.254 -27.703 1 98 151 ILE B C 1
ATOM 5402 O O . ILE B 1 151 ? 1.806 0.782 -28.297 1 98 151 ILE B O 1
ATOM 5406 N N . ILE B 1 152 ? 1.201 -1.22 -27.469 1 97.88 152 ILE B N 1
ATOM 5407 C CA . ILE B 1 152 ? -0.178 -1.126 -27.938 1 97.88 152 ILE B CA 1
ATOM 5408 C C . ILE B 1 152 ? -0.872 0.054 -27.266 1 97.88 152 ILE B C 1
ATOM 5410 O O . ILE B 1 152 ? -1.677 0.75 -27.891 1 97.88 152 ILE B O 1
ATOM 5414 N N . GLY B 1 153 ? -0.59 0.302 -25.984 1 96.94 153 GLY B N 1
ATOM 5415 C CA . GLY B 1 153 ? -1.1 1.49 -25.312 1 96.94 153 GLY B CA 1
ATOM 5416 C C . GLY B 1 153 ? -0.66 2.781 -25.984 1 96.94 153 GLY B C 1
ATOM 5417 O O . GLY B 1 153 ? -1.438 3.732 -26.078 1 96.94 153 GLY B O 1
ATOM 5418 N N . LYS B 1 154 ? 0.549 2.797 -26.406 1 96.12 154 LYS B N 1
ATOM 5419 C CA . LYS B 1 154 ? 1.085 3.973 -27.094 1 96.12 154 LYS B CA 1
ATOM 5420 C C . LYS B 1 154 ? 0.443 4.152 -28.469 1 96.12 154 LYS B C 1
ATOM 5422 O O . LYS B 1 154 ? 0.106 5.273 -28.859 1 96.12 154 LYS B O 1
ATOM 5427 N N . ILE B 1 155 ? 0.321 3.076 -29.203 1 96.88 155 ILE B N 1
ATOM 5428 C CA . ILE B 1 155 ? -0.249 3.109 -30.531 1 96.88 155 ILE B CA 1
ATOM 5429 C C . ILE B 1 155 ? -1.654 3.705 -30.484 1 96.88 155 ILE B C 1
ATOM 5431 O O . ILE B 1 155 ? -2.008 4.547 -31.312 1 96.88 155 ILE B O 1
ATOM 5435 N N . PHE B 1 156 ? -2.436 3.371 -29.516 1 97.62 156 PHE B N 1
ATOM 5436 C CA . PHE B 1 156 ? -3.822 3.816 -29.453 1 97.62 156 PHE B CA 1
ATOM 5437 C C . PHE B 1 156 ? -3.961 5.023 -28.531 1 97.62 156 PHE B C 1
ATOM 5439 O O . PHE B 1 156 ? -5.066 5.527 -28.328 1 97.62 156 PHE B O 1
ATOM 5446 N N . ASN B 1 157 ? -2.859 5.465 -27.938 1 96.19 157 ASN B N 1
ATOM 5447 C CA . ASN B 1 157 ? -2.838 6.602 -27.016 1 96.19 157 ASN B CA 1
ATOM 5448 C C . ASN B 1 157 ? -3.879 6.457 -25.922 1 96.19 157 ASN B C 1
ATOM 5450 O O . ASN B 1 157 ? -4.703 7.352 -25.703 1 96.19 157 ASN B O 1
ATOM 5454 N N . ALA B 1 158 ? -3.871 5.32 -25.266 1 97.38 158 ALA B N 1
ATOM 5455 C CA . ALA B 1 158 ? -4.816 5 -24.203 1 97.38 158 ALA B CA 1
ATOM 5456 C C . ALA B 1 158 ? -4.09 4.602 -22.922 1 97.38 158 ALA B C 1
ATOM 5458 O O . ALA B 1 158 ? -2.971 4.09 -22.969 1 97.38 158 ALA B O 1
ATOM 5459 N N . PRO B 1 159 ? -4.715 4.914 -21.719 1 97.19 159 PRO B N 1
ATOM 5460 C CA . PRO B 1 159 ? -4.117 4.43 -20.469 1 97.19 159 PRO B CA 1
ATOM 5461 C C . PRO B 1 159 ? -4.062 2.906 -20.391 1 97.19 159 PRO B C 1
ATOM 5463 O O . PRO B 1 159 ? -4.848 2.223 -21.062 1 97.19 159 PRO B O 1
ATOM 5466 N N . VAL B 1 160 ? -3.119 2.416 -19.578 1 98.38 160 VAL B N 1
ATOM 5467 C CA . VAL B 1 160 ? -2.889 0.976 -19.531 1 98.38 160 VAL B CA 1
ATOM 5468 C C . VAL B 1 160 ? -3.037 0.477 -18.094 1 98.38 160 VAL B C 1
ATOM 5470 O O . VAL B 1 160 ? -2.488 1.073 -17.172 1 98.38 160 VAL B O 1
ATOM 5473 N N . ILE B 1 161 ? -3.805 -0.549 -17.906 1 98.62 161 ILE B N 1
ATOM 5474 C CA . ILE B 1 161 ? -3.803 -1.352 -16.688 1 98.62 161 ILE B CA 1
ATOM 5475 C C . ILE B 1 161 ? -2.988 -2.623 -16.906 1 98.62 161 ILE B C 1
ATOM 5477 O O . ILE B 1 161 ? -3.24 -3.375 -17.859 1 98.62 161 ILE B O 1
ATOM 5481 N N . LEU B 1 162 ? -1.935 -2.789 -16.109 1 98.38 162 LEU B N 1
ATOM 5482 C CA . LEU B 1 162 ? -1.209 -4.055 -16.094 1 98.38 162 LEU B CA 1
ATOM 5483 C C . LEU B 1 162 ? -1.935 -5.082 -15.227 1 98.38 162 LEU B C 1
ATOM 5485 O O . LEU B 1 162 ? -2.211 -4.832 -14.055 1 98.38 162 LEU B O 1
ATOM 5489 N N . PHE B 1 163 ? -2.26 -6.23 -15.797 1 98.69 163 PHE B N 1
ATOM 5490 C CA . PHE B 1 163 ? -3.088 -7.227 -15.125 1 98.69 163 PHE B CA 1
ATOM 5491 C C . PHE B 1 163 ? -2.361 -8.562 -15.039 1 98.69 163 PHE B C 1
ATOM 5493 O O . PHE B 1 163 ? -2.061 -9.188 -16.062 1 98.69 163 PHE B O 1
ATOM 5500 N N . SER B 1 164 ? -2.061 -8.992 -13.82 1 98.5 164 SER B N 1
ATOM 5501 C CA . SER B 1 164 ? -1.438 -10.297 -13.594 1 98.5 164 SER B CA 1
ATOM 5502 C C . SER B 1 164 ? -2.469 -11.328 -13.156 1 98.5 164 SER B C 1
ATOM 5504 O O . SER B 1 164 ? -3.279 -11.07 -12.266 1 98.5 164 SER B O 1
ATOM 5506 N N . SER B 1 165 ? -2.428 -12.492 -13.781 1 97.44 165 SER B N 1
ATOM 5507 C CA . SER B 1 165 ? -3.334 -13.57 -13.414 1 97.44 165 SER B CA 1
ATOM 5508 C C . SER B 1 165 ? -2.893 -14.242 -12.109 1 97.44 165 SER B C 1
ATOM 5510 O O . SER B 1 165 ? -3.586 -15.117 -11.594 1 97.44 165 SER B O 1
ATOM 5512 N N . LEU B 1 166 ? -1.754 -13.875 -11.562 1 96.56 166 LEU B N 1
ATOM 5513 C CA . LEU B 1 166 ? -1.205 -14.375 -10.312 1 96.56 166 LEU B CA 1
ATOM 5514 C C . LEU B 1 166 ? -0.684 -13.234 -9.445 1 96.56 166 LEU B C 1
ATOM 5516 O O . LEU B 1 166 ? -1.423 -12.297 -9.141 1 96.56 166 LEU B O 1
ATOM 5520 N N . TYR B 1 167 ? 0.64 -13.297 -9.07 1 96.56 167 TYR B N 1
ATOM 5521 C CA . TYR B 1 167 ? 1.316 -12.258 -8.305 1 96.56 167 TYR B CA 1
ATOM 5522 C C . TYR B 1 167 ? 1.987 -11.25 -9.227 1 96.56 167 TYR B C 1
ATOM 5524 O O . TYR B 1 167 ? 1.992 -11.422 -10.445 1 96.56 167 TYR B O 1
ATOM 5532 N N . GLY B 1 168 ? 2.432 -10.227 -8.656 1 96.44 168 GLY B N 1
ATOM 5533 C CA . GLY B 1 168 ? 3.342 -9.367 -9.398 1 96.44 168 GLY B CA 1
ATOM 5534 C C . GLY B 1 168 ? 4.77 -9.875 -9.398 1 96.44 168 GLY B C 1
ATOM 5535 O O . GLY B 1 168 ? 5.211 -10.508 -8.438 1 96.44 168 GLY B O 1
ATOM 5536 N N . LEU B 1 169 ? 5.469 -9.648 -10.5 1 96 169 LEU B N 1
ATOM 5537 C CA . LEU B 1 169 ? 6.918 -9.812 -10.531 1 96 169 LEU B CA 1
ATOM 5538 C C . LEU B 1 169 ? 7.617 -8.531 -10.094 1 96 169 LEU B C 1
ATOM 5540 O O . LEU B 1 169 ? 6.996 -7.469 -10.031 1 96 169 LEU B O 1
ATOM 5544 N N . PRO B 1 170 ? 8.891 -8.633 -9.727 1 96.06 170 PRO B N 1
ATOM 5545 C CA . PRO B 1 170 ? 9.586 -7.418 -9.305 1 96.06 170 PRO B CA 1
ATOM 5546 C C . PRO B 1 170 ? 9.453 -6.277 -10.312 1 96.06 170 PRO B C 1
ATOM 5548 O O . PRO B 1 170 ? 9.258 -5.125 -9.93 1 96.06 170 PRO B O 1
ATOM 5551 N N . GLU B 1 171 ? 9.5 -6.594 -11.578 1 95.38 171 GLU B N 1
ATOM 5552 C CA . GLU B 1 171 ? 9.398 -5.582 -12.633 1 95.38 171 GLU B CA 1
ATOM 5553 C C . GLU B 1 171 ? 8.016 -4.938 -12.633 1 95.38 171 GLU B C 1
ATOM 5555 O O . GLU B 1 171 ? 7.875 -3.752 -12.938 1 95.38 171 GLU B O 1
ATOM 5560 N N . THR B 1 172 ? 6.984 -5.762 -12.32 1 97 172 THR B N 1
ATOM 5561 C CA . THR B 1 172 ? 5.629 -5.234 -12.188 1 97 172 THR B CA 1
ATOM 5562 C C . THR B 1 172 ? 5.562 -4.184 -11.078 1 97 172 THR B C 1
ATOM 5564 O O . THR B 1 172 ? 5.016 -3.098 -11.281 1 97 172 THR B O 1
ATOM 5567 N N . PHE B 1 173 ? 6.152 -4.457 -9.961 1 97.75 173 PHE B N 1
ATOM 5568 C CA . PHE B 1 173 ? 6.133 -3.568 -8.805 1 97.75 173 PHE B CA 1
ATOM 5569 C C . PHE B 1 173 ? 6.992 -2.336 -9.047 1 97.75 173 PHE B C 1
ATOM 5571 O O . PHE B 1 173 ? 6.641 -1.23 -8.633 1 97.75 173 PHE B O 1
ATOM 5578 N N . GLU B 1 174 ? 8.094 -2.518 -9.742 1 96.75 174 GLU B N 1
ATOM 5579 C CA . GLU B 1 174 ? 8.961 -1.393 -10.078 1 96.75 174 GLU B CA 1
ATOM 5580 C C . GLU B 1 174 ? 8.25 -0.402 -10.992 1 96.75 174 GLU B C 1
ATOM 5582 O O . GLU B 1 174 ? 8.453 0.809 -10.883 1 96.75 174 GLU B O 1
ATOM 5587 N N . THR B 1 175 ? 7.422 -0.913 -11.844 1 97.06 175 THR B N 1
ATOM 5588 C CA . THR B 1 175 ? 6.684 -0.092 -12.797 1 97.06 175 THR B CA 1
ATOM 5589 C C . THR B 1 175 ? 5.836 0.949 -12.07 1 97.06 175 THR B C 1
ATOM 5591 O O . THR B 1 175 ? 5.641 2.059 -12.57 1 97.06 175 THR B O 1
ATOM 5594 N N . VAL B 1 176 ? 5.426 0.629 -10.828 1 96.75 176 VAL B N 1
ATOM 5595 C CA . VAL B 1 176 ? 4.488 1.521 -10.148 1 96.75 176 VAL B CA 1
ATOM 5596 C C . VAL B 1 176 ? 5.102 2.023 -8.844 1 96.75 176 VAL B C 1
ATOM 5598 O O . VAL B 1 176 ? 4.422 2.666 -8.039 1 96.75 176 VAL B O 1
ATOM 5601 N N . GLY B 1 177 ? 6.305 1.71 -8.57 1 96.06 177 GLY B N 1
ATOM 5602 C CA . GLY B 1 177 ? 7.031 2.26 -7.441 1 96.06 177 GLY B CA 1
ATOM 5603 C C . GLY B 1 177 ? 6.699 1.579 -6.129 1 96.06 177 GLY B C 1
ATOM 5604 O O . GLY B 1 177 ? 6.691 2.219 -5.074 1 96.06 177 GLY B O 1
ATOM 5605 N N . ALA B 1 178 ? 6.371 0.269 -6.109 1 97.06 178 ALA B N 1
ATOM 5606 C CA . ALA B 1 178 ? 6.129 -0.526 -4.906 1 97.06 178 ALA B CA 1
ATOM 5607 C C . ALA B 1 178 ? 7.43 -1.099 -4.355 1 97.06 178 ALA B C 1
ATOM 5609 O O . ALA B 1 178 ? 8.492 -0.949 -4.969 1 97.06 178 ALA B O 1
ATOM 5610 N N . VAL B 1 179 ? 7.312 -1.648 -3.119 1 94.06 179 VAL B N 1
ATOM 5611 C CA . VAL B 1 179 ? 8.43 -2.438 -2.611 1 94.06 179 VAL B CA 1
ATOM 5612 C C . VAL B 1 179 ? 8.625 -3.676 -3.482 1 94.06 179 VAL B C 1
ATOM 5614 O O . VAL B 1 179 ? 7.684 -4.438 -3.709 1 94.06 179 VAL B O 1
ATOM 5617 N N . THR B 1 180 ? 9.883 -3.801 -3.908 1 90.44 180 THR B N 1
ATOM 5618 C CA . THR B 1 180 ? 10.031 -4.77 -4.992 1 90.44 180 THR B CA 1
ATOM 5619 C C . THR B 1 180 ? 10.875 -5.957 -4.535 1 90.44 180 THR B C 1
ATOM 5621 O O . THR B 1 180 ? 10.367 -7.078 -4.426 1 90.44 180 THR B O 1
ATOM 5624 N N . ARG B 1 181 ? 12.117 -5.652 -4.164 1 89.88 181 ARG B N 1
ATOM 5625 C CA . ARG B 1 181 ? 13.062 -6.762 -4.086 1 89.88 181 ARG B CA 1
ATOM 5626 C C . ARG B 1 181 ? 13.664 -6.875 -2.689 1 89.88 181 ARG B C 1
ATOM 5628 O O . ARG B 1 181 ? 14.516 -6.074 -2.307 1 89.88 181 ARG B O 1
ATOM 5635 N N . HIS B 1 182 ? 13.109 -7.465 -1.715 1 94.38 182 HIS B N 1
ATOM 5636 C CA . HIS B 1 182 ? 13.742 -7.949 -0.497 1 94.38 182 HIS B CA 1
ATOM 5637 C C . HIS B 1 182 ? 13.906 -9.469 -0.528 1 94.38 182 HIS B C 1
ATOM 5639 O O . HIS B 1 182 ? 12.922 -10.203 -0.635 1 94.38 182 HIS B O 1
ATOM 5645 N N . PRO B 1 183 ? 15.109 -9.906 -0.427 1 94.56 183 PRO B N 1
ATOM 5646 C CA . PRO B 1 183 ? 15.352 -11.328 -0.695 1 94.56 183 PRO B CA 1
ATOM 5647 C C . PRO B 1 183 ? 14.57 -12.25 0.245 1 94.56 183 PRO B C 1
ATOM 5649 O O . PRO B 1 183 ? 14.258 -13.383 -0.118 1 94.56 183 PRO B O 1
ATOM 5652 N N . ILE B 1 184 ? 14.227 -11.75 1.384 1 95.75 184 ILE B N 1
ATOM 5653 C CA . ILE B 1 184 ? 13.609 -12.625 2.369 1 95.75 184 ILE B CA 1
ATOM 5654 C C . ILE B 1 184 ? 12.148 -12.234 2.568 1 95.75 184 ILE B C 1
ATOM 5656 O O . ILE B 1 184 ? 11.258 -13.086 2.525 1 95.75 184 ILE B O 1
ATOM 5660 N N . LEU B 1 185 ? 11.852 -10.984 2.668 1 97.25 185 LEU B N 1
ATOM 5661 C CA . LEU B 1 185 ? 10.516 -10.516 3.025 1 97.25 185 LEU B CA 1
ATOM 5662 C C . LEU B 1 185 ? 9.594 -10.516 1.809 1 97.25 185 LEU B C 1
ATOM 5664 O O . LEU B 1 185 ? 8.398 -10.797 1.93 1 97.25 185 LEU B O 1
ATOM 5668 N N . TYR B 1 186 ? 10.109 -10.188 0.679 1 97.62 186 TYR B N 1
ATOM 5669 C CA . TYR B 1 186 ? 9.367 -10.125 -0.578 1 97.62 186 TYR B CA 1
ATOM 5670 C C . TYR B 1 186 ? 10.141 -10.805 -1.699 1 97.62 186 TYR B C 1
ATOM 5672 O O . TYR B 1 186 ? 10.539 -10.156 -2.67 1 97.62 186 TYR B O 1
ATOM 5680 N N . PRO B 1 187 ? 10.273 -12.086 -1.642 1 96.69 187 PRO B N 1
ATOM 5681 C CA . PRO B 1 187 ? 11.141 -12.852 -2.545 1 96.69 187 PRO B CA 1
ATOM 5682 C C . PRO B 1 187 ? 10.539 -13.016 -3.939 1 96.69 187 PRO B C 1
ATOM 5684 O O . PRO B 1 187 ? 9.32 -12.938 -4.102 1 96.69 187 PRO B O 1
ATOM 5687 N N . HIS B 1 188 ? 11.43 -13.188 -4.859 1 96.44 188 HIS B N 1
ATOM 5688 C CA . HIS B 1 188 ? 10.969 -13.57 -6.191 1 96.44 188 HIS B CA 1
ATOM 5689 C C . HIS B 1 188 ? 10.234 -14.906 -6.16 1 96.44 188 HIS B C 1
ATOM 5691 O O . HIS B 1 188 ? 10.664 -15.844 -5.488 1 96.44 188 HIS B O 1
ATOM 5697 N N . LEU B 1 189 ? 9.242 -15.062 -6.934 1 94.81 189 LEU B N 1
ATOM 5698 C CA . LEU B 1 189 ? 8.312 -16.188 -6.867 1 94.81 189 LEU B CA 1
ATOM 5699 C C . LEU B 1 189 ? 8.922 -17.438 -7.488 1 94.81 189 LEU B C 1
ATOM 5701 O O . LEU B 1 189 ? 8.445 -18.547 -7.246 1 94.81 189 LEU B O 1
ATOM 5705 N N . PHE B 1 190 ? 9.992 -17.297 -8.242 1 93.12 190 PHE B N 1
ATOM 5706 C CA . PHE B 1 190 ? 10.539 -18.422 -8.984 1 93.12 190 PHE B CA 1
ATOM 5707 C C . PHE B 1 190 ? 11.609 -19.141 -8.172 1 93.12 190 PHE B C 1
ATOM 5709 O O . PHE B 1 190 ? 12.172 -20.141 -8.625 1 93.12 190 PHE B O 1
ATOM 5716 N N . ARG B 1 191 ? 11.781 -18.703 -6.98 1 93.56 191 ARG B N 1
ATOM 5717 C CA . ARG B 1 191 ? 12.711 -19.422 -6.105 1 93.56 191 ARG B CA 1
ATOM 5718 C C . ARG B 1 191 ? 12.039 -20.641 -5.477 1 93.56 191 ARG B C 1
ATOM 5720 O O . ARG B 1 191 ? 10.875 -20.938 -5.77 1 93.56 191 ARG B O 1
ATOM 5727 N N . ASN B 1 192 ? 12.875 -21.422 -4.633 1 92 192 ASN B N 1
ATOM 5728 C CA . ASN B 1 192 ? 12.289 -22.688 -4.184 1 92 192 ASN B CA 1
ATOM 5729 C C . ASN B 1 192 ? 12.406 -22.844 -2.67 1 92 192 ASN B C 1
ATOM 5731 O O . ASN B 1 192 ? 12 -23.875 -2.121 1 92 192 ASN B O 1
ATOM 5735 N N . LYS B 1 193 ? 12.969 -21.906 -2.035 1 93.69 193 LYS B N 1
ATOM 5736 C CA . LYS B 1 193 ? 13.039 -21.938 -0.576 1 93.69 193 LYS B CA 1
ATOM 5737 C C . LYS B 1 193 ? 12.82 -20.547 0.011 1 93.69 193 LYS B C 1
ATOM 5739 O O . LYS B 1 193 ? 13.438 -19.578 -0.428 1 93.69 193 LYS B O 1
ATOM 5744 N N . PHE B 1 194 ? 12 -20.453 1.121 1 95.69 194 PHE B N 1
ATOM 5745 C CA . PHE B 1 194 ? 11.555 -19.125 1.53 1 95.69 194 PHE B CA 1
ATOM 5746 C C . PHE B 1 194 ? 11.633 -18.984 3.045 1 95.69 194 PHE B C 1
ATOM 5748 O O . PHE B 1 194 ? 11.727 -17.859 3.555 1 95.69 194 PHE B O 1
ATOM 5755 N N . THR B 1 195 ? 11.547 -20.016 3.828 1 94.31 195 THR B N 1
ATOM 5756 C CA . THR B 1 195 ? 11.492 -19.906 5.281 1 94.31 195 THR B CA 1
ATOM 5757 C C . THR B 1 195 ? 12.531 -20.828 5.926 1 94.31 195 THR B C 1
ATOM 5759 O O . THR B 1 195 ? 13.117 -21.672 5.258 1 94.31 195 THR B O 1
ATOM 5762 N N . ASP B 1 196 ? 12.781 -20.594 7.219 1 94.31 196 ASP B N 1
ATOM 5763 C CA . ASP B 1 196 ? 13.688 -21.422 8.016 1 94.31 196 ASP B CA 1
ATOM 5764 C C . ASP B 1 196 ? 15.062 -21.516 7.355 1 94.31 196 ASP B C 1
ATOM 5766 O O . ASP B 1 196 ? 15.602 -22.609 7.203 1 94.31 196 ASP B O 1
ATOM 5770 N N . LEU B 1 197 ? 15.516 -20.422 7.02 1 96.31 197 LEU B N 1
ATOM 5771 C CA . LEU B 1 197 ? 16.766 -20.391 6.27 1 96.31 197 LEU B CA 1
ATOM 5772 C C . LEU B 1 197 ? 17.969 -20.281 7.211 1 96.31 197 LEU B C 1
ATOM 5774 O O . LEU B 1 197 ? 17.953 -19.484 8.156 1 96.31 197 LEU B O 1
ATOM 5778 N N . THR B 1 198 ? 18.953 -21.094 6.98 1 96.38 198 THR B N 1
ATOM 5779 C CA . THR B 1 198 ? 20.25 -20.906 7.609 1 96.38 198 THR B CA 1
ATOM 5780 C C . THR B 1 198 ? 20.984 -19.719 6.984 1 96.38 198 THR B C 1
ATOM 5782 O O . THR B 1 198 ? 20.531 -19.156 5.98 1 96.38 198 THR B O 1
ATOM 5785 N N . LEU B 1 199 ? 22.078 -19.344 7.594 1 95.94 199 LEU B N 1
ATOM 5786 C CA . LEU B 1 199 ? 22.859 -18.234 7.047 1 95.94 199 LEU B CA 1
ATOM 5787 C C . LEU B 1 199 ? 23.297 -18.547 5.621 1 95.94 199 LEU B C 1
ATOM 5789 O O . LEU B 1 199 ? 23.219 -17.672 4.746 1 95.94 199 LEU B O 1
ATOM 5793 N N . PHE B 1 200 ? 23.734 -19.734 5.441 1 95.62 200 PHE B N 1
ATOM 5794 C CA . PHE B 1 200 ? 24.203 -20.156 4.117 1 95.62 200 PHE B CA 1
ATOM 5795 C C . PHE B 1 200 ? 23.047 -20.109 3.115 1 95.62 200 PHE B C 1
ATOM 5797 O O . PHE B 1 200 ? 23.234 -19.703 1.969 1 95.62 200 PHE B O 1
ATOM 5804 N N . GLU B 1 201 ? 21.891 -20.547 3.5 1 96.19 201 GLU B N 1
ATOM 5805 C CA . GLU B 1 201 ? 20.734 -20.547 2.623 1 96.19 201 GLU B CA 1
ATOM 5806 C C . GLU B 1 201 ? 20.281 -19.109 2.309 1 96.19 201 GLU B C 1
ATOM 5808 O O . GLU B 1 201 ? 19.844 -18.828 1.195 1 96.19 201 GLU B O 1
ATOM 5813 N N . LYS B 1 202 ? 20.422 -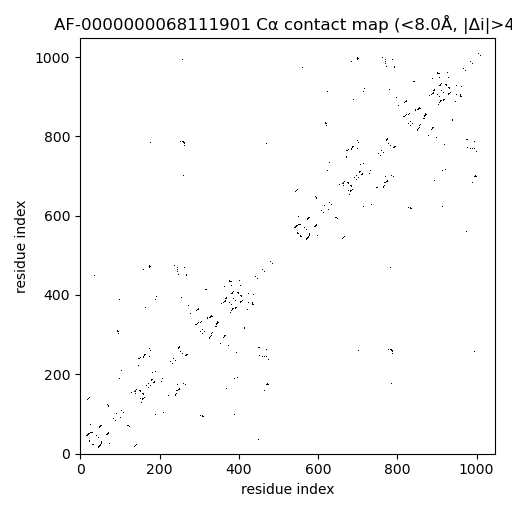18.25 3.299 1 97.12 202 LYS B N 1
ATOM 5814 C CA . LYS B 1 202 ? 20.125 -16.844 3.047 1 97.12 202 LYS B CA 1
ATOM 5815 C C . LYS B 1 202 ? 21.031 -16.281 1.961 1 97.12 202 LYS B C 1
ATOM 5817 O O . LYS B 1 202 ? 20.562 -15.555 1.074 1 97.12 202 LYS B O 1
ATOM 5822 N N . ILE B 1 203 ? 22.266 -16.578 2.068 1 96.19 203 ILE B N 1
ATOM 5823 C CA . ILE B 1 203 ? 23.234 -16.109 1.081 1 96.19 203 ILE B CA 1
ATOM 5824 C C . ILE B 1 203 ? 22.875 -16.656 -0.297 1 96.19 203 ILE B C 1
ATOM 5826 O O . ILE B 1 203 ? 22.922 -15.938 -1.294 1 96.19 203 ILE B O 1
ATOM 5830 N N . ARG B 1 204 ? 22.531 -17.938 -0.352 1 95.38 204 ARG B N 1
ATOM 5831 C CA . ARG B 1 204 ? 22.109 -18.562 -1.602 1 95.38 204 ARG B CA 1
ATOM 5832 C C . ARG B 1 204 ? 20.891 -17.859 -2.184 1 95.38 204 ARG B C 1
ATOM 5834 O O . ARG B 1 204 ? 20.812 -17.625 -3.393 1 95.38 204 ARG B O 1
ATOM 5841 N N . GLU B 1 205 ? 19.953 -17.531 -1.32 1 95.25 205 GLU B N 1
ATOM 5842 C CA . GLU B 1 205 ? 18.75 -16.844 -1.785 1 95.25 205 GLU B CA 1
ATOM 5843 C C . GLU B 1 205 ? 19.078 -15.453 -2.32 1 95.25 205 GLU B C 1
ATOM 5845 O O . GLU B 1 205 ? 18.469 -15 -3.297 1 95.25 205 GLU B O 1
ATOM 5850 N N . VAL B 1 206 ? 19.969 -14.773 -1.689 1 95.38 206 VAL B N 1
ATOM 5851 C CA . VAL B 1 206 ? 20.422 -13.477 -2.186 1 95.38 206 VAL B CA 1
ATOM 5852 C C . VAL B 1 206 ? 21.062 -13.641 -3.562 1 95.38 206 VAL B C 1
ATOM 5854 O O . VAL B 1 206 ? 20.844 -12.82 -4.457 1 95.38 206 VAL B O 1
ATOM 5857 N N . TYR B 1 207 ? 21.859 -14.703 -3.701 1 95.06 207 TYR B N 1
ATOM 5858 C CA . TYR B 1 207 ? 22.484 -15.016 -4.98 1 95.06 207 TYR B CA 1
ATOM 5859 C C . TYR B 1 207 ? 21.438 -15.227 -6.066 1 95.06 207 TYR B C 1
ATOM 5861 O O . TYR B 1 207 ? 21.547 -14.672 -7.164 1 95.06 207 TYR B O 1
ATOM 5869 N N . TYR B 1 208 ? 20.359 -16 -5.781 1 95.06 208 TYR B N 1
ATOM 5870 C CA . TYR B 1 208 ? 19.297 -16.266 -6.758 1 95.06 208 TYR B CA 1
ATOM 5871 C C . TYR B 1 208 ? 18.562 -14.977 -7.105 1 95.06 208 TYR B C 1
ATOM 5873 O O . TYR B 1 208 ? 18.188 -14.758 -8.258 1 95.06 208 TYR B O 1
ATOM 5881 N N . GLU B 1 209 ? 18.359 -14.156 -6.074 1 95.19 209 GLU B N 1
ATOM 5882 C CA . GLU B 1 209 ? 17.719 -12.875 -6.332 1 95.19 209 GLU B CA 1
ATOM 5883 C C . GLU B 1 209 ? 18.547 -12.016 -7.281 1 95.19 209 GLU B C 1
ATOM 5885 O O . GLU B 1 209 ? 18 -11.359 -8.172 1 95.19 209 GLU B O 1
ATOM 5890 N N . ALA B 1 210 ? 19.797 -11.984 -7.082 1 94.75 210 ALA B N 1
ATOM 5891 C CA . ALA B 1 210 ? 20.703 -11.219 -7.941 1 94.75 210 ALA B CA 1
ATOM 5892 C C . ALA B 1 210 ? 20.688 -11.773 -9.367 1 94.75 210 ALA B C 1
ATOM 5894 O O . ALA B 1 210 ? 20.656 -11.008 -10.336 1 94.75 210 ALA B O 1
ATOM 5895 N N . ARG B 1 211 ? 20.719 -13.055 -9.492 1 95.25 211 ARG B N 1
ATOM 5896 C CA . ARG B 1 211 ? 20.719 -13.688 -10.805 1 95.25 211 ARG B CA 1
ATOM 5897 C C . ARG B 1 211 ? 19.422 -13.383 -11.555 1 95.25 211 ARG B C 1
ATOM 5899 O O . ARG B 1 211 ? 19.453 -13.125 -12.758 1 95.25 211 ARG B O 1
ATOM 5906 N N . LEU B 1 212 ? 18.391 -13.484 -10.844 1 95.06 212 LEU B N 1
ATOM 5907 C CA . LEU B 1 212 ? 17.094 -13.188 -11.453 1 95.06 212 LEU B CA 1
ATOM 5908 C C . LEU B 1 212 ? 17.031 -11.719 -11.875 1 95.06 212 LEU B C 1
ATOM 5910 O O . LEU B 1 212 ? 16.484 -11.398 -12.938 1 95.06 212 LEU B O 1
ATOM 5914 N N . THR B 1 213 ? 17.562 -10.812 -11.055 1 94.69 213 THR B N 1
ATOM 5915 C CA . THR B 1 213 ? 17.609 -9.398 -11.406 1 94.69 213 THR B CA 1
ATOM 5916 C C . THR B 1 213 ? 18.375 -9.18 -12.703 1 94.69 213 THR B C 1
ATOM 5918 O O . THR B 1 213 ? 17.906 -8.484 -13.602 1 94.69 213 THR B O 1
ATOM 5921 N N . LEU B 1 214 ? 19.484 -9.805 -12.805 1 94.94 214 LEU B N 1
ATOM 5922 C CA . LEU B 1 214 ? 20.328 -9.664 -13.992 1 94.94 214 LEU B CA 1
ATOM 5923 C C . LEU B 1 214 ? 19.656 -10.266 -15.219 1 94.94 214 LEU B C 1
ATOM 5925 O O . LEU B 1 214 ? 19.734 -9.719 -16.312 1 94.94 214 LEU B O 1
ATOM 5929 N N . LEU B 1 215 ? 19.031 -11.391 -15.023 1 94.56 215 LEU B N 1
ATOM 5930 C CA . LEU B 1 215 ? 18.297 -12.039 -16.109 1 94.56 215 LEU B CA 1
ATOM 5931 C C . LEU B 1 215 ? 17.234 -11.109 -16.672 1 94.56 215 LEU B C 1
ATOM 5933 O O . LEU B 1 215 ? 17.094 -10.969 -17.891 1 94.56 215 LEU B O 1
ATOM 5937 N N . TYR B 1 216 ? 16.531 -10.453 -15.844 1 92.88 216 TYR B N 1
ATOM 5938 C CA . TYR B 1 216 ? 15.422 -9.609 -16.297 1 92.88 216 TYR B CA 1
ATOM 5939 C C . TYR B 1 216 ? 15.945 -8.305 -16.891 1 92.88 216 TYR B C 1
ATOM 5941 O O . TYR B 1 216 ? 15.305 -7.719 -17.766 1 92.88 216 TYR B O 1
ATOM 5949 N N . TRP B 1 217 ? 17.094 -7.859 -16.453 1 93.12 217 TRP B N 1
ATOM 5950 C CA . TRP B 1 217 ? 17.734 -6.73 -17.125 1 93.12 217 TRP B CA 1
ATOM 5951 C C . TRP B 1 217 ? 18.109 -7.094 -18.562 1 93.12 217 TRP B C 1
ATOM 5953 O O . TRP B 1 217 ? 17.938 -6.285 -19.469 1 93.12 217 TRP B O 1
ATOM 5963 N N . GLY B 1 218 ? 18.609 -8.312 -18.656 1 94.31 218 GLY B N 1
ATOM 5964 C CA . GLY B 1 218 ? 18.906 -8.805 -20 1 94.31 218 GLY B CA 1
ATOM 5965 C C . GLY B 1 218 ? 17.656 -8.93 -20.859 1 94.31 218 GLY B C 1
ATOM 5966 O O . GLY B 1 218 ? 17.688 -8.594 -22.047 1 94.31 218 GLY B O 1
ATOM 5967 N N . LEU B 1 219 ? 16.656 -9.406 -20.266 1 94.38 219 LEU B N 1
ATOM 5968 C CA . LEU B 1 219 ? 15.391 -9.547 -20.984 1 94.38 219 LEU B CA 1
ATOM 5969 C C . LEU B 1 219 ? 14.859 -8.188 -21.422 1 94.38 219 LEU B C 1
ATOM 5971 O O . LEU B 1 219 ? 14.289 -8.062 -22.516 1 94.38 219 LEU B O 1
ATOM 5975 N N . GLN B 1 220 ? 14.953 -7.215 -20.594 1 94.88 220 GLN B N 1
ATOM 5976 C CA . GLN B 1 220 ? 14.539 -5.863 -20.953 1 94.88 220 GLN B CA 1
ATOM 5977 C C . GLN B 1 220 ? 15.289 -5.363 -22.172 1 94.88 220 GLN B C 1
ATOM 5979 O O . GLN B 1 220 ? 14.703 -4.727 -23.062 1 94.88 220 GLN B O 1
ATOM 5984 N N . ASN B 1 221 ? 16.547 -5.633 -22.203 1 96 221 ASN B N 1
ATOM 5985 C CA . ASN B 1 221 ? 17.328 -5.273 -23.375 1 96 221 ASN B CA 1
ATOM 5986 C C . ASN B 1 221 ? 16.828 -5.988 -24.625 1 96 221 ASN B C 1
ATOM 5988 O O . ASN B 1 221 ? 16.75 -5.387 -25.703 1 96 221 ASN B O 1
ATOM 5992 N N . ALA B 1 222 ? 16.531 -7.258 -24.453 1 96.25 222 ALA B N 1
ATOM 5993 C CA . ALA B 1 222 ? 16 -8.031 -25.578 1 96.25 222 ALA B CA 1
ATOM 5994 C C . ALA B 1 222 ? 14.672 -7.457 -26.047 1 96.25 222 ALA B C 1
ATOM 5996 O O . ALA B 1 222 ? 14.414 -7.383 -27.266 1 96.25 222 ALA B O 1
ATOM 5997 N N . GLU B 1 223 ? 13.836 -7.059 -25.156 1 97.38 223 GLU B N 1
ATOM 5998 C CA . GLU B 1 223 ? 12.547 -6.453 -25.5 1 97.38 223 GLU B CA 1
ATOM 5999 C C . GLU B 1 223 ? 12.742 -5.141 -26.25 1 97.38 223 GLU B C 1
ATOM 6001 O O . GLU B 1 223 ? 12.023 -4.863 -27.219 1 97.38 223 GLU B O 1
ATOM 6006 N N . ASN B 1 224 ? 13.68 -4.34 -25.781 1 97.94 224 ASN B N 1
ATOM 6007 C CA . ASN B 1 224 ? 13.969 -3.082 -26.453 1 97.94 224 ASN B CA 1
ATOM 6008 C C . ASN B 1 224 ? 14.43 -3.312 -27.891 1 97.94 224 ASN B C 1
ATOM 6010 O O . ASN B 1 224 ? 14 -2.611 -28.812 1 97.94 224 ASN B O 1
ATOM 6014 N N . ASN B 1 225 ? 15.32 -4.266 -28.047 1 97.56 225 ASN B N 1
ATOM 6015 C CA . ASN B 1 225 ? 15.797 -4.598 -29.391 1 97.56 225 ASN B CA 1
ATOM 6016 C C . ASN B 1 225 ? 14.656 -5.102 -30.281 1 97.56 225 ASN B C 1
ATOM 6018 O O . ASN B 1 225 ? 14.594 -4.766 -31.469 1 97.56 225 ASN B O 1
ATOM 6022 N N . TYR B 1 226 ? 13.836 -5.902 -29.734 1 97.62 226 TYR B N 1
ATOM 6023 C CA . TYR B 1 226 ? 12.68 -6.418 -30.469 1 97.62 226 TYR B CA 1
ATOM 6024 C C . TYR B 1 226 ? 11.758 -5.285 -30.906 1 97.62 226 TYR B C 1
ATOM 6026 O O . TYR B 1 226 ? 11.289 -5.266 -32.062 1 97.62 226 TYR B O 1
ATOM 6034 N N . LEU B 1 227 ? 11.477 -4.32 -30 1 98.19 227 LEU B N 1
ATOM 6035 C CA . LEU B 1 227 ? 10.641 -3.168 -30.312 1 98.19 227 LEU B CA 1
ATOM 6036 C C . LEU B 1 227 ? 11.234 -2.363 -31.469 1 98.19 227 LEU B C 1
ATOM 6038 O O . LEU B 1 227 ? 10.516 -1.948 -32.375 1 98.19 227 LEU B O 1
ATOM 6042 N N . LYS B 1 228 ? 12.539 -2.193 -31.469 1 97.88 228 LYS B N 1
ATOM 6043 C CA . LYS B 1 228 ? 13.211 -1.48 -32.531 1 97.88 228 LYS B CA 1
ATOM 6044 C C . LYS B 1 228 ? 13.062 -2.223 -33.875 1 97.88 228 LYS B C 1
ATOM 6046 O O . LYS B 1 228 ? 12.789 -1.607 -34.906 1 97.88 228 LYS B O 1
ATOM 6051 N N . SER B 1 229 ? 13.227 -3.477 -33.812 1 97.38 229 SER B N 1
ATOM 6052 C CA . SER B 1 229 ? 13.172 -4.285 -35.031 1 97.38 229 SER B CA 1
ATOM 6053 C C . SER B 1 229 ? 11.766 -4.312 -35.625 1 97.38 229 SER B C 1
ATOM 6055 O O . SER B 1 229 ? 11.594 -4.285 -36.844 1 97.38 229 SER B O 1
ATOM 6057 N N . ARG B 1 230 ? 10.766 -4.355 -34.812 1 96.12 230 ARG B N 1
ATOM 6058 C CA . ARG B 1 230 ? 9.391 -4.57 -35.25 1 96.12 230 ARG B CA 1
ATOM 6059 C C . ARG B 1 230 ? 8.695 -3.246 -35.562 1 96.12 230 ARG B C 1
ATOM 6061 O O . ARG B 1 230 ? 7.863 -3.168 -36.469 1 96.12 230 ARG B O 1
ATOM 6068 N N . PHE B 1 231 ? 9.031 -2.197 -34.812 1 96.44 231 PHE B N 1
ATOM 6069 C CA . PHE B 1 231 ? 8.25 -0.971 -34.906 1 96.44 231 PHE B CA 1
ATOM 6070 C C . PHE B 1 231 ? 9.125 0.199 -35.312 1 96.44 231 PHE B C 1
ATOM 6072 O O . PHE B 1 231 ? 8.656 1.337 -35.406 1 96.44 231 PHE B O 1
ATOM 6079 N N . GLY B 1 232 ? 10.406 -0.086 -35.531 1 96.69 232 GLY B N 1
ATOM 6080 C CA . GLY B 1 232 ? 11.289 0.949 -36.031 1 96.69 232 GLY B CA 1
ATOM 6081 C C . GLY B 1 232 ? 12.305 1.419 -35 1 96.69 232 GLY B C 1
ATOM 6082 O O . GLY B 1 232 ? 12.133 1.187 -33.812 1 96.69 232 GLY B O 1
ATOM 6083 N N . GLU B 1 233 ? 13.297 2.115 -35.375 1 96.31 233 GLU B N 1
ATOM 6084 C CA . GLU B 1 233 ? 14.43 2.547 -34.562 1 96.31 233 GLU B CA 1
ATOM 6085 C C . GLU B 1 233 ? 14 3.543 -33.5 1 96.31 233 GLU B C 1
ATOM 6087 O O . GLU B 1 233 ? 14.633 3.65 -32.438 1 96.31 233 GLU B O 1
ATOM 6092 N N . ASN B 1 234 ? 12.922 4.184 -33.781 1 96.19 234 ASN B N 1
ATOM 6093 C CA . ASN B 1 234 ? 12.469 5.199 -32.844 1 96.19 234 ASN B CA 1
ATOM 6094 C C . ASN B 1 234 ? 11.391 4.656 -31.906 1 96.19 234 ASN B C 1
ATOM 6096 O O . ASN B 1 234 ? 10.742 5.418 -31.188 1 96.19 234 ASN B O 1
ATOM 6100 N N . ALA B 1 235 ? 11.219 3.361 -31.938 1 97.31 235 ALA B N 1
ATOM 6101 C CA . ALA B 1 235 ? 10.25 2.766 -31.031 1 97.31 235 ALA B CA 1
ATOM 6102 C C . ALA B 1 235 ? 10.609 3.068 -29.578 1 97.31 235 ALA B C 1
ATOM 6104 O O . ALA B 1 235 ? 11.781 3.074 -29.203 1 97.31 235 ALA B O 1
ATOM 6105 N N . PRO B 1 236 ? 9.586 3.391 -28.75 1 97.69 236 PRO B N 1
ATOM 6106 C CA . PRO B 1 236 ? 9.875 3.621 -27.344 1 97.69 236 PRO B CA 1
ATOM 6107 C C . PRO B 1 236 ? 10.477 2.395 -26.656 1 97.69 236 PRO B C 1
ATOM 6109 O O . PRO B 1 236 ? 10.203 1.262 -27.062 1 97.69 236 PRO B O 1
ATOM 6112 N N . THR B 1 237 ? 11.289 2.619 -25.656 1 97.31 237 THR B N 1
ATOM 6113 C CA . THR B 1 237 ? 11.82 1.542 -24.828 1 97.31 237 THR B CA 1
ATOM 6114 C C . THR B 1 237 ? 10.75 1.019 -23.875 1 97.31 237 THR B C 1
ATOM 6116 O O . THR B 1 237 ? 9.719 1.657 -23.688 1 97.31 237 THR B O 1
ATOM 6119 N N . VAL B 1 238 ? 11.055 -0.134 -23.344 1 96.5 238 VAL B N 1
ATOM 6120 C CA . VAL B 1 238 ? 10.164 -0.725 -22.344 1 96.5 238 VAL B CA 1
ATOM 6121 C C . VAL B 1 238 ? 10.016 0.228 -21.172 1 96.5 238 VAL B C 1
ATOM 6123 O O . VAL B 1 238 ? 8.922 0.361 -20.609 1 96.5 238 VAL B O 1
ATOM 6126 N N . GLN B 1 239 ? 11.047 0.906 -20.766 1 95.31 239 GLN B N 1
ATOM 6127 C CA . GLN B 1 239 ? 11 1.865 -19.672 1 95.31 239 GLN B CA 1
ATOM 6128 C C . GLN B 1 239 ? 10.031 3.006 -19.984 1 95.31 239 GLN B C 1
ATOM 6130 O O . GLN B 1 239 ? 9.25 3.414 -19.125 1 95.31 239 GLN B O 1
ATOM 6135 N N . GLN B 1 240 ? 10.117 3.498 -21.141 1 96.5 240 GLN B N 1
ATOM 6136 C CA . GLN B 1 240 ? 9.219 4.566 -21.562 1 96.5 240 GLN B CA 1
ATOM 6137 C C . GLN B 1 240 ? 7.773 4.086 -21.609 1 96.5 240 GLN B C 1
ATOM 6139 O O . GLN B 1 240 ? 6.859 4.812 -21.203 1 96.5 240 GLN B O 1
ATOM 6144 N N . LEU B 1 241 ? 7.605 2.873 -22.078 1 97.69 241 LEU B N 1
ATOM 6145 C CA . LEU B 1 241 ? 6.262 2.316 -22.188 1 97.69 241 LEU B CA 1
ATOM 6146 C C . LEU B 1 241 ? 5.645 2.111 -20.812 1 97.69 241 LEU B C 1
ATOM 6148 O O . LEU B 1 241 ? 4.438 2.293 -20.641 1 97.69 241 LEU B O 1
ATOM 6152 N N . ARG B 1 242 ? 6.414 1.741 -19.844 1 97 242 ARG B N 1
ATOM 6153 C CA . ARG B 1 242 ? 5.941 1.51 -18.484 1 97 242 ARG B CA 1
ATOM 6154 C C . ARG B 1 242 ? 5.426 2.801 -17.844 1 97 242 ARG B C 1
ATOM 6156 O O . ARG B 1 242 ? 4.625 2.764 -16.906 1 97 242 ARG B O 1
ATOM 6163 N N . GLU B 1 243 ? 5.828 3.939 -18.359 1 94.94 243 GLU B N 1
ATOM 6164 C CA . GLU B 1 243 ? 5.359 5.227 -17.844 1 94.94 243 GLU B CA 1
ATOM 6165 C C . GLU B 1 243 ? 3.861 5.402 -18.094 1 94.94 243 GLU B C 1
ATOM 6167 O O . GLU B 1 243 ? 3.195 6.156 -17.375 1 94.94 243 GLU B O 1
ATOM 6172 N N . ASN B 1 244 ? 3.361 4.684 -19.016 1 94.25 244 ASN B N 1
ATOM 6173 C CA . ASN B 1 244 ? 1.953 4.816 -19.375 1 94.25 244 ASN B CA 1
ATOM 6174 C C . ASN B 1 244 ? 1.071 3.898 -18.531 1 94.25 244 ASN B C 1
ATOM 6176 O O . ASN B 1 244 ? -0.157 3.971 -18.609 1 94.25 244 ASN B O 1
ATOM 6180 N N . VAL B 1 245 ? 1.657 3.051 -17.719 1 97.5 245 VAL B N 1
ATOM 6181 C CA . VAL B 1 245 ? 0.886 2.174 -16.844 1 97.5 245 VAL B CA 1
ATOM 6182 C C . VAL B 1 245 ? 0.303 2.982 -15.695 1 97.5 245 VAL B C 1
ATOM 6184 O O . VAL B 1 245 ? 1.044 3.586 -14.914 1 97.5 245 VAL B O 1
ATOM 6187 N N . CYS B 1 246 ? -0.97 2.979 -15.586 1 96.88 246 CYS B N 1
ATOM 6188 C CA . CYS B 1 246 ? -1.582 3.836 -14.57 1 96.88 246 CYS B CA 1
ATOM 6189 C C . CYS B 1 246 ? -2.062 3.016 -13.383 1 96.88 246 CYS B C 1
ATOM 6191 O O . CYS B 1 246 ? -2.311 3.561 -12.305 1 96.88 246 CYS B O 1
ATOM 6193 N N . MET B 1 247 ? -2.197 1.688 -13.586 1 97.94 247 MET B N 1
ATOM 6194 C CA . MET B 1 247 ? -2.717 0.828 -12.523 1 97.94 247 MET B CA 1
ATOM 6195 C C . MET B 1 247 ? -2.256 -0.613 -12.719 1 97.94 247 MET B C 1
ATOM 6197 O O . MET B 1 247 ? -1.948 -1.024 -13.844 1 97.94 247 MET B O 1
ATOM 6201 N N . VAL B 1 248 ? -2.146 -1.339 -11.609 1 98.44 248 VAL B N 1
ATOM 6202 C CA . VAL B 1 248 ? -1.772 -2.748 -11.633 1 98.44 248 VAL B CA 1
ATOM 6203 C C . VAL B 1 248 ? -2.834 -3.578 -10.914 1 98.44 248 VAL B C 1
ATOM 6205 O O . VAL B 1 248 ? -3.23 -3.256 -9.789 1 98.44 248 VAL B O 1
ATOM 6208 N N . PHE B 1 249 ? -3.312 -4.609 -11.586 1 98.75 249 PHE B N 1
ATOM 6209 C CA . PHE B 1 249 ? -4.199 -5.605 -11 1 98.75 249 PHE B CA 1
ATOM 6210 C C . PHE B 1 249 ? -3.443 -6.898 -10.711 1 98.75 249 PHE B C 1
ATOM 6212 O O . PHE B 1 249 ? -2.73 -7.414 -11.578 1 98.75 249 PHE B O 1
ATOM 6219 N N . LEU B 1 250 ? -3.582 -7.379 -9.539 1 98.69 250 LEU B N 1
ATOM 6220 C CA . LEU B 1 250 ? -2.973 -8.648 -9.156 1 98.69 250 LEU B CA 1
ATOM 6221 C C . LEU B 1 250 ? -4.035 -9.648 -8.703 1 98.69 250 LEU B C 1
ATOM 6223 O O . LEU B 1 250 ? -4.797 -9.367 -7.777 1 98.69 250 LEU B O 1
ATOM 6227 N N . ASN B 1 251 ? -4.082 -10.797 -9.336 1 98.31 251 ASN B N 1
ATOM 6228 C CA . ASN B 1 251 ? -5.062 -11.82 -8.977 1 98.31 251 ASN B CA 1
ATOM 6229 C C . ASN B 1 251 ? -4.617 -12.609 -7.746 1 98.31 251 ASN B C 1
ATOM 6231 O O . ASN B 1 251 ? -4.645 -13.844 -7.758 1 98.31 251 ASN B O 1
ATOM 6235 N N . SER B 1 252 ? -4.098 -11.984 -6.746 1 97.75 252 SER B N 1
ATOM 6236 C CA . SER B 1 252 ? -3.717 -12.562 -5.461 1 97.75 252 SER B CA 1
ATOM 6237 C C . SER B 1 252 ? -4.238 -11.719 -4.301 1 97.75 252 SER B C 1
ATOM 6239 O O . SER B 1 252 ? -4.453 -10.508 -4.453 1 97.75 252 SER B O 1
ATOM 6241 N N . PHE B 1 253 ? -4.508 -12.375 -3.215 1 97.19 253 PHE B N 1
ATOM 6242 C CA . PHE B 1 253 ? -4.777 -11.648 -1.982 1 97.19 253 PHE B CA 1
ATOM 6243 C C . PHE B 1 253 ? -3.486 -11.102 -1.382 1 97.19 253 PHE B C 1
ATOM 6245 O O . PHE B 1 253 ? -2.428 -11.719 -1.509 1 97.19 253 PHE B O 1
ATOM 6252 N N . PRO B 1 254 ? -3.559 -9.953 -0.719 1 97.19 254 PRO B N 1
ATOM 6253 C CA . PRO B 1 254 ? -2.344 -9.375 -0.144 1 97.19 254 PRO B CA 1
ATOM 6254 C C . PRO B 1 254 ? -1.627 -10.328 0.808 1 97.19 254 PRO B C 1
ATOM 6256 O O . PRO B 1 254 ? -0.394 -10.375 0.833 1 97.19 254 PRO B O 1
ATOM 6259 N N . LEU B 1 255 ? -2.395 -11.109 1.529 1 96.88 255 LEU B N 1
ATOM 6260 C CA . LEU B 1 255 ? -1.854 -12.047 2.51 1 96.88 255 LEU B CA 1
ATOM 6261 C C . LEU B 1 255 ? -0.867 -13.008 1.855 1 96.88 255 LEU B C 1
ATOM 6263 O O . LEU B 1 255 ? 0.164 -13.344 2.443 1 96.88 255 LEU B O 1
ATOM 6267 N N . PHE B 1 256 ? -1.115 -13.375 0.654 1 97.06 256 PHE B N 1
ATOM 6268 C CA . PHE B 1 256 ? -0.279 -14.336 -0.053 1 97.06 256 PHE B CA 1
ATOM 6269 C C . PHE B 1 256 ? 0.959 -13.664 -0.627 1 97.06 256 PHE B C 1
ATOM 6271 O O . PHE B 1 256 ? 1.924 -14.328 -1 1 97.06 256 PHE B O 1
ATOM 6278 N N . ASP B 1 257 ? 0.915 -12.391 -0.749 1 97.44 257 ASP B N 1
ATOM 6279 C CA . ASP B 1 257 ? 2.072 -11.625 -1.213 1 97.44 257 ASP B CA 1
ATOM 6280 C C . ASP B 1 257 ? 2.795 -10.961 -0.045 1 97.44 257 ASP B C 1
ATOM 6282 O O . ASP B 1 257 ? 3.373 -9.883 -0.2 1 97.44 257 ASP B O 1
ATOM 6286 N N . ASN B 1 258 ? 2.648 -11.523 1.14 1 97.31 258 ASN B N 1
ATOM 6287 C CA . ASN B 1 258 ? 3.301 -11.07 2.363 1 97.31 258 ASN B CA 1
ATOM 6288 C C . ASN B 1 258 ? 2.91 -9.633 2.713 1 97.31 258 ASN B C 1
ATOM 6290 O O . ASN B 1 258 ? 3.734 -8.867 3.205 1 97.31 258 ASN B O 1
ATOM 6294 N N . ASN B 1 259 ? 1.704 -9.266 2.35 1 97.94 259 ASN B N 1
ATOM 6295 C CA . ASN B 1 259 ? 1.233 -7.918 2.662 1 97.94 259 ASN B CA 1
ATOM 6296 C C . ASN B 1 259 ? 2.244 -6.859 2.236 1 97.94 259 ASN B C 1
ATOM 6298 O O . ASN B 1 259 ? 2.529 -5.926 2.994 1 97.94 259 ASN B O 1
ATOM 6302 N N . ARG B 1 260 ? 2.74 -7.008 1.046 1 98.38 260 ARG B N 1
ATOM 6303 C CA . ARG B 1 260 ? 3.732 -6.121 0.448 1 98.38 260 ARG B CA 1
ATOM 6304 C C . ARG B 1 260 ? 3.24 -4.676 0.44 1 98.38 260 ARG B C 1
ATOM 6306 O O . ARG B 1 260 ? 2.086 -4.41 0.101 1 98.38 260 ARG B O 1
ATOM 6313 N N . PRO B 1 261 ? 4.109 -3.725 0.868 1 98.56 261 PRO B N 1
ATOM 6314 C CA . PRO B 1 261 ? 3.73 -2.32 0.69 1 98.56 261 PRO B CA 1
ATOM 6315 C C . PRO B 1 261 ? 3.643 -1.914 -0.779 1 98.56 261 PRO B C 1
ATOM 6317 O O . PRO B 1 261 ? 4.578 -2.152 -1.547 1 98.56 261 PRO B O 1
ATOM 6320 N N . VAL B 1 262 ? 2.578 -1.33 -1.133 1 98.69 262 VAL B N 1
ATOM 6321 C CA . VAL B 1 262 ? 2.348 -0.906 -2.51 1 98.69 262 VAL B CA 1
ATOM 6322 C C . VAL B 1 262 ? 1.687 0.471 -2.521 1 98.69 262 VAL B C 1
ATOM 6324 O O . VAL B 1 262 ? 1.107 0.897 -1.521 1 98.69 262 VAL B O 1
ATOM 6327 N N . PRO B 1 263 ? 1.894 1.249 -3.629 1 98.31 263 PRO B N 1
ATOM 6328 C CA . PRO B 1 263 ? 1.109 2.477 -3.777 1 98.31 263 PRO B CA 1
ATOM 6329 C C . PRO B 1 263 ? -0.37 2.205 -4.039 1 98.31 263 PRO B C 1
ATOM 6331 O O . PRO B 1 263 ? -0.764 1.054 -4.242 1 98.31 263 PRO B O 1
ATOM 6334 N N . PRO B 1 264 ? -1.182 3.223 -4.047 1 97.75 264 PRO B N 1
ATOM 6335 C CA . PRO B 1 264 ? -2.629 3.021 -4.141 1 97.75 264 PRO B CA 1
ATOM 6336 C C . PRO B 1 264 ? -3.062 2.465 -5.496 1 97.75 264 PRO B C 1
ATOM 6338 O O . PRO B 1 264 ? -4.172 1.942 -5.625 1 97.75 264 PRO B O 1
ATOM 6341 N N . ASN B 1 265 ? -2.254 2.586 -6.508 1 98 265 ASN B N 1
ATOM 6342 C CA . ASN B 1 265 ? -2.676 2.141 -7.832 1 98 265 ASN B CA 1
ATOM 6343 C C . ASN B 1 265 ? -2.342 0.67 -8.062 1 98 265 ASN B C 1
ATOM 6345 O O . ASN B 1 265 ? -2.355 0.198 -9.203 1 98 265 ASN B O 1
ATOM 6349 N N . VAL B 1 266 ? -1.956 -0.062 -7.066 1 98.5 266 VAL B N 1
ATOM 6350 C CA . VAL B 1 266 ? -1.895 -1.519 -7.105 1 98.5 266 VAL B CA 1
ATOM 6351 C C . VAL B 1 266 ? -3.125 -2.105 -6.418 1 98.5 266 VAL B C 1
ATOM 6353 O O . VAL B 1 266 ? -3.352 -1.872 -5.23 1 98.5 266 VAL B O 1
ATOM 6356 N N . VAL B 1 267 ? -3.871 -2.859 -7.152 1 98.44 267 VAL B N 1
ATOM 6357 C CA . VAL B 1 267 ? -5.117 -3.414 -6.633 1 98.44 267 VAL B CA 1
ATOM 6358 C C . VAL B 1 267 ? -5.008 -4.934 -6.543 1 98.44 267 VAL B C 1
ATOM 6360 O O . VAL B 1 267 ? -4.914 -5.617 -7.566 1 98.44 267 VAL B O 1
ATOM 6363 N N . TYR B 1 268 ? -4.969 -5.391 -5.309 1 98.31 268 TYR B N 1
ATOM 6364 C CA . TYR B 1 268 ? -5.074 -6.828 -5.082 1 98.31 268 TYR B CA 1
ATOM 6365 C C . TYR B 1 268 ? -6.516 -7.297 -5.238 1 98.31 268 TYR B C 1
ATOM 6367 O O . TYR B 1 268 ? -7.414 -6.801 -4.551 1 98.31 268 TYR B O 1
ATOM 6375 N N . LEU B 1 269 ? -6.758 -8.203 -6.094 1 97.31 269 LEU B N 1
ATOM 6376 C CA . LEU B 1 269 ? -8.102 -8.695 -6.359 1 97.31 269 LEU B CA 1
ATOM 6377 C C . LEU B 1 269 ? -8.336 -10.039 -5.68 1 97.31 269 LEU B C 1
ATOM 6379 O O . LEU B 1 269 ? -9.156 -10.141 -4.762 1 97.31 269 LEU B O 1
ATOM 6383 N N . GLY B 1 270 ? -7.621 -11.016 -6.07 1 94.69 270 GLY B N 1
ATOM 6384 C CA . GLY B 1 270 ? -7.742 -12.336 -5.473 1 94.69 270 GLY B CA 1
ATOM 6385 C C . GLY B 1 270 ? -8.852 -13.172 -6.09 1 94.69 270 GLY B C 1
ATOM 6386 O O . GLY B 1 270 ? -10.016 -12.773 -6.082 1 94.69 270 GLY B O 1
ATOM 6387 N N . ALA B 1 271 ? -8.586 -14.203 -6.637 1 95.19 271 ALA B N 1
ATOM 6388 C CA . ALA B 1 271 ? -9.461 -15.312 -6.977 1 95.19 271 ALA B CA 1
ATOM 6389 C C . ALA B 1 271 ? -10.562 -14.875 -7.941 1 95.19 271 ALA B C 1
ATOM 6391 O O . ALA B 1 271 ? -11.734 -15.219 -7.758 1 95.19 271 ALA B O 1
ATOM 6392 N N . LEU B 1 272 ? -10.25 -14.156 -8.906 1 96.62 272 LEU B N 1
ATOM 6393 C CA . LEU B 1 272 ? -11.227 -13.703 -9.891 1 96.62 272 LEU B CA 1
ATOM 6394 C C . LEU B 1 272 ? -11.805 -14.875 -10.664 1 96.62 272 LEU B C 1
ATOM 6396 O O . LEU B 1 272 ? -12.922 -14.789 -11.188 1 96.62 272 LEU B O 1
ATOM 6400 N N . HIS B 1 273 ? -11.125 -15.984 -10.719 1 94 273 HIS B N 1
ATOM 6401 C CA . HIS B 1 273 ? -11.5 -17.141 -11.539 1 94 273 HIS B CA 1
ATOM 6402 C C . HIS B 1 273 ? -12.602 -17.953 -10.867 1 94 273 HIS B C 1
ATOM 6404 O O . HIS B 1 273 ? -13.18 -18.844 -11.484 1 94 273 HIS B O 1
ATOM 6410 N N . LEU B 1 274 ? -12.883 -17.656 -9.602 1 93.94 274 LEU B N 1
ATOM 6411 C CA . LEU B 1 274 ? -13.891 -18.438 -8.898 1 93.94 274 LEU B CA 1
ATOM 6412 C C . LEU B 1 274 ? -15.281 -18.172 -9.461 1 93.94 274 LEU B C 1
ATOM 6414 O O . LEU B 1 274 ? -15.844 -17.094 -9.266 1 93.94 274 LEU B O 1
ATOM 6418 N N . GLN B 1 275 ? -15.773 -19.141 -10.148 1 87.19 275 GLN B N 1
ATOM 6419 C CA . GLN B 1 275 ? -17.141 -19.125 -10.68 1 87.19 275 GLN B CA 1
ATOM 6420 C C . GLN B 1 275 ? -18.125 -19.703 -9.688 1 87.19 275 GLN B C 1
ATOM 6422 O O . GLN B 1 275 ? -17.734 -20.406 -8.742 1 87.19 275 GLN B O 1
ATOM 6427 N N . PRO B 1 276 ? -19.391 -19.406 -9.914 1 92.12 276 PRO B N 1
ATOM 6428 C CA . PRO B 1 276 ? -20.375 -20.078 -9.07 1 92.12 276 PRO B CA 1
ATOM 6429 C C . PRO B 1 276 ? -20.281 -21.594 -9.148 1 92.12 276 PRO B C 1
ATOM 6431 O O . PRO B 1 276 ? -20.047 -22.141 -10.227 1 92.12 276 PRO B O 1
ATOM 6434 N N . VAL B 1 277 ? -20.484 -22.219 -8.062 1 95.88 277 VAL B N 1
ATOM 6435 C CA . VAL B 1 277 ? -20.406 -23.672 -7.984 1 95.88 277 VAL B CA 1
ATOM 6436 C C . VAL B 1 277 ? -21.578 -24.297 -8.727 1 95.88 277 VAL B C 1
ATOM 6438 O O . VAL B 1 277 ? -22.719 -23.844 -8.586 1 95.88 277 VAL B O 1
ATOM 6441 N N . LYS B 1 278 ? -21.297 -25.328 -9.469 1 96.19 278 LYS B N 1
ATOM 6442 C CA . LYS B 1 278 ? -22.328 -26.062 -10.211 1 96.19 278 LYS B CA 1
ATOM 6443 C C . LYS B 1 278 ? -22.5 -27.469 -9.648 1 96.19 278 LYS B C 1
ATOM 6445 O O . LYS B 1 278 ? -21.672 -27.953 -8.891 1 96.19 278 LYS B O 1
ATOM 6450 N N . GLU B 1 279 ? -23.625 -28.047 -10.141 1 96.56 279 GLU B N 1
ATOM 6451 C CA . GLU B 1 279 ? -23.891 -29.422 -9.727 1 96.56 279 GLU B CA 1
ATOM 6452 C C . GLU B 1 279 ? -22.922 -30.391 -10.398 1 96.56 279 GLU B C 1
ATOM 6454 O O . GLU B 1 279 ? -22.594 -30.234 -11.578 1 96.56 279 GLU B O 1
ATOM 6459 N N . LEU B 1 280 ? -22.578 -31.391 -9.648 1 97.56 280 LEU B N 1
ATOM 6460 C CA . LEU B 1 280 ? -21.672 -32.406 -10.18 1 97.56 280 LEU B CA 1
ATOM 6461 C C . LEU B 1 280 ? -22.406 -33.344 -11.141 1 97.56 280 LEU B C 1
ATOM 6463 O O . LEU B 1 280 ? -23.609 -33.562 -10.977 1 97.56 280 LEU B O 1
ATOM 6467 N N . PRO B 1 281 ? -21.609 -33.875 -12.125 1 96.75 281 PRO B N 1
ATOM 6468 C CA . PRO B 1 281 ? -22.188 -35 -12.883 1 96.75 281 PRO B CA 1
ATOM 6469 C C . PRO B 1 281 ? -22.688 -36.125 -11.992 1 96.75 281 PRO B C 1
ATOM 6471 O O . PRO B 1 281 ? -22.047 -36.438 -10.984 1 96.75 281 PRO B O 1
ATOM 6474 N N . GLU B 1 282 ? -23.766 -36.781 -12.391 1 96.75 282 GLU B N 1
ATOM 6475 C CA . GLU B 1 282 ? -24.453 -37.75 -11.555 1 96.75 282 GLU B CA 1
ATOM 6476 C C . GLU B 1 282 ? -23.516 -38.875 -11.125 1 96.75 282 GLU B C 1
ATOM 6478 O O . GLU B 1 282 ? -23.562 -39.312 -9.969 1 96.75 282 GLU B O 1
ATOM 6483 N N . ASP B 1 283 ? -22.75 -39.312 -11.961 1 96.31 283 ASP B N 1
ATOM 6484 C CA . ASP B 1 283 ? -21.844 -40.406 -11.664 1 96.31 283 ASP B CA 1
ATOM 6485 C C . ASP B 1 283 ? -20.844 -40.031 -10.578 1 96.31 283 ASP B C 1
ATOM 6487 O O . ASP B 1 283 ? -20.609 -40.781 -9.641 1 96.31 283 ASP B O 1
ATOM 6491 N N . LEU B 1 284 ? -20.297 -38.844 -10.703 1 97.25 284 LEU B N 1
ATOM 6492 C CA . LEU B 1 284 ? -19.328 -38.344 -9.719 1 97.25 284 LEU B CA 1
ATOM 6493 C C . LEU B 1 284 ? -20.016 -38.062 -8.391 1 97.25 284 LEU B C 1
ATOM 6495 O O . LEU B 1 284 ? -19.453 -38.344 -7.328 1 97.25 284 LEU B O 1
ATOM 6499 N N . LYS B 1 285 ? -21.156 -37.469 -8.469 1 97.44 285 LYS B N 1
ATOM 6500 C CA . LYS B 1 285 ? -21.922 -37.156 -7.258 1 97.44 285 LYS B CA 1
ATOM 6501 C C . LYS B 1 285 ? -22.219 -38.438 -6.473 1 97.44 285 LYS B C 1
ATOM 6503 O O . LYS B 1 285 ? -22.047 -38.469 -5.254 1 97.44 285 LYS B O 1
ATOM 6508 N N . THR B 1 286 ? -22.656 -39.438 -7.191 1 97.25 286 THR B N 1
ATOM 6509 C CA . THR B 1 286 ? -22.984 -40.719 -6.566 1 97.25 286 THR B CA 1
ATOM 6510 C C . THR B 1 286 ? -21.734 -41.344 -5.938 1 97.25 286 THR B C 1
ATOM 6512 O O . THR B 1 286 ? -21.797 -41.875 -4.82 1 97.25 286 THR B O 1
ATOM 6515 N N . TYR B 1 287 ? -20.703 -41.25 -6.688 1 97.25 287 TYR B N 1
ATOM 6516 C CA . TYR B 1 287 ? -19.438 -41.781 -6.191 1 97.25 287 TYR B CA 1
ATOM 6517 C C . TYR B 1 287 ? -19.047 -41.125 -4.879 1 97.25 287 TYR B C 1
ATOM 6519 O O . TYR B 1 287 ? -18.656 -41.812 -3.922 1 97.25 287 TYR B O 1
ATOM 6527 N N . LEU B 1 288 ? -19.156 -39.875 -4.781 1 98.06 288 LEU B N 1
ATOM 6528 C CA . LEU B 1 288 ? -18.766 -39.094 -3.611 1 98.06 288 LEU B CA 1
ATOM 6529 C C . LEU B 1 288 ? -19.734 -39.312 -2.459 1 98.06 288 LEU B C 1
ATOM 6531 O O . LEU B 1 288 ? -19.312 -39.531 -1.317 1 98.06 288 LEU B O 1
ATOM 6535 N N . ASP B 1 289 ? -21.016 -39.344 -2.758 1 97.5 289 ASP B N 1
ATOM 6536 C CA . ASP B 1 289 ? -22.047 -39.531 -1.738 1 97.5 289 ASP B CA 1
ATOM 6537 C C . ASP B 1 289 ? -21.891 -40.906 -1.068 1 97.5 289 ASP B C 1
ATOM 6539 O O . ASP B 1 289 ? -22.188 -41.062 0.118 1 97.5 289 ASP B O 1
ATOM 6543 N N . ASN B 1 290 ? -21.469 -41.812 -1.811 1 96.69 290 ASN B N 1
ATOM 6544 C CA . ASN B 1 290 ? -21.453 -43.188 -1.327 1 96.69 290 ASN B CA 1
ATOM 6545 C C . ASN B 1 290 ? -20.156 -43.5 -0.585 1 96.69 290 ASN B C 1
ATOM 6547 O O . ASN B 1 290 ? -20.031 -44.562 0.045 1 96.69 290 ASN B O 1
ATOM 6551 N N . SER B 1 291 ? -19.234 -42.594 -0.721 1 97.06 291 SER B N 1
ATOM 6552 C CA . SER B 1 291 ? -17.984 -42.875 -0.009 1 97.06 291 SER B CA 1
ATOM 6553 C C . SER B 1 291 ? -18.172 -42.75 1.499 1 97.06 291 SER B C 1
ATOM 6555 O O . SER B 1 291 ? -18.625 -41.719 1.994 1 97.06 291 SER B O 1
ATOM 6557 N N . LYS B 1 292 ? -17.781 -43.781 2.256 1 95.06 292 LYS B N 1
ATOM 6558 C CA . LYS B 1 292 ? -17.891 -43.781 3.711 1 95.06 292 LYS B CA 1
ATOM 6559 C C . LYS B 1 292 ? -16.562 -43.469 4.375 1 95.06 292 LYS B C 1
ATOM 6561 O O . LYS B 1 292 ? -16.516 -43.156 5.566 1 95.06 292 LYS B O 1
ATOM 6566 N N . ARG B 1 293 ? -15.547 -43.562 3.67 1 95.69 293 ARG B N 1
ATOM 6567 C CA . ARG B 1 293 ? -14.219 -43.375 4.254 1 95.69 293 ARG B CA 1
ATOM 6568 C C . ARG B 1 293 ? -13.633 -42.031 3.879 1 95.69 293 ARG B C 1
ATOM 6570 O O . ARG B 1 293 ? -12.531 -41.688 4.301 1 95.69 293 ARG B O 1
ATOM 6577 N N . GLY B 1 294 ? -14.344 -41.188 3.137 1 97.81 294 GLY B N 1
ATOM 6578 C CA . GLY B 1 294 ? -13.82 -39.906 2.676 1 97.81 294 GLY B CA 1
ATOM 6579 C C . GLY B 1 294 ? -13.062 -40.031 1.363 1 97.81 294 GLY B C 1
ATOM 6580 O O . GLY B 1 294 ? -12.617 -41.094 0.982 1 97.81 294 GLY B O 1
ATOM 6581 N N . VAL B 1 295 ? -12.93 -38.875 0.646 1 98.75 295 VAL B N 1
ATOM 6582 C CA . VAL B 1 295 ? -12.312 -38.906 -0.677 1 98.75 295 VAL B CA 1
ATOM 6583 C C . VAL B 1 295 ? -11.18 -37.875 -0.719 1 98.75 295 VAL B C 1
ATOM 6585 O O . VAL B 1 295 ? -11.32 -36.75 -0.223 1 98.75 295 VAL B O 1
ATOM 6588 N N . VAL B 1 296 ? -10.055 -38.281 -1.194 1 98.81 296 VAL B N 1
ATOM 6589 C CA . VAL B 1 296 ? -8.93 -37.406 -1.502 1 98.81 296 VAL B CA 1
ATOM 6590 C C . VAL B 1 296 ? -8.914 -37.094 -2.996 1 98.81 296 VAL B C 1
ATOM 6592 O O . VAL B 1 296 ? -9.008 -38 -3.828 1 98.81 296 VAL B O 1
ATOM 6595 N N . TYR B 1 297 ? -8.875 -35.812 -3.314 1 98.75 297 TYR B N 1
ATOM 6596 C CA . TYR B 1 297 ? -8.727 -35.375 -4.707 1 98.75 297 TYR B CA 1
ATOM 6597 C C . TYR B 1 297 ? -7.273 -35.062 -5.02 1 98.75 297 TYR B C 1
ATOM 6599 O O . TYR B 1 297 ? -6.617 -34.344 -4.273 1 98.75 297 TYR B O 1
ATOM 6607 N N . ALA B 1 298 ? -6.789 -35.625 -6.082 1 98.12 298 ALA B N 1
ATOM 6608 C CA . ALA B 1 298 ? -5.406 -35.406 -6.488 1 98.12 298 ALA B CA 1
ATOM 6609 C C . ALA B 1 298 ? -5.336 -34.875 -7.922 1 98.12 298 ALA B C 1
ATOM 6611 O O . ALA B 1 298 ? -5.898 -35.5 -8.836 1 98.12 298 ALA B O 1
ATOM 6612 N N . SER B 1 299 ? -4.684 -33.75 -8.094 1 96.25 299 SER B N 1
ATOM 6613 C CA . SER B 1 299 ? -4.449 -33.156 -9.406 1 96.25 299 SER B CA 1
ATOM 6614 C C . SER B 1 299 ? -3.127 -32.406 -9.438 1 96.25 299 SER B C 1
ATOM 6616 O O . SER B 1 299 ? -2.896 -31.516 -8.609 1 96.25 299 SER B O 1
ATOM 6618 N N . LEU B 1 300 ? -2.268 -32.719 -10.344 1 90.38 300 LEU B N 1
ATOM 6619 C CA . LEU B 1 300 ? -0.983 -32.031 -10.453 1 90.38 300 LEU B CA 1
ATOM 6620 C C . LEU B 1 300 ? -1.004 -31.031 -11.602 1 90.38 300 LEU B C 1
ATOM 6622 O O . LEU B 1 300 ? 0.017 -30.812 -12.258 1 90.38 300 LEU B O 1
ATOM 6626 N N . GLY B 1 301 ? -2.201 -30.531 -11.93 1 82.38 301 GLY B N 1
ATOM 6627 C CA . GLY B 1 301 ? -2.344 -29.453 -12.898 1 82.38 301 GLY B CA 1
ATOM 6628 C C . GLY B 1 301 ? -2.502 -29.953 -14.32 1 82.38 301 GLY B C 1
ATOM 6629 O O . GLY B 1 301 ? -2.303 -31.141 -14.594 1 82.38 301 GLY B O 1
ATOM 6630 N N . THR B 1 302 ? -2.797 -29.094 -15.25 1 70.38 302 THR B N 1
ATOM 6631 C CA . THR B 1 302 ? -3.141 -29.406 -16.641 1 70.38 302 THR B CA 1
ATOM 6632 C C . THR B 1 302 ? -1.888 -29.75 -17.438 1 70.38 302 THR B C 1
ATOM 6634 O O . THR B 1 302 ? -1.966 -30.438 -18.453 1 70.38 302 THR B O 1
ATOM 6637 N N . ASN B 1 303 ? -0.817 -29.484 -16.844 1 66.5 303 ASN B N 1
ATOM 6638 C CA . ASN B 1 303 ? 0.378 -29.562 -17.688 1 66.5 303 ASN B CA 1
ATOM 6639 C C . ASN B 1 303 ? 1.167 -30.844 -17.391 1 66.5 303 ASN B C 1
ATOM 6641 O O . ASN B 1 303 ? 2.139 -31.156 -18.078 1 66.5 303 ASN B O 1
ATOM 6645 N N . VAL B 1 304 ? 0.73 -31.547 -16.375 1 76.44 304 VAL B N 1
ATOM 6646 C CA . VAL B 1 304 ? 1.511 -32.719 -16 1 76.44 304 VAL B CA 1
ATOM 6647 C C . VAL B 1 304 ? 0.917 -33.969 -16.656 1 76.44 304 VAL B C 1
ATOM 6649 O O . VAL B 1 304 ? -0.25 -34.281 -16.438 1 76.44 304 VAL B O 1
ATOM 6652 N N . ARG B 1 305 ? 1.665 -34.656 -17.531 1 76.44 305 ARG B N 1
ATOM 6653 C CA . ARG B 1 305 ? 1.319 -35.906 -18.156 1 76.44 305 ARG B CA 1
ATOM 6654 C C . ARG B 1 305 ? 2.023 -37.062 -17.453 1 76.44 305 ARG B C 1
ATOM 6656 O O . ARG B 1 305 ? 3.217 -37 -17.156 1 76.44 305 ARG B O 1
ATOM 6663 N N . ALA B 1 306 ? 1.238 -37.969 -17.219 1 80.25 306 ALA B N 1
ATOM 6664 C CA . ALA B 1 306 ? 1.808 -39.156 -16.594 1 80.25 306 ALA B CA 1
ATOM 6665 C C . ALA B 1 306 ? 3.02 -39.656 -17.375 1 80.25 306 ALA B C 1
ATOM 6667 O O . ALA B 1 306 ? 4 -40.125 -16.781 1 80.25 306 ALA B O 1
ATOM 6668 N N . SER B 1 307 ? 2.896 -39.594 -18.641 1 80.62 307 SER B N 1
ATOM 6669 C CA . SER B 1 307 ? 3.959 -40.125 -19.5 1 80.62 307 SER B CA 1
ATOM 6670 C C . SER B 1 307 ? 5.25 -39.344 -19.312 1 80.62 307 SER B C 1
ATOM 6672 O O . SER B 1 307 ? 6.336 -39.812 -19.625 1 80.62 307 SER B O 1
ATOM 6674 N N . ALA B 1 308 ? 5.129 -38.125 -18.891 1 81.69 308 ALA B N 1
ATOM 6675 C CA . ALA B 1 308 ? 6.309 -37.281 -18.703 1 81.69 308 ALA B CA 1
ATOM 6676 C C . ALA B 1 308 ? 6.918 -37.5 -17.328 1 81.69 308 ALA B C 1
ATOM 6678 O O . ALA B 1 308 ? 8.07 -37.125 -17.078 1 81.69 308 ALA B O 1
ATOM 6679 N N . MET B 1 309 ? 6.18 -38.188 -16.438 1 88.25 309 MET B N 1
ATOM 6680 C CA . MET B 1 309 ? 6.68 -38.469 -15.102 1 88.25 309 MET B CA 1
ATOM 6681 C C . MET B 1 309 ? 7.637 -39.656 -15.102 1 88.25 309 MET B C 1
ATOM 6683 O O . MET B 1 309 ? 7.422 -40.625 -15.836 1 88.25 309 MET B O 1
ATOM 6687 N N . SER B 1 310 ? 8.664 -39.5 -14.312 1 90 310 SER B N 1
ATOM 6688 C CA . SER B 1 310 ? 9.484 -40.688 -14.133 1 90 310 SER B CA 1
ATOM 6689 C C . SER B 1 310 ? 8.688 -41.844 -13.508 1 90 310 SER B C 1
ATOM 6691 O O . SER B 1 310 ? 7.727 -41.594 -12.773 1 90 310 SER B O 1
ATOM 6693 N N . LYS B 1 311 ? 9.094 -43 -13.781 1 90.25 311 LYS B N 1
ATOM 6694 C CA . LYS B 1 311 ? 8.422 -44.188 -13.234 1 90.25 311 LYS B CA 1
ATOM 6695 C C . LYS B 1 311 ? 8.438 -44.156 -11.703 1 90.25 311 LYS B C 1
ATOM 6697 O O . LYS B 1 311 ? 7.434 -44.5 -11.062 1 90.25 311 LYS B O 1
ATOM 6702 N N . GLU B 1 312 ? 9.547 -43.781 -11.242 1 93.75 312 GLU B N 1
ATOM 6703 C CA . GLU B 1 312 ? 9.703 -43.719 -9.789 1 93.75 312 GLU B CA 1
ATOM 6704 C C . GLU B 1 312 ? 8.727 -42.719 -9.172 1 93.75 312 GLU B C 1
ATOM 6706 O O . GLU B 1 312 ? 8.125 -43 -8.133 1 93.75 312 GLU B O 1
ATOM 6711 N N . PHE B 1 313 ? 8.625 -41.594 -9.781 1 93.75 313 PHE B N 1
ATOM 6712 C CA . PHE B 1 313 ? 7.75 -40.562 -9.266 1 93.75 313 PHE B CA 1
ATOM 6713 C C . PHE B 1 313 ? 6.289 -40.969 -9.359 1 93.75 313 PHE B C 1
ATOM 6715 O O . PHE B 1 313 ? 5.523 -40.781 -8.406 1 93.75 313 PHE B O 1
ATOM 6722 N N . LEU B 1 314 ? 5.891 -41.562 -10.422 1 93.06 314 LEU B N 1
ATOM 6723 C CA . LEU B 1 314 ? 4.535 -42.094 -10.609 1 93.06 314 LEU B CA 1
ATOM 6724 C C . LEU B 1 314 ? 4.207 -43.156 -9.578 1 93.06 314 LEU B C 1
ATOM 6726 O O . LEU B 1 314 ? 3.115 -43.156 -9.008 1 93.06 314 LEU B O 1
ATOM 6730 N N . GLU B 1 315 ? 5.148 -44.031 -9.383 1 93.81 315 GLU B N 1
ATOM 6731 C CA . GLU B 1 315 ? 4.969 -45.125 -8.43 1 93.81 315 GLU B CA 1
ATOM 6732 C C . GLU B 1 315 ? 4.801 -44.594 -7.012 1 93.81 315 GLU B C 1
ATOM 6734 O O . GLU B 1 315 ? 4.078 -45.156 -6.203 1 93.81 315 GLU B O 1
ATOM 6739 N N . THR B 1 316 ? 5.461 -43.469 -6.719 1 96.19 316 THR B N 1
ATOM 6740 C CA . THR B 1 316 ? 5.316 -42.812 -5.418 1 96.19 316 THR B CA 1
ATOM 6741 C C . THR B 1 316 ? 3.852 -42.5 -5.137 1 96.19 316 THR B C 1
ATOM 6743 O O . THR B 1 316 ? 3.352 -42.75 -4.043 1 96.19 316 THR B O 1
ATOM 6746 N N . PHE B 1 317 ? 3.141 -42 -6.086 1 96.31 317 PHE B N 1
ATOM 6747 C CA . PHE B 1 317 ? 1.734 -41.625 -5.922 1 96.31 317 PHE B CA 1
ATOM 6748 C C . PHE B 1 317 ? 0.874 -42.875 -5.805 1 96.31 317 PHE B C 1
ATOM 6750 O O . PHE B 1 317 ? 0.021 -42.969 -4.918 1 96.31 317 PHE B O 1
ATOM 6757 N N . ILE B 1 318 ? 1.136 -43.844 -6.66 1 95.5 318 ILE B N 1
ATOM 6758 C CA . ILE B 1 318 ? 0.335 -45.062 -6.688 1 95.5 318 ILE B CA 1
ATOM 6759 C C . ILE B 1 318 ? 0.432 -45.781 -5.34 1 95.5 318 ILE B C 1
ATOM 6761 O O . ILE B 1 318 ? -0.587 -46.156 -4.746 1 95.5 318 ILE B O 1
ATOM 6765 N N . LYS B 1 319 ? 1.635 -45.938 -4.906 1 97.31 319 LYS B N 1
ATOM 6766 C CA . LYS B 1 319 ? 1.865 -46.625 -3.643 1 97.31 319 LYS B CA 1
ATOM 6767 C C . LYS B 1 319 ? 1.272 -45.844 -2.469 1 97.31 319 LYS B C 1
ATOM 6769 O O . LYS B 1 319 ? 0.697 -46.438 -1.554 1 97.31 319 LYS B O 1
ATOM 6774 N N . ALA B 1 320 ? 1.439 -44.562 -2.479 1 98.44 320 ALA B N 1
ATOM 6775 C CA . ALA B 1 320 ? 0.877 -43.719 -1.416 1 98.44 320 ALA B CA 1
ATOM 6776 C C . ALA B 1 320 ? -0.645 -43.844 -1.387 1 98.44 320 ALA B C 1
ATOM 6778 O O . ALA B 1 320 ? -1.241 -44 -0.322 1 98.44 320 ALA B O 1
ATOM 6779 N N . PHE B 1 321 ? -1.29 -43.781 -2.545 1 98.12 321 PHE B N 1
ATOM 6780 C CA . PHE B 1 321 ? -2.746 -43.781 -2.643 1 98.12 321 PHE B CA 1
ATOM 6781 C C . PHE B 1 321 ? -3.301 -45.156 -2.229 1 98.12 321 PHE B C 1
ATOM 6783 O O . PHE B 1 321 ? -4.344 -45.219 -1.58 1 98.12 321 PHE B O 1
ATOM 6790 N N . GLU B 1 322 ? -2.588 -46.125 -2.59 1 97.38 322 GLU B N 1
ATOM 6791 C CA . GLU B 1 322 ? -3 -47.469 -2.207 1 97.38 322 GLU B CA 1
ATOM 6792 C C . GLU B 1 322 ? -3.029 -47.625 -0.689 1 97.38 322 GLU B C 1
ATOM 6794 O O . GLU B 1 322 ? -3.918 -48.312 -0.145 1 97.38 322 GLU B O 1
ATOM 6799 N N . ALA B 1 323 ? -2.146 -47.031 -0.085 1 97.81 323 ALA B N 1
ATOM 6800 C CA . ALA B 1 323 ? -1.96 -47.219 1.354 1 97.81 323 ALA B CA 1
ATOM 6801 C C . ALA B 1 323 ? -2.957 -46.375 2.141 1 97.81 323 ALA B C 1
ATOM 6803 O O . ALA B 1 323 ? -3.152 -46.594 3.34 1 97.81 323 ALA B O 1
ATOM 6804 N N . LEU B 1 324 ? -3.648 -45.438 1.553 1 98.25 324 LEU B N 1
ATOM 6805 C CA . LEU B 1 324 ? -4.531 -44.5 2.242 1 98.25 324 LEU B CA 1
ATOM 6806 C C . LEU B 1 324 ? -5.883 -45.156 2.539 1 98.25 324 LEU B C 1
ATOM 6808 O O . LEU B 1 324 ? -6.406 -45.906 1.723 1 98.25 324 LEU B O 1
ATOM 6812 N N . PRO B 1 325 ? -6.422 -44.875 3.703 1 97.56 325 PRO B N 1
ATOM 6813 C CA . PRO B 1 325 ? -7.742 -45.406 4.047 1 97.56 325 PRO B CA 1
ATOM 6814 C C . PRO B 1 325 ? -8.883 -44.625 3.422 1 97.56 325 PRO B C 1
ATOM 6816 O O . PRO B 1 325 ? -9.938 -44.438 4.043 1 97.56 325 PRO B O 1
ATOM 6819 N N . TYR B 1 326 ? -8.664 -43.969 2.281 1 98.56 326 TYR B N 1
ATOM 6820 C CA . TYR B 1 326 ? -9.617 -43.094 1.588 1 98.56 326 TYR B CA 1
ATOM 6821 C C . TYR B 1 326 ? -9.836 -43.562 0.154 1 98.56 326 TYR B C 1
ATOM 6823 O O . TYR B 1 326 ? -9.031 -44.312 -0.385 1 98.56 326 TYR B O 1
ATOM 6831 N N . ASP B 1 327 ? -10.93 -43.156 -0.415 1 98.44 327 ASP B N 1
ATOM 6832 C CA . ASP B 1 327 ? -11.055 -43.219 -1.868 1 98.44 327 ASP B CA 1
ATOM 6833 C C . ASP B 1 327 ? -10.289 -42.062 -2.527 1 98.44 327 ASP B C 1
ATOM 6835 O O . ASP B 1 327 ? -10.156 -40.969 -1.948 1 98.44 327 ASP B O 1
ATOM 6839 N N . ILE B 1 328 ? -9.773 -42.375 -3.676 1 98.31 328 ILE B N 1
ATOM 6840 C CA . ILE B 1 328 ? -8.938 -41.375 -4.348 1 98.31 328 ILE B CA 1
ATOM 6841 C C . ILE B 1 328 ? -9.531 -41.031 -5.711 1 98.31 328 ILE B C 1
ATOM 6843 O O . ILE B 1 328 ? -9.805 -41.938 -6.516 1 98.31 328 ILE B O 1
ATOM 6847 N N . LEU B 1 329 ? -9.773 -39.812 -5.957 1 97.94 329 LEU B N 1
ATOM 6848 C CA . LEU B 1 329 ? -9.984 -39.281 -7.305 1 97.94 329 LEU B CA 1
ATOM 6849 C C . LEU B 1 329 ? -8.711 -38.625 -7.832 1 97.94 329 LEU B C 1
ATOM 6851 O O . LEU B 1 329 ? -8.234 -37.625 -7.27 1 97.94 329 LEU B O 1
ATOM 6855 N N . TRP B 1 330 ? -8.18 -39.188 -8.883 1 96.19 330 TRP B N 1
ATOM 6856 C CA . TRP B 1 330 ? -6.895 -38.719 -9.383 1 96.19 330 TRP B CA 1
ATOM 6857 C C . TRP B 1 330 ? -7.012 -38.25 -10.836 1 96.19 330 TRP B C 1
ATOM 6859 O O . TRP B 1 330 ? -7.301 -39.031 -11.727 1 96.19 330 TRP B O 1
ATOM 6869 N N . LYS B 1 331 ? -6.824 -36.938 -11.055 1 95.5 331 LYS B N 1
ATOM 6870 C CA . LYS B 1 331 ? -6.754 -36.375 -12.398 1 95.5 331 LYS B CA 1
ATOM 6871 C C . LYS B 1 331 ? -5.398 -36.656 -13.047 1 95.5 331 LYS B C 1
ATOM 6873 O O . LYS B 1 331 ? -4.406 -36 -12.727 1 95.5 331 LYS B O 1
ATOM 6878 N N . ILE B 1 332 ? -5.387 -37.562 -13.93 1 89.38 332 ILE B N 1
ATOM 6879 C CA . ILE B 1 332 ? -4.152 -37.906 -14.625 1 89.38 332 ILE B CA 1
ATOM 6880 C C . ILE B 1 332 ? -4.484 -38.531 -15.977 1 89.38 332 ILE B C 1
ATOM 6882 O O . ILE B 1 332 ? -5.543 -39.156 -16.141 1 89.38 332 ILE B O 1
ATOM 6886 N N . ASP B 1 333 ? -3.633 -38.188 -16.922 1 82.19 333 ASP B N 1
ATOM 6887 C CA . ASP B 1 333 ? -3.738 -38.906 -18.172 1 82.19 333 ASP B CA 1
ATOM 6888 C C . ASP B 1 333 ? -3.064 -40.281 -18.062 1 82.19 333 ASP B C 1
ATOM 6890 O O . ASP B 1 333 ? -1.854 -40.406 -18.266 1 82.19 333 ASP B O 1
ATOM 6894 N N . GLY B 1 334 ? -3.762 -41.312 -17.688 1 70.69 334 GLY B N 1
ATOM 6895 C CA . GLY B 1 334 ? -3.209 -42.594 -17.297 1 70.69 334 GLY B CA 1
ATOM 6896 C C . GLY B 1 334 ? -3.311 -43.656 -18.375 1 70.69 334 GLY B C 1
ATOM 6897 O O . GLY B 1 334 ? -3.371 -44.844 -18.094 1 70.69 334 GLY B O 1
ATOM 6898 N N . ASP B 1 335 ? -3.314 -43.25 -19.5 1 72.06 335 ASP B N 1
ATOM 6899 C CA . ASP B 1 335 ? -3.566 -44.188 -20.578 1 72.06 335 ASP B CA 1
ATOM 6900 C C . ASP B 1 335 ? -2.533 -45.312 -20.562 1 72.06 335 ASP B C 1
ATOM 6902 O O . ASP B 1 335 ? -2.846 -46.469 -20.906 1 72.06 335 ASP B O 1
ATOM 6906 N N . ASP B 1 336 ? -1.487 -45.031 -20.078 1 69.88 336 ASP B N 1
ATOM 6907 C CA . ASP B 1 336 ? -0.41 -46.031 -20.141 1 69.88 336 ASP B CA 1
ATOM 6908 C C . ASP B 1 336 ? -0.269 -46.781 -18.828 1 69.88 336 ASP B C 1
ATOM 6910 O O . ASP B 1 336 ? 0.654 -47.594 -18.656 1 69.88 336 ASP B O 1
ATOM 6914 N N . ILE B 1 337 ? -1.106 -46.469 -17.953 1 74.81 337 ILE B N 1
ATOM 6915 C CA . ILE B 1 337 ? -1 -47.125 -16.656 1 74.81 337 ILE B CA 1
ATOM 6916 C C . ILE B 1 337 ? -1.928 -48.312 -16.594 1 74.81 337 ILE B C 1
ATOM 6918 O O . ILE B 1 337 ? -3.133 -48.188 -16.828 1 74.81 337 ILE B O 1
ATOM 6922 N N . LYS B 1 338 ? -1.381 -49.438 -16.391 1 68.75 338 LYS B N 1
ATOM 6923 C CA . LYS B 1 338 ? -2.051 -50.719 -16.531 1 68.75 338 LYS B CA 1
ATOM 6924 C C . LYS B 1 338 ? -3.082 -50.906 -15.422 1 68.75 338 LYS B C 1
ATOM 6926 O O . LYS B 1 338 ? -4.199 -51.375 -15.688 1 68.75 338 LYS B O 1
ATOM 6931 N N . ALA B 1 339 ? -2.596 -50.688 -14.18 1 80.31 339 ALA B N 1
ATOM 6932 C CA . ALA B 1 339 ? -3.539 -51 -13.109 1 80.31 339 ALA B CA 1
ATOM 6933 C C . ALA B 1 339 ? -3.418 -50 -11.969 1 80.31 339 ALA B C 1
ATOM 6935 O O . ALA B 1 339 ? -2.309 -49.625 -11.57 1 80.31 339 ALA B O 1
ATOM 6936 N N . PHE B 1 340 ? -4.578 -49.531 -11.641 1 90.31 340 PHE B N 1
ATOM 6937 C CA . PHE B 1 340 ? -4.648 -48.688 -10.453 1 90.31 340 PHE B CA 1
ATOM 6938 C C . PHE B 1 340 ? -5.223 -49.469 -9.273 1 90.31 340 PHE B C 1
ATOM 6940 O O . PHE B 1 340 ? -5.957 -50.438 -9.469 1 90.31 340 PHE B O 1
ATOM 6947 N N . PRO B 1 341 ? -4.777 -49.094 -8.102 1 94.62 341 PRO B N 1
ATOM 6948 C CA . PRO B 1 341 ? -5.395 -49.719 -6.93 1 94.62 341 PRO B CA 1
ATOM 6949 C C . PRO B 1 341 ? -6.918 -49.594 -6.926 1 94.62 341 PRO B C 1
ATOM 6951 O O . PRO B 1 341 ? -7.465 -48.688 -7.57 1 94.62 341 PRO B O 1
ATOM 6954 N N . LYS B 1 342 ? -7.613 -50.406 -6.137 1 94.25 342 LYS B N 1
ATOM 6955 C CA . LYS B 1 342 ? -9.07 -50.5 -6.113 1 94.25 342 LYS B CA 1
ATOM 6956 C C . LYS B 1 342 ? -9.695 -49.219 -5.605 1 94.25 342 LYS B C 1
ATOM 6958 O O . LYS B 1 342 ? -10.805 -48.844 -6.004 1 94.25 342 LYS B O 1
ATOM 6963 N N . ASN B 1 343 ? -9.008 -48.562 -4.793 1 96.69 343 ASN B N 1
ATOM 6964 C CA . ASN B 1 343 ? -9.578 -47.375 -4.184 1 96.69 343 ASN B CA 1
ATOM 6965 C C . ASN B 1 343 ? -9.273 -46.125 -5.012 1 96.69 343 ASN B C 1
ATOM 6967 O O . ASN B 1 343 ? -9.531 -45 -4.57 1 96.69 343 ASN B O 1
ATOM 6971 N N . VAL B 1 344 ? -8.68 -46.281 -6.23 1 96.5 344 VAL B N 1
ATOM 6972 C CA . VAL B 1 344 ? -8.273 -45.125 -7.031 1 96.5 344 VAL B CA 1
ATOM 6973 C C . VAL B 1 344 ? -9.117 -45.062 -8.305 1 96.5 344 VAL B C 1
ATOM 6975 O O . VAL B 1 344 ? -9.141 -46 -9.094 1 96.5 344 VAL B O 1
ATOM 6978 N N . ARG B 1 345 ? -9.75 -43.969 -8.477 1 94.25 345 ARG B N 1
ATOM 6979 C CA . ARG B 1 345 ? -10.453 -43.656 -9.719 1 94.25 345 ARG B CA 1
ATOM 6980 C C . ARG B 1 345 ? -9.742 -42.531 -10.477 1 94.25 345 ARG B C 1
ATOM 6982 O O . ARG B 1 345 ? -9.461 -41.469 -9.914 1 94.25 345 ARG B O 1
ATOM 6989 N N . VAL B 1 346 ? -9.5 -42.75 -11.773 1 93.06 346 VAL B N 1
ATOM 6990 C CA . VAL B 1 346 ? -8.734 -41.781 -12.562 1 93.06 346 VAL B CA 1
ATOM 6991 C C . VAL B 1 346 ? -9.602 -41.219 -13.688 1 93.06 346 VAL B C 1
ATOM 6993 O O . VAL B 1 346 ? -10.438 -41.938 -14.242 1 93.06 346 VAL B O 1
ATOM 6996 N N . GLN B 1 347 ? -9.422 -39.969 -13.906 1 91.38 347 GLN B N 1
ATOM 6997 C CA . GLN B 1 347 ? -10 -39.312 -15.07 1 91.38 347 GLN B CA 1
ATOM 6998 C C . GLN B 1 347 ? -9.055 -38.25 -15.633 1 91.38 347 GLN B C 1
ATOM 7000 O O . GLN B 1 347 ? -8.188 -37.75 -14.914 1 91.38 347 GLN B O 1
ATOM 7005 N N . LYS B 1 348 ? -9.266 -37.938 -16.875 1 89.62 348 LYS B N 1
ATOM 7006 C CA . LYS B 1 348 ? -8.453 -36.906 -17.516 1 89.62 348 LYS B CA 1
ATOM 7007 C C . LYS B 1 348 ? -8.883 -35.531 -17.078 1 89.62 348 LYS B C 1
ATOM 7009 O O . LYS B 1 348 ? -8.094 -34.562 -17.141 1 89.62 348 LYS B O 1
ATOM 7014 N N . TRP B 1 349 ? -10.125 -35.469 -16.719 1 90.94 349 TRP B N 1
ATOM 7015 C CA . TRP B 1 349 ? -10.648 -34.188 -16.297 1 90.94 349 TRP B CA 1
ATOM 7016 C C . TRP B 1 349 ? -11.695 -34.344 -15.203 1 90.94 349 TRP B C 1
ATOM 7018 O O . TRP B 1 349 ? -12.477 -35.312 -15.227 1 90.94 349 TRP B O 1
ATOM 7028 N N . PHE B 1 350 ? -11.68 -33.438 -14.211 1 95.12 350 PHE B N 1
ATOM 7029 C CA . PHE B 1 350 ? -12.703 -33.312 -13.18 1 95.12 350 PHE B CA 1
ATOM 7030 C C . PHE B 1 350 ? -13.164 -31.859 -13.062 1 95.12 350 PHE B C 1
ATOM 7032 O O . PHE B 1 350 ? -12.383 -30.938 -13.312 1 95.12 350 PHE B O 1
ATOM 7039 N N . PRO B 1 351 ? -14.453 -31.625 -12.797 1 95.62 351 PRO B N 1
ATOM 7040 C CA . PRO B 1 351 ? -14.859 -30.281 -12.422 1 95.62 351 PRO B CA 1
ATOM 7041 C C . PRO B 1 351 ? -14.344 -29.875 -11.039 1 95.62 351 PRO B C 1
ATOM 7043 O O . PRO B 1 351 ? -15.117 -29.797 -10.086 1 95.62 351 PRO B O 1
ATOM 7046 N N . GLN B 1 352 ? -13.086 -29.547 -10.953 1 96 352 GLN B N 1
ATOM 7047 C CA . GLN B 1 352 ? -12.312 -29.406 -9.727 1 96 352 GLN B CA 1
ATOM 7048 C C . GLN B 1 352 ? -13.023 -28.484 -8.734 1 96 352 GLN B C 1
ATOM 7050 O O . GLN B 1 352 ? -13.195 -28.844 -7.566 1 96 352 GLN B O 1
ATOM 7055 N N . ARG B 1 353 ? -13.43 -27.281 -9.172 1 95.44 353 ARG B N 1
ATOM 7056 C CA . ARG B 1 353 ? -14.062 -26.312 -8.281 1 95.44 353 ARG B CA 1
ATOM 7057 C C . ARG B 1 353 ? -15.32 -26.906 -7.641 1 95.44 353 ARG B C 1
ATOM 7059 O O . ARG B 1 353 ? -15.516 -26.797 -6.43 1 95.44 353 ARG B O 1
ATOM 7066 N N . ASP B 1 354 ? -16.109 -27.547 -8.484 1 97.44 354 ASP B N 1
ATOM 7067 C CA . ASP B 1 354 ? -17.359 -28.125 -8.016 1 97.44 354 ASP B CA 1
ATOM 7068 C C . ASP B 1 354 ? -17.109 -29.359 -7.137 1 97.44 354 ASP B C 1
ATOM 7070 O O . ASP B 1 354 ? -17.844 -29.609 -6.18 1 97.44 354 ASP B O 1
ATOM 7074 N N . LEU B 1 355 ? -16.141 -30 -7.52 1 97.62 355 LEU B N 1
ATOM 7075 C CA . LEU B 1 355 ? -15.766 -31.219 -6.812 1 97.62 355 LEU B CA 1
ATOM 7076 C C . LEU B 1 355 ? -15.266 -30.906 -5.406 1 97.62 355 LEU B C 1
ATOM 7078 O O . LEU B 1 355 ? -15.641 -31.578 -4.441 1 97.62 355 LEU B O 1
ATOM 7082 N N . LEU B 1 356 ? -14.477 -29.891 -5.23 1 98.12 356 LEU B N 1
ATOM 7083 C CA . LEU B 1 356 ? -13.805 -29.562 -3.977 1 98.12 356 LEU B CA 1
ATOM 7084 C C . LEU B 1 356 ? -14.812 -29.156 -2.91 1 98.12 356 LEU B C 1
ATOM 7086 O O . LEU B 1 356 ? -14.562 -29.328 -1.715 1 98.12 356 LEU B O 1
ATOM 7090 N N . VAL B 1 357 ? -15.969 -28.688 -3.346 1 97.56 357 VAL B N 1
ATOM 7091 C CA . VAL B 1 357 ? -16.922 -28.156 -2.369 1 97.56 357 VAL B CA 1
ATOM 7092 C C . VAL B 1 357 ? -17.734 -29.312 -1.771 1 97.56 357 VAL B C 1
ATOM 7094 O O . VAL B 1 357 ? -18.469 -29.109 -0.803 1 97.56 357 VAL B O 1
ATOM 7097 N N . HIS B 1 358 ? -17.625 -30.531 -2.297 1 98.06 358 HIS B N 1
ATOM 7098 C CA . HIS B 1 358 ? -18.375 -31.672 -1.764 1 98.06 358 HIS B CA 1
ATOM 7099 C C . HIS B 1 358 ? -17.922 -32 -0.344 1 98.06 358 HIS B C 1
ATOM 7101 O O . HIS B 1 358 ? -16.719 -32.031 -0.059 1 98.06 358 HIS B O 1
ATOM 7107 N N . PRO B 1 359 ? -18.812 -32.312 0.556 1 96.88 359 PRO B N 1
ATOM 7108 C CA . PRO B 1 359 ? -18.469 -32.469 1.974 1 96.88 359 PRO B CA 1
ATOM 7109 C C . PRO B 1 359 ? -17.594 -33.688 2.24 1 96.88 359 PRO B C 1
ATOM 7111 O O . PRO B 1 359 ? -16.906 -33.719 3.268 1 96.88 359 PRO B O 1
ATOM 7114 N N . ASN B 1 360 ? -17.562 -34.625 1.294 1 98.12 360 ASN B N 1
ATOM 7115 C CA . ASN B 1 360 ? -16.797 -35.844 1.531 1 98.12 360 ASN B CA 1
ATOM 7116 C C . ASN B 1 360 ? -15.344 -35.688 1.076 1 98.12 360 ASN B C 1
ATOM 7118 O O . ASN B 1 360 ? -14.523 -36.594 1.287 1 98.12 360 ASN B O 1
ATOM 7122 N N . ILE B 1 361 ? -14.992 -34.562 0.446 1 98.69 361 ILE B N 1
ATOM 7123 C CA . ILE B 1 361 ? -13.594 -34.312 0.12 1 98.69 361 ILE B CA 1
ATOM 7124 C C . ILE B 1 361 ? -12.836 -33.938 1.385 1 98.69 361 ILE B C 1
ATOM 7126 O O . ILE B 1 361 ? -13.133 -32.906 2.008 1 98.69 361 ILE B O 1
ATOM 7130 N N . VAL B 1 362 ? -11.805 -34.688 1.694 1 98.44 362 VAL B N 1
ATOM 7131 C CA . VAL B 1 362 ? -11.18 -34.5 2.996 1 98.44 362 VAL B CA 1
ATOM 7132 C C . VAL B 1 362 ? -9.789 -33.875 2.814 1 98.44 362 VAL B C 1
ATOM 7134 O O . VAL B 1 362 ? -9.211 -33.344 3.764 1 98.44 362 VAL B O 1
ATOM 7137 N N . ALA B 1 363 ? -9.242 -33.969 1.609 1 98.81 363 ALA B N 1
ATOM 7138 C CA . ALA B 1 363 ? -7.93 -33.375 1.312 1 98.81 363 ALA B CA 1
ATOM 7139 C C . ALA B 1 363 ? -7.746 -33.188 -0.19 1 98.81 363 ALA B C 1
ATOM 7141 O O . ALA B 1 363 ? -8.367 -33.875 -0.995 1 98.81 363 ALA B O 1
ATOM 7142 N N . PHE B 1 364 ? -6.945 -32.25 -0.574 1 98.88 364 PHE B N 1
ATOM 7143 C CA . PHE B 1 364 ? -6.598 -31.969 -1.96 1 98.88 364 PHE B CA 1
ATOM 7144 C C . PHE B 1 364 ? -5.09 -32.031 -2.16 1 98.88 364 PHE B C 1
ATOM 7146 O O . PHE B 1 364 ? -4.352 -31.203 -1.595 1 98.88 364 PHE B O 1
ATOM 7153 N N . VAL B 1 365 ? -4.609 -33 -2.902 1 98.75 365 VAL B N 1
ATOM 7154 C CA . VAL B 1 365 ? -3.211 -33.094 -3.303 1 98.75 365 VAL B CA 1
ATOM 7155 C C . VAL B 1 365 ? -2.992 -32.344 -4.613 1 98.75 365 VAL B C 1
ATOM 7157 O O . VAL B 1 365 ? -3.602 -32.688 -5.637 1 98.75 365 VAL B O 1
ATOM 7160 N N . THR B 1 366 ? -2.125 -31.328 -4.609 1 97.94 366 THR B N 1
ATOM 7161 C CA . THR B 1 366 ? -1.987 -30.453 -5.766 1 97.94 366 THR B CA 1
ATOM 7162 C C . THR B 1 366 ? -0.53 -30.047 -5.965 1 97.94 366 THR B C 1
ATOM 7164 O O . THR B 1 366 ? 0.292 -30.203 -5.059 1 97.94 366 THR B O 1
ATOM 7167 N N . GLN B 1 367 ? -0.196 -29.625 -7.148 1 96.25 367 GLN B N 1
ATOM 7168 C CA . GLN B 1 367 ? 1.131 -29.094 -7.43 1 96.25 367 GLN B CA 1
ATOM 7169 C C . GLN B 1 367 ? 1.304 -27.703 -6.816 1 96.25 367 GLN B C 1
ATOM 7171 O O . GLN B 1 367 ? 2.422 -27.188 -6.73 1 96.25 367 GLN B O 1
ATOM 7176 N N . GLY B 1 368 ? 0.207 -27.078 -6.43 1 96.31 368 GLY B N 1
ATOM 7177 C CA . GLY B 1 368 ? 0.319 -25.828 -5.695 1 96.31 368 GLY B CA 1
ATOM 7178 C C . GLY B 1 368 ? 0.145 -24.594 -6.57 1 96.31 368 GLY B C 1
ATOM 7179 O O . GLY B 1 368 ? 0.774 -23.562 -6.336 1 96.31 368 GLY B O 1
ATOM 7180 N N . GLY B 1 369 ? -0.674 -24.688 -7.641 1 95.62 369 GLY B N 1
ATOM 7181 C CA . GLY B 1 369 ? -1.034 -23.5 -8.391 1 95.62 369 GLY B CA 1
ATOM 7182 C C . GLY B 1 369 ? -1.871 -22.516 -7.582 1 95.62 369 GLY B C 1
ATOM 7183 O O . GLY B 1 369 ? -2.648 -22.922 -6.715 1 95.62 369 GLY B O 1
ATOM 7184 N N . LEU B 1 370 ? -1.754 -21.281 -7.91 1 96.44 370 LEU B N 1
ATOM 7185 C CA . LEU B 1 370 ? -2.469 -20.266 -7.156 1 96.44 370 LEU B CA 1
ATOM 7186 C C . LEU B 1 370 ? -3.979 -20.453 -7.277 1 96.44 370 LEU B C 1
ATOM 7188 O O . LEU B 1 370 ? -4.703 -20.344 -6.289 1 96.44 370 LEU B O 1
ATOM 7192 N N . GLN B 1 371 ? -4.496 -20.734 -8.461 1 95.56 371 GLN B N 1
ATOM 7193 C CA . GLN B 1 371 ? -5.934 -20.875 -8.672 1 95.56 371 GLN B CA 1
ATOM 7194 C C . GLN B 1 371 ? -6.484 -22.078 -7.926 1 95.56 371 GLN B C 1
ATOM 7196 O O . GLN B 1 371 ? -7.562 -22.016 -7.336 1 95.56 371 GLN B O 1
ATOM 7201 N N . SER B 1 372 ? -5.738 -23.172 -7.996 1 96.44 372 SER B N 1
ATOM 7202 C CA . SER B 1 372 ? -6.133 -24.344 -7.234 1 96.44 372 SER B CA 1
ATOM 7203 C C . SER B 1 372 ? -6.148 -24.062 -5.734 1 96.44 372 SER B C 1
ATOM 7205 O O . SER B 1 372 ? -7.031 -24.531 -5.016 1 96.44 372 SER B O 1
ATOM 7207 N N . THR B 1 373 ? -5.164 -23.328 -5.328 1 97.88 373 THR B N 1
ATOM 7208 C CA . THR B 1 373 ? -5.09 -22.938 -3.926 1 97.88 373 THR B CA 1
ATOM 7209 C C . THR B 1 373 ? -6.312 -22.109 -3.529 1 97.88 373 THR B C 1
ATOM 7211 O O . THR B 1 373 ? -6.93 -22.375 -2.494 1 97.88 373 THR B O 1
ATOM 7214 N N . ASP B 1 374 ? -6.66 -21.156 -4.328 1 97.75 374 ASP B N 1
ATOM 7215 C CA . ASP B 1 374 ? -7.84 -20.328 -4.07 1 97.75 374 ASP B CA 1
ATOM 7216 C C . ASP B 1 374 ? -9.102 -21.188 -3.99 1 97.75 374 ASP B C 1
ATOM 7218 O O . ASP B 1 374 ? -9.953 -20.969 -3.127 1 97.75 374 ASP B O 1
ATOM 7222 N N . GLU B 1 375 ? -9.242 -22.125 -4.887 1 97.56 375 GLU B N 1
ATOM 7223 C CA . GLU B 1 375 ? -10.414 -23 -4.914 1 97.56 375 GLU B CA 1
ATOM 7224 C C . GLU B 1 375 ? -10.5 -23.844 -3.643 1 97.56 375 GLU B C 1
ATOM 7226 O O . GLU B 1 375 ? -11.586 -24.031 -3.084 1 97.56 375 GLU B O 1
ATOM 7231 N N . ALA B 1 376 ? -9.367 -24.344 -3.258 1 98.5 376 ALA B N 1
ATOM 7232 C CA . ALA B 1 376 ? -9.328 -25.156 -2.049 1 98.5 376 ALA B CA 1
ATOM 7233 C C . ALA B 1 376 ? -9.711 -24.344 -0.82 1 98.5 376 ALA B C 1
ATOM 7235 O O . ALA B 1 376 ? -10.477 -24.812 0.03 1 98.5 376 ALA B O 1
ATOM 7236 N N . ILE B 1 377 ? -9.172 -23.141 -0.73 1 98.44 377 ILE B N 1
ATOM 7237 C CA . ILE B 1 377 ? -9.484 -22.266 0.4 1 98.44 377 ILE B CA 1
ATOM 7238 C C . ILE B 1 377 ? -10.977 -21.938 0.405 1 98.44 377 ILE B C 1
ATOM 7240 O O . ILE B 1 377 ? -11.633 -22.031 1.445 1 98.44 377 ILE B O 1
ATOM 7244 N N . ASP B 1 378 ? -11.477 -21.609 -0.724 1 97.69 378 ASP B N 1
ATOM 7245 C CA . ASP B 1 378 ? -12.891 -21.281 -0.827 1 97.69 378 ASP B CA 1
ATOM 7246 C C . ASP B 1 378 ? -13.758 -22.484 -0.427 1 97.69 378 ASP B C 1
ATOM 7248 O O . ASP B 1 378 ? -14.812 -22.312 0.185 1 97.69 378 ASP B O 1
ATOM 7252 N N . ALA B 1 379 ? -13.336 -23.656 -0.758 1 98 379 ALA B N 1
ATOM 7253 C CA . ALA B 1 379 ? -14.078 -24.891 -0.486 1 98 379 ALA B CA 1
ATOM 7254 C C . ALA B 1 379 ? -13.852 -25.359 0.95 1 98 379 ALA B C 1
ATOM 7256 O O . ALA B 1 379 ? -14.602 -26.203 1.46 1 98 379 ALA B O 1
ATOM 7257 N N . GLY B 1 380 ? -12.805 -24.875 1.599 1 98.19 380 GLY B N 1
ATOM 7258 C CA . GLY B 1 380 ? -12.469 -25.281 2.951 1 98.19 380 GLY B CA 1
ATOM 7259 C C . GLY B 1 380 ? -11.797 -26.641 3.012 1 98.19 380 GLY B C 1
ATOM 7260 O O . GLY B 1 380 ? -12.008 -27.406 3.955 1 98.19 380 GLY B O 1
ATOM 7261 N N . VAL B 1 381 ? -10.984 -26.969 2.008 1 98.75 381 VAL B N 1
ATOM 7262 C CA . VAL B 1 381 ? -10.359 -28.281 1.923 1 98.75 381 VAL B CA 1
ATOM 7263 C C . VAL B 1 381 ? -8.867 -28.172 2.211 1 98.75 381 VAL B C 1
ATOM 7265 O O . VAL B 1 381 ? -8.148 -27.438 1.528 1 98.75 381 VAL B O 1
ATOM 7268 N N . PRO B 1 382 ? -8.32 -28.906 3.146 1 98.75 382 PRO B N 1
ATOM 7269 C CA . PRO B 1 382 ? -6.887 -28.875 3.438 1 98.75 382 PRO B CA 1
ATOM 7270 C C . PRO B 1 382 ? -6.039 -29.359 2.266 1 98.75 382 PRO B C 1
ATOM 7272 O O . PRO B 1 382 ? -6.508 -30.156 1.439 1 98.75 382 PRO B O 1
ATOM 7275 N N . LEU B 1 383 ? -4.734 -28.969 2.305 1 98.88 383 LEU B N 1
ATOM 7276 C CA . LEU B 1 383 ? -3.93 -29.141 1.1 1 98.88 383 LEU B CA 1
ATOM 7277 C C . LEU B 1 383 ? -2.666 -29.938 1.396 1 98.88 383 LEU B C 1
ATOM 7279 O O . LEU B 1 383 ? -2.105 -29.828 2.49 1 98.88 383 LEU B O 1
ATOM 7283 N N . VAL B 1 384 ? -2.26 -30.719 0.476 1 98.88 384 VAL B N 1
ATOM 7284 C CA . VAL B 1 384 ? -0.907 -31.25 0.359 1 98.88 384 VAL B CA 1
ATOM 7285 C C . VAL B 1 384 ? -0.277 -30.781 -0.951 1 98.88 384 VAL B C 1
ATOM 7287 O O . VAL B 1 384 ? -0.761 -31.125 -2.035 1 98.88 384 VAL B O 1
ATOM 7290 N N . GLY B 1 385 ? 0.772 -30 -0.805 1 98.56 385 GLY B N 1
ATOM 7291 C CA . GLY B 1 385 ? 1.386 -29.406 -1.981 1 98.56 385 GLY B CA 1
ATOM 7292 C C . GLY B 1 385 ? 2.672 -30.094 -2.396 1 98.56 385 GLY B C 1
ATOM 7293 O O . GLY B 1 385 ? 3.533 -30.375 -1.559 1 98.56 385 GLY B O 1
ATOM 7294 N N . ILE B 1 386 ? 2.811 -30.375 -3.686 1 97.56 386 ILE B N 1
ATOM 7295 C CA . ILE B 1 386 ? 4.008 -30.922 -4.32 1 97.56 386 ILE B CA 1
ATOM 7296 C C . ILE B 1 386 ? 4.367 -30.078 -5.543 1 97.56 386 ILE B C 1
ATOM 7298 O O . ILE B 1 386 ? 3.98 -30.406 -6.668 1 97.56 386 ILE B O 1
ATOM 7302 N N . PRO B 1 387 ? 5.188 -29.047 -5.336 1 96.19 387 PRO B N 1
ATOM 7303 C CA . PRO B 1 387 ? 5.445 -28.094 -6.418 1 96.19 387 PRO B CA 1
ATOM 7304 C C . PRO B 1 387 ? 6.301 -28.688 -7.535 1 96.19 387 PRO B C 1
ATOM 7306 O O . PRO B 1 387 ? 7.219 -29.469 -7.266 1 96.19 387 PRO B O 1
ATOM 7309 N N . LEU B 1 388 ? 6.047 -28.266 -8.758 1 92.56 388 LEU B N 1
ATOM 7310 C CA . LEU B 1 388 ? 6.75 -28.828 -9.906 1 92.56 388 LEU B CA 1
ATOM 7311 C C . LEU B 1 388 ? 7.41 -27.734 -10.734 1 92.56 388 LEU B C 1
ATOM 7313 O O . LEU B 1 388 ? 8.43 -27.969 -11.383 1 92.56 388 LEU B O 1
ATOM 7317 N N . ILE B 1 389 ? 6.754 -26.562 -10.711 1 88.94 389 ILE B N 1
ATOM 7318 C CA . ILE B 1 389 ? 7.277 -25.547 -11.617 1 88.94 389 ILE B CA 1
ATOM 7319 C C . ILE B 1 389 ? 7.039 -24.156 -11.039 1 88.94 389 ILE B C 1
ATOM 7321 O O . ILE B 1 389 ? 6.039 -23.922 -10.359 1 88.94 389 ILE B O 1
ATOM 7325 N N . ALA B 1 390 ? 7.98 -23.25 -11.195 1 89.75 390 ALA B N 1
ATOM 7326 C CA . ALA B 1 390 ? 7.867 -21.797 -11.078 1 89.75 390 ALA B CA 1
ATOM 7327 C C . ALA B 1 390 ? 7.352 -21.391 -9.703 1 89.75 390 ALA B C 1
ATOM 7329 O O . ALA B 1 390 ? 7.941 -21.75 -8.68 1 89.75 390 ALA B O 1
ATOM 7330 N N . ASP B 1 391 ? 6.098 -20.688 -9.641 1 93.81 391 ASP B N 1
ATOM 7331 C CA . ASP B 1 391 ? 5.602 -20.047 -8.43 1 93.81 391 ASP B CA 1
ATOM 7332 C C . ASP B 1 391 ? 4.996 -21.078 -7.473 1 93.81 391 ASP B C 1
ATOM 7334 O O . ASP B 1 391 ? 4.602 -20.734 -6.359 1 93.81 391 ASP B O 1
ATOM 7338 N N . GLN B 1 392 ? 4.984 -22.312 -7.855 1 96.12 392 GLN B N 1
ATOM 7339 C CA . GLN B 1 392 ? 4.312 -23.328 -7.062 1 96.12 392 GLN B CA 1
ATOM 7340 C C . GLN B 1 392 ? 5.031 -23.562 -5.734 1 96.12 392 GLN B C 1
ATOM 7342 O O . GLN B 1 392 ? 4.391 -23.859 -4.719 1 96.12 392 GLN B O 1
ATOM 7347 N N . TRP B 1 393 ? 6.383 -23.391 -5.75 1 96.75 393 TRP B N 1
ATOM 7348 C CA . TRP B 1 393 ? 7.117 -23.516 -4.496 1 96.75 393 TRP B CA 1
ATOM 7349 C C . TRP B 1 393 ? 6.691 -22.438 -3.51 1 96.75 393 TRP B C 1
ATOM 7351 O O . TRP B 1 393 ? 6.594 -22.688 -2.307 1 96.75 393 TRP B O 1
ATOM 7361 N N . TYR B 1 394 ? 6.5 -21.297 -4.008 1 97.5 394 TYR B N 1
ATOM 7362 C CA . TYR B 1 394 ? 6.066 -20.188 -3.164 1 97.5 394 TYR B CA 1
ATOM 7363 C C . TYR B 1 394 ? 4.684 -20.453 -2.58 1 97.5 394 TYR B C 1
ATOM 7365 O O . TYR B 1 394 ? 4.465 -20.281 -1.379 1 97.5 394 TYR B O 1
ATOM 7373 N N . ASN B 1 395 ? 3.746 -20.844 -3.408 1 97.69 395 ASN B N 1
ATOM 7374 C CA . ASN B 1 395 ? 2.387 -21.141 -2.971 1 97.69 395 ASN B CA 1
ATOM 7375 C C . ASN B 1 395 ? 2.369 -22.219 -1.899 1 97.69 395 ASN B C 1
ATOM 7377 O O . ASN B 1 395 ? 1.67 -22.094 -0.892 1 97.69 395 ASN B O 1
ATOM 7381 N N . VAL B 1 396 ? 3.111 -23.234 -2.168 1 97.88 396 VAL B N 1
ATOM 7382 C CA . VAL B 1 396 ? 3.111 -24.375 -1.26 1 97.88 396 VAL B CA 1
ATOM 7383 C C . VAL B 1 396 ? 3.77 -23.984 0.062 1 97.88 396 VAL B C 1
ATOM 7385 O O . VAL B 1 396 ? 3.369 -24.469 1.126 1 97.88 396 VAL B O 1
ATOM 7388 N N . ASN B 1 397 ? 4.754 -23.141 -0.029 1 97.62 397 ASN B N 1
ATOM 7389 C CA . ASN B 1 397 ? 5.32 -22.609 1.204 1 97.62 397 ASN B CA 1
ATOM 7390 C C . ASN B 1 397 ? 4.273 -21.891 2.037 1 97.62 397 ASN B C 1
ATOM 7392 O O . ASN B 1 397 ? 4.301 -21.938 3.268 1 97.62 397 ASN B O 1
ATOM 7396 N N . LYS B 1 398 ? 3.381 -21.203 1.438 1 97.75 398 LYS B N 1
ATOM 7397 C CA . LYS B 1 398 ? 2.312 -20.484 2.123 1 97.75 398 LYS B CA 1
ATOM 7398 C C . LYS B 1 398 ? 1.376 -21.453 2.848 1 97.75 398 LYS B C 1
ATOM 7400 O O . LYS B 1 398 ? 0.785 -21.094 3.869 1 97.75 398 LYS B O 1
ATOM 7405 N N . TYR B 1 399 ? 1.238 -22.734 2.295 1 98.38 399 TYR B N 1
ATOM 7406 C CA . TYR B 1 399 ? 0.413 -23.719 2.984 1 98.38 399 TYR B CA 1
ATOM 7407 C C . TYR B 1 399 ? 0.898 -23.922 4.414 1 98.38 399 TYR B C 1
ATOM 7409 O O . TYR B 1 399 ? 0.099 -23.938 5.352 1 98.38 399 TYR B O 1
ATOM 7417 N N . LYS B 1 400 ? 2.195 -24.062 4.473 1 97 400 LYS B N 1
ATOM 7418 C CA . LYS B 1 400 ? 2.824 -24.281 5.77 1 97 400 LYS B CA 1
ATOM 7419 C C . LYS B 1 400 ? 2.697 -23.047 6.66 1 97 400 LYS B C 1
ATOM 7421 O O . LYS B 1 400 ? 2.301 -23.141 7.82 1 97 400 LYS B O 1
ATOM 7426 N N . GLU B 1 401 ? 2.975 -21.922 6.148 1 96.5 401 GLU B N 1
ATOM 7427 C CA . GLU B 1 401 ? 2.959 -20.672 6.91 1 96.5 401 GLU B CA 1
ATOM 7428 C C . GLU B 1 401 ? 1.573 -20.391 7.48 1 96.5 401 GLU B C 1
ATOM 7430 O O . GLU B 1 401 ? 1.448 -19.891 8.602 1 96.5 401 GLU B O 1
ATOM 7435 N N . LEU B 1 402 ? 0.551 -20.719 6.73 1 97.44 402 LEU B N 1
ATOM 7436 C CA . LEU B 1 402 ? -0.814 -20.375 7.109 1 97.44 402 LEU B CA 1
ATOM 7437 C C . LEU B 1 402 ? -1.476 -21.531 7.855 1 97.44 402 LEU B C 1
ATOM 7439 O O . LEU B 1 402 ? -2.584 -21.391 8.375 1 97.44 402 LEU B O 1
ATOM 7443 N N . GLY B 1 403 ? -0.828 -22.672 7.879 1 98.25 403 GLY B N 1
ATOM 7444 C CA . GLY B 1 403 ? -1.369 -23.844 8.547 1 98.25 403 GLY B CA 1
ATOM 7445 C C . GLY B 1 403 ? -2.543 -24.453 7.812 1 98.25 403 GLY B C 1
ATOM 7446 O O . GLY B 1 403 ? -3.461 -25 8.438 1 98.25 403 GLY B O 1
ATOM 7447 N N . ILE B 1 404 ? -2.512 -24.359 6.488 1 98.75 404 ILE B N 1
ATOM 7448 C CA . ILE B 1 404 ? -3.674 -24.828 5.75 1 98.75 404 ILE B CA 1
ATOM 7449 C C . ILE B 1 404 ? -3.303 -26.094 4.961 1 98.75 404 ILE B C 1
ATOM 7451 O O . ILE B 1 404 ? -4.141 -26.656 4.262 1 98.75 404 ILE B O 1
ATOM 7455 N N . GLY B 1 405 ? -2.104 -26.516 5.09 1 98.81 405 GLY B N 1
ATOM 7456 C CA . GLY B 1 405 ? -1.636 -27.719 4.398 1 98.81 405 GLY B CA 1
ATOM 7457 C C . GLY B 1 405 ? -0.196 -28.062 4.723 1 98.81 405 GLY B C 1
ATOM 7458 O O . GLY B 1 405 ? 0.412 -27.469 5.609 1 98.81 405 GLY B O 1
ATOM 7459 N N . ILE B 1 406 ? 0.264 -29.094 4.016 1 98.75 406 ILE B N 1
ATOM 7460 C CA . ILE B 1 406 ? 1.63 -29.578 4.184 1 98.75 406 ILE B CA 1
ATOM 7461 C C . ILE B 1 406 ? 2.391 -29.453 2.869 1 98.75 406 ILE B C 1
ATOM 7463 O O . ILE B 1 406 ? 1.839 -29.719 1.797 1 98.75 406 ILE B O 1
ATOM 7467 N N . SER B 1 407 ? 3.568 -28.953 2.955 1 98.06 407 SER B N 1
ATOM 7468 C CA . SER B 1 407 ? 4.473 -28.844 1.814 1 98.06 407 SER B CA 1
ATOM 7469 C C . SER B 1 407 ? 5.414 -30.031 1.731 1 98.06 407 SER B C 1
ATOM 7471 O O . SER B 1 407 ? 6.094 -30.359 2.705 1 98.06 407 SER B O 1
ATOM 7473 N N . LEU B 1 408 ? 5.441 -30.688 0.603 1 98 408 LEU B N 1
ATOM 7474 C CA . LEU B 1 408 ? 6.367 -31.797 0.368 1 98 408 LEU B CA 1
ATOM 7475 C C . LEU B 1 408 ? 7.41 -31.406 -0.678 1 98 408 LEU B C 1
ATOM 7477 O O . LEU B 1 408 ? 7.125 -30.625 -1.587 1 98 408 LEU B O 1
ATOM 7481 N N . ASP B 1 409 ? 8.586 -31.953 -0.54 1 95.81 409 ASP B N 1
ATOM 7482 C CA . ASP B 1 409 ? 9.672 -31.719 -1.493 1 95.81 409 ASP B CA 1
ATOM 7483 C C . ASP B 1 409 ? 9.516 -32.594 -2.729 1 95.81 409 ASP B C 1
ATOM 7485 O O . ASP B 1 409 ? 9.695 -33.812 -2.654 1 95.81 409 ASP B O 1
ATOM 7489 N N . SER B 1 410 ? 9.266 -32.031 -3.828 1 94.69 410 SER B N 1
ATOM 7490 C CA . SER B 1 410 ? 9.008 -32.781 -5.059 1 94.69 410 SER B CA 1
ATOM 7491 C C . SER B 1 410 ? 10.234 -33.594 -5.488 1 94.69 410 SER B C 1
ATOM 7493 O O . SER B 1 410 ? 10.102 -34.594 -6.172 1 94.69 410 SER B O 1
ATOM 7495 N N . PHE B 1 411 ? 11.352 -33.188 -5.066 1 92.62 411 PHE B N 1
ATOM 7496 C CA . PHE B 1 411 ? 12.594 -33.844 -5.488 1 92.62 411 PHE B CA 1
ATOM 7497 C C . PHE B 1 411 ? 12.812 -35.156 -4.719 1 92.62 411 PHE B C 1
ATOM 7499 O O . PHE B 1 411 ? 13.453 -36.062 -5.227 1 92.62 411 PHE B O 1
ATOM 7506 N N . THR B 1 412 ? 12.234 -35.219 -3.5 1 95.62 412 THR B N 1
ATOM 7507 C CA . THR B 1 412 ? 12.648 -36.312 -2.658 1 95.62 412 THR B CA 1
ATOM 7508 C C . THR B 1 412 ? 11.43 -37.062 -2.111 1 95.62 412 THR B C 1
ATOM 7510 O O . THR B 1 412 ? 11.562 -38.156 -1.552 1 95.62 412 THR B O 1
ATOM 7513 N N . VAL B 1 413 ? 10.242 -36.562 -2.281 1 97.69 413 VAL B N 1
ATOM 7514 C CA . VAL B 1 413 ? 9.055 -37.125 -1.648 1 97.69 413 VAL B CA 1
ATOM 7515 C C . VAL B 1 413 ? 8.922 -38.594 -2.012 1 97.69 413 VAL B C 1
ATOM 7517 O O . VAL B 1 413 ? 9.164 -38.969 -3.156 1 97.69 413 VAL B O 1
ATOM 7520 N N . ASN B 1 414 ? 8.664 -39.406 -1.023 1 98.12 414 ASN B N 1
ATOM 7521 C CA . ASN B 1 414 ? 8.367 -40.844 -1.232 1 98.12 414 ASN B CA 1
ATOM 7522 C C . ASN B 1 414 ? 6.926 -41.156 -0.85 1 98.12 414 ASN B C 1
ATOM 7524 O O . ASN B 1 414 ? 6.18 -40.281 -0.415 1 98.12 414 ASN B O 1
ATOM 7528 N N . ALA B 1 415 ? 6.578 -42.406 -1.06 1 98.5 415 ALA B N 1
ATOM 7529 C CA . ALA B 1 415 ? 5.191 -42.844 -0.892 1 98.5 415 ALA B CA 1
ATOM 7530 C C . ALA B 1 415 ? 4.742 -42.688 0.558 1 98.5 415 ALA B C 1
ATOM 7532 O O . ALA B 1 415 ? 3.615 -42.25 0.823 1 98.5 415 ALA B O 1
ATOM 7533 N N . GLU B 1 416 ? 5.594 -43.031 1.47 1 98.56 416 GLU B N 1
ATOM 7534 C CA . GLU B 1 416 ? 5.258 -42.969 2.889 1 98.56 416 GLU B CA 1
ATOM 7535 C C . GLU B 1 416 ? 5.016 -41.531 3.326 1 98.56 416 GLU B C 1
ATOM 7537 O O . GLU B 1 416 ? 4.066 -41.25 4.062 1 98.56 416 GLU B O 1
ATOM 7542 N N . GLU B 1 417 ? 5.871 -40.625 2.896 1 98.69 417 GLU B N 1
ATOM 7543 C CA . GLU B 1 417 ? 5.738 -39.219 3.227 1 98.69 417 GLU B CA 1
ATOM 7544 C C . GLU B 1 417 ? 4.426 -38.656 2.688 1 98.69 417 GLU B C 1
ATOM 7546 O O . GLU B 1 417 ? 3.736 -37.906 3.383 1 98.69 417 GLU B O 1
ATOM 7551 N N . LEU B 1 418 ? 4.145 -38.938 1.446 1 98.81 418 LEU B N 1
ATOM 7552 C CA . LEU B 1 418 ? 2.92 -38.469 0.82 1 98.81 418 LEU B CA 1
ATOM 7553 C C . LEU B 1 418 ? 1.69 -39 1.547 1 98.81 418 LEU B C 1
ATOM 7555 O O . LEU B 1 418 ? 0.764 -38.25 1.849 1 98.81 418 LEU B O 1
ATOM 7559 N N . ALA B 1 419 ? 1.682 -40.312 1.824 1 98.81 419 ALA B N 1
ATOM 7560 C CA . ALA B 1 419 ? 0.551 -40.906 2.52 1 98.81 419 ALA B CA 1
ATOM 7561 C C . ALA B 1 419 ? 0.362 -40.281 3.902 1 98.81 419 ALA B C 1
ATOM 7563 O O . ALA B 1 419 ? -0.764 -40 4.305 1 98.81 419 ALA B O 1
ATOM 7564 N N . GLN B 1 420 ? 1.446 -40.094 4.594 1 98.75 420 GLN B N 1
ATOM 7565 C CA . GLN B 1 420 ? 1.384 -39.531 5.934 1 98.75 420 GLN B CA 1
ATOM 7566 C C . GLN B 1 420 ? 0.871 -38.094 5.898 1 98.75 420 GLN B C 1
ATOM 7568 O O . GLN B 1 420 ? 0.096 -37.688 6.766 1 98.75 420 GLN B O 1
ATOM 7573 N N . ALA B 1 421 ? 1.329 -37.312 4.941 1 98.88 421 ALA B N 1
ATOM 7574 C CA . ALA B 1 421 ? 0.882 -35.938 4.801 1 98.88 421 ALA B CA 1
ATOM 7575 C C . ALA B 1 421 ? -0.625 -35.875 4.574 1 98.88 421 ALA B C 1
ATOM 7577 O O . ALA B 1 421 ? -1.316 -35.062 5.199 1 98.88 421 ALA B O 1
ATOM 7578 N N . VAL B 1 422 ? -1.127 -36.719 3.697 1 98.88 422 VAL B N 1
ATOM 7579 C CA . VAL B 1 422 ? -2.551 -36.75 3.381 1 98.88 422 VAL B CA 1
ATOM 7580 C C . VAL B 1 422 ? -3.354 -37.125 4.621 1 98.88 422 VAL B C 1
ATOM 7582 O O . VAL B 1 422 ? -4.348 -36.469 4.953 1 98.88 422 VAL B O 1
ATOM 7585 N N . LYS B 1 423 ? -2.916 -38.156 5.289 1 98.69 423 LYS B N 1
ATOM 7586 C CA . LYS B 1 423 ? -3.602 -38.594 6.504 1 98.69 423 LYS B CA 1
ATOM 7587 C C . LYS B 1 423 ? -3.637 -37.469 7.543 1 98.69 423 LYS B C 1
ATOM 7589 O O . LYS B 1 423 ? -4.664 -37.25 8.188 1 98.69 423 LYS B O 1
ATOM 7594 N N . THR B 1 424 ? -2.531 -36.812 7.676 1 98.75 424 THR B N 1
ATOM 7595 C CA . THR B 1 424 ? -2.402 -35.75 8.68 1 98.75 424 THR B CA 1
ATOM 7596 C C . THR B 1 424 ? -3.367 -34.625 8.391 1 98.75 424 THR B C 1
ATOM 7598 O O . THR B 1 424 ? -4.129 -34.219 9.266 1 98.75 424 THR B O 1
ATOM 7601 N N . VAL B 1 425 ? -3.416 -34.094 7.16 1 98.69 425 VAL B N 1
ATOM 7602 C CA . VAL B 1 425 ? -4.242 -32.938 6.875 1 98.69 425 VAL B CA 1
ATOM 7603 C C . VAL B 1 425 ? -5.719 -33.312 6.898 1 98.69 425 VAL B C 1
ATOM 7605 O O . VAL B 1 425 ? -6.578 -32.5 7.211 1 98.69 425 VAL B O 1
ATOM 7608 N N . ALA B 1 426 ? -6 -34.594 6.609 1 98.31 426 ALA B N 1
ATOM 7609 C CA . ALA B 1 426 ? -7.383 -35.062 6.574 1 98.31 426 ALA B CA 1
ATOM 7610 C C . ALA B 1 426 ? -7.934 -35.25 7.988 1 98.31 426 ALA B C 1
ATOM 7612 O O . ALA B 1 426 ? -9.141 -35.156 8.203 1 98.31 426 ALA B O 1
ATOM 7613 N N . THR B 1 427 ? -7.062 -35.469 8.945 1 97.94 427 THR B N 1
ATOM 7614 C CA . THR B 1 427 ? -7.543 -35.875 10.266 1 97.94 427 THR B CA 1
ATOM 7615 C C . THR B 1 427 ? -7.344 -34.719 11.266 1 97.94 427 THR B C 1
ATOM 7617 O O . THR B 1 427 ? -8.133 -34.562 12.203 1 97.94 427 THR B O 1
ATOM 7620 N N . ASP B 1 428 ? -6.238 -34 11.164 1 98.31 428 ASP B N 1
ATOM 7621 C CA . ASP B 1 428 ? -5.969 -32.906 12.062 1 98.31 428 ASP B CA 1
ATOM 7622 C C . ASP B 1 428 ? -6.895 -31.719 11.766 1 98.31 428 ASP B C 1
ATOM 7624 O O . ASP B 1 428 ? -6.727 -31.016 10.766 1 98.31 428 ASP B O 1
ATOM 7628 N N . LYS B 1 429 ? -7.742 -31.438 12.641 1 98.06 429 LYS B N 1
ATOM 7629 C CA . LYS B 1 429 ? -8.805 -30.453 12.453 1 98.06 429 LYS B CA 1
ATOM 7630 C C . LYS B 1 429 ? -8.234 -29.031 12.367 1 98.06 429 LYS B C 1
ATOM 7632 O O . LYS B 1 429 ? -8.922 -28.109 11.93 1 98.06 429 LYS B O 1
ATOM 7637 N N . SER B 1 430 ? -7.004 -28.859 12.82 1 98.5 430 SER B N 1
ATOM 7638 C CA . SER B 1 430 ? -6.41 -27.531 12.781 1 98.5 430 SER B CA 1
ATOM 7639 C C . SER B 1 430 ? -6.297 -27.016 11.352 1 98.5 430 SER B C 1
ATOM 7641 O O . SER B 1 430 ? -6.449 -25.812 11.102 1 98.5 430 SER B O 1
ATOM 7643 N N . PHE B 1 431 ? -6.07 -27.906 10.406 1 98.69 431 PHE B N 1
ATOM 7644 C CA . PHE B 1 431 ? -5.961 -27.484 9.016 1 98.69 431 PHE B CA 1
ATOM 7645 C C . PHE B 1 431 ? -7.293 -26.953 8.5 1 98.69 431 PHE B C 1
ATOM 7647 O O . PHE B 1 431 ? -7.344 -25.891 7.883 1 98.69 431 PHE B O 1
ATOM 7654 N N . LYS B 1 432 ? -8.336 -27.672 8.75 1 98 432 LYS B N 1
ATOM 7655 C CA . LYS B 1 432 ? -9.664 -27.234 8.328 1 98 432 LYS B CA 1
ATOM 7656 C C . LYS B 1 432 ? -10.062 -25.938 9.008 1 98 432 LYS B C 1
ATOM 7658 O O . LYS B 1 432 ? -10.633 -25.047 8.367 1 98 432 LYS B O 1
ATOM 7663 N N . ASN B 1 433 ? -9.781 -25.844 10.266 1 98.31 433 ASN B N 1
ATOM 7664 C CA . ASN B 1 433 ? -10.094 -24.625 11.016 1 98.31 433 ASN B CA 1
ATOM 7665 C C . ASN B 1 433 ? -9.328 -23.422 10.477 1 98.31 433 ASN B C 1
ATOM 7667 O O . ASN B 1 433 ? -9.891 -22.328 10.344 1 98.31 433 ASN B O 1
ATOM 7671 N N . ASN B 1 434 ? -8.086 -23.641 10.18 1 98.38 434 ASN B N 1
ATOM 7672 C CA . ASN B 1 434 ? -7.262 -22.562 9.656 1 98.38 434 ASN B CA 1
ATOM 7673 C C . ASN B 1 434 ? -7.723 -22.125 8.273 1 98.38 434 ASN B C 1
ATOM 7675 O O . ASN B 1 434 ? -7.723 -20.938 7.957 1 98.38 434 ASN B O 1
ATOM 7679 N N . ILE B 1 435 ? -8.086 -23.047 7.477 1 98.31 435 ILE B N 1
ATOM 7680 C CA . ILE B 1 435 ? -8.555 -22.703 6.137 1 98.31 435 ILE B CA 1
ATOM 7681 C C . ILE B 1 435 ? -9.828 -21.875 6.227 1 98.31 435 ILE B C 1
ATOM 7683 O O . ILE B 1 435 ? -10.008 -20.922 5.469 1 98.31 435 ILE B O 1
ATOM 7687 N N . ALA B 1 436 ? -10.664 -22.266 7.102 1 97.88 436 ALA B N 1
ATOM 7688 C CA . ALA B 1 436 ? -11.898 -21.516 7.305 1 97.88 436 ALA B CA 1
ATOM 7689 C C . ALA B 1 436 ? -11.602 -20.094 7.766 1 97.88 436 ALA B C 1
ATOM 7691 O O . ALA B 1 436 ? -12.227 -19.141 7.297 1 97.88 436 ALA B O 1
ATOM 7692 N N . LYS B 1 437 ? -10.719 -20 8.672 1 97.38 437 LYS B N 1
ATOM 7693 C CA . LYS B 1 437 ? -10.312 -18.688 9.164 1 97.38 437 LYS B CA 1
ATOM 7694 C C . LYS B 1 437 ? -9.727 -17.828 8.047 1 97.38 437 LYS B C 1
ATOM 7696 O O . LYS B 1 437 ? -10.086 -16.672 7.898 1 97.38 437 LYS B O 1
ATOM 7701 N N . ILE B 1 438 ? -8.859 -18.422 7.273 1 97.25 438 ILE B N 1
ATOM 7702 C CA . ILE B 1 438 ? -8.195 -17.703 6.184 1 97.25 438 ILE B CA 1
ATOM 7703 C C . ILE B 1 438 ? -9.234 -17.266 5.152 1 97.25 438 ILE B C 1
ATOM 7705 O O . ILE B 1 438 ? -9.18 -16.141 4.645 1 97.25 438 ILE B O 1
ATOM 7709 N N . LYS B 1 439 ? -10.117 -18.156 4.824 1 97.25 439 LYS B N 1
ATOM 7710 C CA . LYS B 1 439 ? -11.195 -17.812 3.902 1 97.25 439 LYS B CA 1
ATOM 7711 C C . LYS B 1 439 ? -11.969 -16.594 4.383 1 97.25 439 LYS B C 1
ATOM 7713 O O . LYS B 1 439 ? -12.219 -15.664 3.609 1 97.25 439 LYS B O 1
ATOM 7718 N N . THR B 1 440 ? -12.297 -16.578 5.641 1 96.56 440 THR B N 1
ATOM 7719 C CA . THR B 1 440 ? -13.039 -15.469 6.234 1 96.56 440 THR B CA 1
ATOM 7720 C C . THR B 1 440 ? -12.242 -14.172 6.152 1 96.56 440 THR B C 1
ATOM 7722 O O . THR B 1 440 ? -12.766 -13.141 5.746 1 96.56 440 THR B O 1
ATOM 7725 N N . LEU B 1 441 ? -11.023 -14.242 6.512 1 95.81 441 LEU B N 1
ATOM 7726 C CA . LEU B 1 441 ? -10.164 -13.055 6.527 1 95.81 441 LEU B CA 1
ATOM 7727 C C . LEU B 1 441 ? -9.984 -12.5 5.121 1 95.81 441 LEU B C 1
ATOM 7729 O O . LEU B 1 441 ? -10.039 -11.281 4.918 1 95.81 441 LEU B O 1
ATOM 7733 N N . MET B 1 442 ? -9.789 -13.352 4.168 1 94.56 442 MET B N 1
ATOM 7734 C CA . MET B 1 442 ? -9.547 -12.945 2.789 1 94.56 442 MET B CA 1
ATOM 7735 C C . MET B 1 442 ? -10.766 -12.25 2.201 1 94.56 442 MET B C 1
ATOM 7737 O O . MET B 1 442 ? -10.633 -11.336 1.386 1 94.56 442 MET B O 1
ATOM 7741 N N . HIS B 1 443 ? -11.914 -12.609 2.678 1 93.38 443 HIS B N 1
ATOM 7742 C CA . HIS B 1 443 ? -13.133 -12.102 2.061 1 93.38 443 HIS B CA 1
ATOM 7743 C C . HIS B 1 443 ? -13.727 -10.945 2.865 1 93.38 443 HIS B C 1
ATOM 7745 O O . HIS B 1 443 ? -14.656 -10.281 2.412 1 93.38 443 HIS B O 1
ATOM 7751 N N . ASP B 1 444 ? -13.148 -10.695 4.039 1 95.81 444 ASP B N 1
ATOM 7752 C CA . ASP B 1 444 ? -13.617 -9.555 4.824 1 95.81 444 ASP B CA 1
ATOM 7753 C C . ASP B 1 444 ? -13.07 -8.242 4.273 1 95.81 444 ASP B C 1
ATOM 7755 O O . ASP B 1 444 ? -12.258 -7.578 4.922 1 95.81 444 ASP B O 1
ATOM 7759 N N . GLN B 1 445 ? -13.516 -7.879 3.141 1 95.06 445 GLN B N 1
ATOM 7760 C CA . GLN B 1 445 ? -13.18 -6.676 2.385 1 95.06 445 GLN B CA 1
ATOM 7761 C C . GLN B 1 445 ? -14.438 -5.898 1.997 1 95.06 445 GLN B C 1
ATOM 7763 O O . GLN B 1 445 ? -15.523 -6.473 1.898 1 95.06 445 GLN B O 1
ATOM 7768 N N . PRO B 1 446 ? -14.25 -4.621 1.783 1 94.75 446 PRO B N 1
ATOM 7769 C CA . PRO B 1 446 ? -15.43 -3.816 1.466 1 94.75 446 PRO B CA 1
ATOM 7770 C C . PRO B 1 446 ? -16.078 -4.223 0.148 1 94.75 446 PRO B C 1
ATOM 7772 O O . PRO B 1 446 ? -17.297 -4.109 -0 1 94.75 446 PRO B O 1
ATOM 7775 N N . LEU B 1 447 ? -15.297 -4.648 -0.842 1 96.06 447 LEU B N 1
ATOM 7776 C CA . LEU B 1 447 ? -15.789 -5.086 -2.141 1 96.06 447 LEU B CA 1
ATOM 7777 C C . LEU B 1 447 ? -1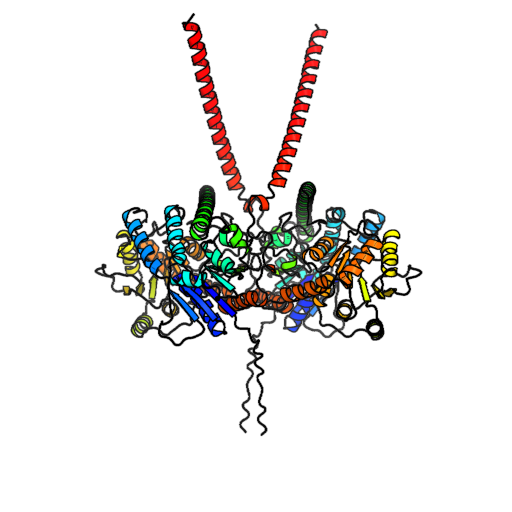5.312 -6.5 -2.455 1 96.06 447 LEU B C 1
ATOM 7779 O O . LEU B 1 447 ? -14.188 -6.871 -2.115 1 96.06 447 LEU B O 1
ATOM 7783 N N . LYS B 1 448 ? -16.203 -7.227 -3.143 1 95.38 448 LYS B N 1
ATOM 7784 C CA . LYS B 1 448 ? -15.773 -8.516 -3.67 1 95.38 448 LYS B CA 1
ATOM 7785 C C . LYS B 1 448 ? -14.742 -8.344 -4.781 1 95.38 448 LYS B C 1
ATOM 7787 O O . LYS B 1 448 ? -14.664 -7.281 -5.406 1 95.38 448 LYS B O 1
ATOM 7792 N N . PRO B 1 449 ? -13.984 -9.359 -5.066 1 96.31 449 PRO B N 1
ATOM 7793 C CA . PRO B 1 449 ? -12.867 -9.242 -6.008 1 96.31 449 PRO B CA 1
ATOM 7794 C C . PRO B 1 449 ? -13.305 -8.688 -7.367 1 96.31 449 PRO B C 1
ATOM 7796 O O . PRO B 1 449 ? -12.719 -7.723 -7.859 1 96.31 449 PRO B O 1
ATOM 7799 N N . LEU B 1 450 ? -14.281 -9.258 -7.965 1 96.88 450 LEU B N 1
ATOM 7800 C CA . LEU B 1 450 ? -14.703 -8.852 -9.297 1 96.88 450 LEU B CA 1
ATOM 7801 C C . LEU B 1 450 ? -15.289 -7.441 -9.273 1 96.88 450 LEU B C 1
ATOM 7803 O O . LEU B 1 450 ? -15.047 -6.652 -10.188 1 96.88 450 LEU B O 1
ATOM 7807 N N . GLU B 1 451 ? -16.078 -7.102 -8.258 1 96.81 451 GLU B N 1
ATOM 7808 C CA . GLU B 1 451 ? -16.594 -5.75 -8.094 1 96.81 451 GLU B CA 1
ATOM 7809 C C . GLU B 1 451 ? -15.469 -4.734 -7.961 1 96.81 451 GLU B C 1
ATOM 7811 O O . GLU B 1 451 ? -15.539 -3.639 -8.523 1 96.81 451 GLU B O 1
ATOM 7816 N N . ARG B 1 452 ? -14.508 -5.082 -7.191 1 97.56 452 ARG B N 1
ATOM 7817 C CA . ARG B 1 452 ? -13.344 -4.219 -7 1 97.56 452 ARG B CA 1
ATOM 7818 C C . ARG B 1 452 ? -12.617 -3.977 -8.32 1 97.56 452 ARG B C 1
ATOM 7820 O O . ARG B 1 452 ? -12.234 -2.846 -8.617 1 97.56 452 ARG B O 1
ATOM 7827 N N . ALA B 1 453 ? -12.414 -5.043 -9.07 1 98.44 453 ALA B N 1
ATOM 7828 C CA . ALA B 1 453 ? -11.758 -4.926 -10.375 1 98.44 453 ALA B CA 1
ATOM 7829 C C . ALA B 1 453 ? -12.531 -3.988 -11.297 1 98.44 453 ALA B C 1
ATOM 7831 O O . ALA B 1 453 ? -11.938 -3.127 -11.953 1 98.44 453 ALA B O 1
ATOM 7832 N N . VAL B 1 454 ? -13.797 -4.141 -11.328 1 98.12 454 VAL B N 1
ATOM 7833 C CA . VAL B 1 454 ? -14.633 -3.32 -12.195 1 98.12 454 VAL B CA 1
ATOM 7834 C C . VAL B 1 454 ? -14.602 -1.867 -11.727 1 98.12 454 VAL B C 1
ATOM 7836 O O . VAL B 1 454 ? -14.445 -0.951 -12.531 1 98.12 454 VAL B O 1
ATOM 7839 N N . TRP B 1 455 ? -14.75 -1.649 -10.461 1 98 455 TRP B N 1
ATOM 7840 C CA . TRP B 1 455 ? -14.789 -0.294 -9.922 1 98 455 TRP B CA 1
ATOM 7841 C C . TRP B 1 455 ? -13.523 0.473 -10.289 1 98 455 TRP B C 1
ATOM 7843 O O . TRP B 1 455 ? -13.594 1.613 -10.758 1 98 455 TRP B O 1
ATOM 7853 N N . TRP B 1 456 ? -12.406 -0.139 -10.148 1 98.25 456 TRP B N 1
ATOM 7854 C CA . TRP B 1 456 ? -11.141 0.547 -10.398 1 98.25 456 TRP B CA 1
ATOM 7855 C C . TRP B 1 456 ? -10.898 0.706 -11.898 1 98.25 456 TRP B C 1
ATOM 7857 O O . TRP B 1 456 ? -10.297 1.689 -12.336 1 98.25 456 TRP B O 1
ATOM 7867 N N . THR B 1 457 ? -11.336 -0.32 -12.672 1 98.56 457 THR B N 1
ATOM 7868 C CA . THR B 1 457 ? -11.297 -0.129 -14.117 1 98.56 457 THR B CA 1
ATOM 7869 C C . THR B 1 457 ? -12.086 1.115 -14.516 1 98.56 457 THR B C 1
ATOM 7871 O O . THR B 1 457 ? -11.594 1.945 -15.289 1 98.56 457 THR B O 1
ATOM 7874 N N . GLU B 1 458 ? -13.234 1.249 -13.992 1 98 458 GLU B N 1
ATOM 7875 C CA . GLU B 1 458 ? -14.086 2.391 -14.312 1 98 458 GLU B CA 1
ATOM 7876 C C . GLU B 1 458 ? -13.523 3.682 -13.727 1 98 458 GLU B C 1
ATOM 7878 O O . GLU B 1 458 ? -13.727 4.762 -14.281 1 98 458 GLU B O 1
ATOM 7883 N N . HIS B 1 459 ? -12.844 3.564 -12.586 1 97.5 459 HIS B N 1
ATOM 7884 C CA . HIS B 1 459 ? -12.117 4.711 -12.062 1 97.5 459 HIS B CA 1
ATOM 7885 C C . HIS B 1 459 ? -11.133 5.254 -13.086 1 97.5 459 HIS B C 1
ATOM 7887 O O . HIS B 1 459 ? -11.031 6.469 -13.289 1 97.5 459 HIS B O 1
ATOM 7893 N N . VAL B 1 460 ? -10.336 4.352 -13.703 1 97.62 460 VAL B N 1
ATOM 7894 C CA . VAL B 1 460 ? -9.375 4.742 -14.727 1 97.62 460 VAL B CA 1
ATOM 7895 C C . VAL B 1 460 ? -10.094 5.402 -15.898 1 97.62 460 VAL B C 1
ATOM 7897 O O . VAL B 1 460 ? -9.648 6.426 -16.406 1 97.62 460 VAL B O 1
ATOM 7900 N N . LEU B 1 461 ? -11.219 4.879 -16.266 1 97.25 461 LEU B N 1
ATOM 7901 C CA . LEU B 1 461 ? -11.984 5.391 -17.391 1 97.25 461 LEU B CA 1
ATOM 7902 C C . LEU B 1 461 ? -12.555 6.77 -17.078 1 97.25 461 LEU B C 1
ATOM 7904 O O . LEU B 1 461 ? -12.445 7.691 -17.891 1 97.25 461 LEU B O 1
ATOM 7908 N N . ARG B 1 462 ? -13.078 6.926 -15.875 1 94.75 462 ARG B N 1
ATOM 7909 C CA . ARG B 1 462 ? -13.734 8.18 -15.523 1 94.75 462 ARG B CA 1
ATOM 7910 C C . ARG B 1 462 ? -12.727 9.312 -15.383 1 94.75 462 ARG B C 1
ATOM 7912 O O . ARG B 1 462 ? -13.047 10.477 -15.625 1 94.75 462 ARG B O 1
ATOM 7919 N N . ASN B 1 463 ? -11.508 8.953 -15.109 1 94.62 463 ASN B N 1
ATOM 7920 C CA . ASN B 1 463 ? -10.516 9.984 -14.82 1 94.62 463 ASN B CA 1
ATOM 7921 C C . ASN B 1 463 ? -9.484 10.102 -15.938 1 94.62 463 ASN B C 1
ATOM 7923 O O . ASN B 1 463 ? -8.539 10.891 -15.836 1 94.62 463 ASN B O 1
ATOM 7927 N N . GLY B 1 464 ? -9.617 9.336 -17.031 1 91.75 464 GLY B N 1
ATOM 7928 C CA . GLY B 1 464 ? -8.648 9.367 -18.125 1 91.75 464 GLY B CA 1
ATOM 7929 C C . GLY B 1 464 ? -7.285 8.836 -17.719 1 91.75 464 GLY B C 1
ATOM 7930 O O . GLY B 1 464 ? -6.258 9.344 -18.172 1 91.75 464 GLY B O 1
ATOM 7931 N N . GLY B 1 465 ? -7.34 7.93 -16.812 1 91.69 465 GLY B N 1
ATOM 7932 C CA . GLY B 1 465 ? -6.137 7.359 -16.234 1 91.69 465 GLY B CA 1
ATOM 7933 C C . GLY B 1 465 ? -6.137 7.379 -14.719 1 91.69 465 GLY B C 1
ATOM 7934 O O . GLY B 1 465 ? -7.176 7.617 -14.094 1 91.69 465 GLY B O 1
ATOM 7935 N N . SER B 1 466 ? -5.031 7.043 -14.125 1 88.62 466 SER B N 1
ATOM 7936 C CA . SER B 1 466 ? -4.891 7.066 -12.672 1 88.62 466 SER B CA 1
ATOM 7937 C C . SER B 1 466 ? -3.475 7.457 -12.258 1 88.62 466 SER B C 1
ATOM 7939 O O . SER B 1 466 ? -2.951 6.957 -11.258 1 88.62 466 SER B O 1
ATOM 7941 N N . LYS B 1 467 ? -2.926 8.273 -13.008 1 88.94 467 LYS B N 1
ATOM 7942 C CA . LYS B 1 467 ? -1.555 8.688 -12.734 1 88.94 467 LYS B CA 1
ATOM 7943 C C . LYS B 1 467 ? -1.463 9.422 -11.398 1 88.94 467 LYS B C 1
ATOM 7945 O O . LYS B 1 467 ? -0.399 9.461 -10.781 1 88.94 467 LYS B O 1
ATOM 7950 N N . HIS B 1 468 ? -2.615 9.977 -10.961 1 94.06 468 HIS B N 1
ATOM 7951 C CA . HIS B 1 468 ? -2.654 10.68 -9.688 1 94.06 468 HIS B CA 1
ATOM 7952 C C . HIS B 1 468 ? -2.461 9.719 -8.516 1 94.06 468 HIS B C 1
ATOM 7954 O O . HIS B 1 468 ? -2.236 10.148 -7.383 1 94.06 468 HIS B O 1
ATOM 7960 N N . LEU B 1 469 ? -2.451 8.406 -8.797 1 96.75 469 LEU B N 1
ATOM 7961 C CA . LEU B 1 469 ? -2.268 7.402 -7.754 1 96.75 469 LEU B CA 1
ATOM 7962 C C . LEU B 1 469 ? -0.876 6.781 -7.836 1 96.75 469 LEU B C 1
ATOM 7964 O O . LEU B 1 469 ? -0.526 5.922 -7.02 1 96.75 469 LEU B O 1
ATOM 7968 N N . ARG B 1 470 ? -0.07 7.227 -8.75 1 95.94 470 ARG B N 1
ATOM 7969 C CA . ARG B 1 470 ? 1.261 6.664 -8.953 1 95.94 470 ARG B CA 1
ATOM 7970 C C . ARG B 1 470 ? 2.262 7.25 -7.965 1 95.94 470 ARG B C 1
ATOM 7972 O O . ARG B 1 470 ? 2.23 8.453 -7.684 1 95.94 470 ARG B O 1
ATOM 7979 N N . SER B 1 471 ? 3.092 6.398 -7.43 1 97.06 471 SER B N 1
ATOM 7980 C CA . SER B 1 471 ? 4.195 6.84 -6.586 1 97.06 471 SER B CA 1
ATOM 7981 C C . SER B 1 471 ? 5.246 7.59 -7.398 1 97.06 471 SER B C 1
ATOM 7983 O O . SER B 1 471 ? 5.484 7.266 -8.562 1 97.06 471 SER B O 1
ATOM 7985 N N . PRO B 1 472 ? 5.883 8.578 -6.805 1 96.5 472 PRO B N 1
ATOM 7986 C CA . PRO B 1 472 ? 6.996 9.219 -7.512 1 96.5 472 PRO B CA 1
ATOM 7987 C C . PRO B 1 472 ? 8.156 8.266 -7.77 1 96.5 472 PRO B C 1
ATOM 7989 O O . PRO B 1 472 ? 9.039 8.562 -8.578 1 96.5 472 PRO B O 1
ATOM 7992 N N . ALA B 1 473 ? 8.109 7.105 -7.098 1 97.19 473 ALA B N 1
ATOM 7993 C CA . ALA B 1 473 ? 9.164 6.109 -7.285 1 97.19 473 ALA B CA 1
ATOM 7994 C C . ALA B 1 473 ? 8.883 5.234 -8.508 1 97.19 473 ALA B C 1
ATOM 7996 O O . ALA B 1 473 ? 9.719 4.418 -8.898 1 97.19 473 ALA B O 1
ATOM 7997 N N . ALA B 1 474 ? 7.777 5.43 -9.133 1 97.06 474 ALA B N 1
ATOM 7998 C CA . ALA B 1 474 ? 7.367 4.586 -10.25 1 97.06 474 ALA B CA 1
ATOM 7999 C C . ALA B 1 474 ? 8.367 4.668 -11.398 1 97.06 474 ALA B C 1
ATOM 8001 O O . ALA B 1 474 ? 8.766 5.762 -11.805 1 97.06 474 ALA B O 1
ATOM 8002 N N . ASN B 1 475 ? 8.75 3.521 -11.805 1 94 475 ASN B N 1
ATOM 8003 C CA . ASN B 1 475 ? 9.602 3.391 -12.984 1 94 475 ASN B CA 1
ATOM 8004 C C . ASN B 1 475 ? 10.922 4.133 -12.812 1 94 475 ASN B C 1
ATOM 8006 O O . ASN B 1 475 ? 11.508 4.602 -13.789 1 94 475 ASN B O 1
ATOM 8010 N N . MET B 1 476 ? 11.359 4.25 -11.609 1 94.25 476 MET B N 1
ATOM 8011 C CA . MET B 1 476 ? 12.609 4.93 -11.281 1 94.25 476 MET B CA 1
ATOM 8012 C C . MET B 1 476 ? 13.773 3.945 -11.266 1 94.25 476 MET B C 1
ATOM 8014 O O . MET B 1 476 ? 13.641 2.824 -10.773 1 94.25 476 MET B O 1
ATOM 8018 N N . ASN B 1 477 ? 14.898 4.359 -11.812 1 92 477 ASN B N 1
ATOM 8019 C CA . ASN B 1 477 ? 16.062 3.482 -11.766 1 92 477 ASN B CA 1
ATOM 8020 C C . ASN B 1 477 ? 16.703 3.482 -10.375 1 92 477 ASN B C 1
ATOM 8022 O O . ASN B 1 477 ? 16.469 4.387 -9.578 1 92 477 ASN B O 1
ATOM 8026 N N . TYR B 1 478 ? 17.5 2.521 -10.109 1 91.38 478 TYR B N 1
ATOM 8027 C CA . TYR B 1 478 ? 18.094 2.33 -8.789 1 91.38 478 TYR B CA 1
ATOM 8028 C C . TYR B 1 478 ? 19.078 3.445 -8.461 1 91.38 478 TYR B C 1
ATOM 8030 O O . TYR B 1 478 ? 19.203 3.842 -7.297 1 91.38 478 TYR B O 1
ATOM 8038 N N . SER B 1 479 ? 19.766 3.936 -9.461 1 94.19 479 SER B N 1
ATOM 8039 C CA . SER B 1 479 ? 20.719 5.016 -9.219 1 94.19 479 SER B CA 1
ATOM 8040 C C . SER B 1 479 ? 20.016 6.262 -8.695 1 94.19 479 SER B C 1
ATOM 8042 O O . SER B 1 479 ? 20.516 6.934 -7.793 1 94.19 479 SER B O 1
ATOM 8044 N N . GLU B 1 480 ? 18.891 6.523 -9.258 1 94.69 480 GLU B N 1
ATOM 8045 C CA . GLU B 1 480 ? 18.109 7.676 -8.82 1 94.69 480 GLU B CA 1
ATOM 8046 C C . GLU B 1 480 ? 17.469 7.426 -7.461 1 94.69 480 GLU B C 1
ATOM 8048 O O . GLU B 1 480 ? 17.484 8.297 -6.59 1 94.69 480 GLU B O 1
ATOM 8053 N N . TYR B 1 481 ? 16.953 6.277 -7.293 1 94.56 481 TYR B N 1
ATOM 8054 C CA . TYR B 1 481 ? 16.266 5.949 -6.047 1 94.56 481 TYR B CA 1
ATOM 8055 C C . TYR B 1 481 ? 17.234 5.992 -4.871 1 94.56 481 TYR B C 1
ATOM 8057 O O . TYR B 1 481 ? 16.891 6.449 -3.781 1 94.56 481 TYR B O 1
ATOM 8065 N N . LEU B 1 482 ? 18.469 5.578 -5.129 1 93.88 482 LEU B N 1
ATOM 8066 C CA . LEU B 1 482 ? 19.484 5.5 -4.07 1 93.88 482 LEU B CA 1
ATOM 8067 C C . LEU B 1 482 ? 20.25 6.809 -3.969 1 93.88 482 LEU B C 1
ATOM 8069 O O . LEU B 1 482 ? 21.188 6.918 -3.172 1 93.88 482 LEU B O 1
ATOM 8073 N N . MET B 1 483 ? 19.906 7.785 -4.82 1 96.06 483 MET B N 1
ATOM 8074 C CA . MET B 1 483 ? 20.531 9.102 -4.793 1 96.06 483 MET B CA 1
ATOM 8075 C C . MET B 1 483 ? 22.047 8.977 -4.887 1 96.06 483 MET B C 1
ATOM 8077 O O . MET B 1 483 ? 22.781 9.523 -4.055 1 96.06 483 MET B O 1
ATOM 8081 N N . LEU B 1 484 ? 22.5 8.242 -5.852 1 95.62 484 LEU B N 1
ATOM 8082 C CA . LEU B 1 484 ? 23.922 7.969 -5.992 1 95.62 484 LEU B CA 1
ATOM 8083 C C . LEU B 1 484 ? 24.703 9.258 -6.246 1 95.62 484 LEU B C 1
ATOM 8085 O O . LEU B 1 484 ? 25.891 9.328 -5.945 1 95.62 484 LEU B O 1
ATOM 8089 N N . ASP B 1 485 ? 24.062 10.234 -6.883 1 94.62 485 ASP B N 1
ATOM 8090 C CA . ASP B 1 485 ? 24.719 11.531 -7.043 1 94.62 485 ASP B CA 1
ATOM 8091 C C . ASP B 1 485 ? 25.109 12.109 -5.688 1 94.62 485 ASP B C 1
ATOM 8093 O O . ASP B 1 485 ? 26.234 12.617 -5.52 1 94.62 485 ASP B O 1
ATOM 8097 N N . VAL B 1 486 ? 24.25 12.039 -4.75 1 95.75 486 VAL B N 1
ATOM 8098 C CA . VAL B 1 486 ? 24.5 12.531 -3.402 1 95.75 486 VAL B CA 1
ATOM 8099 C C . VAL B 1 486 ? 25.531 11.633 -2.711 1 95.75 486 VAL B C 1
ATOM 8101 O O . VAL B 1 486 ? 26.469 12.133 -2.088 1 95.75 486 VAL B O 1
ATOM 8104 N N . VAL B 1 487 ? 25.359 10.32 -2.807 1 95.19 487 VAL B N 1
ATOM 8105 C CA . VAL B 1 487 ? 26.25 9.359 -2.162 1 95.19 487 VAL B CA 1
ATOM 8106 C C . VAL B 1 487 ? 27.688 9.555 -2.674 1 95.19 487 VAL B C 1
ATOM 8108 O O . VAL B 1 487 ? 28.625 9.609 -1.887 1 95.19 487 VAL B O 1
ATOM 8111 N N . LEU B 1 488 ? 27.828 9.648 -3.938 1 95.12 488 LEU B N 1
ATOM 8112 C CA . LEU B 1 488 ? 29.156 9.797 -4.539 1 95.12 488 LEU B CA 1
ATOM 8113 C C . LEU B 1 488 ? 29.781 11.125 -4.148 1 95.12 488 LEU B C 1
ATOM 8115 O O . LEU B 1 488 ? 30.984 11.203 -3.904 1 95.12 488 LEU B O 1
ATOM 8119 N N . ALA B 1 489 ? 28.953 12.133 -4.145 1 95 489 ALA B N 1
ATOM 8120 C CA . ALA B 1 489 ? 29.453 13.43 -3.711 1 95 489 ALA B CA 1
ATOM 8121 C C . ALA B 1 489 ? 29.969 13.375 -2.271 1 95 489 ALA B C 1
ATOM 8123 O O . ALA B 1 489 ? 31.016 13.922 -1.954 1 95 489 ALA B O 1
ATOM 8124 N N . LEU B 1 490 ? 29.266 12.742 -1.45 1 94.06 490 LEU B N 1
ATOM 8125 C CA . LEU B 1 490 ? 29.641 12.625 -0.047 1 94.06 490 LEU B CA 1
ATOM 8126 C C . LEU B 1 490 ? 30.891 11.758 0.11 1 94.06 490 LEU B C 1
ATOM 8128 O O . LEU B 1 490 ? 31.75 12.039 0.944 1 94.06 490 LEU B O 1
ATOM 8132 N N . LEU B 1 491 ? 30.922 10.672 -0.633 1 94.25 491 LEU B N 1
ATOM 8133 C CA . LEU B 1 491 ? 32.094 9.82 -0.598 1 94.25 491 LEU B CA 1
ATOM 8134 C C . LEU B 1 491 ? 33.344 10.586 -1.066 1 94.25 491 LEU B C 1
ATOM 8136 O O . LEU B 1 491 ? 34.406 10.453 -0.484 1 94.25 491 LEU B O 1
ATOM 8140 N N . PHE B 1 492 ? 33.188 11.336 -2.119 1 94.19 492 PHE B N 1
ATOM 8141 C CA . PHE B 1 492 ? 34.281 12.156 -2.617 1 94.19 492 PHE B CA 1
ATOM 8142 C C . PHE B 1 492 ? 34.75 13.133 -1.547 1 94.19 492 PHE B C 1
ATOM 8144 O O . PHE B 1 492 ? 35.969 13.281 -1.325 1 94.19 492 PHE B O 1
ATOM 8151 N N . LEU B 1 493 ? 33.812 13.805 -0.95 1 93.12 493 LEU B N 1
ATOM 8152 C CA . LEU B 1 493 ? 34.156 14.734 0.123 1 93.12 493 LEU B CA 1
ATOM 8153 C C . LEU B 1 493 ? 34.844 14.016 1.275 1 93.12 493 LEU B C 1
ATOM 8155 O O . LEU B 1 493 ? 35.844 14.516 1.827 1 93.12 493 LEU B O 1
ATOM 8159 N N . PHE B 1 494 ? 34.281 12.867 1.617 1 92.75 494 PHE B N 1
ATOM 8160 C CA . PHE B 1 494 ? 34.844 12.07 2.699 1 92.75 494 PHE B CA 1
ATOM 8161 C C . PHE B 1 494 ? 36.281 11.703 2.393 1 92.75 494 PHE B C 1
ATOM 8163 O O . PHE B 1 494 ? 37.188 11.883 3.232 1 92.75 494 PHE B O 1
ATOM 8170 N N . PHE B 1 495 ? 36.531 11.266 1.241 1 93.44 495 PHE B N 1
ATOM 8171 C CA . PHE B 1 495 ? 37.875 10.836 0.868 1 93.44 495 PHE B CA 1
ATOM 8172 C C . PHE B 1 495 ? 38.844 12.031 0.763 1 93.44 495 PHE B C 1
ATOM 8174 O O . PHE B 1 495 ? 40 11.922 1.09 1 93.44 495 PHE B O 1
ATOM 8181 N N . THR B 1 496 ? 38.344 13.117 0.303 1 94.69 496 THR B N 1
ATOM 8182 C CA . THR B 1 496 ? 39.125 14.336 0.237 1 94.69 496 THR B CA 1
ATOM 8183 C C . THR B 1 496 ? 39.562 14.781 1.635 1 94.69 496 THR B C 1
ATOM 8185 O O . THR B 1 496 ? 40.719 15.102 1.861 1 94.69 496 THR B O 1
ATOM 8188 N N . VAL B 1 497 ? 38.625 14.711 2.51 1 94.06 497 VAL B N 1
ATOM 8189 C CA . VAL B 1 497 ? 38.906 15.109 3.883 1 94.06 497 VAL B CA 1
ATOM 8190 C C . VAL B 1 497 ? 39.906 14.148 4.504 1 94.06 497 VAL B C 1
ATOM 8192 O O . VAL B 1 497 ? 40.875 14.578 5.152 1 94.06 497 VAL B O 1
ATOM 8195 N N . ILE B 1 498 ? 39.688 12.898 4.234 1 94.19 498 ILE B N 1
ATOM 8196 C CA . ILE B 1 498 ? 40.562 11.898 4.785 1 94.19 498 ILE B CA 1
ATOM 8197 C C . ILE B 1 498 ? 41.969 12.07 4.184 1 94.19 498 ILE B C 1
ATOM 8199 O O . ILE B 1 498 ? 42.969 11.953 4.883 1 94.19 498 ILE B O 1
ATOM 8203 N N . SER B 1 499 ? 42.062 12.336 2.967 1 94.56 499 SER B N 1
ATOM 8204 C CA . SER B 1 499 ? 43.344 12.539 2.289 1 94.56 499 SER B CA 1
ATOM 8205 C C . SER B 1 499 ? 44.062 13.758 2.84 1 94.56 499 SER B C 1
ATOM 8207 O O . SER B 1 499 ? 45.281 13.727 3.039 1 94.56 499 SER B O 1
ATOM 8209 N N . ILE B 1 500 ? 43.375 14.781 3.084 1 95.31 500 ILE B N 1
ATOM 8210 C CA . ILE B 1 500 ? 43.938 16 3.629 1 95.31 500 ILE B CA 1
ATOM 8211 C C . ILE B 1 500 ? 44.438 15.75 5.047 1 95.31 500 ILE B C 1
ATOM 8213 O O . ILE B 1 500 ? 45.562 16.156 5.402 1 95.31 500 ILE B O 1
ATOM 8217 N N . LEU B 1 501 ? 43.656 15.078 5.762 1 95.12 501 LEU B N 1
ATOM 8218 C CA . LEU B 1 501 ? 44.031 14.742 7.125 1 95.12 501 LEU B CA 1
ATOM 8219 C C . LEU B 1 501 ? 45.281 13.852 7.129 1 95.12 501 LEU B C 1
ATOM 8221 O O . LEU B 1 501 ? 46.156 14.008 7.969 1 95.12 501 LEU B O 1
ATOM 8225 N N . ALA B 1 502 ? 45.344 12.906 6.262 1 93.81 502 ALA B N 1
ATOM 8226 C CA . ALA B 1 502 ? 46.5 12.023 6.137 1 93.81 502 ALA B CA 1
ATOM 8227 C C . ALA B 1 502 ? 47.75 12.812 5.746 1 93.81 502 ALA B C 1
ATOM 8229 O O . ALA B 1 502 ? 48.844 12.547 6.262 1 93.81 502 ALA B O 1
ATOM 8230 N N . LEU B 1 503 ? 47.625 13.711 4.891 1 94.12 503 LEU B N 1
ATOM 8231 C CA . LEU B 1 503 ? 48.75 14.555 4.465 1 94.12 503 LEU B CA 1
ATOM 8232 C C . LEU B 1 503 ? 49.25 15.406 5.625 1 94.12 503 LEU B C 1
ATOM 8234 O O . LEU B 1 503 ? 50.438 15.578 5.793 1 94.12 503 LEU B O 1
ATOM 8238 N N . ILE B 1 504 ? 48.281 15.93 6.328 1 95.12 504 ILE B N 1
ATOM 8239 C CA . ILE B 1 504 ? 48.656 16.734 7.488 1 95.12 504 ILE B CA 1
ATOM 8240 C C . ILE B 1 504 ? 49.375 15.867 8.508 1 95.12 504 ILE B C 1
ATOM 8242 O O . ILE B 1 504 ? 50.406 16.281 9.039 1 95.12 504 ILE B O 1
ATOM 8246 N N . ALA B 1 505 ? 48.844 14.742 8.75 1 94.56 505 ALA B N 1
ATOM 8247 C CA . ALA B 1 505 ? 49.5 13.812 9.672 1 94.56 505 ALA B CA 1
ATOM 8248 C C . ALA B 1 505 ? 50.875 13.43 9.18 1 94.56 505 ALA B C 1
ATOM 8250 O O . ALA B 1 505 ? 51.812 13.352 9.969 1 94.56 505 ALA B O 1
ATOM 8251 N N . TYR B 1 506 ? 51.031 13.219 7.926 1 93.31 506 TYR B N 1
ATOM 8252 C CA . TYR B 1 506 ? 52.312 12.867 7.309 1 93.31 506 TYR B CA 1
ATOM 8253 C C . TYR B 1 506 ? 53.312 14 7.473 1 93.31 506 TYR B C 1
ATOM 8255 O O . TYR B 1 506 ? 54.469 13.758 7.82 1 93.31 506 TYR B O 1
ATOM 8263 N N . LYS B 1 507 ? 52.844 15.164 7.293 1 93.44 507 LYS B N 1
ATOM 8264 C CA . LYS B 1 507 ? 53.719 16.328 7.43 1 93.44 507 LYS B CA 1
ATOM 8265 C C . LYS B 1 507 ? 54.094 16.547 8.891 1 93.44 507 LYS B C 1
ATOM 8267 O O . LYS B 1 507 ? 55.25 16.891 9.18 1 93.44 507 LYS B O 1
ATOM 8272 N N . LEU B 1 508 ? 53.125 16.359 9.742 1 93.81 508 LEU B N 1
ATOM 8273 C CA . LEU B 1 508 ? 53.406 16.516 11.164 1 93.81 508 LEU B CA 1
ATOM 8274 C C . LEU B 1 508 ? 54.375 15.461 11.656 1 93.81 508 LEU B C 1
ATOM 8276 O O . LEU B 1 508 ? 55.281 15.758 12.461 1 93.81 508 LEU B O 1
ATOM 8280 N N . PHE B 1 509 ? 54.219 14.258 11.164 1 92.38 509 PHE B N 1
ATOM 8281 C CA . PHE B 1 509 ? 55.156 13.18 11.5 1 92.38 509 PHE B CA 1
ATOM 8282 C C . PHE B 1 509 ? 56.531 13.477 10.969 1 92.38 509 PHE B C 1
ATOM 8284 O O . PHE B 1 509 ? 57.531 13.18 11.633 1 92.38 509 PHE B O 1
ATOM 8291 N N . GLY B 1 510 ? 56.625 14.094 9.875 1 90.62 510 GLY B N 1
ATOM 8292 C CA . GLY B 1 510 ? 57.906 14.516 9.32 1 90.62 510 GLY B CA 1
ATOM 8293 C C . GLY B 1 510 ? 58.594 15.586 10.148 1 90.62 510 GLY B C 1
ATOM 8294 O O . GLY B 1 510 ? 59.812 15.523 10.375 1 90.62 510 GLY B O 1
ATOM 8295 N N . ILE B 1 511 ? 57.844 16.484 10.672 1 91.56 511 ILE B N 1
ATOM 8296 C CA . ILE B 1 511 ? 58.375 17.562 11.5 1 91.56 511 ILE B CA 1
ATOM 8297 C C . ILE B 1 511 ? 58.844 17 12.828 1 91.56 511 ILE B C 1
ATOM 8299 O O . ILE B 1 511 ? 59.938 17.344 13.305 1 91.56 511 ILE B O 1
ATOM 8303 N N . LEU B 1 512 ? 58.156 16.094 13.375 1 91.06 512 LEU B N 1
ATOM 8304 C CA . LEU B 1 512 ? 58.5 15.484 14.648 1 91.06 512 LEU B CA 1
ATOM 8305 C C . LEU B 1 512 ? 59.781 14.641 14.508 1 91.06 512 LEU B C 1
ATOM 8307 O O . LEU B 1 512 ? 60.625 14.648 15.391 1 91.06 512 LEU B O 1
ATOM 8311 N N . LYS B 1 513 ? 59.938 13.977 13.43 1 90.06 513 LYS B N 1
ATOM 8312 C CA . LYS B 1 513 ? 61.094 13.164 13.156 1 90.06 513 LYS B CA 1
ATOM 8313 C C . LYS B 1 513 ? 62.344 14.047 13.008 1 90.06 513 LYS B C 1
ATOM 8315 O O . LYS B 1 513 ? 63.438 13.703 13.508 1 90.06 513 LYS B O 1
ATOM 8320 N N . LYS B 1 514 ? 62.25 15.188 12.484 1 88.88 514 LYS B N 1
ATOM 8321 C CA . LYS B 1 514 ? 63.344 16.109 12.297 1 88.88 514 LYS B CA 1
ATOM 8322 C C . LYS B 1 514 ? 63.75 16.75 13.625 1 88.88 514 LYS B C 1
ATOM 8324 O O . LYS B 1 514 ? 64.938 16.984 13.875 1 88.88 514 LYS B O 1
ATOM 8329 N N . MET B 1 515 ? 62.844 16.922 14.438 1 86.94 515 MET B N 1
ATOM 8330 C CA . MET B 1 515 ? 63.125 17.516 15.742 1 86.94 515 MET B CA 1
ATOM 8331 C C . MET B 1 515 ? 63.844 16.516 16.641 1 86.94 515 MET B C 1
ATOM 8333 O O . MET B 1 515 ? 64.75 16.891 17.422 1 86.94 515 MET B O 1
ATOM 8337 N N . THR B 1 516 ? 63.531 15.312 16.547 1 84.19 516 THR B N 1
ATOM 8338 C CA . THR B 1 516 ? 64.188 14.289 17.359 1 84.19 516 THR B CA 1
ATOM 8339 C C . THR B 1 516 ? 65.562 14.008 16.859 1 84.19 516 THR B C 1
ATOM 8341 O O . THR B 1 516 ? 66.5 13.734 17.656 1 84.19 516 THR B O 1
ATOM 8344 N N . PHE B 1 517 ? 65.812 14.094 15.656 1 79.06 517 PHE B N 1
ATOM 8345 C CA . PHE B 1 517 ? 67.125 13.867 15.109 1 79.06 517 PHE B CA 1
ATOM 8346 C C . PHE B 1 517 ? 68 15.078 15.352 1 79.06 517 PHE B C 1
ATOM 8348 O O . PHE B 1 517 ? 69.188 14.93 15.578 1 79.06 517 PHE B O 1
ATOM 8355 N N . SER B 1 518 ? 67.562 16.203 15.336 1 72.56 518 SER B N 1
ATOM 8356 C CA . SER B 1 518 ? 68.375 17.375 15.617 1 72.56 518 SER B CA 1
ATOM 8357 C C . SER B 1 518 ? 68.688 17.5 17.109 1 72.56 518 SER B C 1
ATOM 8359 O O . SER B 1 518 ? 69.75 18 17.484 1 72.56 518 SER B O 1
ATOM 8361 N N . GLY B 1 519 ? 67.938 17 17.906 1 60.66 519 GLY B N 1
ATOM 8362 C CA . GLY B 1 519 ? 68.25 17 19.312 1 60.66 519 GLY B CA 1
ATOM 8363 C C . GLY B 1 519 ? 69.375 15.984 19.688 1 60.66 519 GLY B C 1
ATOM 8364 O O . GLY B 1 519 ? 70.062 16.172 20.672 1 60.66 519 GLY B O 1
ATOM 8365 N N . LYS B 1 520 ? 69.5 14.961 18.953 1 61.09 520 LYS B N 1
ATOM 8366 C CA . LYS B 1 520 ? 70.562 14.039 19.25 1 61.09 520 LYS B CA 1
ATOM 8367 C C . LYS B 1 520 ? 71.938 14.586 18.766 1 61.09 520 LYS B C 1
ATOM 8369 O O . LYS B 1 520 ? 73 14.273 19.344 1 61.09 520 LYS B O 1
ATOM 8374 N N . LEU B 1 521 ? 72.125 15.367 17.969 1 55.12 521 LEU B N 1
ATOM 8375 C CA . LEU B 1 521 ? 73.438 15.938 17.531 1 55.12 521 LEU B CA 1
ATOM 8376 C C . LEU B 1 521 ? 73.875 17.078 18.453 1 55.12 521 LEU B C 1
ATOM 8378 O O . LEU B 1 521 ? 75.062 17.359 18.578 1 55.12 521 LEU B O 1
ATOM 8382 N N . LYS B 1 522 ? 73.062 17.672 19.078 1 57 522 LYS B N 1
ATOM 8383 C CA . LYS B 1 522 ? 73.562 18.688 19.984 1 57 522 LYS B CA 1
ATOM 8384 C C . LYS B 1 522 ? 74 18.094 21.312 1 57 522 LYS B C 1
ATOM 8386 O O . LYS B 1 522 ? 74.625 18.75 22.125 1 57 522 LYS B O 1
ATOM 8391 N N . SER B 1 523 ? 73.5 17.047 21.609 1 59.53 523 SER B N 1
ATOM 8392 C CA . SER B 1 523 ? 73.938 16.453 22.859 1 59.53 523 SER B CA 1
ATOM 8393 C C . SER B 1 523 ? 75.125 15.578 22.656 1 59.53 523 SER B C 1
ATOM 8395 O O . SER B 1 523 ? 75.688 15.031 23.625 1 59.53 523 SER B O 1
ATOM 8397 N N . SER B 1 524 ? 75.688 15.508 21.484 1 43.09 524 SER B N 1
ATOM 8398 C CA . SER B 1 524 ? 77 14.953 21.375 1 43.09 524 SER B CA 1
ATOM 8399 C C . SER B 1 524 ? 78.062 16.047 21.203 1 43.09 524 SER B C 1
ATOM 8401 O O . SER B 1 524 ? 77.812 17.031 20.484 1 43.09 524 SER B O 1
#

Organism: Bombyx mori (NCBI:txid7091)

pLDDT: mean 91.68, std 12.4, range [26.03, 98.88]

Nearest PDB structures (foldseek):
  2o6l-assembly1_A  TM=9.278E-01  e=1.319E-14  Homo sapiens
  7yf5-assembly1_A  TM=9.002E-01  e=2.424E-14  Homo sapiens
  7yan-assembly2_D-2  TM=9.301E-01  e=6.208E-14  Homo sapiens
  7cjx-assembly2_B  TM=9.265E-01  e=6.208E-14  Homo sapiens
  7yf5-assembly1_B  TM=9.327E-01  e=1.680E-13  Homo sapiens

Solvent-accessible surface area (backbone atoms only — not comparable to full-atom values): 55359 Å² total; per-residue (Å²): 132,83,80,78,75,75,76,75,72,69,77,66,73,72,70,76,65,44,37,36,37,36,45,38,50,61,72,39,69,77,45,46,48,31,56,43,44,54,52,51,52,45,35,73,71,54,24,34,36,38,32,38,27,35,65,75,83,69,68,85,86,51,76,90,66,51,64,45,75,44,77,51,44,67,34,45,58,54,50,51,49,50,50,52,46,38,63,69,71,43,72,69,33,47,63,47,61,28,40,54,42,70,50,67,68,28,68,64,49,50,50,50,53,50,56,41,44,52,44,53,74,69,34,68,68,50,47,50,55,74,67,37,81,84,62,72,41,63,30,28,41,32,46,55,84,67,54,61,72,43,50,57,27,61,75,52,70,24,39,25,34,35,37,20,63,37,66,75,48,54,68,58,27,34,37,41,27,25,68,39,84,37,67,68,75,40,49,71,49,49,43,77,79,82,68,92,65,50,72,68,51,47,48,50,43,44,50,51,49,51,49,46,52,53,50,51,53,50,48,49,50,52,39,32,52,49,36,27,71,74,67,33,84,80,39,71,42,48,73,62,39,40,69,47,47,27,33,36,39,24,34,30,47,50,63,82,53,42,13,52,22,33,14,73,31,53,44,65,41,26,57,51,59,69,66,84,78,56,84,66,57,67,68,59,44,51,54,50,70,66,48,87,61,33,30,34,41,34,39,57,57,93,80,54,44,51,84,46,37,29,67,68,58,52,48,26,52,53,55,14,53,59,71,40,84,36,36,35,43,35,45,37,53,51,84,85,57,87,76,71,54,93,50,51,45,74,34,75,72,72,67,56,70,41,52,45,53,39,87,44,41,40,29,37,37,29,24,23,48,68,68,60,48,46,46,29,35,72,42,42,34,15,33,36,21,38,33,35,48,47,51,10,36,46,46,19,51,47,24,47,76,60,41,27,28,45,61,48,53,62,88,69,63,43,26,67,58,52,34,49,50,51,51,45,37,50,63,41,61,62,18,37,53,32,22,46,51,50,41,49,60,73,60,71,50,97,56,57,34,63,56,44,52,49,53,52,52,48,47,28,58,76,60,77,30,32,62,78,31,45,15,83,50,31,65,55,54,67,58,65,75,67,37,42,71,55,51,50,50,50,49,51,52,50,50,51,51,49,51,49,50,48,50,49,50,52,51,51,52,52,53,52,54,51,54,56,56,56,55,56,58,69,77,100,132,82,80,77,76,74,73,73,72,69,75,66,73,71,70,76,66,45,38,35,37,37,43,37,50,62,71,40,69,77,43,47,47,32,56,43,43,55,52,52,51,45,36,74,72,53,24,35,36,39,34,38,28,37,64,75,81,68,68,86,88,51,77,91,65,52,64,44,73,44,78,50,44,66,34,45,57,54,50,51,52,50,50,52,46,38,62,70,71,44,76,70,34,48,64,47,61,27,39,55,43,72,50,67,66,27,68,65,48,50,49,50,52,51,54,42,45,53,44,52,75,70,33,67,68,50,47,50,56,76,66,38,82,85,62,72,42,61,31,29,41,32,46,55,82,68,55,60,71,44,52,55,28,61,74,51,70,25,39,25,34,34,36,21,63,37,65,76,48,54,70,57,26,34,39,41,26,26,70,41,83,37,66,68,75,40,49,71,49,48,43,76,80,82,67,93,65,50,74,68,51,47,49,51,43,44,50,52,49,51,50,46,52,53,49,51,54,50,46,50,51,50,39,34,52,49,35,25,71,75,67,33,84,81,41,71,41,48,71,62,38,39,69,49,47,26,33,35,38,22,35,31,48,49,63,80,54,42,14,53,23,32,14,74,30,52,43,66,41,23,56,50,58,71,65,86,78,56,84,66,57,67,69,58,44,50,54,49,70,67,47,86,60,32,30,35,40,34,37,57,58,94,81,54,46,52,84,46,37,28,67,68,57,51,46,25,52,54,54,15,54,60,71,40,83,35,36,33,43,34,46,38,53,53,84,84,56,87,76,69,53,91,52,50,47,73,34,76,69,70,65,56,70,41,51,46,54,39,86,44,42,40,30,37,39,29,24,24,49,68,68,59,49,47,45,29,35,73,42,43,35,14,32,36,18,40,31,36,48,48,52,10,37,44,46,18,51,46,23,46,76,61,40,27,29,46,61,48,53,63,89,70,64,44,27,67,57,52,34,50,48,51,53,45,37,50,63,43,60,62,19,38,53,32,21,46,50,49,41,50,60,73,61,71,52,99,56,56,33,63,58,44,52,48,52,51,52,48,46,28,58,76,61,77,31,32,63,77,29,45,15,83,49,30,63,56,55,67,58,66,75,65,37,43,71,55,50,50,51,48,49,51,51,51,49,50,50,51,51,51,51,50,50,50,49,52,50,51,52,52,52,54,53,52,53,57,56,56,55,56,59,69,73,98

Foldseek 3Di:
DPPPPPPPPPPCPVLPAFEEEEADQDLDPLLVLLVVLLQVVSQVNPHAYEYEDLDDDDDPPDPDGSYHYDHLVVLVVLVVVLVVVCVPPPVVAFLLFFDALVNVLDLSVLVSRVVSRCSCCVDPVSVVQLPDPPDAGQEYEYEQDDQLCLVSCVSRVYFYEHEYSAAHALLRQQLQQFDGDDLAQQNGLRHQDHDPDDPVRSVVSVVSSVSSVVSVVVSQVVSQVVQCVSVHVPGDGSLVSSPRHFAYEHQCFCVLRNVTGGFPRYDYQHQSSDDDADDFPPVLVVVLVPWPQFEEEEDADLPDAPVSGRPQLNVQAQLLQLVASHAYEYQHPCPPPDDGHPSYDYDVDGPLLNNLLRPRHQEYEYCADRNSVRSNLLSLHAYEHEHRGGSRSSRQVVSVVQVQAHYDYNNDDGSVNVNVRSVCSSPPCSNSVSSPVVSVVRQPDPDHSSRSSSVVVSVCSVVSGNNVRGDPSRSPDPCVVVVVVVVVVVVVVVVVVVVVVVVVVVVVVVVVVVVVVVVVVVVD/DPPPPPPPPPPCPVLPAFEEEEAEQDLDPLLVLLVVLLQVVSQVNPHAYEYEDLDDDDDPPDPDGSYHYDHLVVLVVLVVVLVVVCVPPPVVAFLLFFDALVNVLDLSVLVSRVVSRCSCCVDPVSVVQLPDPPDAGQEYEYEQDDQLCLVSCVSRVYFYEHEYSAAHALLRQQLQQFDGDDLAQQNGLRHQDHDPDDPVRSVVSVVSSVSSVVSVVVSQVVSQVVQCVSVHVPGDGSLVSSPRHFAYEHQCFCVLRNVTGGFPRYDYQHQSSDDDADDFDPVLVVVLVPWPQFEEEEDADLPDAPVSGRPQLNVQAQLLQLVASHAYEYQHPCPPPDDGHPSYDYDVDGPLLNNLLRPRHQEYEYCQDRNSVRSNLLSLHAYEHEHRGGSRSSRQVVSVVQVQAHYDYNNDDGSVNSNVRSVCSSPPCSNSVSSPVVSVVRQPDPDHSSRSSSVVVSVCSVVSGNNVRGDPSRSPDPCVVVVVVVVVVVVVVVVVVVVVVVVVVVVVVVVVVVVVVVVVVVVD

InterPro domains:
  IPR002213 UDP-glucuronosyl/UDP-glucosyltransferase [PF00201] (23-502)
  IPR002213 UDP-glucuronosyl/UDP-glucosyltransferase [cd03784] (18-442)
  IPR035595 UDP-glycosyltransferase family, conserved site [PS00375] (349-392)
  IPR050271 UDP-glycosyltransferase [PTHR48043] (28-495)

Secondary structure (DSSP, 8-state):
------------------EEEEEE----HHHHHHHHHHHHHHHHTT-EEEEEESS--S-TTSPP-SEEEEE-TTHHHHHHHHHHHHHHH-TTSBTTTBB-HHHHTSHHHHHHHHHHHHGGGG-HHHHHHHH-TT---SEEEEESS-SGGGHHHHHTT--EEEEESSPPPHHHHHHHT----BTTTB--TT-S--SS--HHHHHHHHHHHHHHHHHHHHHHHHHHHHHHHHH-TTPPPHHHHHTTEEEEEESS-GGGGTT--B-TTEEE---TT-PPP-PPPHHHHHHHHH-SS-EEEEE--TT--GGGS-HHHHHHHHHHHHHSSSEEEEE---TT-----TTEEEES---HHHHHTSTTEEEEEE---HHHHHHHHHHT--EEE---BTTHHHHHHHHHHHTSEEE--TTT--HHHHHHHHHHHHH-HHHHHHHHHHHHHHH-SSS-HHHHHHHHHHHHHHHT--GGG--TTTT--HHHHTTHHHHHHHHHHHHHHHHHHHHHHHHHHHHHHHHHHHHHHHH-/------------------EEEEEE----HHHHHHHHHHHHHHHHTT-EEEEEESS--S-TTSPP-SEEEEE-TTHHHHHHHHHHHHHHH-TTSBTTTBB-HHHHTSHHHHHHHHHHHHGGGG-HHHHHHHH-TT---SEEEEESS-SGGGHHHHHTT--EEEEESSPPPHHHHHHHT----BTTTB--TT-S--SS--HHHHHHHHHHHHHHHHHHHHHHHHHHHHHHHHH-TTPPPHHHHHTTEEEEEESS-GGGGTT--B-TTEEE---TT-PPP-PPPHHHHHHHHH-SS-EEEEE--TT--GGGS-HHHHHHHHHHHHHSSSEEEEE---TT-----TTEEEES---HHHHHTSTTEEEEEE---HHHHHHHHHHT--EEE---BTTHHHHHHHHHHHTSEEE--TTT--HHHHHHHHHHHHH-HHHHHHHHHHHHHHH-SSS-HHHHHHHHHHHHHHHT--GGG--TTTT--HHHHTTHHHHHHHHHHHHHHHHHHHHHHHHHHHHHHHHHHHHHHH--